Protein AF-0000000075983306 (afdb_homodimer)

Secondary structure (DSSP, 8-state):
-EEETT--HHHHHHHHHHHHHHTTS-STT---GGGG-SEEEEEE---SSBSS--HHHHHHHHHHSS---TT-BSB-TTSPTT-HHHH--GGGB---HHHHHHHTT-EEEEEEEEETTSHHHHTTT--BS-TT-SS--TT-TTTS--HHHHHHHSTTGGG-SEEEEE-GGGGSBTTSB-TTT--B--BSS---HHHHHHHHHHTT-S-EEEE-SHHHHHH--GGG-SEEEEE--SSSPPPGGG--TT--SPPHHHHHHHHHHHHTTSTT-EEEEEEETHHHHHHHTT-HHHHHHHHHHHHHHHHHHHHHS-TTT--EEEE-SSEES-EEBS-PBTT--TTSEEEETTTTEEEESEEEEEETTBT--GGGGSHHHHTSTTPPPPEEEE-SSPPEE-S-EEEEEESTTGGG--SEEETTHHHHHHHHHHT-GGGTTTSS--/-EEETT--HHHHHHHHHHHHHHTTS-STT---GGGG-SEEEEEE---SSBSS--HHHHHHHHHHSS---TT-BSB-TTSPTT-HHHH--GGGB---HHHHHHHTT-EEEEEEEEETTSHHHHTTT--BS-TT-SS--TT-TTTS--HHHHHHHSTTGGG-SEEEEE-GGGGSBTTSB-TTT-PBP-BSS---HHHHHHHHHHTT-S-EEEE-SHHHHHH--GGG-SEEEEE--SSSPPPGGG--TT--SPPHHHHHHHHHHHHTTSTT-EEEEEEETHHHHHHHTT-HHHHHHHHHHHHHHHHHHHHHS-TTT--EEEE-SSEE--EEBS-PBTT--TTSEEEETTTTEEEESEEEEEETTBT--GGGGSHHHHTSTT----EEEE-SSPPEE-S-EEEEEESTTGGG--SEEETTHHHHHHHHHHT-GGGTTTSS--

pLDDT: mean 94.8, std 8.37, range [25.88, 99.0]

Structure (mmCIF, N/CA/C/O backbone):
data_AF-0000000075983306-model_v1
#
loop_
_entity.id
_entity.type
_entity.pdbx_description
1 polymer 'Alkaline phosphatase-like isoform X2'
#
loop_
_atom_site.group_PDB
_atom_site.id
_atom_site.type_symbol
_atom_site.label_atom_id
_atom_site.label_alt_id
_atom_site.label_comp_id
_atom_site.label_asym_id
_atom_site.label_entity_id
_atom_site.label_seq_id
_atom_site.pdbx_PDB_ins_code
_atom_site.Cartn_x
_atom_site.Cartn_y
_atom_site.Cartn_z
_atom_site.occupancy
_atom_site.B_iso_or_equiv
_atom_site.auth_seq_id
_atom_site.auth_comp_id
_atom_site.auth_asym_id
_atom_site.auth_atom_id
_atom_site.pdbx_PDB_model_num
ATOM 1 N N . MET A 1 1 ? -5.078 20.109 -2.281 1 98.75 1 MET A N 1
ATOM 2 C CA . MET A 1 1 ? -4.336 18.922 -1.86 1 98.75 1 MET A CA 1
ATOM 3 C C . MET A 1 1 ? -4.789 18.469 -0.482 1 98.75 1 MET A C 1
ATOM 5 O O . MET A 1 1 ? -4.863 19.266 0.454 1 98.75 1 MET A O 1
ATOM 9 N N . PHE A 1 2 ? -5.191 17.234 -0.428 1 98.94 2 PHE A N 1
ATOM 10 C CA . PHE A 1 2 ? -5.508 16.594 0.843 1 98.94 2 PHE A CA 1
ATOM 11 C C . PHE A 1 2 ? -4.387 15.648 1.265 1 98.94 2 PHE A C 1
ATOM 13 O O . PHE A 1 2 ? -3.943 14.812 0.475 1 98.94 2 PHE A O 1
ATOM 20 N N . LEU A 1 3 ? -3.891 15.797 2.465 1 98.94 3 LEU A N 1
ATOM 21 C CA . LEU A 1 3 ? -2.814 14.984 3.014 1 98.94 3 LEU A CA 1
ATOM 22 C C . LEU A 1 3 ? -3.264 14.273 4.285 1 98.94 3 LEU A C 1
ATOM 24 O O . LEU A 1 3 ? -3.471 14.914 5.32 1 98.94 3 LEU A O 1
ATOM 28 N N . GLY A 1 4 ? -3.494 12.945 4.172 1 98.88 4 GLY A N 1
ATOM 29 C CA . GLY A 1 4 ? -3.629 12.156 5.387 1 98.88 4 GLY A CA 1
ATOM 30 C C . GLY A 1 4 ? -2.295 11.75 5.988 1 98.88 4 GLY A C 1
ATOM 31 O O . GLY A 1 4 ? -1.653 10.812 5.516 1 98.88 4 GLY A O 1
ATOM 32 N N . ASP A 1 5 ? -1.903 12.461 7.031 1 98.81 5 ASP A N 1
ATOM 33 C CA . ASP A 1 5 ? -0.602 12.195 7.637 1 98.81 5 ASP A CA 1
ATOM 34 C C . ASP A 1 5 ? -0.526 10.766 8.172 1 98.81 5 ASP A C 1
ATOM 36 O O . ASP A 1 5 ? -1.304 10.383 9.047 1 98.81 5 ASP A O 1
ATOM 40 N N . GLY A 1 6 ? 0.428 9.984 7.621 1 98.56 6 GLY A N 1
ATOM 41 C CA . GLY A 1 6 ? 0.594 8.609 8.055 1 98.56 6 GLY A CA 1
ATOM 42 C C . GLY A 1 6 ? -0.456 7.672 7.484 1 98.56 6 GLY A C 1
ATOM 43 O O . GLY A 1 6 ? -0.663 6.574 8 1 98.56 6 GLY A O 1
ATOM 44 N N . MET A 1 7 ? -1.11 8.008 6.457 1 98.69 7 MET A N 1
ATOM 45 C CA . MET A 1 7 ? -2.25 7.293 5.891 1 98.69 7 MET A CA 1
ATOM 46 C C . MET A 1 7 ? -1.797 6.309 4.82 1 98.69 7 MET A C 1
ATOM 48 O O . MET A 1 7 ? -2.148 6.453 3.648 1 98.69 7 MET A O 1
ATOM 52 N N . GLY A 1 8 ? -1.039 5.309 5.219 1 98.06 8 GLY A N 1
ATOM 53 C CA . GLY A 1 8 ? -0.566 4.293 4.289 1 98.06 8 GLY A CA 1
ATOM 54 C C . GLY A 1 8 ? -1.665 3.365 3.807 1 98.06 8 GLY A C 1
ATOM 55 O O . GLY A 1 8 ? -2.836 3.551 4.148 1 98.06 8 GLY A O 1
ATOM 56 N N . MET A 1 9 ? -1.361 2.373 3.035 1 98.25 9 MET A N 1
ATOM 57 C CA . MET A 1 9 ? -2.312 1.491 2.367 1 98.25 9 MET A CA 1
ATOM 58 C C . MET A 1 9 ? -3.168 0.74 3.383 1 98.25 9 MET A C 1
ATOM 60 O O . MET A 1 9 ? -4.375 0.594 3.197 1 98.25 9 MET A O 1
ATOM 64 N N . SER A 1 10 ? -2.553 0.2 4.426 1 98.44 10 SER A N 1
ATOM 65 C CA . SER A 1 10 ? -3.303 -0.521 5.449 1 98.44 10 SER A CA 1
ATOM 66 C C . SER A 1 10 ? -4.32 0.388 6.133 1 98.44 10 SER A C 1
ATOM 68 O O . SER A 1 10 ? -5.441 -0.035 6.422 1 98.44 10 SER A O 1
ATOM 70 N N . THR A 1 11 ? -3.889 1.642 6.395 1 98.75 11 THR A N 1
ATOM 71 C CA . THR A 1 11 ? -4.789 2.607 7.016 1 98.75 11 THR A CA 1
ATOM 72 C C . THR A 1 11 ? -5.969 2.914 6.094 1 98.75 11 THR A C 1
ATOM 74 O O . THR A 1 11 ? -7.113 2.961 6.539 1 98.75 11 THR A O 1
ATOM 77 N N . ILE A 1 12 ? -5.684 3.104 4.832 1 98.81 12 ILE A N 1
ATOM 78 C CA . ILE A 1 12 ? -6.73 3.398 3.859 1 98.81 12 ILE A CA 1
ATOM 79 C C . ILE A 1 12 ? -7.742 2.256 3.824 1 98.81 12 ILE A C 1
ATOM 81 O O . ILE A 1 12 ? -8.945 2.482 3.934 1 98.81 12 ILE A O 1
ATOM 85 N N . THR A 1 13 ? -7.273 1.032 3.717 1 98.62 13 THR A N 1
ATOM 86 C CA . THR A 1 13 ? -8.148 -0.13 3.613 1 98.62 13 THR A CA 1
ATOM 87 C C . THR A 1 13 ? -8.953 -0.318 4.898 1 98.62 13 THR A C 1
ATOM 89 O O . THR A 1 13 ? -10.164 -0.513 4.852 1 98.62 13 THR A O 1
ATOM 92 N N . ALA A 1 14 ? -8.297 -0.218 6.043 1 98.62 14 ALA A N 1
ATOM 93 C CA . ALA A 1 14 ? -8.984 -0.379 7.324 1 98.62 14 ALA A CA 1
ATOM 94 C C . ALA A 1 14 ? -10.039 0.708 7.52 1 98.62 14 ALA A C 1
ATOM 96 O O . ALA A 1 14 ? -11.125 0.441 8.031 1 98.62 14 ALA A O 1
ATOM 97 N N . SER A 1 15 ? -9.695 1.938 7.125 1 98.81 15 SER A N 1
ATOM 98 C CA . SER A 1 15 ? -10.625 3.053 7.281 1 98.81 15 SER A CA 1
ATOM 99 C C . SER A 1 15 ? -11.852 2.879 6.395 1 98.81 15 SER A C 1
ATOM 101 O O . SER A 1 15 ? -12.961 3.24 6.789 1 98.81 15 SER A O 1
ATOM 103 N N . ARG A 1 16 ? -11.633 2.389 5.207 1 98.38 16 ARG A N 1
ATOM 104 C CA . ARG A 1 16 ? -12.742 2.09 4.309 1 98.38 16 ARG A CA 1
ATOM 105 C C . ARG A 1 16 ? -13.703 1.094 4.945 1 98.38 16 ARG A C 1
ATOM 107 O O . ARG A 1 16 ? -14.922 1.298 4.918 1 98.38 16 ARG A O 1
ATOM 114 N N . ILE A 1 17 ? -13.164 0.005 5.449 1 98.19 17 ILE A N 1
ATOM 115 C CA . ILE A 1 17 ? -13.961 -1.026 6.102 1 98.19 17 ILE A CA 1
ATOM 116 C C . ILE A 1 17 ? -14.688 -0.433 7.312 1 98.19 17 ILE A C 1
ATOM 118 O O . ILE A 1 17 ? -15.883 -0.646 7.492 1 98.19 17 ILE A O 1
ATOM 122 N N . TYR A 1 18 ? -13.953 0.34 8.125 1 98.5 18 TYR A N 1
ATOM 123 C CA . TYR A 1 18 ? -14.492 1.007 9.305 1 98.5 18 TYR A CA 1
ATOM 124 C C . TYR A 1 18 ? -15.672 1.904 8.938 1 98.5 18 TYR A C 1
ATOM 126 O O . TYR A 1 18 ? -16.719 1.871 9.586 1 98.5 18 TYR A O 1
ATOM 134 N N . LYS A 1 19 ? -15.5 2.717 7.91 1 98.56 19 LYS A N 1
ATOM 135 C CA . LYS A 1 19 ? -16.547 3.609 7.434 1 98.56 19 LYS A CA 1
ATOM 136 C C . LYS A 1 19 ? -17.812 2.826 7.055 1 98.56 19 LYS A C 1
ATOM 138 O O . LYS A 1 19 ? -18.922 3.203 7.438 1 98.56 19 LYS A O 1
ATOM 143 N N . GLY A 1 20 ? -17.625 1.751 6.273 1 98.06 20 GLY A N 1
ATOM 144 C CA . GLY A 1 20 ? -18.766 0.909 5.91 1 98.06 20 GLY A CA 1
ATOM 145 C C . GLY A 1 20 ? -19.469 0.306 7.109 1 98.06 20 GLY A C 1
ATOM 146 O O . GLY A 1 20 ? -20.688 0.277 7.164 1 98.06 20 GLY A O 1
ATOM 147 N N . GLN A 1 21 ? -18.734 -0.148 8.047 1 97.12 21 GLN A N 1
ATOM 148 C CA . GLN A 1 21 ? -19.297 -0.791 9.227 1 97.12 21 GLN A CA 1
ATOM 149 C C . GLN A 1 21 ? -20.047 0.218 10.094 1 97.12 21 GLN A C 1
ATOM 151 O O . GLN A 1 21 ? -21.078 -0.103 10.68 1 97.12 21 GLN A O 1
ATOM 156 N N . LYS A 1 22 ? -19.484 1.418 10.219 1 95.94 22 LYS A N 1
ATOM 157 C CA . LYS A 1 22 ? -20.188 2.486 10.93 1 95.94 22 LYS A CA 1
ATOM 158 C C . LYS A 1 22 ? -21.547 2.76 10.312 1 95.94 22 LYS A C 1
ATOM 160 O O . LYS A 1 22 ? -22.484 3.162 11.016 1 95.94 22 LYS A O 1
ATOM 165 N N . ALA A 1 23 ? -21.688 2.486 9.039 1 96.12 23 ALA A N 1
ATOM 166 C CA . ALA A 1 23 ? -22.953 2.705 8.328 1 96.12 23 ALA A CA 1
ATOM 167 C C . ALA A 1 23 ? -23.844 1.472 8.406 1 96.12 23 ALA A C 1
ATOM 169 O O . ALA A 1 23 ? -24.891 1.422 7.766 1 96.12 23 ALA A O 1
ATOM 170 N N . GLY A 1 24 ? -23.469 0.413 9.086 1 94.69 24 GLY A N 1
ATOM 171 C CA . GLY A 1 24 ? -24.281 -0.785 9.266 1 94.69 24 GLY A CA 1
ATOM 172 C C . GLY A 1 24 ? -24.094 -1.804 8.156 1 94.69 24 GLY A C 1
ATOM 173 O O . GLY A 1 24 ? -24.922 -2.705 7.992 1 94.69 24 GLY A O 1
ATOM 174 N N . LEU A 1 25 ? -23.031 -1.6 7.355 1 93.94 25 LEU A N 1
ATOM 175 C CA . LEU A 1 25 ? -22.75 -2.508 6.246 1 93.94 25 LEU A CA 1
ATOM 176 C C . LEU A 1 25 ? -21.594 -3.447 6.582 1 93.94 25 LEU A C 1
ATOM 178 O O . LEU A 1 25 ? -21.047 -3.379 7.68 1 93.94 25 LEU A O 1
ATOM 182 N N . MET A 1 26 ? -21.172 -4.387 5.711 1 90.62 26 MET A N 1
ATOM 183 C CA . MET A 1 26 ? -20.141 -5.391 5.957 1 90.62 26 MET A CA 1
ATOM 184 C C . MET A 1 26 ? -18.75 -4.766 5.902 1 90.62 26 MET A C 1
ATOM 186 O O . MET A 1 26 ? -17.781 -5.332 6.422 1 90.62 26 MET A O 1
ATOM 190 N N . GLY A 1 27 ? -18.578 -3.686 5.18 1 90.19 27 GLY A N 1
ATOM 191 C CA . GLY A 1 27 ? -17.375 -2.885 5.23 1 90.19 27 GLY A CA 1
ATOM 192 C C . GLY A 1 27 ? -16.453 -3.131 4.051 1 90.19 27 GLY A C 1
ATOM 193 O O . GLY A 1 27 ? -15.93 -2.184 3.453 1 90.19 27 GLY A O 1
ATOM 194 N N . ALA A 1 28 ? -16.281 -4.332 3.676 1 87.88 28 ALA A N 1
ATOM 195 C CA . ALA A 1 28 ? -15.242 -4.68 2.719 1 87.88 28 ALA A CA 1
ATOM 196 C C . ALA A 1 28 ? -15.508 -4.039 1.358 1 87.88 28 ALA A C 1
ATOM 198 O O . ALA A 1 28 ? -14.57 -3.684 0.639 1 87.88 28 ALA A O 1
ATOM 199 N N . ASP A 1 29 ? -16.75 -3.828 0.954 1 90.38 29 ASP A N 1
ATOM 200 C CA . ASP A 1 29 ? -17.094 -3.258 -0.346 1 90.38 29 ASP A CA 1
ATOM 201 C C . ASP A 1 29 ? -17.297 -1.749 -0.248 1 90.38 29 ASP A C 1
ATOM 203 O O . ASP A 1 29 ? -17.688 -1.105 -1.227 1 90.38 29 ASP A O 1
ATOM 207 N N . ALA A 1 30 ? -17.109 -1.189 0.947 1 94.94 30 ALA A N 1
ATOM 208 C CA . ALA A 1 30 ? -17.25 0.253 1.125 1 94.94 30 ALA A CA 1
ATOM 209 C C . ALA A 1 30 ? -16.188 1.011 0.344 1 94.94 30 ALA A C 1
ATOM 211 O O . ALA A 1 30 ? -15.242 0.407 -0.181 1 94.94 30 ALA A O 1
ATOM 212 N N . LYS A 1 31 ? -16.453 2.285 0.2 1 97.12 31 LYS A N 1
ATOM 213 C CA . LYS A 1 31 ? -15.508 3.152 -0.497 1 97.12 31 LYS A CA 1
ATOM 214 C C . LYS A 1 31 ? -15.273 4.445 0.28 1 97.12 31 LYS A C 1
ATOM 216 O O . LYS A 1 31 ? -16.203 5.016 0.841 1 97.12 31 LYS A O 1
ATOM 221 N N . LEU A 1 32 ? -14.031 4.801 0.399 1 98.62 32 LEU A N 1
ATOM 222 C CA . LEU A 1 32 ? -13.75 6.207 0.67 1 98.62 32 LEU A CA 1
ATOM 223 C C . LEU A 1 32 ? -14 7.059 -0.569 1 98.62 32 LEU A C 1
ATOM 225 O O . LEU A 1 32 ? -13.977 6.551 -1.692 1 98.62 32 LEU A O 1
ATOM 229 N N . THR A 1 33 ? -14.203 8.328 -0.406 1 98.75 33 THR A N 1
ATOM 230 C CA . THR A 1 33 ? -14.492 9.227 -1.515 1 98.75 33 THR A CA 1
ATOM 231 C C . THR A 1 33 ? -13.391 9.164 -2.564 1 98.75 33 THR A C 1
ATOM 233 O O . THR A 1 33 ? -13.664 9.094 -3.764 1 98.75 33 THR A O 1
ATOM 236 N N . PHE A 1 34 ? -12.133 9.07 -2.119 1 98.5 34 PHE A N 1
ATOM 237 C CA . PHE A 1 34 ? -11.016 9.164 -3.051 1 98.5 34 PHE A CA 1
ATOM 238 C C . PHE A 1 34 ? -10.703 7.809 -3.666 1 98.5 34 PHE A C 1
ATOM 240 O O . PHE A 1 34 ? -9.914 7.711 -4.602 1 98.5 34 PHE A O 1
ATOM 247 N N . ASP A 1 35 ? -11.398 6.758 -3.199 1 97.69 35 ASP A N 1
ATOM 248 C CA . ASP A 1 35 ? -11.359 5.484 -3.916 1 97.69 35 ASP A CA 1
ATOM 249 C C . ASP A 1 35 ? -11.961 5.621 -5.309 1 97.69 35 ASP A C 1
ATOM 251 O O . ASP A 1 35 ? -11.703 4.793 -6.188 1 97.69 35 ASP A O 1
ATOM 255 N N . GLU A 1 36 ? -12.766 6.629 -5.5 1 98 36 GLU A N 1
ATOM 256 C CA . GLU A 1 36 ? -13.492 6.789 -6.758 1 98 36 GLU A CA 1
ATOM 257 C C . GLU A 1 36 ? -12.727 7.691 -7.723 1 98 36 GLU A C 1
ATOM 259 O O . GLU A 1 36 ? -13.18 7.93 -8.844 1 98 36 GLU A O 1
ATOM 264 N N . PHE A 1 37 ? -11.609 8.242 -7.273 1 98.69 37 PHE A N 1
ATOM 265 C CA . PHE A 1 37 ? -10.812 9.07 -8.18 1 98.69 37 PHE A CA 1
ATOM 266 C C . PHE A 1 37 ? -10.273 8.234 -9.328 1 98.69 37 PHE A C 1
ATOM 268 O O . PHE A 1 37 ? -9.859 7.09 -9.133 1 98.69 37 PHE A O 1
ATOM 275 N N . PRO A 1 38 ? -10.211 8.789 -10.547 1 97.88 38 PRO A N 1
ATOM 276 C CA . PRO A 1 38 ? -9.883 7.992 -11.727 1 97.88 38 PRO A CA 1
ATOM 277 C C . PRO A 1 38 ? -8.391 7.699 -11.844 1 97.88 38 PRO A C 1
ATOM 279 O O . PRO A 1 38 ? -7.988 6.781 -12.57 1 97.88 38 PRO A O 1
ATOM 282 N N . HIS A 1 39 ? -7.543 8.484 -11.172 1 98.06 39 HIS A N 1
ATOM 283 C CA . HIS A 1 39 ? -6.105 8.312 -11.359 1 98.06 39 HIS A CA 1
ATOM 284 C C . HIS A 1 39 ? -5.414 8.016 -10.031 1 98.06 39 HIS A C 1
ATOM 286 O O . HIS A 1 39 ? -5.77 8.586 -9 1 98.06 39 HIS A O 1
ATOM 292 N N . THR A 1 40 ? -4.508 7.082 -10.109 1 98.38 40 THR A N 1
ATOM 293 C CA . THR A 1 40 ? -3.719 6.68 -8.945 1 98.38 40 THR A CA 1
ATOM 294 C C . THR A 1 40 ? -2.242 6.555 -9.32 1 98.38 40 THR A C 1
ATOM 296 O O . THR A 1 40 ? -1.909 6.27 -10.469 1 98.38 40 THR A O 1
ATOM 299 N N . SER A 1 41 ? -1.38 6.797 -8.438 1 98.56 41 SER A N 1
ATOM 300 C CA . SER A 1 41 ? 0.056 6.551 -8.516 1 98.56 41 SER A CA 1
ATOM 301 C C . SER A 1 41 ? 0.624 6.137 -7.164 1 98.56 41 SER A C 1
ATOM 303 O O . SER A 1 41 ? -0.116 6.02 -6.184 1 98.56 41 SER A O 1
ATOM 305 N N . LEU A 1 42 ? 1.873 5.77 -7.109 1 98.75 42 LEU A N 1
ATOM 306 C CA . LEU A 1 42 ? 2.576 5.426 -5.879 1 98.75 42 LEU A CA 1
ATOM 307 C C . LEU A 1 42 ? 3.758 6.363 -5.648 1 98.75 42 LEU A C 1
ATOM 309 O O . LEU A 1 42 ? 4.43 6.766 -6.602 1 98.75 42 LEU A O 1
ATOM 313 N N . SER A 1 43 ? 3.961 6.652 -4.402 1 98.62 43 SER A N 1
ATOM 314 C CA . SER A 1 43 ? 4.984 7.633 -4.051 1 98.62 43 SER A CA 1
ATOM 315 C C . SER A 1 43 ? 6.02 7.035 -3.104 1 98.62 43 SER A C 1
ATOM 317 O O . SER A 1 43 ? 5.668 6.492 -2.053 1 98.62 43 SER A O 1
ATOM 319 N N . LYS A 1 44 ? 7.32 7.133 -3.502 1 97.94 44 LYS A N 1
ATOM 320 C CA . LYS A 1 44 ? 8.43 6.773 -2.623 1 97.94 44 LYS A CA 1
ATOM 321 C C . LYS A 1 44 ? 8.688 7.867 -1.586 1 97.94 44 LYS A C 1
ATOM 323 O O . LYS A 1 44 ? 8.82 9.039 -1.935 1 97.94 44 LYS A O 1
ATOM 328 N N . THR A 1 45 ? 8.844 7.484 -0.307 1 97.75 45 THR A N 1
ATOM 329 C CA . THR A 1 45 ? 8.742 8.516 0.724 1 97.75 45 THR A CA 1
ATOM 330 C C . THR A 1 45 ? 10.078 8.68 1.452 1 97.75 45 THR A C 1
ATOM 332 O O . THR A 1 45 ? 10.211 9.539 2.328 1 97.75 45 THR A O 1
ATOM 335 N N . TYR A 1 46 ? 11.164 7.918 1.192 1 97.25 46 TYR A N 1
ATOM 336 C CA . TYR A 1 46 ? 12.414 7.941 1.95 1 97.25 46 TYR A CA 1
ATOM 337 C C . TYR A 1 46 ? 13.047 9.328 1.914 1 97.25 46 TYR A C 1
ATOM 339 O O . TYR A 1 46 ? 12.734 10.141 1.035 1 97.25 46 TYR A O 1
ATOM 347 N N . ALA A 1 47 ? 13.867 9.625 2.9 1 97.38 47 ALA A N 1
ATOM 348 C CA . ALA A 1 47 ? 14.562 10.898 3.031 1 97.38 47 ALA A CA 1
ATOM 349 C C . ALA A 1 47 ? 15.953 10.836 2.404 1 97.38 47 ALA A C 1
ATOM 351 O O . ALA A 1 47 ? 16.375 9.789 1.912 1 97.38 47 ALA A O 1
ATOM 352 N N . LEU A 1 48 ? 16.562 11.984 2.361 1 96.44 48 LEU A N 1
ATOM 353 C CA . LEU A 1 48 ? 17.938 12.039 1.858 1 96.44 48 LEU A CA 1
ATOM 354 C C . LEU A 1 48 ? 18.875 11.25 2.756 1 96.44 48 LEU A C 1
ATOM 356 O O . LEU A 1 48 ? 19.859 10.664 2.277 1 96.44 48 LEU A O 1
ATOM 360 N N . ASP A 1 49 ? 18.547 11.211 4.047 1 96.81 49 ASP A N 1
ATOM 361 C CA . ASP A 1 49 ? 19.5 10.617 4.98 1 96.81 49 ASP A CA 1
ATOM 362 C C . ASP A 1 49 ? 18.859 9.469 5.758 1 96.81 49 ASP A C 1
ATOM 364 O O . ASP A 1 49 ? 19.516 8.836 6.59 1 96.81 49 ASP A O 1
ATOM 368 N N . LYS A 1 50 ? 17.625 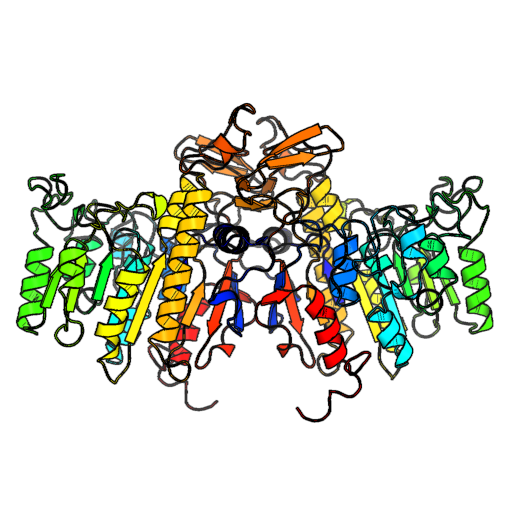9.219 5.605 1 97.19 50 LYS A N 1
ATOM 369 C CA . LYS A 1 50 ? 16.938 8.148 6.328 1 97.19 50 LYS A CA 1
ATOM 370 C C . LYS A 1 50 ? 16.172 7.234 5.371 1 97.19 50 LYS A C 1
ATOM 372 O O . LYS A 1 50 ? 15.633 7.699 4.367 1 97.19 50 LYS A O 1
ATOM 377 N N . GLN A 1 51 ? 16.078 5.973 5.711 1 96.19 51 GLN A N 1
ATOM 378 C CA . GLN A 1 51 ? 15.328 4.969 4.961 1 96.19 51 GLN A CA 1
ATOM 379 C C . GLN A 1 51 ? 13.82 5.145 5.152 1 96.19 51 GLN A C 1
ATOM 381 O O . GLN A 1 51 ? 13.039 4.859 4.246 1 96.19 51 GLN A O 1
ATOM 386 N N . THR A 1 52 ? 13.406 5.555 6.297 1 96.5 52 THR A N 1
ATOM 387 C CA . THR A 1 52 ? 12.039 5.93 6.633 1 96.5 52 THR A CA 1
ATOM 388 C C . THR A 1 52 ? 11.969 7.391 7.07 1 96.5 52 THR A C 1
ATOM 390 O O . THR A 1 52 ? 12.719 7.816 7.949 1 96.5 52 THR A O 1
ATOM 393 N N . SER A 1 53 ? 11.07 8.086 6.492 1 97.12 53 SER A N 1
ATOM 394 C CA . SER A 1 53 ? 11.016 9.539 6.617 1 97.12 53 SER A CA 1
ATOM 395 C C . SER A 1 53 ? 10.156 9.961 7.809 1 97.12 53 SER A C 1
ATOM 397 O O . SER A 1 53 ? 9.445 9.141 8.383 1 97.12 53 SER A O 1
ATOM 399 N N . ASP A 1 54 ? 10.375 11.258 8.219 1 97.25 54 ASP A N 1
ATOM 400 C CA . ASP A 1 54 ? 9.438 11.93 9.117 1 97.25 54 ASP A CA 1
ATOM 401 C C . ASP A 1 54 ? 8.555 12.914 8.359 1 97.25 54 ASP A C 1
ATOM 403 O O . ASP A 1 54 ? 8.648 13.023 7.133 1 97.25 54 ASP A O 1
ATOM 407 N N . SER A 1 55 ? 7.66 13.602 9.039 1 98.44 55 SER A N 1
ATOM 408 C CA . SER A 1 55 ? 6.695 14.477 8.383 1 98.44 55 SER A CA 1
ATOM 409 C C . SER A 1 55 ? 7.363 15.75 7.871 1 98.44 55 SER A C 1
ATOM 411 O O . SER A 1 55 ? 6.871 16.375 6.934 1 98.44 55 SER A O 1
ATOM 413 N N . ALA A 1 56 ? 8.484 16.172 8.477 1 98.56 56 ALA A N 1
ATOM 414 C CA . ALA A 1 56 ? 9.133 17.422 8.102 1 98.56 56 ALA A CA 1
ATOM 415 C C . ALA A 1 56 ? 9.797 17.312 6.73 1 98.56 56 ALA A C 1
ATOM 417 O O . ALA A 1 56 ? 9.477 18.062 5.809 1 98.56 56 ALA A O 1
ATOM 418 N N . ASN A 1 57 ? 10.703 16.344 6.602 1 98.44 57 ASN A N 1
ATOM 419 C CA . ASN A 1 57 ? 11.375 16.219 5.316 1 98.44 57 ASN A CA 1
ATOM 420 C C . ASN A 1 57 ? 10.406 15.797 4.215 1 98.44 57 ASN A C 1
ATOM 422 O O . ASN A 1 57 ? 10.578 16.172 3.055 1 98.44 57 ASN A O 1
ATOM 426 N N . THR A 1 58 ? 9.367 14.992 4.527 1 98.75 58 THR A N 1
ATOM 427 C CA . THR A 1 58 ? 8.383 14.648 3.504 1 98.75 58 THR A CA 1
ATOM 428 C C . THR A 1 58 ? 7.598 15.891 3.072 1 98.75 58 THR A C 1
ATOM 430 O O . THR A 1 58 ? 7.25 16.031 1.898 1 98.75 58 THR A O 1
ATOM 433 N N . ALA A 1 59 ? 7.273 16.781 4.008 1 98.88 59 ALA A N 1
ATOM 434 C CA . ALA A 1 59 ? 6.598 18.031 3.635 1 98.88 59 ALA A CA 1
ATOM 435 C C . ALA A 1 59 ? 7.422 18.812 2.621 1 98.88 59 ALA A C 1
ATOM 437 O O . ALA A 1 59 ? 6.875 19.359 1.657 1 98.88 59 ALA A O 1
ATOM 438 N N . THR A 1 60 ? 8.695 18.891 2.854 1 98.81 60 THR A N 1
ATOM 439 C CA . THR A 1 60 ? 9.57 19.547 1.887 1 98.81 60 THR A CA 1
ATOM 440 C C . THR A 1 60 ? 9.492 18.844 0.53 1 98.81 60 THR A C 1
ATOM 442 O O . THR A 1 60 ? 9.461 19.516 -0.51 1 98.81 60 THR A O 1
ATOM 445 N N . ALA A 1 61 ? 9.438 17.547 0.542 1 98.75 61 ALA A N 1
ATOM 446 C CA . ALA A 1 61 ? 9.414 16.781 -0.703 1 98.75 61 ALA A CA 1
ATOM 447 C C . ALA A 1 61 ? 8.109 17.016 -1.457 1 98.75 61 ALA A C 1
ATOM 449 O O . ALA A 1 61 ? 8.117 17.391 -2.631 1 98.75 61 ALA A O 1
ATOM 450 N N . PHE A 1 62 ? 6.938 16.875 -0.803 1 98.81 62 PHE A N 1
ATOM 451 C CA . PHE A 1 62 ? 5.684 16.891 -1.546 1 98.81 62 PHE A CA 1
ATOM 452 C C . PHE A 1 62 ? 5.148 18.312 -1.687 1 98.81 62 PHE A C 1
ATOM 454 O O . PHE A 1 62 ? 4.184 18.547 -2.418 1 98.81 62 PHE A O 1
ATOM 461 N N . LEU A 1 63 ? 5.773 19.312 -1.043 1 98.88 63 LEU A N 1
ATOM 462 C CA . LEU A 1 63 ? 5.297 20.688 -1.184 1 98.88 63 LEU A CA 1
ATOM 463 C C . LEU A 1 63 ? 6.309 21.531 -1.937 1 98.88 63 LEU A C 1
ATOM 465 O O . LEU A 1 63 ? 5.945 22.547 -2.551 1 98.88 63 LEU A O 1
ATOM 469 N N . CYS A 1 64 ? 7.621 21.234 -1.847 1 98.62 64 CYS A N 1
ATOM 470 C CA . CYS A 1 64 ? 8.656 22.062 -2.447 1 98.62 64 CYS A CA 1
ATOM 471 C C . CYS A 1 64 ? 9.328 21.344 -3.611 1 98.62 64 CYS A C 1
ATOM 473 O O . CYS A 1 64 ? 10.039 21.969 -4.402 1 98.62 64 CYS A O 1
ATOM 475 N N . GLY A 1 65 ? 9.211 20.016 -3.717 1 98.44 65 GLY A N 1
ATOM 476 C CA . GLY A 1 65 ? 9.711 19.266 -4.855 1 98.44 65 GLY A CA 1
ATOM 477 C C . GLY A 1 65 ? 11.18 18.891 -4.723 1 98.44 65 GLY A C 1
ATOM 478 O O . GLY A 1 65 ? 11.844 18.594 -5.719 1 98.44 65 GLY A O 1
ATOM 479 N N . VAL A 1 66 ? 11.664 18.891 -3.473 1 98.12 66 VAL A N 1
ATOM 480 C CA . VAL A 1 66 ? 13.07 18.594 -3.203 1 98.12 66 VAL A CA 1
ATOM 481 C C . VAL A 1 66 ? 13.172 17.672 -1.989 1 98.12 66 VAL A C 1
ATOM 483 O O . VAL A 1 66 ? 12.492 17.875 -0.983 1 98.12 66 VAL A O 1
ATOM 486 N N . LYS A 1 67 ? 13.969 16.609 -2.08 1 97.38 67 LYS A N 1
ATOM 487 C CA . LYS A 1 67 ? 14.211 15.758 -0.915 1 97.38 67 LYS A CA 1
ATOM 488 C C . LYS A 1 67 ? 15.078 16.469 0.115 1 97.38 67 LYS A C 1
ATOM 490 O O . LYS A 1 67 ? 16.016 17.188 -0.246 1 97.38 67 LYS A O 1
ATOM 495 N N . ALA A 1 68 ? 14.773 16.234 1.328 1 98 68 ALA A N 1
ATOM 496 C CA . ALA A 1 68 ? 15.469 16.922 2.412 1 98 68 ALA A CA 1
ATOM 497 C C . ALA A 1 68 ? 15.867 15.945 3.518 1 98 68 ALA A C 1
ATOM 499 O O . ALA A 1 68 ? 15.562 14.758 3.434 1 98 68 ALA A O 1
ATOM 500 N N . ASN A 1 69 ? 16.672 16.5 4.492 1 98.19 69 ASN A N 1
ATOM 501 C CA . ASN A 1 69 ? 17.125 15.703 5.625 1 98.19 69 ASN A CA 1
ATOM 502 C C . ASN A 1 69 ? 16.047 15.578 6.695 1 98.19 69 ASN A C 1
ATOM 504 O O . ASN A 1 69 ? 15.242 16.5 6.879 1 98.19 69 ASN A O 1
ATOM 508 N N . TYR A 1 70 ? 16.125 14.469 7.406 1 97.56 70 TYR A N 1
ATOM 509 C CA . TYR A 1 70 ? 15.242 14.188 8.539 1 97.56 70 TYR A CA 1
ATOM 510 C C . TYR A 1 70 ? 15.195 15.367 9.5 1 97.56 70 TYR A C 1
ATOM 512 O O . TYR A 1 70 ? 16.234 15.93 9.859 1 97.56 70 TYR A O 1
ATOM 520 N N . GLY A 1 71 ? 13.977 15.844 9.836 1 97.88 71 GLY A N 1
ATOM 521 C CA . GLY A 1 71 ? 13.75 16.859 10.859 1 97.88 71 GLY A CA 1
ATOM 522 C C . GLY A 1 71 ? 13.805 18.266 10.312 1 97.88 71 GLY A C 1
ATOM 523 O O . GLY A 1 71 ? 13.422 19.219 11 1 97.88 71 GLY A O 1
ATOM 524 N N . THR A 1 72 ? 14.273 18.5 9.07 1 98.12 72 THR A N 1
ATOM 525 C CA . THR A 1 72 ? 14.398 19.844 8.484 1 98.12 72 THR A CA 1
ATOM 526 C C . THR A 1 72 ? 13.172 20.172 7.637 1 98.12 72 THR A C 1
ATOM 528 O O . THR A 1 72 ? 12.438 19.266 7.215 1 98.12 72 THR A O 1
ATOM 531 N N . LEU A 1 73 ? 12.945 21.469 7.402 1 97.56 73 LEU A N 1
ATOM 532 C CA . LEU A 1 73 ? 11.727 21.891 6.715 1 97.56 73 LEU A CA 1
ATOM 533 C C . LEU A 1 73 ? 12.008 23.062 5.789 1 97.56 73 LEU A C 1
ATOM 535 O O . LEU A 1 73 ? 12.594 24.062 6.203 1 97.56 73 LEU A O 1
ATOM 539 N N . GLY A 1 74 ? 11.562 22.922 4.527 1 98.12 74 GLY A N 1
ATOM 540 C CA . GLY A 1 74 ? 11.633 24.031 3.578 1 98.12 74 GLY A CA 1
ATOM 541 C C . GLY A 1 74 ? 13.055 24.359 3.168 1 98.12 74 GLY A C 1
ATOM 542 O O . GLY A 1 74 ? 13.328 25.484 2.725 1 98.12 74 GLY A O 1
ATOM 543 N N . VAL A 1 75 ? 13.984 23.484 3.369 1 98.31 75 VAL A N 1
ATOM 544 C CA . VAL A 1 75 ? 15.391 23.719 3.053 1 98.31 75 VAL A CA 1
ATOM 545 C C . VAL A 1 75 ? 15.953 22.531 2.283 1 98.31 75 VAL A C 1
ATOM 547 O O . VAL A 1 75 ? 15.375 21.438 2.309 1 98.31 75 VAL A O 1
ATOM 550 N N . ASN A 1 76 ? 17.031 22.734 1.572 1 97.88 76 ASN A N 1
ATOM 551 C CA . ASN A 1 76 ? 17.609 21.656 0.783 1 97.88 76 ASN A CA 1
ATOM 552 C C . ASN A 1 76 ? 18.547 20.797 1.619 1 97.88 76 ASN A C 1
ATOM 554 O O . ASN A 1 76 ? 18.625 20.953 2.84 1 97.88 76 ASN A O 1
ATOM 558 N N . GLY A 1 77 ? 19.25 19.859 1.025 1 97.38 77 GLY A N 1
ATOM 559 C CA . GLY A 1 77 ? 20 18.812 1.683 1 97.38 77 GLY A CA 1
ATOM 560 C C . GLY A 1 77 ? 21.25 19.312 2.367 1 97.38 77 GLY A C 1
ATOM 561 O O . GLY A 1 77 ? 21.875 18.578 3.15 1 97.38 77 GLY A O 1
ATOM 562 N N . LYS A 1 78 ? 21.641 20.516 2.156 1 97 78 LYS A N 1
ATOM 563 C CA . LYS A 1 78 ? 22.828 21.078 2.779 1 97 78 LYS A CA 1
ATOM 564 C C . LYS A 1 78 ? 22.578 21.406 4.25 1 97 78 LYS A C 1
ATOM 566 O O . LYS A 1 78 ? 23.531 21.578 5.02 1 97 78 LYS A O 1
ATOM 571 N N . VAL A 1 79 ? 21.328 21.625 4.59 1 97.56 79 VAL A N 1
ATOM 572 C CA . VAL A 1 79 ? 20.984 21.984 5.957 1 97.56 79 VAL A CA 1
ATOM 573 C C . VAL A 1 79 ? 20.953 20.734 6.836 1 97.56 79 VAL A C 1
ATOM 575 O O . VAL A 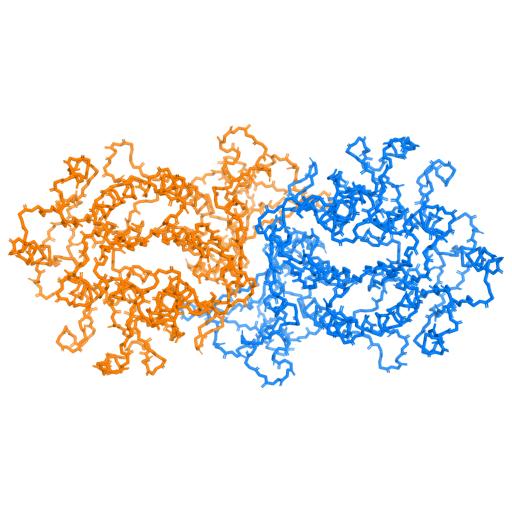1 79 ? 20.281 19.75 6.508 1 97.56 79 VAL A O 1
ATOM 578 N N . LEU A 1 80 ? 21.656 20.844 7.941 1 95.06 80 LEU A N 1
ATOM 579 C CA . LEU A 1 80 ? 21.734 19.734 8.891 1 95.06 80 LEU A CA 1
ATOM 580 C C . LEU A 1 80 ? 20.734 19.906 10.016 1 95.06 80 LEU A C 1
ATOM 582 O O . LEU A 1 80 ? 20.484 21.031 10.477 1 95.06 80 LEU A O 1
ATOM 586 N N . TYR A 1 81 ? 20.203 18.828 10.484 1 95.69 81 TYR A N 1
ATOM 587 C CA . TYR A 1 81 ? 19.203 18.812 11.547 1 95.69 81 TYR A CA 1
ATOM 588 C C . TYR A 1 81 ? 19.719 19.531 12.789 1 95.69 81 TYR A C 1
ATOM 590 O O . TYR A 1 81 ? 20.844 19.281 13.242 1 95.69 81 TYR A O 1
ATOM 598 N N . GLU A 1 82 ? 19 20.5 13.289 1 95.38 82 GLU A N 1
ATOM 599 C CA . GLU A 1 82 ? 19.219 21.25 14.523 1 95.38 82 GLU A CA 1
ATOM 600 C C . GLU A 1 82 ? 20.453 22.141 14.406 1 95.38 82 GLU A C 1
ATOM 602 O O . GLU A 1 82 ? 21.047 22.531 15.422 1 95.38 82 GLU A O 1
ATOM 607 N N . ASN A 1 83 ? 20.812 22.453 13.18 1 93.94 83 ASN A N 1
ATOM 608 C CA . ASN A 1 83 ? 21.922 23.359 12.938 1 93.94 83 ASN A CA 1
ATOM 609 C C . ASN A 1 83 ? 21.438 24.703 12.391 1 93.94 83 ASN A C 1
ATOM 611 O O . ASN A 1 83 ? 21.391 24.891 11.172 1 93.94 83 ASN A O 1
ATOM 615 N N . CYS A 1 84 ? 21.219 25.625 13.211 1 91.75 84 CYS A N 1
ATOM 616 C CA . CYS A 1 84 ? 20.703 26.938 12.859 1 91.75 84 CYS A CA 1
ATOM 617 C C . CYS A 1 84 ? 21.578 27.609 11.812 1 91.75 84 CYS A C 1
ATOM 619 O O . CYS A 1 84 ? 21.078 28.172 10.844 1 91.75 84 CYS A O 1
ATOM 621 N N . LYS A 1 85 ? 22.828 27.5 11.914 1 89.12 85 LYS A N 1
ATOM 622 C CA . LYS A 1 85 ? 23.797 28.172 11.039 1 89.12 85 LYS A CA 1
ATOM 623 C C . LYS A 1 85 ? 23.609 27.734 9.586 1 89.12 85 LYS A C 1
ATOM 625 O O . LYS A 1 85 ? 23.656 28.562 8.672 1 89.12 85 LYS A O 1
ATOM 630 N N . SER A 1 86 ? 23.312 26.484 9.398 1 89.94 86 SER A N 1
ATOM 631 C CA . SER A 1 86 ? 23.203 25.953 8.047 1 89.94 86 SER A CA 1
ATOM 632 C C . SER A 1 86 ? 21.906 26.375 7.383 1 89.94 86 SER A C 1
ATOM 634 O O . SER A 1 86 ? 21.766 26.297 6.16 1 89.94 86 SER A O 1
ATOM 636 N N . SER A 1 87 ? 20.953 26.828 8.133 1 87.25 87 SER A N 1
ATOM 637 C CA . SER A 1 87 ? 19.656 27.203 7.578 1 87.25 87 SER A CA 1
ATOM 638 C C . SER A 1 87 ? 19.578 28.703 7.328 1 87.25 87 SER A C 1
ATOM 640 O O . SER A 1 87 ? 18.594 29.219 6.797 1 87.25 87 SER A O 1
ATOM 642 N N . LYS A 1 88 ? 20.656 29.438 7.625 1 84.69 88 LYS A N 1
ATOM 643 C CA . LYS A 1 88 ? 20.656 30.906 7.516 1 84.69 88 LYS A CA 1
ATOM 644 C C . LYS A 1 88 ? 20.906 31.344 6.074 1 84.69 88 LYS A C 1
ATOM 646 O O . LYS A 1 88 ? 20.516 32.438 5.676 1 84.69 88 LYS A O 1
ATOM 651 N N . ASP A 1 89 ? 21.609 30.469 5.414 1 88.12 89 ASP A N 1
ATOM 652 C CA . ASP A 1 89 ? 21.906 30.781 4.02 1 88.12 89 ASP A CA 1
ATOM 653 C C . ASP A 1 89 ? 20.641 30.734 3.16 1 88.12 89 ASP A C 1
ATOM 655 O O . ASP A 1 89 ? 20.062 29.656 2.986 1 88.12 89 ASP A O 1
ATOM 659 N N . ASN A 1 90 ? 20.312 31.859 2.605 1 88.81 90 ASN A N 1
ATOM 660 C CA . ASN A 1 90 ? 19.094 31.969 1.81 1 88.81 90 ASN A CA 1
ATOM 661 C C . ASN A 1 90 ? 19.125 31.016 0.608 1 88.81 90 ASN A C 1
ATOM 663 O O . ASN A 1 90 ? 18.078 30.641 0.079 1 88.81 90 ASN A O 1
ATOM 667 N N . TYR A 1 91 ? 20.281 30.625 0.242 1 92.94 91 TYR A N 1
ATOM 668 C CA . TYR A 1 91 ? 20.438 29.75 -0.914 1 92.94 91 TYR A CA 1
ATOM 669 C C . TYR A 1 91 ? 19.906 28.344 -0.606 1 92.94 91 TYR A C 1
ATOM 671 O O . TYR A 1 91 ? 19.656 27.562 -1.519 1 92.94 91 TYR A O 1
ATOM 679 N N . THR A 1 92 ? 19.719 28.078 0.665 1 96.12 92 THR A N 1
ATOM 680 C CA . THR A 1 92 ? 19.234 26.75 1.046 1 96.12 92 THR A CA 1
ATOM 681 C C . THR A 1 92 ? 17.719 26.734 1.137 1 96.12 92 THR A C 1
ATOM 683 O O . THR A 1 92 ? 17.109 25.672 1.25 1 96.12 92 THR A O 1
ATOM 686 N N . ASN A 1 93 ? 17.109 27.922 1.14 1 97.19 93 ASN A N 1
ATOM 687 C CA . ASN A 1 93 ? 15.664 28.016 1.273 1 97.19 93 ASN A CA 1
ATOM 688 C C . ASN A 1 93 ? 14.953 27.625 -0.018 1 97.19 93 ASN A C 1
ATOM 690 O O . ASN A 1 93 ? 15.406 27.969 -1.111 1 97.19 93 ASN A O 1
ATOM 694 N N . LEU A 1 94 ? 13.906 26.891 0.124 1 98 94 LEU A N 1
ATOM 695 C CA . LEU A 1 94 ? 13.156 26.406 -1.03 1 98 94 LEU A CA 1
ATOM 696 C C . LEU A 1 94 ? 11.797 27.094 -1.123 1 98 94 LEU A C 1
ATOM 698 O O . LEU A 1 94 ? 11.188 27.422 -0.101 1 98 94 LEU A O 1
ATOM 702 N N . GLN A 1 95 ? 11.344 27.328 -2.33 1 97.94 95 GLN A N 1
ATOM 703 C CA . GLN A 1 95 ? 9.977 27.797 -2.523 1 97.94 95 GLN A CA 1
ATOM 704 C C . GLN A 1 95 ? 8.984 26.641 -2.482 1 97.94 95 GLN A C 1
ATOM 706 O O . GLN A 1 95 ? 9.281 25.547 -2.979 1 97.94 95 GLN A O 1
ATOM 711 N N . SER A 1 96 ? 7.867 26.859 -1.908 1 98.62 96 SER A N 1
ATOM 712 C CA . SER A 1 96 ? 6.793 25.875 -1.875 1 98.62 96 SER A CA 1
ATOM 713 C C . SER A 1 96 ? 5.754 26.141 -2.957 1 98.62 96 SER A C 1
ATOM 715 O O . SER A 1 96 ? 5.75 27.219 -3.562 1 98.62 96 SER A O 1
ATOM 717 N N . ILE A 1 97 ? 4.934 25.219 -3.189 1 98.75 97 ILE A N 1
ATOM 718 C CA . ILE A 1 97 ? 3.85 25.375 -4.152 1 98.75 97 ILE A CA 1
ATOM 719 C C . ILE A 1 97 ? 2.934 26.516 -3.719 1 98.75 97 ILE A C 1
ATOM 721 O O . ILE A 1 97 ? 2.354 27.219 -4.559 1 98.75 97 ILE A O 1
ATOM 725 N N . LEU A 1 98 ? 2.789 26.719 -2.385 1 98.81 98 LEU A N 1
ATOM 726 C CA . LEU A 1 98 ? 2.02 27.859 -1.896 1 98.81 98 LEU A CA 1
ATOM 727 C C . LEU A 1 98 ? 2.625 29.172 -2.377 1 98.81 98 LEU A C 1
ATOM 729 O O . LEU A 1 98 ? 1.905 30.062 -2.832 1 98.81 98 LEU A O 1
ATOM 733 N N . GLU A 1 99 ? 3.912 29.297 -2.287 1 98.56 99 GLU A N 1
ATOM 734 C CA . GLU A 1 99 ? 4.598 30.5 -2.76 1 98.56 99 GLU A CA 1
ATOM 735 C C . GLU A 1 99 ? 4.449 30.656 -4.27 1 98.56 99 GLU A C 1
ATOM 737 O O . GLU A 1 99 ? 4.219 31.766 -4.762 1 98.56 99 GLU A O 1
ATOM 742 N N . TRP A 1 100 ? 4.582 29.531 -5.027 1 98.56 100 TRP A N 1
ATOM 743 C CA . TRP A 1 100 ? 4.359 29.562 -6.469 1 98.56 100 TRP A CA 1
ATOM 744 C C . TRP A 1 100 ? 2.963 30.078 -6.793 1 98.56 100 TRP A C 1
ATOM 746 O O . TRP A 1 100 ? 2.787 30.875 -7.715 1 98.56 100 TRP A O 1
ATOM 756 N N . ALA A 1 101 ? 1.975 29.656 -6.055 1 98.69 101 ALA A N 1
ATOM 757 C CA . ALA A 1 101 ? 0.591 30.062 -6.27 1 98.69 101 ALA A CA 1
ATOM 758 C C . ALA A 1 101 ? 0.415 31.547 -5.984 1 98.69 101 ALA A C 1
ATOM 760 O O . ALA A 1 101 ? -0.243 32.25 -6.75 1 98.69 101 ALA A O 1
ATOM 761 N N . GLN A 1 102 ? 1.001 32.031 -4.887 1 98.56 102 GLN A N 1
ATOM 762 C CA . GLN A 1 102 ? 0.923 33.438 -4.539 1 98.56 102 GLN A CA 1
ATOM 763 C C . GLN A 1 102 ? 1.545 34.312 -5.625 1 98.56 102 GLN A C 1
ATOM 765 O O . GLN A 1 102 ? 0.991 35.344 -5.992 1 98.56 102 GLN A O 1
ATOM 770 N N . GLU A 1 103 ? 2.643 33.844 -6.125 1 97.94 103 GLU A N 1
ATOM 771 C CA . GLU A 1 103 ? 3.344 34.594 -7.16 1 97.94 103 GLU A CA 1
ATOM 772 C C . GLU A 1 103 ? 2.508 34.688 -8.438 1 97.94 103 GLU A C 1
ATOM 774 O O . GLU A 1 103 ? 2.68 35.625 -9.227 1 97.94 103 GLU A O 1
ATOM 779 N N . ASP A 1 104 ? 1.574 33.781 -8.547 1 97.12 104 ASP A N 1
ATOM 780 C CA . ASP A 1 104 ? 0.732 33.781 -9.742 1 97.12 104 ASP A CA 1
ATOM 781 C C . ASP A 1 104 ? -0.642 34.375 -9.445 1 97.12 104 ASP A C 1
ATOM 783 O O . ASP A 1 104 ? -1.582 34.188 -10.227 1 97.12 104 ASP A O 1
ATOM 787 N N . GLY A 1 105 ? -0.805 34.969 -8.297 1 97.88 105 GLY A N 1
ATOM 788 C CA . GLY A 1 105 ? -1.996 35.75 -7.984 1 97.88 105 GLY A CA 1
ATOM 789 C C . GLY A 1 105 ? -3.123 34.906 -7.426 1 97.88 105 GLY A C 1
ATOM 790 O O . GLY A 1 105 ? -4.258 35.375 -7.297 1 97.88 105 GLY A O 1
ATOM 791 N N . LYS A 1 106 ? -2.865 33.688 -7.074 1 98.5 106 LYS A N 1
ATOM 792 C CA . LYS A 1 106 ? -3.885 32.844 -6.484 1 98.5 106 LYS A CA 1
ATOM 793 C C . LYS A 1 106 ? -4.02 33.094 -4.984 1 98.5 106 LYS A C 1
ATOM 795 O O . LYS A 1 106 ? -3.066 33.531 -4.336 1 98.5 106 LYS A O 1
ATOM 800 N N . SER A 1 107 ? -5.211 32.875 -4.512 1 98.62 107 SER A N 1
ATOM 801 C CA . SER A 1 107 ? -5.371 32.844 -3.061 1 98.62 107 SER A CA 1
ATOM 802 C C . SER A 1 107 ? -4.793 31.562 -2.479 1 98.62 107 SER A C 1
ATOM 804 O O . SER A 1 107 ? -4.711 30.547 -3.168 1 98.62 107 SER A O 1
ATOM 806 N N . THR A 1 108 ? -4.352 31.641 -1.263 1 98.88 108 THR A N 1
ATOM 807 C CA . THR A 1 108 ? -3.744 30.469 -0.655 1 98.88 108 THR A CA 1
ATOM 808 C C . THR A 1 108 ? -4.223 30.297 0.783 1 98.88 108 THR A C 1
ATOM 810 O O . THR A 1 108 ? -4.605 31.266 1.438 1 98.88 108 THR A O 1
ATOM 813 N N . GLY A 1 109 ? -4.234 29.062 1.249 1 98.94 109 GLY A N 1
ATOM 814 C CA . GLY A 1 109 ? -4.59 28.734 2.621 1 98.94 109 GLY A CA 1
ATOM 815 C C . GLY A 1 109 ? -4.266 27.297 2.992 1 98.94 109 GLY A C 1
ATOM 816 O O . GLY A 1 109 ? -3.836 26.516 2.145 1 98.94 109 GLY A O 1
ATOM 817 N N . PHE A 1 110 ? -4.41 27 4.312 1 98.94 110 PHE A N 1
ATOM 818 C CA . PHE A 1 110 ? -4.309 25.609 4.746 1 98.94 110 PHE A CA 1
ATOM 819 C C . PHE A 1 110 ? -5.191 25.359 5.965 1 98.94 110 PHE A C 1
ATOM 821 O O . PHE A 1 110 ? -5.527 26.297 6.695 1 98.94 110 PHE A O 1
ATOM 828 N N . VAL A 1 111 ? -5.645 24.172 6.031 1 98.94 111 VAL A N 1
ATOM 829 C CA . VAL A 1 111 ? -6.402 23.609 7.137 1 98.94 111 VAL A CA 1
ATOM 830 C C . VAL A 1 111 ? -5.656 22.406 7.711 1 98.94 111 VAL A C 1
ATOM 832 O O . VAL A 1 111 ? -5.129 21.578 6.965 1 98.94 111 VAL A O 1
ATOM 835 N N . THR A 1 112 ? -5.516 22.328 9.008 1 98.94 112 THR A N 1
ATOM 836 C CA . THR A 1 112 ? -4.895 21.156 9.617 1 98.94 112 THR A CA 1
ATOM 837 C C . THR A 1 112 ? -5.617 20.766 10.906 1 98.94 112 THR A C 1
ATOM 839 O O . THR A 1 112 ? -6.176 21.625 11.586 1 98.94 112 THR A O 1
ATOM 842 N N . SER A 1 113 ? -5.613 19.469 11.211 1 98.62 113 SER A N 1
ATOM 843 C CA . SER A 1 113 ? -6.121 19.031 12.5 1 98.62 113 SER A CA 1
ATOM 844 C C . SER A 1 113 ? -5.023 19.031 13.562 1 98.62 113 SER A C 1
ATOM 846 O O . SER A 1 113 ? -5.254 18.641 14.703 1 98.62 113 SER A O 1
ATOM 848 N N . THR A 1 114 ? -3.83 19.453 13.211 1 98.69 114 THR A N 1
ATOM 849 C CA . THR A 1 114 ? -2.738 19.641 14.164 1 98.69 114 THR A CA 1
ATOM 850 C C . THR A 1 114 ? -2.518 21.125 14.453 1 98.69 114 THR A C 1
ATOM 852 O O . THR A 1 114 ? -3.445 21.922 14.352 1 98.69 114 THR A O 1
ATOM 855 N N . ARG A 1 115 ? -1.361 21.453 14.977 1 98.81 115 ARG A N 1
ATOM 856 C CA . ARG A 1 115 ? -0.958 22.844 15.141 1 98.81 115 ARG A CA 1
ATOM 857 C C . ARG A 1 115 ? -0.575 23.469 13.797 1 98.81 115 ARG A C 1
ATOM 859 O O . ARG A 1 115 ? 0.03 22.812 12.953 1 98.81 115 ARG A O 1
ATOM 866 N N . VAL A 1 116 ? -0.85 24.766 13.602 1 98.94 116 VAL A N 1
ATOM 867 C CA . VAL A 1 116 ? -0.54 25.453 12.352 1 98.94 116 VAL A CA 1
ATOM 868 C C . VAL A 1 116 ? 0.974 25.562 12.188 1 98.94 116 VAL A C 1
ATOM 870 O O . VAL A 1 116 ? 1.465 25.844 11.086 1 98.94 116 VAL A O 1
ATOM 873 N N . THR A 1 117 ? 1.728 25.266 13.297 1 98.81 117 THR A N 1
ATOM 874 C CA . THR A 1 117 ? 3.184 25.344 13.273 1 98.81 117 THR A CA 1
ATOM 875 C C . THR A 1 117 ? 3.803 23.969 13.164 1 98.81 117 THR A C 1
ATOM 877 O O . THR A 1 117 ? 5.027 23.812 13.18 1 98.81 117 THR A O 1
ATOM 880 N N . HIS A 1 118 ? 2.979 22.875 13.055 1 98.75 118 HIS A N 1
ATOM 881 C CA . HIS A 1 118 ? 3.467 21.5 12.93 1 98.75 118 HIS A CA 1
ATOM 882 C C . HIS A 1 118 ? 4.125 21.281 11.578 1 98.75 118 HIS A C 1
ATOM 884 O O . HIS A 1 118 ? 4.086 22.156 10.703 1 98.75 118 HIS A O 1
ATOM 890 N N . ALA A 1 119 ? 4.695 20.172 11.383 1 98.5 119 ALA A N 1
ATOM 891 C CA . ALA A 1 119 ? 5.621 19.906 10.281 1 98.5 119 ALA A CA 1
ATOM 892 C C . ALA A 1 119 ? 4.938 20.094 8.93 1 98.5 119 ALA A C 1
ATOM 894 O O . ALA A 1 119 ? 5.414 20.844 8.086 1 98.5 119 ALA A O 1
ATOM 895 N N . THR A 1 120 ? 3.752 19.453 8.719 1 98.69 120 THR A N 1
ATOM 896 C CA . THR A 1 120 ? 3.121 19.422 7.402 1 98.69 120 THR A CA 1
ATOM 897 C C . THR A 1 120 ? 2.705 20.828 6.977 1 98.69 120 THR A C 1
ATOM 899 O O . THR A 1 120 ? 3.141 21.328 5.934 1 98.69 120 THR A O 1
ATOM 902 N N . PRO A 1 121 ? 1.955 21.609 7.793 1 98.75 121 PRO A N 1
ATOM 903 C CA . PRO A 1 121 ? 1.623 22.953 7.34 1 98.75 121 PRO A CA 1
ATOM 904 C C . PRO A 1 121 ? 2.846 23.859 7.254 1 98.75 121 PRO A C 1
ATOM 906 O O . PRO A 1 121 ? 2.924 24.719 6.367 1 98.75 121 PRO A O 1
ATOM 909 N N . ALA A 1 122 ? 3.803 23.703 8.141 1 98.81 122 ALA A N 1
ATOM 910 C CA . ALA A 1 122 ? 4.984 24.562 8.164 1 98.81 122 ALA A CA 1
ATOM 911 C C . ALA A 1 122 ? 5.793 24.406 6.879 1 98.81 122 ALA A C 1
ATOM 913 O O . ALA A 1 122 ? 6.484 25.344 6.461 1 98.81 122 ALA A O 1
ATOM 914 N N . GLY A 1 123 ? 5.699 23.234 6.258 1 98.69 123 GLY A N 1
ATOM 915 C CA . GLY A 1 123 ? 6.395 23.016 5 1 98.69 123 GLY A CA 1
ATOM 916 C C . GLY A 1 123 ? 5.965 23.984 3.908 1 98.69 123 GLY A C 1
ATOM 917 O O . GLY A 1 123 ? 6.664 24.141 2.906 1 98.69 123 GLY A O 1
ATOM 918 N N . LEU A 1 124 ? 4.887 24.656 4.086 1 98.88 124 LEU A N 1
ATOM 919 C CA . LEU A 1 124 ? 4.352 25.609 3.111 1 98.88 124 LEU A CA 1
ATOM 920 C C . LEU A 1 124 ? 5.082 26.938 3.193 1 98.88 124 LEU A C 1
ATOM 922 O O . LEU A 1 124 ? 5.145 27.688 2.207 1 98.88 124 LEU A O 1
ATOM 926 N N . TYR A 1 125 ? 5.68 27.297 4.41 1 98.69 125 TYR A N 1
ATOM 927 C CA . TYR A 1 125 ? 6.051 28.703 4.543 1 98.69 125 TYR A CA 1
ATOM 928 C C . TYR A 1 125 ? 7.352 28.859 5.316 1 98.69 125 TYR A C 1
ATOM 930 O O . TYR A 1 125 ? 7.969 29.922 5.305 1 98.69 125 TYR A O 1
ATOM 938 N N . ALA A 1 126 ? 7.762 27.844 6 1 97.94 126 ALA A N 1
ATOM 939 C CA . ALA A 1 126 ? 8.883 28 6.918 1 97.94 126 ALA A CA 1
ATOM 940 C C . ALA A 1 126 ? 10.156 27.391 6.348 1 97.94 126 ALA A C 1
ATOM 942 O O . ALA A 1 126 ? 10.094 26.453 5.539 1 97.94 126 ALA A O 1
ATOM 943 N N . HIS A 1 127 ? 11.273 27.922 6.707 1 97.5 127 HIS A N 1
ATOM 944 C CA . HIS A 1 127 ? 12.617 27.406 6.469 1 97.5 127 HIS A CA 1
ATOM 945 C C . HIS A 1 127 ? 13.375 27.219 7.777 1 97.5 127 HIS A C 1
ATOM 947 O O . HIS A 1 127 ? 13.742 28.203 8.43 1 97.5 127 HIS A O 1
ATOM 953 N N . THR A 1 128 ? 13.609 26 8.125 1 97 128 THR A N 1
ATOM 954 C CA . THR A 1 128 ? 14.188 25.781 9.445 1 97 128 THR A CA 1
ATOM 955 C C . THR A 1 128 ? 14.992 24.484 9.469 1 97 128 THR A C 1
ATOM 957 O O . THR A 1 128 ? 14.672 23.531 8.75 1 97 128 THR A O 1
ATOM 960 N N . ALA A 1 129 ? 16.016 24.406 10.328 1 97.12 129 ALA A N 1
ATOM 961 C CA . ALA A 1 129 ? 16.844 23.234 10.531 1 97.12 129 ALA A CA 1
ATOM 962 C C . ALA A 1 129 ? 16.172 22.25 11.484 1 97.12 129 ALA A C 1
ATOM 964 O O . ALA A 1 129 ? 16.641 21.109 11.648 1 97.12 129 ALA A O 1
ATOM 965 N N . SER A 1 130 ? 15.016 22.688 12.062 1 97.69 130 SER A N 1
ATOM 966 C CA . SER A 1 130 ? 14.336 21.781 12.969 1 97.69 130 SER A CA 1
ATOM 967 C C . SER A 1 130 ? 12.836 22.047 13 1 97.69 130 SER A C 1
ATOM 969 O O . SER A 1 130 ? 12.398 23.156 13.32 1 97.69 130 SER A O 1
ATOM 971 N N . ARG A 1 131 ? 12.117 20.969 12.805 1 97.5 131 ARG A N 1
ATOM 972 C CA . ARG A 1 131 ? 10.656 21.047 12.867 1 97.5 131 ARG A CA 1
ATOM 973 C C . ARG A 1 131 ? 10.188 21.406 14.281 1 97.5 131 ARG A C 1
ATOM 975 O O . ARG A 1 131 ? 9.047 21.828 14.469 1 97.5 131 ARG A O 1
ATOM 982 N N . ASN A 1 132 ? 11.023 21.297 15.266 1 97 132 ASN A N 1
ATOM 983 C CA . ASN A 1 132 ? 10.641 21.484 16.656 1 97 132 ASN A CA 1
ATOM 984 C C . ASN A 1 132 ? 10.719 22.953 17.062 1 97 132 ASN A C 1
ATOM 986 O O . ASN A 1 132 ? 10.242 23.328 18.141 1 97 132 ASN A O 1
ATOM 990 N N . TRP A 1 133 ? 11.289 23.781 16.25 1 97.19 133 TRP A N 1
ATOM 991 C CA . TRP A 1 133 ? 11.414 25.188 16.578 1 97.19 133 TRP A CA 1
ATOM 992 C C . TRP A 1 133 ? 10.133 25.953 16.234 1 97.19 133 TRP A C 1
ATOM 994 O O . TRP A 1 133 ? 10.164 26.906 15.453 1 97.19 133 TRP A O 1
ATOM 1004 N N . GLU A 1 134 ? 9.039 25.594 16.875 1 97.69 134 GLU A N 1
ATOM 1005 C CA . GLU A 1 134 ? 7.715 26.109 16.547 1 97.69 134 GLU A CA 1
ATOM 1006 C C . GLU A 1 134 ? 7.52 27.516 17.125 1 97.69 134 GLU A C 1
ATOM 1008 O O . GLU A 1 134 ? 6.879 28.359 16.5 1 97.69 134 GLU A O 1
ATOM 1013 N N . PHE A 1 135 ? 8.156 27.797 18.375 1 96.94 135 PHE A N 1
ATOM 1014 C CA . PHE A 1 135 ? 7.918 29.078 19.031 1 96.94 135 PHE A CA 1
ATOM 1015 C C . PHE A 1 135 ? 9.219 29.641 19.609 1 96.94 135 PHE A C 1
ATOM 1017 O O . PHE A 1 135 ? 9.227 30.719 20.188 1 96.94 135 PHE A O 1
ATOM 1024 N N . GLU A 1 136 ? 10.219 28.766 19.484 1 93.81 136 GLU A N 1
ATOM 1025 C CA . GLU A 1 136 ? 11.547 29.156 19.938 1 93.81 136 GLU A CA 1
ATOM 1026 C C . GLU A 1 136 ? 12.641 28.406 19.188 1 93.81 136 GLU A C 1
ATOM 1028 O O . GLU A 1 136 ? 12.43 27.281 18.734 1 93.81 136 GLU A O 1
ATOM 1033 N N . SER A 1 137 ? 13.75 29.094 19 1 89.31 137 SER A N 1
ATOM 1034 C CA . SER A 1 137 ? 14.953 28.484 18.438 1 89.31 137 SER A CA 1
ATOM 1035 C C . SER A 1 137 ? 16.156 28.703 19.359 1 89.31 137 SER A C 1
ATOM 1037 O O . SER A 1 137 ? 16.172 29.641 20.156 1 89.31 137 SER A O 1
ATOM 1039 N N . PRO A 1 138 ? 17.094 27.75 19.406 1 84.56 138 PRO A N 1
ATOM 1040 C CA . PRO A 1 138 ? 18.172 27.812 20.375 1 84.56 138 PRO A CA 1
ATOM 1041 C C . PRO A 1 138 ? 19 29.094 20.266 1 84.56 138 PRO A C 1
ATOM 1043 O O . PRO A 1 138 ? 19.5 29.609 21.266 1 84.56 138 PRO A O 1
ATOM 1046 N N . ASP A 1 139 ? 19.172 29.641 19.141 1 79.94 139 ASP A N 1
ATOM 1047 C CA . ASP A 1 139 ? 20.031 30.781 18.938 1 79.94 139 ASP A CA 1
ATOM 1048 C C . ASP A 1 139 ? 19.234 32.094 18.891 1 79.94 139 ASP A C 1
ATOM 1050 O O . ASP A 1 139 ? 19.766 33.156 18.594 1 79.94 139 ASP A O 1
ATOM 1054 N N . GLY A 1 140 ? 18.031 31.984 19.172 1 80.75 140 GLY A N 1
ATOM 1055 C CA . GLY A 1 140 ? 17.172 33.156 19.172 1 80.75 140 GLY A CA 1
ATOM 1056 C C . GLY A 1 140 ? 16.625 33.5 17.797 1 80.75 140 GLY A C 1
ATOM 1057 O O . GLY A 1 140 ? 17.172 33.062 16.781 1 80.75 140 GLY A O 1
ATOM 1058 N N . ASP A 1 141 ? 15.625 34.281 17.719 1 77 141 ASP A N 1
ATOM 1059 C CA . ASP A 1 141 ? 14.867 34.594 16.516 1 77 141 ASP A CA 1
ATOM 1060 C C . ASP A 1 141 ? 15.719 35.406 15.523 1 77 141 ASP A C 1
ATOM 1062 O O . ASP A 1 141 ? 15.492 35.312 14.312 1 77 141 ASP A O 1
ATOM 1066 N N . HIS A 1 142 ? 16.641 36.062 16.031 1 77.31 142 HIS A N 1
ATOM 1067 C CA . HIS A 1 142 ? 17.484 36.906 15.164 1 77.31 142 HIS A CA 1
ATOM 1068 C C . HIS A 1 142 ? 18.406 36.031 14.32 1 77.31 142 HIS A C 1
ATOM 1070 O O . HIS A 1 142 ? 18.781 36.406 13.211 1 77.31 142 HIS A O 1
ATOM 1076 N N . GLU A 1 143 ? 18.672 34.938 14.781 1 82.62 143 GLU A N 1
ATOM 1077 C CA . GLU A 1 143 ? 19.562 34.031 14.055 1 82.62 143 GLU A CA 1
ATOM 1078 C C . GLU A 1 143 ? 18.75 33.031 13.234 1 82.62 143 GLU A C 1
ATOM 1080 O O . GLU A 1 143 ? 19 32.844 12.039 1 82.62 143 GLU A O 1
ATOM 1085 N N . CYS A 1 144 ? 17.781 32.469 13.883 1 90.69 144 CYS A N 1
ATOM 1086 C CA . CYS A 1 144 ? 16.891 31.484 13.266 1 90.69 144 CYS A CA 1
ATOM 1087 C C . CYS A 1 144 ? 15.453 31.688 13.727 1 90.69 144 CYS A C 1
ATOM 1089 O O . CYS A 1 144 ? 15.047 31.141 14.75 1 90.69 144 CYS A O 1
ATOM 1091 N N . PRO A 1 145 ? 14.711 32.406 12.945 1 94.25 145 PRO A N 1
ATOM 1092 C CA . PRO A 1 145 ? 13.328 32.625 13.359 1 94.25 145 PRO A CA 1
ATOM 1093 C C . PRO A 1 145 ? 12.531 31.344 13.523 1 94.25 145 PRO A C 1
ATOM 1095 O O . PRO A 1 145 ? 12.688 30.406 12.727 1 94.25 145 PRO A O 1
ATOM 1098 N N . ASP A 1 146 ? 11.703 31.297 14.594 1 96.94 146 ASP A N 1
ATOM 1099 C CA . ASP A 1 146 ? 10.867 30.125 14.797 1 96.94 146 ASP A CA 1
ATOM 1100 C C . ASP A 1 146 ? 9.734 30.062 13.773 1 96.94 146 ASP A C 1
ATOM 1102 O O . ASP A 1 146 ? 9.508 31.031 13.039 1 96.94 146 ASP A O 1
ATOM 1106 N N . ILE A 1 147 ? 9.078 29 13.727 1 98.25 147 ILE A N 1
ATOM 1107 C CA . ILE A 1 147 ? 8.102 28.688 12.688 1 98.25 147 ILE A CA 1
ATOM 1108 C C . ILE A 1 147 ? 6.902 29.625 12.812 1 98.25 147 ILE A C 1
ATOM 1110 O O . ILE A 1 147 ? 6.402 30.141 11.812 1 98.25 147 ILE A O 1
ATOM 1114 N N . ALA A 1 148 ? 6.41 29.906 14.039 1 98.69 148 ALA A N 1
ATOM 1115 C CA . ALA A 1 148 ? 5.273 30.812 14.227 1 98.69 148 ALA A CA 1
ATOM 1116 C C . ALA A 1 148 ? 5.602 32.219 13.75 1 98.69 148 ALA A C 1
ATOM 1118 O O . ALA A 1 148 ? 4.773 32.875 13.117 1 98.69 148 ALA A O 1
ATOM 1119 N N . LEU A 1 149 ? 6.762 32.656 14.062 1 97.75 149 LEU A N 1
ATOM 1120 C CA . LEU A 1 149 ? 7.203 33.969 13.625 1 97.75 149 LEU A CA 1
ATOM 1121 C C . LEU A 1 149 ? 7.23 34.062 12.102 1 97.75 149 LEU A C 1
ATOM 1123 O O . LEU A 1 149 ? 6.824 35.062 11.523 1 97.75 149 LEU A O 1
ATOM 1127 N N . GLN A 1 150 ? 7.723 33 11.484 1 97.56 150 GLN A N 1
ATOM 1128 C CA . GLN A 1 150 ? 7.789 33 10.031 1 97.56 150 GLN A CA 1
ATOM 1129 C C . GLN A 1 150 ? 6.391 33.031 9.414 1 97.56 150 GLN A C 1
ATOM 1131 O O . GLN A 1 150 ? 6.184 33.656 8.375 1 97.56 150 GLN A O 1
ATOM 1136 N N . LEU A 1 151 ? 5.418 32.344 10.031 1 98.75 151 LEU A N 1
ATOM 1137 C CA . LEU A 1 151 ? 4.043 32.344 9.547 1 98.75 151 LEU A CA 1
ATOM 1138 C C . LEU A 1 151 ? 3.477 33.781 9.516 1 98.75 151 LEU A C 1
ATOM 1140 O O . LEU A 1 151 ? 2.779 34.156 8.57 1 98.75 151 LEU A O 1
ATOM 1144 N N . VAL A 1 152 ? 3.822 34.562 10.484 1 98.38 152 VAL A N 1
ATOM 1145 C CA . VAL A 1 152 ? 3.16 35.844 10.703 1 98.38 152 VAL A CA 1
ATOM 1146 C C . VAL A 1 152 ? 3.943 36.969 10 1 98.38 152 VAL A C 1
ATOM 1148 O O . VAL A 1 152 ? 3.352 37.875 9.414 1 98.38 152 VAL A O 1
ATOM 1151 N N . LYS A 1 153 ? 5.254 36.875 9.953 1 96.88 153 LYS A N 1
ATOM 1152 C CA . LYS A 1 153 ? 6.035 38.062 9.641 1 96.88 153 LYS A CA 1
ATOM 1153 C C . LYS A 1 153 ? 6.773 37.906 8.312 1 96.88 153 LYS A C 1
ATOM 1155 O O . LYS A 1 153 ? 7.195 38.906 7.703 1 96.88 153 LYS A O 1
ATOM 1160 N N . TYR A 1 154 ? 6.926 36.719 7.883 1 96.25 154 TYR A N 1
ATOM 1161 C CA . TYR A 1 154 ? 7.781 36.5 6.719 1 96.25 154 TYR A CA 1
ATOM 1162 C C . TYR A 1 154 ? 6.984 35.969 5.539 1 96.25 154 TYR A C 1
ATOM 1164 O O . TYR A 1 154 ? 5.898 35.406 5.715 1 96.25 154 TYR A O 1
ATOM 1172 N N . MET A 1 155 ? 7.574 36.219 4.352 1 96.44 155 MET A N 1
ATOM 1173 C CA . MET A 1 155 ? 7.035 35.562 3.16 1 96.44 155 MET A CA 1
ATOM 1174 C C . MET A 1 155 ? 7.465 34.125 3.088 1 96.44 155 MET A C 1
ATOM 1176 O O . MET A 1 155 ? 8.594 33.781 3.445 1 96.44 155 MET A O 1
ATOM 1180 N N . PRO A 1 156 ? 6.645 33.219 2.682 1 98.31 156 PRO A N 1
ATOM 1181 C CA . PRO A 1 156 ? 5.32 33.5 2.123 1 98.31 156 PRO A CA 1
ATOM 1182 C C . PRO A 1 156 ? 4.219 33.469 3.182 1 98.31 156 PRO A C 1
ATOM 1184 O O . PRO A 1 156 ? 3.051 33.719 2.869 1 98.31 156 PRO A O 1
ATOM 1187 N N . GLY A 1 157 ? 4.504 33.219 4.434 1 98.62 157 GLY A N 1
ATOM 1188 C CA . GLY A 1 157 ? 3.531 33.094 5.508 1 98.62 157 GLY A CA 1
ATOM 1189 C C . GLY A 1 157 ? 2.625 34.281 5.664 1 98.62 157 GLY A C 1
ATOM 1190 O O . GLY A 1 157 ? 1.405 34.156 5.766 1 98.62 157 GLY A O 1
ATOM 1191 N N . LYS A 1 158 ? 3.184 35.438 5.531 1 97.25 158 LYS A N 1
ATOM 1192 C CA . LYS A 1 158 ? 2.488 36.688 5.777 1 97.25 158 LYS A CA 1
ATOM 1193 C C . LYS A 1 158 ? 1.355 36.906 4.777 1 97.25 158 LYS A C 1
ATOM 1195 O O . LYS A 1 158 ? 0.406 37.625 5.047 1 97.25 158 LYS A O 1
ATOM 1200 N N . ASN A 1 159 ? 1.424 36.25 3.654 1 97.88 159 ASN A N 1
ATOM 1201 C CA . ASN A 1 159 ? 0.462 36.5 2.59 1 97.88 159 ASN A CA 1
ATOM 1202 C C . ASN A 1 159 ? -0.626 35.438 2.547 1 97.88 159 ASN A C 1
ATOM 1204 O O . ASN A 1 159 ? -1.506 35.469 1.685 1 97.88 159 ASN A O 1
ATOM 1208 N N . ILE A 1 160 ? -0.614 34.469 3.441 1 98.88 160 ILE A N 1
ATOM 1209 C CA . ILE A 1 160 ? -1.624 33.406 3.443 1 98.88 160 ILE A CA 1
ATOM 1210 C C . ILE A 1 160 ? -2.973 34 3.863 1 98.88 160 ILE A C 1
ATOM 1212 O O . ILE A 1 160 ? -3.061 34.719 4.859 1 98.88 160 ILE A O 1
ATOM 1216 N N . GLN A 1 161 ? -4.016 33.688 3.137 1 98.81 161 GLN A N 1
ATOM 1217 C CA . GLN A 1 161 ? -5.32 34.312 3.371 1 98.81 161 GLN A CA 1
ATOM 1218 C C . GLN A 1 161 ? -6.113 33.531 4.418 1 98.81 161 GLN A C 1
ATOM 1220 O O . GLN A 1 161 ? -6.828 34.125 5.23 1 98.81 161 GLN A O 1
ATOM 1225 N N . VAL A 1 162 ? -6.051 32.188 4.355 1 98.94 162 VAL A N 1
ATOM 1226 C CA . VAL A 1 162 ? -6.816 31.391 5.309 1 98.94 162 VAL A CA 1
ATOM 1227 C C . VAL A 1 162 ? -5.891 30.422 6.043 1 98.94 162 VAL A C 1
ATOM 1229 O O . VAL A 1 162 ? -5.203 29.609 5.414 1 98.94 162 VAL A O 1
ATOM 1232 N N . ILE A 1 163 ? -5.812 30.5 7.348 1 98.94 163 ILE A N 1
ATOM 1233 C CA . ILE A 1 163 ? -5.047 29.641 8.234 1 98.94 163 ILE A CA 1
ATOM 1234 C C . ILE A 1 163 ? -5.969 29.062 9.312 1 98.94 163 ILE A C 1
ATOM 1236 O O . ILE A 1 163 ? -6.492 29.797 10.148 1 98.94 163 ILE A O 1
ATOM 1240 N N . LEU A 1 164 ? -6.223 27.781 9.281 1 98.94 164 LEU A N 1
ATOM 1241 C CA . LEU A 1 164 ? -7.109 27.156 10.258 1 98.94 164 LEU A CA 1
ATOM 1242 C C . LEU A 1 164 ? -6.465 25.922 10.875 1 98.94 164 LEU A C 1
ATOM 1244 O O . LEU A 1 164 ? -6.016 25.031 10.156 1 98.94 164 LEU A O 1
ATOM 1248 N N . GLY A 1 165 ? -6.383 25.797 12.141 1 98.69 165 GLY A N 1
ATOM 1249 C CA . GLY A 1 165 ? -5.844 24.672 12.891 1 98.69 165 GLY A CA 1
ATOM 1250 C C . GLY A 1 165 ? -5.68 24.969 14.367 1 98.69 165 GLY A C 1
ATOM 1251 O O . GLY A 1 165 ? -6.34 25.859 14.906 1 98.69 165 GLY A O 1
ATOM 1252 N N . GLY A 1 166 ? -4.949 24.156 15.055 1 98.38 166 GLY A N 1
ATOM 1253 C CA . GLY A 1 166 ? -4.613 24.406 16.438 1 98.38 166 GLY A CA 1
ATOM 1254 C C . GLY A 1 166 ? -3.299 25.141 16.625 1 98.38 166 GLY A C 1
ATOM 1255 O O . GLY A 1 166 ? -2.812 25.781 15.688 1 98.38 166 GLY A O 1
ATOM 1256 N N . GLY A 1 167 ? -2.832 25.188 17.938 1 98.5 167 GLY A N 1
ATOM 1257 C CA . GLY A 1 167 ? -1.479 25.641 18.203 1 98.5 167 GLY A CA 1
ATOM 1258 C C . GLY A 1 167 ? -1.428 27.078 18.719 1 98.5 167 GLY A C 1
ATOM 1259 O O . GLY A 1 167 ? -0.415 27.75 18.547 1 98.5 167 GLY A O 1
ATOM 1260 N N . ARG A 1 168 ? -2.521 27.562 19.297 1 98 168 ARG A N 1
ATOM 1261 C CA . ARG A 1 168 ? -2.551 28.938 19.828 1 98 168 ARG A CA 1
ATOM 1262 C C . ARG A 1 168 ? -1.391 29.172 20.781 1 98 168 ARG A C 1
ATOM 1264 O O . ARG A 1 168 ? -0.88 30.297 20.875 1 98 168 ARG A O 1
ATOM 1271 N N . GLN A 1 169 ? -0.866 28.141 21.422 1 98.31 169 GLN A N 1
ATOM 1272 C CA . GLN A 1 169 ? 0.163 28.203 22.453 1 98.31 169 GLN A CA 1
ATOM 1273 C C . GLN A 1 169 ? 1.441 28.844 21.906 1 98.31 169 GLN A C 1
ATOM 1275 O O . GLN A 1 169 ? 2.201 29.453 22.672 1 98.31 169 GLN A O 1
ATOM 1280 N N . ALA A 1 170 ? 1.662 28.781 20.656 1 98.5 170 ALA A N 1
ATOM 1281 C CA . ALA A 1 170 ? 2.916 29.234 20.062 1 98.5 170 ALA A CA 1
ATOM 1282 C C . ALA A 1 170 ? 2.854 30.719 19.719 1 98.5 170 ALA A C 1
ATOM 1284 O O . ALA A 1 170 ? 3.834 31.297 19.234 1 98.5 170 ALA A O 1
ATOM 1285 N N . PHE A 1 171 ? 1.734 31.453 19.984 1 98.62 171 PHE A N 1
ATOM 1286 C CA . PHE A 1 171 ? 1.517 32.781 19.406 1 98.62 171 PHE A CA 1
ATOM 1287 C C . PHE A 1 171 ? 1.431 33.844 20.484 1 98.62 171 PHE A C 1
ATOM 1289 O O . PHE A 1 171 ? 1.219 35 20.188 1 98.62 171 PHE A O 1
ATOM 1296 N N . PHE A 1 172 ? 1.603 33.469 21.75 1 97.88 172 PHE A N 1
ATOM 1297 C CA . PHE A 1 172 ? 1.588 34.469 22.812 1 97.88 172 PHE A CA 1
ATOM 1298 C C . PHE A 1 172 ? 2.551 34.094 23.938 1 97.88 172 PHE A C 1
ATOM 1300 O O . PHE A 1 172 ? 2.973 32.938 24.016 1 97.88 172 PHE A O 1
ATOM 1307 N N . PRO A 1 173 ? 2.877 34.969 24.781 1 97.44 173 PRO A N 1
ATOM 1308 C CA . PRO A 1 173 ? 3.955 34.781 25.766 1 97.44 173 PRO A CA 1
ATOM 1309 C C . PRO A 1 173 ? 3.582 33.781 26.859 1 97.44 173 PRO A C 1
ATOM 1311 O O . PRO A 1 173 ? 2.4 33.594 27.156 1 97.44 173 PRO A O 1
ATOM 1314 N N . ASN A 1 174 ? 4.621 33.219 27.484 1 96.81 174 ASN A N 1
ATOM 1315 C CA . ASN A 1 174 ? 4.441 32.188 28.5 1 96.81 174 ASN A CA 1
ATOM 1316 C C . ASN A 1 174 ? 3.994 32.781 29.828 1 96.81 174 ASN A C 1
ATOM 1318 O O . ASN A 1 174 ? 3.748 32.031 30.781 1 96.81 174 ASN A O 1
ATOM 1322 N N . ASN A 1 175 ? 3.848 34.062 29.969 1 96.56 175 ASN A N 1
ATOM 1323 C CA . ASN A 1 175 ? 3.311 34.688 31.172 1 96.56 175 ASN A CA 1
ATOM 1324 C C . ASN A 1 175 ? 1.848 35.094 31 1 96.56 175 ASN A C 1
ATOM 1326 O O . ASN A 1 175 ? 1.262 35.719 31.875 1 96.56 175 ASN A O 1
ATOM 1330 N N . GLU A 1 176 ? 1.265 34.781 29.875 1 96.56 176 GLU A N 1
ATOM 1331 C CA . GLU A 1 176 ? -0.143 35.062 29.594 1 96.56 176 GLU A CA 1
ATOM 1332 C C . GLU A 1 176 ? -0.94 33.75 29.5 1 96.56 176 GLU A C 1
ATOM 1334 O O . GLU A 1 176 ? -0.391 32.719 29.141 1 96.56 176 GLU A O 1
ATOM 1339 N N . SER A 1 177 ? -2.254 33.844 29.75 1 97.25 177 SER A N 1
ATOM 1340 C CA . SER A 1 177 ? -3.131 32.656 29.719 1 97.25 177 SER A CA 1
ATOM 1341 C C . SER A 1 177 ? -3.99 32.656 28.469 1 97.25 177 SER A C 1
ATOM 1343 O O . SER A 1 177 ? -4.453 33.688 28 1 97.25 177 SER A O 1
ATOM 1345 N N . ASP A 1 178 ? -4.137 31.453 28.031 1 96.25 178 ASP A N 1
ATOM 1346 C CA . ASP A 1 178 ? -4.992 31.25 26.859 1 96.25 178 ASP A CA 1
ATOM 1347 C C . ASP A 1 178 ? -6.426 31.672 27.141 1 96.25 178 ASP A C 1
ATOM 1349 O O . ASP A 1 178 ? -6.93 31.484 28.25 1 96.25 178 ASP A O 1
ATOM 1353 N N . VAL A 1 179 ? -7.055 32.188 26.188 1 93.75 179 VAL A N 1
ATOM 1354 C CA . VAL A 1 179 ? -8.383 32.781 26.328 1 93.75 179 VAL A CA 1
ATOM 1355 C C . VAL A 1 179 ? -9.414 31.672 26.5 1 93.75 179 VAL A C 1
ATOM 1357 O O . VAL A 1 179 ? -10.469 31.891 27.109 1 93.75 179 VAL A O 1
ATOM 1360 N N . GLU A 1 180 ? -9.133 30.453 25.938 1 92.81 180 GLU A N 1
ATOM 1361 C CA . GLU A 1 180 ? -10.109 29.375 25.969 1 92.81 180 GLU A CA 1
ATOM 1362 C C . GLU A 1 180 ? -9.812 28.406 27.109 1 92.81 180 GLU A C 1
ATOM 1364 O O . GLU A 1 180 ? -10.719 28 27.844 1 92.81 180 GLU A O 1
ATOM 1369 N N . THR A 1 181 ? -8.523 28 27.359 1 93.94 181 THR A N 1
ATOM 1370 C CA . THR A 1 181 ? -8.188 26.906 28.25 1 93.94 181 THR A CA 1
ATOM 1371 C C . THR A 1 181 ? -7.523 27.438 29.531 1 93.94 181 THR A C 1
ATOM 1373 O O . THR A 1 181 ? -7.383 26.703 30.516 1 93.94 181 THR A O 1
ATOM 1376 N N . LYS A 1 182 ? -7.062 28.641 29.562 1 96 182 LYS A N 1
ATOM 1377 C CA . LYS A 1 182 ? -6.367 29.297 30.656 1 96 182 LYS A CA 1
ATOM 1378 C C . LYS A 1 182 ? -4.953 28.75 30.828 1 96 182 LYS A C 1
ATOM 1380 O O . LYS A 1 182 ? -4.238 29.141 31.75 1 96 182 LYS A O 1
ATOM 1385 N N . GLU A 1 183 ? -4.523 27.891 29.922 1 97 183 GLU A N 1
ATOM 1386 C CA . GLU A 1 183 ? -3.135 27.438 29.906 1 97 183 GLU A CA 1
ATOM 1387 C C . GLU A 1 183 ? -2.195 28.547 29.453 1 97 183 GLU A C 1
ATOM 1389 O O . GLU A 1 183 ? -2.619 29.484 28.766 1 97 183 GLU A O 1
ATOM 1394 N N . LYS A 1 184 ? -0.952 28.422 29.812 1 97.94 184 LYS A N 1
ATOM 1395 C CA . LYS A 1 184 ? 0.012 29.469 29.5 1 97.94 184 LYS A CA 1
ATOM 1396 C C . LYS A 1 184 ? 0.517 29.344 28.062 1 97.94 184 LYS A C 1
ATOM 1398 O O . LYS A 1 184 ? 0.591 28.25 27.516 1 97.94 184 LYS A O 1
ATOM 1403 N N . GLY A 1 185 ? 0.881 30.547 27.5 1 97.94 185 GLY A N 1
ATOM 1404 C CA . GLY A 1 185 ? 1.566 30.516 26.219 1 97.94 185 GLY A CA 1
ATOM 1405 C C . GLY A 1 185 ? 2.951 29.906 26.297 1 97.94 185 GLY A C 1
ATOM 1406 O O . GLY A 1 185 ? 3.43 29.562 27.375 1 97.94 185 GLY A O 1
ATOM 1407 N N . LYS A 1 186 ? 3.576 29.75 25.078 1 97.44 186 LYS A N 1
ATOM 1408 C CA . LYS A 1 186 ? 4.859 29.047 25.078 1 97.44 186 LYS A CA 1
ATOM 1409 C C . LYS A 1 186 ? 5.996 29.984 24.688 1 97.44 186 LYS A C 1
ATOM 1411 O O . LYS A 1 186 ? 7.168 29.672 24.891 1 97.44 186 LYS A O 1
ATOM 1416 N N . ARG A 1 187 ? 5.668 31.156 24.172 1 96.12 187 ARG A N 1
ATOM 1417 C CA . ARG A 1 187 ? 6.719 32.031 23.672 1 96.12 187 ARG A CA 1
ATOM 1418 C C . ARG A 1 187 ? 7.492 32.656 24.812 1 96.12 187 ARG A C 1
ATOM 1420 O O . ARG A 1 187 ? 6.898 33.156 25.781 1 96.12 187 ARG A O 1
ATOM 1427 N N . THR A 1 188 ? 8.828 32.781 24.625 1 93.06 188 THR A N 1
ATOM 1428 C CA . THR A 1 188 ? 9.672 33.344 25.656 1 93.06 188 THR A CA 1
ATOM 1429 C C . THR A 1 188 ? 10.141 34.75 25.266 1 93.06 188 THR A C 1
ATOM 1431 O O . THR A 1 188 ? 10.734 35.469 26.062 1 93.06 188 THR A O 1
ATOM 1434 N N . ASP A 1 189 ? 9.914 35.188 24.094 1 93.31 189 ASP A N 1
ATOM 1435 C CA . ASP A 1 189 ? 10.406 36.469 23.594 1 93.31 189 ASP A CA 1
ATOM 1436 C C . ASP A 1 189 ? 9.398 37.594 23.844 1 93.31 189 ASP A C 1
ATOM 1438 O O . ASP A 1 189 ? 9.562 38.719 23.359 1 93.31 189 ASP A O 1
ATOM 1442 N N . ARG A 1 190 ? 8.219 37.344 24.453 1 93.06 190 ARG A N 1
ATOM 1443 C CA . ARG A 1 190 ? 7.184 38.281 24.891 1 93.06 190 ARG A CA 1
ATOM 1444 C C . ARG A 1 190 ? 6.457 38.906 23.703 1 93.06 190 ARG A C 1
ATOM 1446 O O . ARG A 1 190 ? 5.895 40 23.812 1 93.06 190 ARG A O 1
ATOM 1453 N N . LYS A 1 191 ? 6.496 38.25 22.547 1 94.88 191 LYS A N 1
ATOM 1454 C CA . LYS A 1 191 ? 5.773 38.719 21.375 1 94.88 191 LYS A CA 1
ATOM 1455 C C . LYS A 1 191 ? 4.332 38.219 21.359 1 94.88 191 LYS A C 1
ATOM 1457 O O . LYS A 1 191 ? 4.059 37.094 21.781 1 94.88 191 LYS A O 1
ATOM 1462 N N . TYR A 1 192 ? 3.469 39.094 20.859 1 97.38 192 TYR A N 1
ATOM 1463 C CA . TYR A 1 192 ? 2.064 38.75 20.625 1 97.38 192 TYR A CA 1
ATOM 1464 C C . TYR A 1 192 ? 1.769 38.656 19.141 1 97.38 192 TYR A C 1
ATOM 1466 O O . TYR A 1 192 ? 1.304 39.594 18.516 1 97.38 192 TYR A O 1
ATOM 1474 N N . LEU A 1 193 ? 1.945 37.469 18.656 1 98.19 193 LEU A N 1
ATOM 1475 C CA . LEU A 1 193 ? 1.957 37.25 17.203 1 98.19 193 LEU A CA 1
ATOM 1476 C C . LEU A 1 193 ? 0.553 37.406 16.625 1 98.19 193 LEU A C 1
ATOM 1478 O O . LEU A 1 193 ? 0.39 37.75 15.461 1 98.19 193 LEU A O 1
ATOM 1482 N N . ILE A 1 194 ? -0.526 37.156 17.422 1 98.31 194 ILE A N 1
ATOM 1483 C CA . ILE A 1 194 ? -1.894 37.344 16.938 1 98.31 194 ILE A CA 1
ATOM 1484 C C . ILE A 1 194 ? -2.158 38.812 16.672 1 98.31 194 ILE A C 1
ATOM 1486 O O . ILE A 1 194 ? -2.713 39.156 15.625 1 98.31 194 ILE A O 1
ATOM 1490 N N . ASP A 1 195 ? -1.745 39.656 17.609 1 97.94 195 ASP A N 1
ATOM 1491 C CA . ASP A 1 195 ? -1.903 41.094 17.453 1 97.94 195 ASP A CA 1
ATOM 1492 C C . ASP A 1 195 ? -1.103 41.625 16.25 1 97.94 195 ASP A C 1
ATOM 1494 O O . ASP A 1 195 ? -1.587 42.438 15.477 1 97.94 195 ASP A O 1
ATOM 1498 N N . GLU A 1 196 ? 0.081 41.094 16.141 1 97.94 196 GLU A N 1
ATOM 1499 C CA . GLU A 1 196 ? 0.928 41.5 15.031 1 97.94 196 GLU A CA 1
ATOM 1500 C C . GLU A 1 196 ? 0.319 41.094 13.695 1 97.94 196 GLU A C 1
ATOM 1502 O O . GLU A 1 196 ? 0.389 41.812 12.719 1 97.94 196 GLU A O 1
ATOM 1507 N N . TRP A 1 197 ? -0.207 39.875 13.633 1 98.5 197 TRP A N 1
ATOM 1508 C CA . TRP A 1 197 ? -0.881 39.406 12.422 1 98.5 197 TRP A CA 1
ATOM 1509 C C . TRP A 1 197 ? -2.068 40.312 12.078 1 98.5 197 TRP A C 1
ATOM 1511 O O . TRP A 1 197 ? -2.219 40.719 10.93 1 98.5 197 TRP A O 1
ATOM 1521 N N . LEU A 1 198 ? -2.906 40.656 13.062 1 98.25 198 LEU A N 1
ATOM 1522 C CA . LEU A 1 198 ? -4.082 41.469 12.867 1 98.25 198 LEU A CA 1
ATOM 1523 C C . LEU A 1 198 ? -3.686 42.875 12.375 1 98.25 198 LEU A C 1
ATOM 1525 O O . LEU A 1 198 ? -4.289 43.406 11.438 1 98.25 198 LEU A O 1
ATOM 1529 N N . ASP A 1 199 ? -2.715 43.406 12.984 1 97.75 199 ASP A N 1
ATOM 1530 C CA . ASP A 1 199 ? -2.25 44.75 12.617 1 97.75 199 ASP A CA 1
ATOM 1531 C C . ASP A 1 199 ? -1.759 44.781 11.172 1 97.75 199 ASP A C 1
ATOM 1533 O O . ASP A 1 199 ? -2.047 45.719 10.438 1 97.75 199 ASP A O 1
ATOM 1537 N N . ASP A 1 200 ? -1.034 43.781 10.875 1 97.62 200 ASP A N 1
ATOM 1538 C CA . ASP A 1 200 ? -0.506 43.719 9.516 1 97.62 200 ASP A CA 1
ATOM 1539 C C . ASP A 1 200 ? -1.635 43.594 8.492 1 97.62 200 ASP A C 1
ATOM 1541 O O . ASP A 1 200 ? -1.631 44.281 7.477 1 97.62 200 ASP A O 1
ATOM 1545 N N . LYS A 1 201 ? -2.621 42.688 8.773 1 97.75 201 LYS A N 1
ATOM 1546 C CA . LYS A 1 201 ? -3.697 42.438 7.82 1 97.75 201 LYS A CA 1
ATOM 1547 C C . LYS A 1 201 ? -4.645 43.625 7.734 1 97.75 201 LYS A C 1
ATOM 1549 O O . LYS A 1 201 ? -5.156 43.938 6.66 1 97.75 201 LYS A O 1
ATOM 1554 N N . LYS A 1 202 ? -4.836 44.344 8.789 1 96.25 202 LYS A N 1
ATOM 1555 C CA . LYS A 1 202 ? -5.762 45.469 8.828 1 96.25 202 LYS A CA 1
ATOM 1556 C C . LYS A 1 202 ? -5.219 46.656 8.031 1 96.25 202 LYS A C 1
ATOM 1558 O O . LYS A 1 202 ? -5.977 47.531 7.633 1 96.25 202 LYS A O 1
ATOM 1563 N N . ARG A 1 203 ? -3.992 46.625 7.781 1 96.5 203 ARG A N 1
ATOM 1564 C CA . ARG A 1 203 ? -3.393 47.656 6.953 1 96.5 203 ARG A CA 1
ATOM 1565 C C . ARG A 1 203 ? -3.781 47.469 5.488 1 96.5 203 ARG A C 1
ATOM 1567 O O . ARG A 1 203 ? -3.787 48.438 4.719 1 96.5 203 ARG A O 1
ATOM 1574 N N . ILE A 1 204 ? -4.148 46.312 5.148 1 93.69 204 ILE A N 1
ATOM 1575 C CA . ILE A 1 204 ? -4.352 46.062 3.727 1 93.69 204 ILE A CA 1
ATOM 1576 C C . ILE A 1 204 ? -5.82 45.719 3.467 1 93.69 204 ILE A C 1
ATOM 1578 O O . ILE A 1 204 ? -6.285 45.781 2.328 1 93.69 204 ILE A O 1
ATOM 1582 N N . SER A 1 205 ? -6.555 45.344 4.527 1 93.69 205 SER A N 1
ATOM 1583 C CA . SER A 1 205 ? -7.957 44.969 4.352 1 93.69 205 SER A CA 1
ATOM 1584 C C . SER A 1 205 ? -8.758 45.25 5.621 1 93.69 205 SER A C 1
ATOM 1586 O O . SER A 1 205 ? -8.234 45.156 6.73 1 93.69 205 SER A O 1
ATOM 1588 N N . THR A 1 206 ? -10.07 45.531 5.438 1 92.44 206 THR A N 1
ATOM 1589 C CA . THR A 1 206 ? -10.977 45.688 6.574 1 92.44 206 THR A CA 1
ATOM 1590 C C . THR A 1 206 ? -11.703 44.344 6.832 1 92.44 206 THR A C 1
ATOM 1592 O O . THR A 1 206 ? -12.438 44.219 7.82 1 92.44 206 THR A O 1
ATOM 1595 N N . ARG A 1 207 ? -11.531 43.375 5.977 1 97.38 207 ARG A N 1
ATOM 1596 C CA . ARG A 1 207 ? -12.227 42.094 6.047 1 97.38 207 ARG A CA 1
ATOM 1597 C C . ARG A 1 207 ? -11.305 41 6.586 1 97.38 207 ARG A C 1
ATOM 1599 O O . ARG A 1 207 ? -11.039 40.031 5.902 1 97.38 207 ARG A O 1
ATOM 1606 N N . VAL A 1 208 ? -10.875 41.281 7.867 1 98.25 208 VAL A N 1
ATOM 1607 C CA . VAL A 1 208 ? -9.922 40.406 8.555 1 98.25 208 VAL A CA 1
ATOM 1608 C C . VAL A 1 208 ? -10.555 39.844 9.828 1 98.25 208 VAL A C 1
ATOM 1610 O O . VAL A 1 208 ? -11.18 40.594 10.594 1 98.25 208 VAL A O 1
ATOM 1613 N N . HIS A 1 209 ? -10.422 38.531 10.047 1 98.44 209 HIS A N 1
ATOM 1614 C CA . HIS A 1 209 ? -11.008 37.906 11.227 1 98.44 209 HIS A CA 1
ATOM 1615 C C . HIS A 1 209 ? -10 36.969 11.906 1 98.44 209 HIS A C 1
ATOM 1617 O O . HIS A 1 209 ? -9.219 36.281 11.234 1 98.44 209 HIS A O 1
ATOM 1623 N N . TYR A 1 210 ? -9.977 36.969 13.219 1 98.38 210 TYR A N 1
ATOM 1624 C CA . TYR A 1 210 ? -9.328 36 14.07 1 98.38 210 TYR A CA 1
ATOM 1625 C C . TYR A 1 210 ? -10.352 35.25 14.922 1 98.38 210 TYR A C 1
ATOM 1627 O O . TYR A 1 210 ? -11.219 35.875 15.547 1 98.38 210 TYR A O 1
ATOM 1635 N N . VAL A 1 211 ? -10.32 33.938 14.93 1 98.12 211 VAL A N 1
ATOM 1636 C CA . VAL A 1 211 ? -11.297 33.156 15.688 1 98.12 211 VAL A CA 1
ATOM 1637 C C . VAL A 1 211 ? -10.594 32.094 16.516 1 98.12 211 VAL A C 1
ATOM 1639 O O . VAL A 1 211 ? -9.547 31.578 16.109 1 98.12 211 VAL A O 1
ATOM 1642 N N . THR A 1 212 ? -11.25 31.672 17.656 1 96.75 212 THR A N 1
ATOM 1643 C CA . THR A 1 212 ? -10.594 30.766 18.578 1 96.75 212 THR A CA 1
ATOM 1644 C C . THR A 1 212 ? -11.461 29.531 18.828 1 96.75 212 THR A C 1
ATOM 1646 O O . THR A 1 212 ? -11.023 28.578 19.484 1 96.75 212 THR A O 1
ATOM 1649 N N . ASN A 1 213 ? -12.688 29.531 18.297 1 94.56 213 ASN A N 1
ATOM 1650 C CA . ASN A 1 213 ? -13.578 28.391 18.516 1 94.56 213 ASN A CA 1
ATOM 1651 C C . ASN A 1 213 ? -14.633 28.297 17.406 1 94.56 213 ASN A C 1
ATOM 1653 O O . ASN A 1 213 ? -14.68 29.141 16.516 1 94.56 213 ASN A O 1
ATOM 1657 N N . MET A 1 214 ? -15.453 27.25 17.5 1 94.38 214 MET A N 1
ATOM 1658 C CA . MET A 1 214 ? -16.422 26.938 16.453 1 94.38 214 MET A CA 1
ATOM 1659 C C . MET A 1 214 ? -17.484 28.031 16.344 1 94.38 214 MET A C 1
ATOM 1661 O O . MET A 1 214 ? -17.938 28.344 15.242 1 94.38 214 MET A O 1
ATOM 1665 N N . THR A 1 215 ? -17.953 28.578 17.438 1 94 215 THR A N 1
ATOM 1666 C CA . THR A 1 215 ? -18.969 29.625 17.422 1 94 215 THR A CA 1
ATOM 1667 C C . THR A 1 215 ? -18.516 30.812 16.594 1 94 215 THR A C 1
ATOM 1669 O O . THR A 1 215 ? -19.25 31.297 15.727 1 94 215 THR A O 1
ATOM 1672 N N . TYR A 1 216 ? -17.312 31.266 16.859 1 95.62 216 TYR A N 1
ATOM 1673 C CA . TYR A 1 216 ? -16.781 32.406 16.141 1 95.62 216 TYR A CA 1
ATOM 1674 C C . TYR A 1 216 ? -16.516 32.062 14.68 1 95.62 216 TYR A C 1
ATOM 1676 O O . TYR A 1 216 ? -16.719 32.875 13.781 1 95.62 216 TYR A O 1
ATOM 1684 N N . LEU A 1 217 ? -16.031 30.812 14.414 1 97.25 217 LEU A N 1
ATOM 1685 C CA . LEU A 1 217 ? -15.805 30.391 13.039 1 97.25 217 LEU A CA 1
ATOM 1686 C C . LEU A 1 217 ? -17.109 30.422 12.234 1 97.25 217 LEU A C 1
ATOM 1688 O O . LEU A 1 217 ? -17.109 30.859 11.086 1 97.25 217 LEU A O 1
ATOM 1692 N N . ARG A 1 218 ? -18.172 29.969 12.836 1 95.56 218 ARG A N 1
ATOM 1693 C CA . ARG A 1 218 ? -19.469 29.922 12.164 1 95.56 218 ARG A CA 1
ATOM 1694 C C . ARG A 1 218 ? -19.969 31.328 11.859 1 95.56 218 ARG A C 1
ATOM 1696 O O . ARG A 1 218 ? -20.688 31.531 10.867 1 95.56 218 ARG A O 1
ATOM 1703 N N . SER A 1 219 ? -19.562 32.25 12.617 1 96.62 219 SER A N 1
ATOM 1704 C CA . SER A 1 219 ? -20.047 33.625 12.469 1 96.62 219 SER A CA 1
ATOM 1705 C C . SER A 1 219 ? -19.328 34.344 11.336 1 96.62 219 SER A C 1
ATOM 1707 O O . SER A 1 219 ? -19.781 35.406 10.867 1 96.62 219 SER A O 1
ATOM 1709 N N . VAL A 1 220 ? -18.188 33.812 10.922 1 98.19 220 VAL A N 1
ATOM 1710 C CA . VAL A 1 220 ? -17.438 34.438 9.836 1 98.19 220 VAL A CA 1
ATOM 1711 C C . VAL A 1 220 ? -18.188 34.25 8.516 1 98.19 220 VAL A C 1
ATOM 1713 O O . VAL A 1 220 ? -18.484 33.094 8.125 1 98.19 220 VAL A O 1
ATOM 1716 N N . LYS A 1 221 ? -18.5 35.312 7.836 1 98.44 221 LYS A N 1
ATOM 1717 C CA . LYS A 1 221 ? -19.125 35.25 6.516 1 98.44 221 LYS A CA 1
ATOM 1718 C C . LYS A 1 221 ? -18.062 35.188 5.414 1 98.44 221 LYS A C 1
ATOM 1720 O O . LYS A 1 221 ? -17.344 36.156 5.18 1 98.44 221 LYS A O 1
ATOM 1725 N N . PRO A 1 222 ? -18.031 34.094 4.715 1 98.38 222 PRO A N 1
ATOM 1726 C CA . PRO A 1 222 ? -16.984 33.906 3.707 1 98.38 222 PRO A CA 1
ATOM 1727 C C . PRO A 1 222 ? -16.953 35.031 2.678 1 98.38 222 PRO A C 1
ATOM 1729 O O . PRO A 1 222 ? -15.883 35.531 2.295 1 98.38 222 PRO A O 1
ATOM 1732 N N . GLU A 1 223 ? -18.125 35.531 2.279 1 97.56 223 GLU A N 1
ATOM 1733 C CA . GLU A 1 223 ? -18.234 36.562 1.225 1 97.56 223 GLU A CA 1
ATOM 1734 C C . GLU A 1 223 ? -17.625 37.875 1.663 1 97.56 223 GLU A C 1
ATOM 1736 O O . GLU A 1 223 ? -17.266 38.719 0.826 1 97.56 223 GLU A O 1
ATOM 1741 N N . GLU A 1 224 ? -17.484 38.062 2.957 1 97.88 224 GLU A N 1
ATOM 1742 C CA . GLU A 1 224 ? -17.016 39.344 3.508 1 97.88 224 GLU A CA 1
ATOM 1743 C C . GLU A 1 224 ? -15.664 39.156 4.211 1 97.88 224 GLU A C 1
ATOM 1745 O O . GLU A 1 224 ? -15.344 39.875 5.148 1 97.88 224 GLU A O 1
ATOM 1750 N N . THR A 1 225 ? -14.938 38.156 3.822 1 98.62 225 THR A N 1
ATOM 1751 C CA . THR A 1 225 ? -13.688 37.844 4.508 1 98.62 225 THR A CA 1
ATOM 1752 C C . THR A 1 225 ? -12.547 37.719 3.508 1 98.62 225 THR A C 1
ATOM 1754 O O . THR A 1 225 ? -12.641 36.938 2.557 1 98.62 225 THR A O 1
ATOM 1757 N N . ASP A 1 226 ? -11.5 38.469 3.699 1 98.38 226 ASP A N 1
ATOM 1758 C CA . ASP A 1 226 ? -10.305 38.375 2.863 1 98.38 226 ASP A CA 1
ATOM 1759 C C . ASP A 1 226 ? -9.211 37.562 3.545 1 98.38 226 ASP A C 1
ATOM 1761 O O . ASP A 1 226 ? -8.5 36.812 2.887 1 98.38 226 ASP A O 1
ATOM 1765 N N . TYR A 1 227 ? -9.062 37.781 4.871 1 98.75 227 TYR A N 1
ATOM 1766 C CA . TYR A 1 227 ? -8.078 37.062 5.672 1 98.75 227 TYR A CA 1
ATOM 1767 C C . TYR A 1 227 ? -8.711 36.438 6.914 1 98.75 227 TYR A C 1
ATOM 1769 O O . TYR A 1 227 ? -9.484 37.125 7.613 1 98.75 227 TYR A O 1
ATOM 1777 N N . LEU A 1 228 ? -8.445 35.188 7.168 1 98.94 228 LEU A N 1
ATOM 1778 C CA . LEU A 1 228 ? -8.961 34.469 8.336 1 98.94 228 LEU A CA 1
ATOM 1779 C C . LEU A 1 228 ? -7.855 33.688 9.031 1 98.94 228 LEU A C 1
ATOM 1781 O O . LEU A 1 228 ? -7.207 32.844 8.406 1 98.94 228 LEU A O 1
ATOM 1785 N N . LEU A 1 229 ? -7.555 34.031 10.25 1 98.88 229 LEU A N 1
ATOM 1786 C CA . LEU A 1 229 ? -6.707 33.219 11.133 1 98.88 229 LEU A CA 1
ATOM 1787 C C . LEU A 1 229 ? -7.539 32.531 12.195 1 98.88 229 LEU A C 1
ATOM 1789 O O . LEU A 1 229 ? -8.141 33.156 13.047 1 98.88 229 LEU A O 1
ATOM 1793 N N . GLY A 1 230 ? -7.645 31.25 12.078 1 98.75 230 GLY A N 1
ATOM 1794 C CA . GLY A 1 230 ? -8.297 30.438 13.086 1 98.75 230 GLY A CA 1
ATOM 1795 C C . GLY A 1 230 ? -7.336 29.578 13.875 1 98.75 230 GLY A C 1
ATOM 1796 O O . GLY A 1 230 ? -6.82 28.578 13.359 1 98.75 230 GLY A O 1
ATOM 1797 N N . LEU A 1 231 ? -7.027 29.953 15.102 1 98.56 231 LEU A N 1
ATOM 1798 C CA . LEU A 1 231 ? -6.32 29.109 16.062 1 98.56 231 LEU A CA 1
ATOM 1799 C C . LEU A 1 231 ? -7.293 28.469 17.047 1 98.56 231 LEU A C 1
ATOM 1801 O O . LEU A 1 231 ? -7.461 28.969 18.172 1 98.56 231 LEU A O 1
ATOM 1805 N N . LEU A 1 232 ? -7.785 27.312 16.688 1 97.75 232 LEU A N 1
ATOM 1806 C CA . LEU A 1 232 ? -9.031 26.766 17.219 1 97.75 232 LEU A CA 1
ATOM 1807 C C . LEU A 1 232 ? -8.758 25.719 18.297 1 97.75 232 LEU A C 1
ATOM 1809 O O . LEU A 1 232 ? -9.688 25.125 18.828 1 97.75 232 LEU A O 1
ATOM 1813 N N . GLY A 1 233 ? -7.539 25.453 18.594 1 96.38 233 GLY A N 1
ATOM 1814 C CA . GLY A 1 233 ? -7.055 24.641 19.688 1 96.38 233 GLY A CA 1
ATOM 1815 C C . GLY A 1 233 ? -5.812 25.219 20.359 1 96.38 233 GLY A C 1
ATOM 1816 O O . GLY A 1 233 ? -4.98 25.844 19.688 1 96.38 233 GLY A O 1
ATOM 1817 N N . TYR A 1 234 ? -5.703 24.969 21.719 1 97 234 TYR A N 1
ATOM 1818 C CA . TYR A 1 234 ? -4.5 25.406 22.422 1 97 234 TYR A CA 1
ATOM 1819 C C . TYR A 1 234 ? -3.268 24.688 21.875 1 97 234 TYR A C 1
ATOM 1821 O O . TYR A 1 234 ? -2.227 25.328 21.656 1 97 234 TYR A O 1
ATOM 1829 N N . ASP A 1 235 ? -3.381 23.422 21.734 1 97.75 235 ASP A N 1
ATOM 1830 C CA . ASP A 1 235 ? -2.414 22.562 21.078 1 97.75 235 ASP A CA 1
ATOM 1831 C C . ASP A 1 235 ? -2.982 22 19.781 1 97.75 235 ASP A C 1
ATOM 1833 O O . ASP A 1 235 ? -3.467 22.75 18.922 1 97.75 235 ASP A O 1
ATOM 1837 N N . ASN A 1 236 ? -2.877 20.703 19.578 1 98 236 ASN A N 1
ATOM 1838 C CA . ASN A 1 236 ? -3.553 20.094 18.438 1 98 236 ASN A CA 1
ATOM 1839 C C . ASN A 1 236 ? -5.07 20.156 18.594 1 98 236 ASN A C 1
ATOM 1841 O O . ASN A 1 236 ? -5.582 20.328 19.703 1 98 236 ASN A O 1
ATOM 1845 N N . MET A 1 237 ? -5.77 20.109 17.469 1 97.38 237 MET A N 1
ATOM 1846 C CA . MET A 1 237 ? -7.207 19.859 17.562 1 97.38 237 MET A CA 1
ATOM 1847 C C . MET A 1 237 ? -7.5 18.547 18.25 1 97.38 237 MET A C 1
ATOM 1849 O O . MET A 1 237 ? -6.688 17.609 18.203 1 97.38 237 MET A O 1
ATOM 1853 N N . PRO A 1 238 ? -8.641 18.469 18.969 1 95.62 238 PRO A N 1
ATOM 1854 C CA . PRO A 1 238 ? -8.945 17.156 19.562 1 95.62 238 PRO A CA 1
ATOM 1855 C C . PRO A 1 238 ? -9.172 16.078 18.516 1 95.62 238 PRO A C 1
ATOM 1857 O O . PRO A 1 238 ? -9.508 16.375 17.375 1 95.62 238 PRO A O 1
ATOM 1860 N N . TYR A 1 239 ? -8.883 14.812 18.953 1 96.56 239 TYR A N 1
ATOM 1861 C CA . TYR A 1 239 ? -9.336 13.727 18.078 1 96.56 239 TYR A CA 1
ATOM 1862 C C . TYR A 1 239 ? -10.828 13.844 17.797 1 96.56 239 TYR A C 1
ATOM 1864 O O . TYR A 1 239 ? -11.594 14.281 18.656 1 96.56 239 TYR A O 1
ATOM 1872 N N . GLU A 1 240 ? -11.188 13.414 16.625 1 96 240 GLU A N 1
ATOM 1873 C CA . GLU A 1 240 ? -12.594 13.438 16.234 1 96 240 GLU A CA 1
ATOM 1874 C C . GLU A 1 240 ? -13.461 12.727 17.266 1 96 240 GLU A C 1
ATOM 1876 O O . GLU A 1 240 ? -14.555 13.195 17.594 1 96 240 GLU A O 1
ATOM 1881 N N . LEU A 1 241 ? -13.039 11.617 17.828 1 95.38 241 LEU A N 1
ATOM 1882 C CA . LEU A 1 241 ? -13.797 10.828 18.781 1 95.38 241 LEU A CA 1
ATOM 1883 C C . LEU A 1 241 ? -13.891 11.547 20.125 1 95.38 241 LEU A C 1
ATOM 1885 O O . LEU A 1 241 ? -14.742 11.227 20.953 1 95.38 241 LEU A O 1
ATOM 1889 N N . ASP A 1 242 ? -13 12.5 20.344 1 93.5 242 ASP A N 1
ATOM 1890 C CA . ASP A 1 242 ? -12.945 13.203 21.625 1 93.5 242 ASP A CA 1
ATOM 1891 C C . ASP A 1 242 ? -13.562 14.594 21.531 1 93.5 242 ASP A C 1
ATOM 1893 O O . ASP A 1 242 ? -13.602 15.336 22.5 1 93.5 242 ASP A O 1
ATOM 1897 N N . ARG A 1 243 ? -13.938 14.969 20.344 1 90.19 243 ARG A N 1
ATOM 1898 C CA . ARG A 1 243 ? -14.492 16.297 20.141 1 90.19 243 ARG A CA 1
ATOM 1899 C C . ARG A 1 243 ? -15.797 16.469 20.922 1 90.19 243 ARG A C 1
ATOM 1901 O O . ARG A 1 243 ? -16.625 15.57 20.938 1 90.19 243 ARG A O 1
ATOM 1908 N N . SER A 1 244 ? -15.812 17.531 21.641 1 77.56 244 SER A N 1
ATOM 1909 C CA . SER A 1 244 ? -16.969 17.812 22.5 1 77.56 244 SER A CA 1
ATOM 1910 C C . SER A 1 244 ? -18.203 18.094 21.656 1 77.56 244 SER A C 1
ATOM 1912 O O . SER A 1 244 ? -18.109 18.672 20.578 1 77.56 244 SER A O 1
ATOM 1914 N N . LYS A 1 245 ? -19.297 17.578 22.156 1 62.59 245 LYS A N 1
ATOM 1915 C CA . LYS A 1 245 ? -20.594 17.859 21.531 1 62.59 245 LYS A CA 1
ATOM 1916 C C . LYS A 1 245 ? -20.969 19.328 21.688 1 62.59 245 LYS A C 1
ATOM 1918 O O . LYS A 1 245 ? -21.781 19.844 20.906 1 62.59 245 LYS A O 1
ATOM 1923 N N . GLU A 1 246 ? -20.422 19.875 22.734 1 60.41 246 GLU A N 1
ATOM 1924 C CA . GLU A 1 246 ? -20.781 21.266 22.953 1 60.41 246 GLU A CA 1
ATOM 1925 C C . GLU A 1 246 ? -20.109 22.188 21.938 1 60.41 246 GLU A C 1
ATOM 1927 O O . GLU A 1 246 ? -20.219 23.406 22.047 1 60.41 246 GLU A O 1
ATOM 1932 N N . GLU A 1 247 ? -19.594 21.562 21 1 61.28 247 GLU A N 1
ATOM 1933 C CA . GLU A 1 247 ? -19.297 22.141 19.688 1 61.28 247 GLU A CA 1
ATOM 1934 C C . GLU A 1 247 ? -18.281 23.266 19.781 1 61.28 247 GLU A C 1
ATOM 1936 O O . GLU A 1 247 ? -18.422 24.281 19.094 1 61.28 247 GLU A O 1
ATOM 1941 N N . LYS A 1 248 ? -17.219 23.016 20.594 1 79.38 248 LYS A N 1
ATOM 1942 C CA . LYS A 1 248 ? -16.281 24.125 20.688 1 79.38 248 LYS A CA 1
ATOM 1943 C C . LYS A 1 248 ? -15.211 24.016 19.594 1 79.38 248 LYS A C 1
ATOM 1945 O O . LYS A 1 248 ? -14.82 25.031 19.016 1 79.38 248 LYS A O 1
ATOM 1950 N N . GLU A 1 249 ? -14.766 22.891 19.312 1 91.56 249 GLU A N 1
ATOM 1951 C CA . GLU A 1 249 ? -13.75 22.766 18.266 1 91.56 249 GLU A CA 1
ATOM 1952 C C . GLU A 1 249 ? -14.344 22.234 16.969 1 91.56 249 GLU A C 1
ATOM 1954 O O . GLU A 1 249 ? -15.086 21.25 16.984 1 91.56 249 GLU A O 1
ATOM 1959 N N . PRO A 1 250 ? -14.086 22.891 15.891 1 95.94 250 PRO A N 1
ATOM 1960 C CA . PRO A 1 250 ? -14.648 22.453 14.609 1 95.94 250 PRO A CA 1
ATOM 1961 C C . PRO A 1 250 ? -14.016 21.156 14.102 1 95.94 250 PRO A C 1
ATOM 1963 O O . PRO A 1 250 ? -12.867 20.859 14.422 1 95.94 250 PRO A O 1
ATOM 1966 N N . ALA A 1 251 ? -14.812 20.391 13.359 1 95.12 251 ALA A N 1
ATOM 1967 C CA . ALA A 1 251 ? -14.289 19.25 12.617 1 95.12 251 ALA A CA 1
ATOM 1968 C C . ALA A 1 251 ? -13.484 19.719 11.406 1 95.12 251 ALA A C 1
ATOM 1970 O O . ALA A 1 251 ? -13.602 20.859 10.977 1 95.12 251 ALA A O 1
ATOM 1971 N N . ILE A 1 252 ? -12.688 18.828 10.898 1 98 252 ILE A N 1
ATOM 1972 C CA . ILE A 1 252 ? -11.836 19.172 9.758 1 98 252 ILE A CA 1
ATOM 1973 C C . ILE A 1 252 ? -12.695 19.562 8.562 1 98 252 ILE A C 1
ATOM 1975 O O . ILE A 1 252 ? -12.32 20.453 7.789 1 98 252 ILE A O 1
ATOM 1979 N N . TRP A 1 253 ? -13.922 18.922 8.367 1 97.25 253 TRP A N 1
ATOM 1980 C CA . TRP A 1 253 ? -14.758 19.25 7.215 1 97.25 253 TRP A CA 1
ATOM 1981 C C . TRP A 1 253 ? -15.352 20.641 7.355 1 97.25 253 TRP A C 1
ATOM 1983 O O . TRP A 1 253 ? -15.539 21.344 6.359 1 97.25 253 TRP A O 1
ATOM 1993 N N . GLU A 1 254 ? -15.602 21.125 8.562 1 96.75 254 GLU A N 1
ATOM 1994 C CA . GLU A 1 254 ? -16.125 22.469 8.797 1 96.75 254 GLU A CA 1
ATOM 1995 C C . GLU A 1 254 ? -15.078 23.531 8.461 1 96.75 254 GLU A C 1
ATOM 1997 O O . GLU A 1 254 ? -15.398 24.562 7.848 1 96.75 254 GLU A O 1
ATOM 2002 N N . MET A 1 255 ? -13.891 23.266 8.898 1 98.56 255 MET A N 1
ATOM 2003 C CA . MET A 1 255 ? -12.797 24.172 8.562 1 98.56 255 MET A CA 1
ATOM 2004 C C . MET A 1 255 ? -12.562 24.219 7.055 1 98.56 255 MET A C 1
ATOM 2006 O O . MET A 1 255 ? -12.352 25.297 6.488 1 98.56 255 MET A O 1
ATOM 2010 N N . THR A 1 256 ? -12.617 23.047 6.438 1 98.88 256 THR A N 1
ATOM 2011 C CA . THR A 1 256 ? -12.43 22.953 4.996 1 98.88 256 THR A CA 1
ATOM 2012 C C . THR A 1 256 ? -13.5 23.734 4.25 1 98.88 256 THR A C 1
ATOM 2014 O O . THR A 1 256 ? -13.203 24.453 3.299 1 98.88 256 THR A O 1
ATOM 2017 N N . ASP A 1 257 ? -14.727 23.609 4.676 1 98.69 257 ASP A N 1
ATOM 2018 C CA . ASP A 1 257 ? -15.844 24.344 4.078 1 98.69 257 ASP A CA 1
ATOM 2019 C C . ASP A 1 257 ? -15.586 25.844 4.098 1 98.69 257 ASP A C 1
ATOM 2021 O O . ASP A 1 257 ? -15.703 26.516 3.068 1 98.69 257 ASP A O 1
ATOM 2025 N N . LYS A 1 258 ? -15.25 26.391 5.266 1 98.81 258 LYS A N 1
ATOM 2026 C CA . LYS A 1 258 ? -14.992 27.812 5.43 1 98.81 258 LYS A CA 1
ATOM 2027 C C . LYS A 1 258 ? -13.836 28.266 4.547 1 98.81 258 LYS A C 1
ATOM 2029 O O . LYS A 1 258 ? -13.914 29.312 3.9 1 98.81 258 LYS A O 1
ATOM 2034 N N . ALA A 1 259 ? -12.766 27.453 4.512 1 98.94 259 ALA A N 1
ATOM 2035 C CA . ALA A 1 259 ? -11.57 27.812 3.742 1 98.94 259 ALA A CA 1
ATOM 2036 C C . ALA A 1 259 ? -11.891 27.906 2.252 1 98.94 259 ALA A C 1
ATOM 2038 O O . ALA A 1 259 ? -11.539 28.891 1.6 1 98.94 259 ALA A O 1
ATOM 2039 N N . ILE A 1 260 ? -12.555 26.891 1.736 1 98.94 260 ILE A N 1
ATOM 2040 C CA . ILE A 1 260 ? -12.836 26.859 0.306 1 98.94 260 ILE A CA 1
ATOM 2041 C C . ILE A 1 260 ? -13.742 28.031 -0.072 1 98.94 260 ILE A C 1
ATOM 2043 O O . ILE A 1 260 ? -13.5 28.703 -1.073 1 98.94 260 ILE A O 1
ATOM 2047 N N . ARG A 1 261 ? -14.734 28.344 0.719 1 98.81 261 ARG A N 1
ATOM 2048 C CA . ARG A 1 261 ? -15.688 29.406 0.402 1 98.81 261 ARG A CA 1
ATOM 2049 C C . ARG A 1 261 ? -15.016 30.766 0.396 1 98.81 261 ARG A C 1
ATOM 2051 O O . ARG A 1 261 ? -15.391 31.656 -0.38 1 98.81 261 ARG A O 1
ATOM 2058 N N . ILE A 1 262 ? -14.031 30.953 1.202 1 98.88 262 ILE A N 1
ATOM 2059 C CA . ILE A 1 262 ? -13.312 32.219 1.226 1 98.88 262 ILE A CA 1
ATOM 2060 C C . ILE A 1 262 ? -12.352 32.281 0.04 1 98.88 262 ILE A C 1
ATOM 2062 O O . ILE A 1 262 ? -12.312 33.281 -0.679 1 98.88 262 ILE A O 1
ATOM 2066 N N . LEU A 1 263 ? -11.609 31.219 -0.215 1 98.88 263 LEU A N 1
ATOM 2067 C CA . LEU A 1 263 ? -10.523 31.25 -1.188 1 98.88 263 LEU A CA 1
ATOM 2068 C C . LEU A 1 263 ? -11.07 31.266 -2.611 1 98.88 263 LEU A C 1
ATOM 2070 O O . LEU A 1 263 ? -10.453 31.844 -3.51 1 98.88 263 LEU A O 1
ATOM 2074 N N . ARG A 1 264 ? -12.227 30.656 -2.84 1 98.06 264 ARG A N 1
ATOM 2075 C CA . ARG A 1 264 ? -12.742 30.5 -4.195 1 98.06 264 ARG A CA 1
ATOM 2076 C C . ARG A 1 264 ? -13.242 31.828 -4.754 1 98.06 264 ARG A C 1
ATOM 2078 O O . ARG A 1 264 ? -13.555 31.922 -5.945 1 98.06 264 ARG A O 1
ATOM 2085 N N . LYS A 1 265 ? -13.281 32.875 -3.928 1 97.94 265 LYS A N 1
ATOM 2086 C CA . LYS A 1 265 ? -13.711 34.219 -4.375 1 97.94 265 LYS A CA 1
ATOM 2087 C C . LYS A 1 265 ? -12.719 34.812 -5.371 1 97.94 265 LYS A C 1
ATOM 2089 O O . LYS A 1 265 ? -13.062 35.719 -6.129 1 97.94 265 LYS A O 1
ATOM 2094 N N . ASN A 1 266 ? -11.477 34.344 -5.359 1 98.19 266 ASN A N 1
ATOM 2095 C CA . ASN A 1 266 ? -10.445 34.844 -6.27 1 98.19 266 ASN A CA 1
ATOM 2096 C C . ASN A 1 266 ? -10.617 34.25 -7.672 1 98.19 266 ASN A C 1
ATOM 2098 O O . ASN A 1 266 ? -10.492 33.031 -7.867 1 98.19 266 ASN A O 1
ATOM 2102 N N . PRO A 1 267 ? -10.852 35.094 -8.617 1 97.38 267 PRO A N 1
ATOM 2103 C CA . PRO A 1 267 ? -11.07 34.594 -9.977 1 97.38 267 PRO A CA 1
ATOM 2104 C C . PRO A 1 267 ? -9.844 33.875 -10.547 1 97.38 267 PRO A C 1
ATOM 2106 O O . PRO A 1 267 ? -9.969 33.094 -11.492 1 97.38 267 PRO A O 1
ATOM 2109 N N . ASN A 1 268 ? -8.656 34.094 -10 1 97.5 268 ASN A N 1
ATOM 2110 C CA . ASN A 1 268 ? -7.445 33.438 -10.445 1 97.5 268 ASN A CA 1
ATOM 2111 C C . ASN A 1 268 ? -7.348 32.031 -9.859 1 97.5 268 ASN A C 1
ATOM 2113 O O . ASN A 1 268 ? -6.457 31.25 -10.227 1 97.5 268 ASN A O 1
ATOM 2117 N N . GLY A 1 269 ? -8.227 31.703 -8.938 1 98.06 269 GLY A N 1
ATOM 2118 C CA . GLY A 1 269 ? -8.219 30.406 -8.289 1 98.06 269 GLY A CA 1
ATOM 2119 C C . GLY A 1 269 ? -7.48 30.391 -6.969 1 98.06 269 GLY A C 1
ATOM 2120 O O . GLY A 1 269 ? -7.227 31.453 -6.383 1 98.06 269 GLY A O 1
ATOM 2121 N N . PHE A 1 270 ? -7.199 29.188 -6.48 1 98.81 270 PHE A N 1
ATOM 2122 C CA . PHE A 1 270 ? -6.559 29.094 -5.176 1 98.81 270 PHE A CA 1
ATOM 2123 C C . PHE A 1 270 ? -5.789 27.781 -5.043 1 98.81 270 PHE A C 1
ATOM 2125 O O . PHE A 1 270 ? -6.008 26.844 -5.82 1 98.81 270 PHE A O 1
ATOM 2132 N N . PHE A 1 271 ? -4.848 27.781 -4.145 1 98.81 271 PHE A N 1
ATOM 2133 C CA . PHE A 1 271 ? -4.23 26.578 -3.609 1 98.81 271 PHE A CA 1
ATOM 2134 C C . PHE A 1 271 ? -4.602 26.391 -2.143 1 98.81 271 PHE A C 1
ATOM 2136 O O . PHE A 1 271 ? -4.496 27.312 -1.344 1 98.81 271 PHE A O 1
ATOM 2143 N N . LEU A 1 272 ? -5.043 25.156 -1.763 1 98.94 272 LEU A N 1
ATOM 2144 C CA . LEU A 1 272 ? -5.422 24.812 -0.397 1 98.94 272 LEU A CA 1
ATOM 2145 C C . LEU A 1 272 ? -4.84 23.469 0.004 1 98.94 272 LEU A C 1
ATOM 2147 O O . LEU A 1 272 ? -4.996 22.469 -0.717 1 98.94 272 LEU A O 1
ATOM 2151 N N . LEU A 1 273 ? -4.098 23.469 1.089 1 98.94 273 LEU A N 1
ATOM 2152 C CA . LEU A 1 273 ? -3.705 22.234 1.732 1 98.94 273 LEU A CA 1
ATOM 2153 C C . LEU A 1 273 ? -4.645 21.891 2.885 1 98.94 273 LEU A C 1
ATOM 2155 O O . LEU A 1 273 ? -4.875 22.719 3.768 1 98.94 273 LEU A O 1
ATOM 2159 N N . VAL A 1 274 ? -5.254 20.766 2.859 1 99 274 VAL A N 1
ATOM 2160 C CA . VAL A 1 274 ? -6.039 20.234 3.973 1 99 274 VAL A CA 1
ATOM 2161 C C . VAL A 1 274 ? -5.359 19 4.543 1 99 274 VAL A C 1
ATOM 2163 O O . VAL A 1 274 ? -5.246 17.969 3.859 1 99 274 VAL A O 1
ATOM 2166 N N . GLU A 1 275 ? -4.961 19.062 5.812 1 98.94 275 GLU A N 1
ATOM 2167 C CA . GLU A 1 275 ? -4.211 17.969 6.434 1 98.94 275 GLU A CA 1
ATOM 2168 C C . GLU A 1 275 ? -5.031 17.297 7.531 1 98.94 275 GLU A C 1
ATOM 2170 O O . GLU A 1 275 ? -5.441 17.953 8.492 1 98.94 275 GLU A O 1
ATOM 2175 N N . GLY A 1 276 ? -5.281 16 7.344 1 98.88 276 GLY A N 1
ATOM 2176 C CA . GLY A 1 276 ? -5.648 15.164 8.477 1 98.88 276 GLY A CA 1
ATOM 2177 C C . GLY A 1 276 ? -4.449 14.688 9.273 1 98.88 276 GLY A C 1
ATOM 2178 O O . GLY A 1 276 ? -4.027 13.539 9.148 1 98.88 276 GLY A O 1
ATOM 2179 N N . GLY A 1 277 ? -3.98 15.539 10.07 1 98.81 277 GLY A N 1
ATOM 2180 C CA . GLY A 1 277 ? -2.719 15.289 10.742 1 98.81 277 GLY A CA 1
ATOM 2181 C C . GLY A 1 277 ? -2.859 14.383 11.953 1 98.81 277 GLY A C 1
ATOM 2182 O O . GLY A 1 277 ? -1.906 13.711 12.344 1 98.81 277 GLY A O 1
ATOM 2183 N N . ARG A 1 278 ? -4.008 14.32 12.57 1 98.69 278 ARG A N 1
ATOM 2184 C CA . ARG A 1 278 ? -4.195 13.555 13.805 1 98.69 278 ARG A CA 1
ATOM 2185 C C . ARG A 1 278 ? -4.227 12.055 13.516 1 98.69 278 ARG A C 1
ATOM 2187 O O . ARG A 1 278 ? -4.129 11.242 14.43 1 98.69 278 ARG A O 1
ATOM 2194 N N . ILE A 1 279 ? -4.348 11.641 12.234 1 98.88 279 ILE A N 1
ATOM 2195 C CA . ILE A 1 279 ? -4.191 10.242 11.859 1 98.88 279 ILE A CA 1
ATOM 2196 C C . ILE A 1 279 ? -2.844 9.719 12.352 1 98.88 279 ILE A C 1
ATOM 2198 O O . ILE A 1 279 ? -2.777 8.68 13.016 1 98.88 279 ILE A O 1
ATOM 2202 N N . ASP A 1 280 ? -1.837 10.508 12.062 1 98.75 280 ASP A N 1
ATOM 2203 C CA . ASP A 1 280 ? -0.463 10.18 12.438 1 98.75 280 ASP A CA 1
ATOM 2204 C C . ASP A 1 280 ? -0.324 10.039 13.953 1 98.75 280 ASP A C 1
ATOM 2206 O O . ASP A 1 280 ? 0.266 9.07 14.438 1 98.75 280 ASP A O 1
ATOM 2210 N N . HIS A 1 281 ? -0.862 10.984 14.695 1 98.56 281 HIS A N 1
ATOM 2211 C CA . HIS A 1 281 ? -0.729 11 16.156 1 98.56 281 HIS A CA 1
ATOM 2212 C C . HIS A 1 281 ? -1.423 9.797 16.781 1 98.56 281 HIS A C 1
ATOM 2214 O O . HIS A 1 281 ? -0.915 9.211 17.734 1 98.56 281 HIS A O 1
ATOM 2220 N N . ALA A 1 282 ? -2.574 9.508 16.266 1 98.62 282 ALA A N 1
ATOM 2221 C CA . ALA A 1 282 ? -3.285 8.328 16.75 1 98.62 282 ALA A CA 1
ATOM 2222 C C . ALA A 1 282 ? -2.465 7.062 16.516 1 98.62 282 ALA A C 1
ATOM 2224 O O . ALA A 1 282 ? -2.406 6.188 17.391 1 98.62 282 ALA A O 1
ATOM 2225 N N . HIS A 1 283 ? -1.852 6.926 15.352 1 98.62 283 HIS A N 1
ATOM 2226 C CA . HIS A 1 283 ? -0.99 5.781 15.078 1 98.62 283 HIS A CA 1
ATOM 2227 C C . HIS A 1 283 ? 0.203 5.754 16.031 1 98.62 283 HIS A C 1
ATOM 2229 O O . HIS A 1 283 ? 0.561 4.695 16.562 1 98.62 283 HIS A O 1
ATOM 2235 N N . 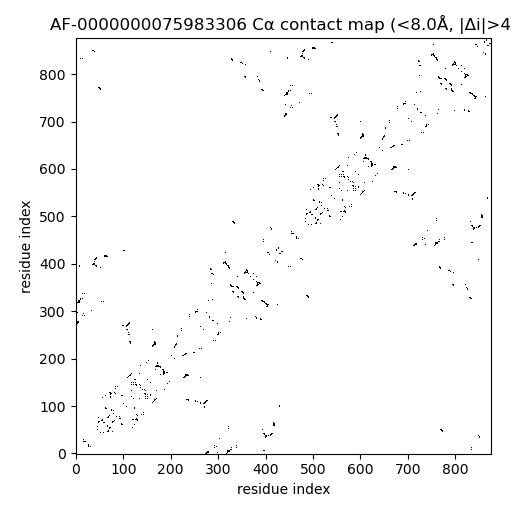HIS A 1 284 ? 0.856 6.859 16.266 1 98.19 284 HIS A N 1
ATOM 2236 C CA . HIS A 1 284 ? 1.959 6.922 17.219 1 98.19 284 HIS A CA 1
ATOM 2237 C C . HIS A 1 284 ? 1.532 6.41 18.594 1 98.19 284 HIS A C 1
ATOM 2239 O O . HIS A 1 284 ? 2.316 5.762 19.281 1 98.19 284 HIS A O 1
ATOM 2245 N N . ASP A 1 285 ? 0.317 6.691 18.953 1 96.38 285 ASP A N 1
ATOM 2246 C CA . ASP A 1 285 ? -0.219 6.293 20.25 1 96.38 285 ASP A CA 1
ATOM 2247 C C . ASP A 1 285 ? -0.657 4.828 20.234 1 96.38 285 ASP A C 1
ATOM 2249 O O . ASP A 1 285 ? -1.064 4.289 21.266 1 96.38 285 ASP A O 1
ATOM 2253 N N . GLY A 1 286 ? -0.62 4.172 19.062 1 96.25 286 GLY A N 1
ATOM 2254 C CA . GLY A 1 286 ? -1.087 2.801 18.938 1 96.25 286 GLY A CA 1
ATOM 2255 C C . GLY A 1 286 ? -2.596 2.674 19.031 1 96.25 286 GLY A C 1
ATOM 2256 O O . GLY A 1 286 ? -3.113 1.636 19.453 1 96.25 286 GLY A O 1
ATOM 2257 N N . MET A 1 287 ? -3.309 3.75 18.75 1 97 287 MET A N 1
ATOM 2258 C CA . MET A 1 287 ? -4.766 3.775 18.859 1 97 287 MET A CA 1
ATOM 2259 C C . MET A 1 287 ? -5.418 3.746 17.484 1 97 287 MET A C 1
ATOM 2261 O O . MET A 1 287 ? -5.793 4.789 16.953 1 97 287 MET A O 1
ATOM 2265 N N . ALA A 1 288 ? -5.668 2.555 17.031 1 97.5 288 ALA A N 1
ATOM 2266 C CA . ALA A 1 288 ? -6.133 2.344 15.656 1 97.5 288 ALA A CA 1
ATOM 2267 C C . ALA A 1 288 ? -7.52 2.947 15.453 1 97.5 288 ALA A C 1
ATOM 2269 O O . ALA A 1 288 ? -7.789 3.553 14.414 1 97.5 288 ALA A O 1
ATOM 2270 N N . LYS A 1 289 ? -8.453 2.818 16.391 1 97.44 289 LYS A N 1
ATOM 2271 C CA . LYS A 1 289 ? -9.805 3.352 16.234 1 97.44 289 LYS A CA 1
ATOM 2272 C C . LYS A 1 289 ? -9.773 4.855 15.977 1 97.44 289 LYS A C 1
ATOM 2274 O O . LYS A 1 289 ? -10.469 5.352 15.094 1 97.44 289 LYS A O 1
ATOM 2279 N N . LYS A 1 290 ? -8.984 5.578 16.719 1 98.31 290 LYS A N 1
ATOM 2280 C CA . LYS A 1 290 ? -8.867 7.02 16.531 1 98.31 290 LYS A CA 1
ATOM 2281 C C . LYS A 1 290 ? -8.289 7.352 15.148 1 98.31 290 LYS A C 1
ATOM 2283 O O . LYS A 1 290 ? -8.758 8.273 14.484 1 98.31 290 LYS A O 1
ATOM 2288 N N . ALA A 1 291 ? -7.273 6.605 14.734 1 98.81 291 ALA A N 1
ATOM 2289 C CA . ALA A 1 291 ? -6.68 6.836 13.422 1 98.81 291 ALA A CA 1
ATOM 2290 C C . ALA A 1 291 ? -7.711 6.648 12.312 1 98.81 291 ALA A C 1
ATOM 2292 O O . ALA A 1 291 ? -7.789 7.457 11.383 1 98.81 291 ALA A O 1
ATOM 2293 N N . LEU A 1 292 ? -8.5 5.574 12.43 1 98.75 292 LEU A N 1
ATOM 2294 C CA . LEU A 1 292 ? -9.5 5.289 11.414 1 98.75 292 LEU A CA 1
ATOM 2295 C C . LEU A 1 292 ? -10.602 6.352 11.406 1 98.75 292 LEU A C 1
ATOM 2297 O O . LEU A 1 292 ? -11.039 6.789 10.344 1 98.75 292 LEU A O 1
ATOM 2301 N N . GLU A 1 293 ? -11.023 6.805 12.562 1 98.31 293 GLU A N 1
ATOM 2302 C CA . GLU A 1 293 ? -12.031 7.859 12.656 1 98.31 293 GLU A CA 1
ATOM 2303 C C . GLU A 1 293 ? -11.523 9.156 12.039 1 98.31 293 GLU A C 1
ATOM 2305 O O . GLU A 1 293 ? -12.273 9.859 11.359 1 98.31 293 GLU A O 1
ATOM 2310 N N . GLU A 1 294 ? -10.289 9.508 12.328 1 98.75 294 GLU A N 1
ATOM 2311 C CA . GLU A 1 294 ? -9.695 10.703 11.742 1 98.75 294 GLU A CA 1
ATOM 2312 C C . GLU A 1 294 ? -9.688 10.625 10.219 1 98.75 294 GLU A C 1
ATOM 2314 O O . GLU A 1 294 ? -9.93 11.625 9.539 1 98.75 294 GLU A O 1
ATOM 2319 N N . THR A 1 295 ? -9.352 9.43 9.688 1 98.88 295 THR A N 1
ATOM 2320 C CA . THR A 1 295 ? -9.336 9.234 8.242 1 98.88 295 THR A CA 1
ATOM 2321 C C . THR A 1 295 ? -10.727 9.43 7.656 1 98.88 295 THR A C 1
ATOM 2323 O O . THR A 1 295 ? -10.883 10.086 6.621 1 98.88 295 THR A O 1
ATOM 2326 N N . VAL A 1 296 ? -11.758 8.906 8.281 1 98.75 296 VAL A N 1
ATOM 2327 C CA . VAL A 1 296 ? -13.141 9.039 7.824 1 98.75 296 VAL A CA 1
ATOM 2328 C C . VAL A 1 296 ? -13.562 10.5 7.875 1 98.75 296 VAL A C 1
ATOM 2330 O O . VAL A 1 296 ? -14.289 10.977 6.996 1 98.75 296 VAL A O 1
ATOM 2333 N N . ALA A 1 297 ? -13.094 11.203 8.906 1 98.44 297 ALA A N 1
ATOM 2334 C CA . ALA A 1 297 ? -13.398 12.625 9.008 1 98.44 297 ALA A CA 1
ATOM 2335 C C . ALA A 1 297 ? -12.789 13.398 7.844 1 98.44 297 ALA A C 1
ATOM 2337 O O . ALA A 1 297 ? -13.43 14.289 7.277 1 98.44 297 ALA A O 1
ATOM 2338 N N . MET A 1 298 ? -11.555 13.109 7.48 1 98.81 298 MET A N 1
ATOM 2339 C CA . MET A 1 298 ? -10.93 13.758 6.336 1 98.81 298 MET A CA 1
ATOM 2340 C C . MET A 1 298 ? -11.641 13.391 5.039 1 98.81 298 MET A C 1
ATOM 2342 O O . MET A 1 298 ? -11.773 14.219 4.141 1 98.81 298 MET A O 1
ATOM 2346 N N . ASP A 1 299 ? -12.086 12.148 4.93 1 98.81 299 ASP A N 1
ATOM 2347 C CA . ASP A 1 299 ? -12.859 11.703 3.771 1 98.81 299 ASP A CA 1
ATOM 2348 C C . ASP A 1 299 ? -14.094 12.578 3.566 1 98.81 299 ASP A C 1
ATOM 2350 O O . ASP A 1 299 ? -14.445 12.914 2.432 1 98.81 299 ASP A O 1
ATOM 2354 N N . LYS A 1 300 ? -14.742 12.914 4.621 1 98.62 300 LYS A N 1
ATOM 2355 C CA . LYS A 1 300 ? -15.898 13.812 4.555 1 98.62 300 LYS A CA 1
ATOM 2356 C C . LYS A 1 300 ? -15.5 15.18 4.004 1 98.62 300 LYS A C 1
ATOM 2358 O O . LYS A 1 300 ? -16.266 15.797 3.256 1 98.62 300 LYS A O 1
ATOM 2363 N N . ALA A 1 301 ? -14.367 15.656 4.406 1 98.88 301 ALA A N 1
ATOM 2364 C CA . ALA A 1 301 ? -13.875 16.922 3.891 1 98.88 301 ALA A CA 1
ATOM 2365 C C . ALA A 1 301 ? -13.617 16.844 2.389 1 98.88 301 ALA A C 1
ATOM 2367 O O . ALA A 1 301 ? -13.859 17.812 1.661 1 98.88 301 ALA A O 1
ATOM 2368 N N . ILE A 1 302 ? -13.094 15.742 1.926 1 98.94 302 ILE A N 1
ATOM 2369 C CA . ILE A 1 302 ? -12.828 15.547 0.504 1 98.94 302 ILE A CA 1
ATOM 2370 C C . ILE A 1 302 ? -14.148 15.547 -0.27 1 98.94 302 ILE A C 1
ATOM 2372 O O . ILE A 1 302 ? -14.258 16.172 -1.327 1 98.94 302 ILE A O 1
ATOM 2376 N N . GLU A 1 303 ? -15.141 14.852 0.271 1 98.69 303 GLU A N 1
ATOM 2377 C CA . GLU A 1 303 ? -16.469 14.844 -0.343 1 98.69 303 GLU A CA 1
ATOM 2378 C C . GLU A 1 303 ? -17.031 16.25 -0.469 1 98.69 303 GLU A C 1
ATOM 2380 O O . GLU A 1 303 ? -17.578 16.625 -1.51 1 98.69 303 GLU A O 1
ATOM 2385 N N . LEU A 1 304 ? -16.891 16.984 0.553 1 98.69 304 LEU A N 1
ATOM 2386 C CA . LEU A 1 304 ? -17.359 18.359 0.576 1 98.69 304 LEU A CA 1
ATOM 2387 C C . LEU A 1 304 ? -16.625 19.203 -0.456 1 98.69 304 LEU A C 1
ATOM 2389 O O . LEU A 1 304 ? -17.234 20.031 -1.136 1 98.69 304 LEU A O 1
ATOM 2393 N N . ALA A 1 305 ? -15.352 19.047 -0.542 1 98.88 305 ALA A N 1
ATOM 2394 C CA . ALA A 1 305 ? -14.555 19.797 -1.507 1 98.88 305 ALA A CA 1
ATOM 2395 C C . ALA A 1 305 ? -15.016 19.531 -2.934 1 98.88 305 ALA A C 1
ATOM 2397 O O . ALA A 1 305 ? -15.07 20.438 -3.762 1 98.88 305 ALA A O 1
ATOM 2398 N N . LEU A 1 306 ? -15.32 18.297 -3.227 1 98.75 306 LEU A N 1
ATOM 2399 C CA . LEU A 1 306 ? -15.836 17.953 -4.547 1 98.75 306 LEU A CA 1
ATOM 2400 C C . LEU A 1 306 ? -17.141 18.688 -4.832 1 98.75 306 LEU A C 1
ATOM 2402 O O . LEU A 1 306 ? -17.375 19.125 -5.961 1 98.75 306 LEU A O 1
ATOM 2406 N N . ARG A 1 307 ? -17.953 18.859 -3.83 1 98.44 307 ARG A N 1
ATOM 2407 C CA . ARG A 1 307 ? -19.234 19.516 -3.99 1 98.44 307 ARG A CA 1
ATOM 2408 C C . ARG A 1 307 ? -19.062 21.031 -4.16 1 98.44 307 ARG A C 1
ATOM 2410 O O . ARG A 1 307 ? -19.828 21.672 -4.875 1 98.44 307 ARG A O 1
ATOM 2417 N N . LEU A 1 308 ? -18.047 21.531 -3.551 1 98.69 308 LEU A N 1
ATOM 2418 C CA . LEU A 1 308 ? -17.875 22.984 -3.496 1 98.69 308 LEU A CA 1
ATOM 2419 C C . LEU A 1 308 ? -17.047 23.484 -4.676 1 98.69 308 LEU A C 1
ATOM 2421 O O . LEU A 1 308 ? -16.922 24.688 -4.891 1 98.69 308 LEU A O 1
ATOM 2425 N N . THR A 1 309 ? -16.438 22.547 -5.434 1 98.38 309 THR A N 1
ATOM 2426 C CA . THR A 1 309 ? -15.57 22.922 -6.551 1 98.38 309 THR A CA 1
ATOM 2427 C C . THR A 1 309 ? -16.062 22.297 -7.848 1 98.38 309 THR A C 1
ATOM 2429 O O . THR A 1 309 ? -16.953 21.453 -7.836 1 98.38 309 THR A O 1
ATOM 2432 N N . ASP A 1 310 ? -15.477 22.797 -8.938 1 97.81 310 ASP A N 1
ATOM 2433 C CA . ASP A 1 310 ? -15.789 22.266 -10.266 1 97.81 310 ASP A CA 1
ATOM 2434 C C . ASP A 1 310 ? -14.688 21.328 -10.758 1 97.81 310 ASP A C 1
ATOM 2436 O O . ASP A 1 310 ? -13.523 21.734 -10.852 1 97.81 310 ASP A O 1
ATOM 2440 N N . ARG A 1 311 ? -15.031 20.172 -11.141 1 96.31 311 ARG A N 1
ATOM 2441 C CA . ARG A 1 311 ? -14.07 19.156 -11.562 1 96.31 311 ARG A CA 1
ATOM 2442 C C . ARG A 1 311 ? -13.359 19.562 -12.844 1 96.31 311 ARG A C 1
ATOM 2444 O O . ARG A 1 311 ? -12.312 19.016 -13.18 1 96.31 311 ARG A O 1
ATOM 2451 N N . GLU A 1 312 ? -13.875 20.484 -13.555 1 97.19 312 GLU A N 1
ATOM 2452 C CA . GLU A 1 312 ? -13.281 20.938 -14.805 1 97.19 312 GLU A CA 1
ATOM 2453 C C . GLU A 1 312 ? -12.164 21.938 -14.562 1 97.19 312 GLU A C 1
ATOM 2455 O O . GLU A 1 312 ? -11.32 22.156 -15.43 1 97.19 312 GLU A O 1
ATOM 2460 N N . ASP A 1 313 ? -12.18 22.5 -13.383 1 97.44 313 ASP A N 1
ATOM 2461 C CA . ASP A 1 313 ? -11.18 23.547 -13.219 1 97.44 313 ASP A CA 1
ATOM 2462 C C . ASP A 1 313 ? -10.43 23.391 -11.898 1 97.44 313 ASP A C 1
ATOM 2464 O O . ASP A 1 313 ? -9.625 24.25 -11.523 1 97.44 313 ASP A O 1
ATOM 2468 N N . THR A 1 314 ? -10.742 22.344 -11.078 1 98.62 314 THR A N 1
ATOM 2469 C CA . THR A 1 314 ? -10.078 22.141 -9.805 1 98.62 314 THR A CA 1
ATOM 2470 C C . THR A 1 314 ? -9.43 20.75 -9.758 1 98.62 314 THR A C 1
ATOM 2472 O O . THR A 1 314 ? -10.109 19.734 -9.906 1 98.62 314 THR A O 1
ATOM 2475 N N . LEU A 1 315 ? -8.102 20.688 -9.586 1 98.75 315 LEU A N 1
ATOM 2476 C CA . LEU A 1 315 ? -7.371 19.453 -9.32 1 98.75 315 LEU A CA 1
ATOM 2477 C C . LEU A 1 315 ? -7.387 19.125 -7.828 1 98.75 315 LEU A C 1
ATOM 2479 O O . LEU A 1 315 ? -7.062 19.969 -6.996 1 98.75 315 LEU A O 1
ATOM 2483 N N . ILE A 1 316 ? -7.848 17.953 -7.492 1 98.94 316 ILE A N 1
ATOM 2484 C CA . ILE A 1 316 ? -7.773 17.469 -6.117 1 98.94 316 ILE A CA 1
ATOM 2485 C C . ILE A 1 316 ? -6.84 16.266 -6.051 1 98.94 316 ILE A C 1
ATOM 2487 O O . ILE A 1 316 ? -7.035 15.281 -6.766 1 98.94 316 ILE A O 1
ATOM 2491 N N . VAL A 1 317 ? -5.816 16.344 -5.285 1 98.94 317 VAL A N 1
ATOM 2492 C CA . VAL A 1 317 ? -4.848 15.289 -5.031 1 98.94 317 VAL A CA 1
ATOM 2493 C C . VAL A 1 317 ? -4.941 14.836 -3.576 1 98.94 317 VAL A C 1
ATOM 2495 O O . VAL A 1 317 ? -4.973 15.672 -2.664 1 98.94 317 VAL A O 1
ATOM 2498 N N . VAL A 1 318 ? -5.086 13.539 -3.332 1 98.94 318 VAL A N 1
ATOM 2499 C CA . VAL A 1 318 ? -5.129 12.945 -1.999 1 98.94 318 VAL A CA 1
ATOM 2500 C C . VAL A 1 318 ? -3.957 11.984 -1.823 1 98.94 318 VAL A C 1
ATOM 2502 O O . VAL A 1 318 ? -3.738 11.102 -2.66 1 98.94 318 VAL A O 1
ATOM 2505 N N . THR A 1 319 ? -3.168 12.141 -0.784 1 98.88 319 THR A N 1
ATOM 2506 C CA . THR A 1 319 ? -2.055 11.227 -0.544 1 98.88 319 THR A CA 1
ATOM 2507 C C . THR A 1 319 ? -1.659 11.234 0.93 1 98.88 319 THR A C 1
ATOM 2509 O O . THR A 1 319 ? -2.352 11.82 1.762 1 98.88 319 THR A O 1
ATOM 2512 N N . ALA A 1 320 ? -0.677 10.438 1.294 1 98.88 320 ALA A N 1
ATOM 2513 C CA . ALA A 1 320 ? 0.009 10.438 2.584 1 98.88 320 ALA A CA 1
ATOM 2514 C C . ALA A 1 320 ? 1.46 10.891 2.434 1 98.88 320 ALA A C 1
ATOM 2516 O O . ALA A 1 320 ? 1.998 10.906 1.324 1 98.88 320 ALA A O 1
ATOM 2517 N N . ASP A 1 321 ? 2.035 11.289 3.488 1 98.62 321 ASP A N 1
ATOM 2518 C CA . ASP A 1 321 ? 3.441 11.68 3.455 1 98.62 321 ASP A CA 1
ATOM 2519 C C . ASP A 1 321 ? 4.348 10.492 3.748 1 98.62 321 ASP A C 1
ATOM 2521 O O . ASP A 1 321 ? 5.492 10.445 3.287 1 98.62 321 ASP A O 1
ATOM 2525 N N . HIS A 1 322 ? 3.994 9.625 4.57 1 98.44 322 HIS A N 1
ATOM 2526 C CA . HIS A 1 322 ? 4.562 8.328 4.922 1 98.44 322 HIS A CA 1
ATOM 2527 C C . HIS A 1 322 ? 3.48 7.367 5.414 1 98.44 322 HIS A C 1
ATOM 2529 O O . HIS A 1 322 ? 2.297 7.715 5.422 1 98.44 322 HIS A O 1
ATOM 2535 N N . SER A 1 323 ? 3.939 6.152 5.75 1 98.25 323 SER A N 1
ATOM 2536 C CA . SER A 1 323 ? 3.02 5.16 6.293 1 98.25 323 SER A CA 1
ATOM 2537 C C . SER A 1 323 ? 3.281 4.914 7.773 1 98.25 323 SER A C 1
ATOM 2539 O O . SER A 1 323 ? 4.02 5.664 8.414 1 98.25 323 SER A O 1
ATOM 2541 N N . HIS A 1 324 ? 2.494 4.043 8.383 1 98.44 324 HIS A N 1
ATOM 2542 C CA . HIS A 1 324 ? 2.688 3.475 9.711 1 98.44 324 HIS A CA 1
ATOM 2543 C C . HIS A 1 324 ? 2.688 1.949 9.664 1 98.44 324 HIS A C 1
ATOM 2545 O O . HIS A 1 324 ? 2.357 1.355 8.633 1 98.44 324 HIS A O 1
ATOM 2551 N N . THR A 1 325 ? 3.006 1.284 10.789 1 98.06 325 THR A N 1
ATOM 2552 C CA . THR A 1 325 ? 3.279 -0.149 10.773 1 98.06 325 THR A CA 1
ATOM 2553 C C . THR A 1 325 ? 2.014 -0.944 11.078 1 98.06 325 THR A C 1
ATOM 2555 O O . THR A 1 325 ? 2.076 -2.15 11.328 1 98.06 325 THR A O 1
ATOM 2558 N N . MET A 1 326 ? 0.826 -0.27 11.094 1 98.06 326 MET A N 1
ATOM 2559 C CA . MET A 1 326 ? -0.433 -0.971 11.328 1 98.06 326 MET A CA 1
ATOM 2560 C C . MET A 1 326 ? -0.713 -1.976 10.211 1 98.06 326 MET A C 1
ATOM 2562 O O . MET A 1 326 ? -0.521 -1.673 9.039 1 98.06 326 MET A O 1
ATOM 2566 N N . THR A 1 327 ? -1.136 -3.148 10.594 1 97.88 327 THR A N 1
ATOM 2567 C CA . THR A 1 327 ? -1.464 -4.188 9.617 1 97.88 327 THR A CA 1
ATOM 2568 C C . THR A 1 327 ? -2.873 -4.723 9.859 1 97.88 327 THR A C 1
ATOM 2570 O O . THR A 1 327 ? -3.439 -4.539 10.938 1 97.88 327 THR A O 1
ATOM 2573 N N . ILE A 1 328 ? -3.506 -5.262 8.844 1 97.38 328 ILE A N 1
ATOM 2574 C CA . ILE A 1 328 ? -4.734 -6.051 8.875 1 97.38 328 ILE A CA 1
ATOM 2575 C C . ILE A 1 328 ? -4.395 -7.531 8.734 1 97.38 328 ILE A C 1
ATOM 2577 O O . ILE A 1 328 ? -3.855 -7.957 7.711 1 97.38 328 ILE A O 1
ATOM 2581 N N . SER A 1 329 ? -4.707 -8.32 9.711 1 95.44 329 SER A N 1
ATOM 2582 C CA . SER A 1 329 ? -4.219 -9.695 9.672 1 95.44 329 SER A CA 1
ATOM 2583 C C . SER A 1 329 ? -5.352 -10.695 9.898 1 95.44 329 SER A C 1
ATOM 2585 O O . SER A 1 329 ? -6.375 -10.352 10.492 1 95.44 329 SER A O 1
ATOM 2587 N N . GLY A 1 330 ? -5.145 -11.969 9.438 1 93.19 330 GLY A N 1
ATOM 2588 C CA . GLY A 1 330 ? -6.012 -13.094 9.758 1 93.19 330 GLY A CA 1
ATOM 2589 C C . GLY A 1 330 ? -7.059 -13.359 8.695 1 93.19 330 GLY A C 1
ATOM 2590 O O . GLY A 1 330 ? -7 -12.789 7.602 1 93.19 330 GLY A O 1
ATOM 2591 N N . TYR A 1 331 ? -7.93 -14.266 9.031 1 94.62 331 TYR A N 1
ATOM 2592 C CA . TYR A 1 331 ? -8.969 -14.664 8.094 1 94.62 331 TYR A CA 1
ATOM 2593 C C . TYR A 1 331 ? -10.352 -14.555 8.727 1 94.62 331 TYR A C 1
ATOM 2595 O O . TYR A 1 331 ? -11.133 -15.508 8.703 1 94.62 331 TYR A O 1
ATOM 2603 N N . PRO A 1 332 ? -10.625 -13.414 9.273 1 94.06 332 PRO A N 1
ATOM 2604 C CA . PRO A 1 332 ? -11.961 -13.273 9.844 1 94.06 332 PRO A CA 1
ATOM 2605 C C . PRO A 1 332 ? -13.062 -13.305 8.789 1 94.06 332 PRO A C 1
ATOM 2607 O O . PRO A 1 332 ? -12.805 -13.047 7.613 1 94.06 332 PRO A O 1
ATOM 2610 N N . LYS A 1 333 ? -14.258 -13.602 9.234 1 94.75 333 LYS A N 1
ATOM 2611 C CA . LYS A 1 333 ? -15.414 -13.594 8.344 1 94.75 333 LYS A CA 1
ATOM 2612 C C . LYS A 1 333 ? -15.672 -12.195 7.785 1 94.75 333 LYS A C 1
ATOM 2614 O O . LYS A 1 333 ? -15.375 -11.195 8.445 1 94.75 333 LYS A O 1
ATOM 2619 N N . LEU A 1 334 ? -16.297 -12.289 6.609 1 95 334 LEU A N 1
ATOM 2620 C CA . LEU A 1 334 ? -16.734 -11.008 6.074 1 95 334 LEU A CA 1
ATOM 2621 C C . LEU A 1 334 ? -17.688 -10.312 7.047 1 95 334 LEU A C 1
ATOM 2623 O O . LEU A 1 334 ? -18.594 -10.945 7.594 1 95 334 LEU A O 1
ATOM 2627 N N . GLY A 1 335 ? -17.484 -9.031 7.32 1 93.94 335 GLY A N 1
ATOM 2628 C CA . GLY A 1 335 ? -18.328 -8.289 8.242 1 93.94 335 GLY A CA 1
ATOM 2629 C C . GLY A 1 335 ? -17.781 -8.234 9.648 1 93.94 335 GLY A C 1
ATOM 2630 O O . GLY A 1 335 ? -18.266 -7.473 10.484 1 93.94 335 GLY A O 1
ATOM 2631 N N . ASN A 1 336 ? -16.766 -9.086 9.93 1 94.88 336 ASN A N 1
ATOM 2632 C CA . ASN A 1 336 ? -16.109 -8.969 11.227 1 94.88 336 ASN A CA 1
ATOM 2633 C C . ASN A 1 336 ? -15.664 -7.539 11.508 1 94.88 336 ASN A C 1
ATOM 2635 O O . ASN A 1 336 ? -15.18 -6.848 10.609 1 94.88 336 ASN A O 1
ATOM 2639 N N . ASN A 1 337 ? -15.891 -7.133 12.781 1 95.5 337 ASN A N 1
ATOM 2640 C CA . ASN A 1 337 ? -15.469 -5.781 13.141 1 95.5 337 ASN A CA 1
ATOM 2641 C C . ASN A 1 337 ? -13.969 -5.59 12.922 1 95.5 337 ASN A C 1
ATOM 2643 O O . ASN A 1 337 ? -13.156 -6.344 13.461 1 95.5 337 ASN A O 1
ATOM 2647 N N . ILE A 1 338 ? -13.578 -4.594 12.164 1 97.19 338 ILE A N 1
ATOM 2648 C CA . ILE A 1 338 ? -12.188 -4.352 11.797 1 97.19 338 ILE A CA 1
ATOM 2649 C C . ILE A 1 338 ? -11.367 -4.086 13.055 1 97.19 338 ILE A C 1
ATOM 2651 O O . ILE A 1 338 ? -10.148 -4.305 13.062 1 97.19 338 ILE A O 1
ATOM 2655 N N . LEU A 1 339 ? -11.977 -3.621 14.164 1 95.75 339 LEU A N 1
ATOM 2656 C CA . LEU A 1 339 ? -11.312 -3.354 15.438 1 95.75 339 LEU A CA 1
ATOM 2657 C C . LEU A 1 339 ? -11.359 -4.578 16.344 1 95.75 339 LEU A C 1
ATOM 2659 O O . LEU A 1 339 ? -10.891 -4.535 17.484 1 95.75 339 LEU A O 1
ATOM 2663 N N . GLY A 1 340 ? -11.961 -5.621 15.859 1 95 340 GLY A N 1
ATOM 2664 C CA . GLY A 1 340 ? -12.164 -6.809 16.672 1 95 340 GLY A CA 1
ATOM 2665 C C . GLY A 1 340 ? -11.016 -7.801 16.578 1 95 340 GLY A C 1
ATOM 2666 O O . GLY A 1 340 ? -9.859 -7.406 16.438 1 95 340 GLY A O 1
ATOM 2667 N N . THR A 1 341 ? -11.383 -9.086 16.766 1 92.75 341 THR A N 1
ATOM 2668 C CA . THR A 1 341 ? -10.398 -10.164 16.828 1 92.75 341 THR A CA 1
ATOM 2669 C C . THR A 1 341 ? -10.695 -11.234 15.781 1 92.75 341 THR A C 1
ATOM 2671 O O . THR A 1 341 ? -11.75 -11.211 15.141 1 92.75 341 THR A O 1
ATOM 2674 N N . SER A 1 342 ? -9.711 -12.031 15.5 1 91.56 342 SER A N 1
ATOM 2675 C CA . SER A 1 342 ? -9.789 -13.266 14.719 1 91.56 342 SER A CA 1
ATOM 2676 C C . SER A 1 342 ? -9.227 -14.453 15.492 1 91.56 342 SER A C 1
ATOM 2678 O O . SER A 1 342 ? -8.492 -14.273 16.469 1 91.56 342 SER A O 1
ATOM 2680 N N . VAL A 1 343 ? -9.68 -15.68 15.102 1 90.31 343 VAL A N 1
ATOM 2681 C CA . VAL A 1 343 ? -9.234 -16.891 15.789 1 90.31 343 VAL A CA 1
ATOM 2682 C C . VAL A 1 343 ? -8.578 -17.828 14.789 1 90.31 343 VAL A C 1
ATOM 2684 O O . VAL A 1 343 ? -9.133 -18.094 13.719 1 90.31 343 VAL A O 1
ATOM 2687 N N . SER A 1 344 ? -7.363 -18.266 15.086 1 89.38 344 SER A N 1
ATOM 2688 C CA . SER A 1 344 ? -6.773 -19.391 14.359 1 89.38 344 SER A CA 1
ATOM 2689 C C . SER A 1 344 ? -7.438 -20.703 14.742 1 89.38 344 SER A C 1
ATOM 2691 O O . SER A 1 344 ? -7.258 -21.203 15.859 1 89.38 344 SER A O 1
ATOM 2693 N N . GLU A 1 345 ? -8.055 -21.234 13.844 1 82.88 345 GLU A N 1
ATOM 2694 C CA . GLU A 1 345 ? -8.789 -22.453 14.141 1 82.88 345 GLU A CA 1
ATOM 2695 C C . GLU A 1 345 ? -7.832 -23.625 14.375 1 82.88 345 GLU A C 1
ATOM 2697 O O . GLU A 1 345 ? -8.133 -24.531 15.164 1 82.88 345 GLU A O 1
ATOM 2702 N N . GLU A 1 346 ? -6.738 -23.578 13.82 1 83.94 346 GLU A N 1
ATOM 2703 C CA . GLU A 1 346 ? -5.781 -24.672 13.898 1 83.94 346 GLU A CA 1
ATOM 2704 C C . GLU A 1 346 ? -5.234 -24.828 15.312 1 83.94 346 GLU A C 1
ATOM 2706 O O . GLU A 1 346 ? -5.098 -25.953 15.812 1 83.94 346 GLU A O 1
ATOM 2711 N N . ILE A 1 347 ? -4.934 -23.688 15.992 1 88.12 347 ILE A N 1
ATOM 2712 C CA . ILE A 1 347 ? -4.297 -23.766 17.297 1 88.12 347 ILE A CA 1
ATOM 2713 C C . ILE A 1 347 ? -5.168 -23.094 18.359 1 88.12 347 ILE A C 1
ATOM 2715 O O . ILE A 1 347 ? -4.789 -23 19.516 1 88.12 347 ILE A O 1
ATOM 2719 N N . ASN A 1 348 ? -6.348 -22.594 17.969 1 88.94 348 ASN A N 1
ATOM 2720 C CA . ASN A 1 348 ? -7.32 -21.953 18.844 1 88.94 348 ASN A CA 1
ATOM 2721 C C . ASN A 1 348 ? -6.715 -20.766 19.578 1 88.94 348 ASN A C 1
ATOM 2723 O O . ASN A 1 348 ? -6.812 -20.672 20.812 1 88.94 348 ASN A O 1
ATOM 2727 N N . VAL A 1 349 ? -6.004 -19.938 18.891 1 88.44 349 VAL A N 1
ATOM 2728 C CA . VAL A 1 349 ? -5.41 -18.719 19.438 1 88.44 349 VAL A CA 1
ATOM 2729 C C . VAL A 1 349 ? -6.125 -17.5 18.859 1 88.44 349 VAL A C 1
ATOM 2731 O O . VAL A 1 349 ? -6.316 -17.406 17.641 1 88.44 349 VAL A O 1
ATOM 2734 N N . GLU A 1 350 ? -6.523 -16.656 19.781 1 89.06 350 GLU A N 1
ATOM 2735 C CA . GLU A 1 350 ? -7.184 -15.414 19.406 1 89.06 350 GLU A CA 1
ATOM 2736 C C . GLU A 1 350 ? -6.172 -14.281 19.266 1 89.06 350 GLU A C 1
ATOM 2738 O O . GLU A 1 350 ? -5.219 -14.195 20.047 1 89.06 350 GLU A O 1
ATOM 2743 N N . TYR A 1 351 ? -6.285 -13.43 18.312 1 91.06 351 TYR A N 1
ATOM 2744 C CA . TYR A 1 351 ? -5.449 -12.258 18.094 1 91.06 351 TYR A CA 1
ATOM 2745 C C . TYR A 1 351 ? -6.266 -11.117 17.484 1 91.06 351 TYR A C 1
ATOM 2747 O O . TYR A 1 351 ? -7.328 -11.344 16.906 1 91.06 351 TYR A O 1
ATOM 2755 N N . THR A 1 352 ? -5.871 -9.875 17.719 1 92.81 352 THR A N 1
ATOM 2756 C CA . THR A 1 352 ? -6.59 -8.734 17.156 1 92.81 352 THR A CA 1
ATOM 2757 C C . THR A 1 352 ? -6.371 -8.633 15.648 1 92.81 352 THR A C 1
ATOM 2759 O O . THR A 1 352 ? -5.281 -8.922 15.156 1 92.81 352 THR A O 1
ATOM 2762 N N . VAL A 1 353 ? -7.359 -8.211 14.891 1 95.38 353 VAL A N 1
ATOM 2763 C CA . VAL A 1 353 ? -7.293 -8.039 13.445 1 95.38 353 VAL A CA 1
ATOM 2764 C C . VAL A 1 353 ? -6.25 -6.977 13.102 1 95.38 353 VAL A C 1
ATOM 2766 O O . VAL A 1 353 ? -5.457 -7.152 12.172 1 95.38 353 VAL A O 1
ATOM 2769 N N . LEU A 1 354 ? -6.297 -5.895 13.898 1 96.19 354 LEU A N 1
ATOM 2770 C CA . LEU A 1 354 ? -5.316 -4.828 13.719 1 96.19 354 LEU A CA 1
ATOM 2771 C C . LEU A 1 354 ? -4.199 -4.938 14.75 1 96.19 354 LEU A C 1
ATOM 2773 O O . LEU A 1 354 ? -4.457 -5.246 15.922 1 96.19 354 LEU A O 1
ATOM 2777 N N . SER A 1 355 ? -2.961 -4.758 14.383 1 95.94 355 SER A N 1
ATOM 2778 C CA . SER A 1 355 ? -1.807 -4.695 15.273 1 95.94 355 SER A CA 1
ATOM 2779 C C . SER A 1 355 ? -0.713 -3.801 14.695 1 95.94 355 SER A C 1
ATOM 2781 O O . SER A 1 355 ? -0.846 -3.289 13.586 1 95.94 355 SER A O 1
ATOM 2783 N N . TYR A 1 356 ? 0.303 -3.486 15.516 1 96.81 356 TYR A N 1
ATOM 2784 C CA . TYR A 1 356 ? 1.434 -2.652 15.125 1 96.81 356 TYR A CA 1
ATOM 2785 C C . TYR A 1 356 ? 2.748 -3.41 15.273 1 96.81 356 TYR A C 1
ATOM 2787 O O . TYR A 1 356 ? 2.834 -4.371 16.047 1 96.81 356 TYR A O 1
ATOM 2795 N N . ALA A 1 357 ? 3.785 -2.975 14.5 1 95.5 357 ALA A N 1
ATOM 2796 C CA . ALA A 1 357 ? 5.113 -3.561 14.648 1 95.5 357 ALA A CA 1
ATOM 2797 C C . ALA A 1 357 ? 5.758 -3.143 15.969 1 95.5 357 ALA A C 1
ATOM 2799 O O . ALA A 1 357 ? 6.574 -3.879 16.531 1 95.5 357 ALA A O 1
ATOM 2800 N N . ASN A 1 358 ? 5.504 -1.907 16.391 1 94.25 358 ASN A N 1
ATOM 2801 C CA . ASN A 1 358 ? 6.066 -1.383 17.625 1 94.25 358 ASN A CA 1
ATOM 2802 C C . ASN A 1 358 ? 5.16 -0.327 18.25 1 94.25 358 ASN A C 1
ATOM 2804 O O . ASN A 1 358 ? 4.164 0.08 17.656 1 94.25 358 ASN A O 1
ATOM 2808 N N . GLY A 1 359 ? 5.434 0.075 19.531 1 94.12 359 GLY A N 1
ATOM 2809 C CA . GLY A 1 359 ? 4.656 1.132 20.156 1 94.12 359 GLY A CA 1
ATOM 2810 C C . GLY A 1 359 ? 4.195 0.782 21.562 1 94.12 359 GLY A C 1
ATOM 2811 O O . GLY A 1 359 ? 4.633 -0.218 22.141 1 94.12 359 GLY A O 1
ATOM 2812 N N . PRO A 1 360 ? 3.32 1.603 22.078 1 91.75 360 PRO A N 1
ATOM 2813 C CA . PRO A 1 360 ? 2.926 1.489 23.484 1 91.75 360 PRO A CA 1
ATOM 2814 C C . PRO A 1 360 ? 2.02 0.289 23.75 1 91.75 360 PRO A C 1
ATOM 2816 O O . PRO A 1 360 ? 1.781 -0.067 24.906 1 91.75 360 PRO A O 1
ATOM 2819 N N . GLY A 1 361 ? 1.474 -0.29 22.734 1 88.69 361 GLY A N 1
ATOM 2820 C CA . GLY A 1 361 ? 0.595 -1.435 22.906 1 88.69 361 GLY A CA 1
ATOM 2821 C C . GLY A 1 361 ? 1.346 -2.727 23.172 1 88.69 361 GLY A C 1
ATOM 2822 O O . GLY A 1 361 ? 0.75 -3.807 23.172 1 88.69 361 GLY A O 1
ATOM 2823 N N . TYR A 1 362 ? 2.658 -2.625 23.359 1 88.38 362 TYR A N 1
ATOM 2824 C CA . TYR A 1 362 ? 3.475 -3.799 23.656 1 88.38 362 TYR A CA 1
ATOM 2825 C C . TYR A 1 362 ? 3.055 -4.449 24.969 1 88.38 362 TYR A C 1
ATOM 2827 O O . TYR A 1 362 ? 2.801 -3.76 25.953 1 88.38 362 TYR A O 1
ATOM 2835 N N . ASN A 1 363 ? 2.994 -5.891 25.016 1 72.38 363 ASN A N 1
ATOM 2836 C CA . ASN A 1 363 ? 2.719 -6.734 26.172 1 72.38 363 ASN A CA 1
ATOM 2837 C C . ASN A 1 363 ? 1.295 -6.535 26.688 1 72.38 363 ASN A C 1
ATOM 2839 O O . ASN A 1 363 ? 1.052 -6.59 27.891 1 72.38 363 ASN A O 1
ATOM 2843 N N . THR A 1 364 ? 0.468 -6.234 25.781 1 69.38 364 THR A N 1
ATOM 2844 C CA . THR A 1 364 ? -0.943 -6.207 26.141 1 69.38 364 THR A CA 1
ATOM 2845 C C . THR A 1 364 ? -1.432 -7.605 26.516 1 69.38 364 THR A C 1
ATOM 2847 O O . THR A 1 364 ? -1.148 -8.578 25.812 1 69.38 364 THR A O 1
ATOM 2850 N N . SER A 1 365 ? -2.041 -7.699 27.672 1 69.12 365 SER A N 1
ATOM 2851 C CA . SER A 1 365 ? -2.553 -8.977 28.156 1 69.12 365 SER A CA 1
ATOM 2852 C C . SER A 1 365 ? -3.646 -9.516 27.25 1 69.12 365 SER A C 1
ATOM 2854 O O . SER A 1 365 ? -4.422 -8.75 26.672 1 69.12 365 SER A O 1
ATOM 2856 N N . ARG A 1 366 ? -3.727 -10.797 27.156 1 66.44 366 ARG A N 1
ATOM 2857 C CA . ARG A 1 366 ? -4.73 -11.453 26.328 1 66.44 366 ARG A CA 1
ATOM 2858 C C . ARG A 1 366 ? -6.133 -11.219 26.875 1 66.44 366 ARG A C 1
ATOM 2860 O O . ARG A 1 366 ? -7.121 -11.359 26.156 1 66.44 366 ARG A O 1
ATOM 2867 N N . ASP A 1 367 ? -6.25 -10.938 28.094 1 62.75 367 ASP A N 1
ATOM 2868 C CA . ASP A 1 367 ? -7.543 -10.594 28.688 1 62.75 367 ASP A CA 1
ATOM 2869 C C . ASP A 1 367 ? -8.141 -9.352 28.031 1 62.75 367 ASP A C 1
ATOM 2871 O O . ASP A 1 367 ? -9.344 -9.109 28.125 1 62.75 367 ASP A O 1
ATOM 2875 N N . ASN A 1 368 ? -7.473 -8.852 27.188 1 71.44 368 ASN A N 1
ATOM 2876 C CA . ASN A 1 368 ? -7.879 -7.586 26.594 1 71.44 368 ASN A CA 1
ATOM 2877 C C . ASN A 1 368 ? -8.367 -7.773 25.156 1 71.44 368 ASN A C 1
ATOM 2879 O O . ASN A 1 368 ? -8.422 -6.816 24.375 1 71.44 368 ASN A O 1
ATOM 2883 N N . PHE A 1 369 ? -8.914 -9.07 24.891 1 83.94 369 PHE A N 1
ATOM 2884 C CA . PHE A 1 369 ? -9.297 -9.305 23.5 1 83.94 369 PHE A CA 1
ATOM 2885 C C . PHE A 1 369 ? -10.812 -9.383 23.375 1 83.94 369 PHE A C 1
ATOM 2887 O O . PHE A 1 369 ? -11.328 -9.695 22.297 1 83.94 369 PHE A O 1
ATOM 2894 N N . GLU A 1 370 ? -11.562 -9.078 24.438 1 81.94 370 GLU A N 1
ATOM 2895 C CA . GLU A 1 370 ? -13.016 -8.977 24.344 1 81.94 370 GLU A CA 1
ATOM 2896 C C . GLU A 1 370 ? -13.422 -7.762 23.5 1 81.94 370 GLU A C 1
ATOM 2898 O O . GLU A 1 370 ? -12.805 -6.699 23.609 1 81.94 370 GLU A O 1
ATOM 2903 N N . ASN A 1 371 ? -14.453 -7.973 22.766 1 81.94 371 ASN A N 1
ATOM 2904 C CA . ASN A 1 371 ? -14.891 -6.926 21.844 1 81.94 371 ASN A CA 1
ATOM 2905 C C . ASN A 1 371 ? -15.188 -5.625 22.594 1 81.94 371 ASN A C 1
ATOM 2907 O O . ASN A 1 371 ? -14.922 -4.539 22.078 1 81.94 371 ASN A O 1
ATOM 2911 N N . ASN A 1 372 ? -15.766 -5.789 23.734 1 81.5 372 ASN A N 1
ATOM 2912 C CA . ASN A 1 372 ? -16.078 -4.582 24.5 1 81.5 372 ASN A CA 1
ATOM 2913 C C . ASN A 1 372 ? -14.82 -3.799 24.844 1 81.5 372 ASN A C 1
ATOM 2915 O O . ASN A 1 372 ? -14.883 -2.594 25.109 1 81.5 372 ASN A O 1
ATOM 2919 N N . ILE A 1 373 ? -13.742 -4.445 24.844 1 83.56 373 ILE A N 1
ATOM 2920 C CA . ILE A 1 373 ? -12.477 -3.797 25.156 1 83.56 373 ILE A CA 1
ATOM 2921 C C . ILE A 1 373 ? -11.797 -3.348 23.875 1 83.56 373 ILE A C 1
ATOM 2923 O O . ILE A 1 373 ? -11.43 -2.178 23.734 1 83.56 373 ILE A O 1
ATOM 2927 N N . THR A 1 374 ? -11.68 -4.234 22.875 1 85.44 374 THR A N 1
ATOM 2928 C CA . THR A 1 374 ? -10.945 -3.945 21.641 1 85.44 374 THR A CA 1
ATOM 2929 C C . THR A 1 374 ? -11.625 -2.828 20.859 1 85.44 374 THR A C 1
ATOM 2931 O O . THR A 1 374 ? -10.977 -2.137 20.062 1 85.44 374 THR A O 1
ATOM 2934 N N . LEU A 1 375 ? -12.891 -2.631 21.094 1 86.44 375 LEU A N 1
ATOM 2935 C CA . LEU A 1 375 ? -13.656 -1.627 20.359 1 86.44 375 LEU A CA 1
ATOM 2936 C C . LEU A 1 375 ? -13.625 -0.284 21.078 1 86.44 375 LEU A C 1
ATOM 2938 O O . LEU A 1 375 ? -14.148 0.71 20.562 1 86.44 375 LEU A O 1
ATOM 2942 N N . GLY A 1 376 ? -12.977 -0.222 22.234 1 88.25 376 GLY A N 1
ATOM 2943 C CA . GLY A 1 376 ? -12.875 1.01 23 1 88.25 376 GLY A CA 1
ATOM 2944 C C . GLY A 1 376 ? -12.078 2.088 22.297 1 88.25 376 GLY A C 1
ATOM 2945 O O . GLY A 1 376 ? -11.133 1.786 21.562 1 88.25 376 GLY A O 1
ATOM 2946 N N . ASN A 1 377 ? -12.406 3.318 22.625 1 87.81 377 ASN A N 1
ATOM 2947 C CA . ASN A 1 377 ? -11.773 4.457 21.984 1 87.81 377 ASN A CA 1
ATOM 2948 C C . ASN A 1 377 ? -10.297 4.566 22.344 1 87.81 377 ASN A C 1
ATOM 2950 O O . ASN A 1 377 ? -9.492 5.086 21.562 1 87.81 377 ASN A O 1
ATOM 2954 N N . GLU A 1 378 ? -9.961 4.121 23.547 1 87.81 378 GLU A N 1
ATOM 2955 C CA . GLU A 1 378 ? -8.602 4.305 24.047 1 87.81 378 GLU A CA 1
ATOM 2956 C C . GLU A 1 378 ? -7.793 3.016 23.953 1 87.81 378 GLU A C 1
ATOM 2958 O O . GLU A 1 378 ? -6.711 2.906 24.516 1 87.81 378 GLU A O 1
ATOM 2963 N N . TYR A 1 379 ? -8.406 2.016 23.328 1 90.06 379 TYR A N 1
ATOM 2964 C CA . TYR A 1 379 ? -7.688 0.753 23.188 1 90.06 379 TYR A CA 1
ATOM 2965 C C . TYR A 1 379 ? -6.402 0.939 22.391 1 90.06 379 TYR A C 1
ATOM 2967 O O . TYR A 1 379 ? -6.402 1.588 21.344 1 90.06 379 TYR A O 1
ATOM 2975 N N . LYS A 1 380 ? -5.277 0.42 22.938 1 91.31 380 LYS A N 1
ATOM 2976 C CA . LYS A 1 380 ? -4 0.378 22.234 1 91.31 380 LYS A CA 1
ATOM 2977 C C . LYS A 1 380 ? -3.732 -1.013 21.656 1 91.31 380 LYS A C 1
ATOM 2979 O O . LYS A 1 380 ? -3.588 -1.979 22.406 1 91.31 380 LYS A O 1
ATOM 2984 N N . GLN A 1 381 ? -3.65 -1.147 20.359 1 91.75 381 GLN A N 1
ATOM 2985 C CA . GLN A 1 381 ? -3.439 -2.438 19.719 1 91.75 381 GLN A CA 1
ATOM 2986 C C . GLN A 1 381 ? -2.094 -3.037 20.109 1 91.75 381 GLN A C 1
ATOM 2988 O O . GLN A 1 381 ? -1.106 -2.314 20.266 1 91.75 381 GLN A O 1
ATOM 2993 N N . PRO A 1 382 ? -2.031 -4.398 20.188 1 88 382 PRO A N 1
ATOM 2994 C CA . PRO A 1 382 ? -0.764 -5.059 20.5 1 88 382 PRO A CA 1
ATOM 2995 C C . PRO A 1 382 ? 0.332 -4.75 19.484 1 88 382 PRO A C 1
ATOM 2997 O O . PRO A 1 382 ? 0.04 -4.516 18.312 1 88 382 PRO A O 1
ATOM 3000 N N . ALA A 1 383 ? 1.655 -4.762 19.984 1 89.69 383 ALA A N 1
ATOM 3001 C CA . ALA A 1 383 ? 2.824 -4.473 19.156 1 89.69 383 ALA A CA 1
ATOM 3002 C C . ALA A 1 383 ? 3.92 -5.512 19.375 1 89.69 383 ALA A C 1
ATOM 3004 O O . ALA A 1 383 ? 3.984 -6.141 20.438 1 89.69 383 ALA A O 1
ATOM 3005 N N . THR A 1 384 ? 4.762 -5.668 18.344 1 89.25 384 THR A N 1
ATOM 3006 C CA . THR A 1 384 ? 5.867 -6.617 18.406 1 89.25 384 THR A CA 1
ATOM 3007 C C . THR A 1 384 ? 6.957 -6.117 19.344 1 89.25 384 THR A C 1
ATOM 3009 O O . THR A 1 384 ? 7.508 -6.887 20.141 1 89.25 384 THR A O 1
ATOM 3012 N N . PHE A 1 385 ? 7.293 -4.805 19.328 1 88.38 385 PHE A N 1
ATOM 3013 C CA . PHE A 1 385 ? 8.328 -4.207 20.156 1 88.38 385 PHE A CA 1
ATOM 3014 C C . PHE A 1 385 ? 7.762 -3.061 20.984 1 88.38 385 PHE A C 1
ATOM 3016 O O . PHE A 1 385 ? 6.891 -2.322 20.516 1 88.38 385 PHE A O 1
ATOM 3023 N N . TYR A 1 386 ? 8.312 -2.881 22.125 1 89.5 386 TYR A N 1
ATOM 3024 C CA . TYR A 1 386 ? 7.938 -1.709 22.906 1 89.5 386 TYR A CA 1
ATOM 3025 C C . TYR A 1 386 ? 8.711 -0.477 22.453 1 89.5 386 TYR A C 1
ATOM 3027 O O . TYR A 1 386 ? 9.938 -0.51 22.344 1 89.5 386 TYR A O 1
ATOM 3035 N N . LEU A 1 387 ? 8.086 0.514 22.219 1 89.31 387 LEU A N 1
ATOM 3036 C CA . LEU A 1 387 ? 8.523 1.9 22.094 1 89.31 387 LEU A CA 1
ATOM 3037 C C . LEU A 1 387 ? 7.5 2.85 22.703 1 89.31 387 LEU A C 1
ATOM 3039 O O . LEU A 1 387 ? 6.312 2.531 22.781 1 89.31 387 LEU A O 1
ATOM 3043 N N . ASP A 1 388 ? 7.953 4.004 23.203 1 90.44 388 ASP A N 1
ATOM 3044 C CA . ASP A 1 388 ? 7.035 4.98 23.781 1 90.44 388 ASP A CA 1
ATOM 3045 C C . ASP A 1 388 ? 6.074 5.523 22.734 1 90.44 388 ASP A C 1
ATOM 3047 O O . ASP A 1 388 ? 4.949 5.918 23.047 1 90.44 388 ASP A O 1
ATOM 3051 N N . SER A 1 389 ? 6.559 5.566 21.516 1 94.19 389 SER A N 1
ATOM 3052 C CA . SER A 1 389 ? 5.828 6.074 20.359 1 94.19 389 SER A CA 1
ATOM 3053 C C . SER A 1 389 ? 6.039 5.188 19.141 1 94.19 389 SER A C 1
ATOM 3055 O O . SER A 1 389 ? 7.18 4.898 18.766 1 94.19 389 SER A O 1
ATOM 3057 N N . GLU A 1 390 ? 4.895 4.695 18.625 1 95.44 390 GLU A N 1
ATOM 3058 C CA . GLU A 1 390 ? 4.996 3.893 17.406 1 95.44 390 GLU A CA 1
ATOM 3059 C C . GLU A 1 390 ? 5.719 4.652 16.297 1 95.44 390 GLU A C 1
ATOM 3061 O O . GLU A 1 390 ? 5.594 5.875 16.203 1 95.44 390 GLU A O 1
ATOM 3066 N N . THR A 1 391 ? 6.457 3.977 15.422 1 97 391 THR A N 1
ATOM 3067 C CA . THR A 1 391 ? 7.262 4.629 14.398 1 97 391 THR A CA 1
ATOM 3068 C C . THR A 1 391 ? 6.5 4.688 13.07 1 97 391 THR A C 1
ATOM 3070 O O . THR A 1 391 ? 5.512 3.977 12.883 1 97 391 THR A O 1
ATOM 3073 N N . HIS A 1 392 ? 7.051 5.531 12.203 1 98.06 392 HIS A N 1
ATOM 3074 C CA . HIS A 1 392 ? 6.625 5.504 10.812 1 98.06 392 HIS A CA 1
ATOM 3075 C C . HIS A 1 392 ? 7.062 4.215 10.125 1 98.06 392 HIS A C 1
ATOM 3077 O O . HIS A 1 392 ? 7.914 3.49 10.641 1 98.06 392 HIS A O 1
ATOM 3083 N N . ALA A 1 393 ? 6.355 3.904 9.031 1 98 393 ALA A N 1
ATOM 3084 C CA . ALA A 1 393 ? 6.762 2.818 8.148 1 98 393 ALA A CA 1
ATOM 3085 C C . ALA A 1 393 ? 7.27 3.359 6.812 1 98 393 ALA A C 1
ATOM 3087 O O . ALA A 1 393 ? 6.91 4.465 6.406 1 98 393 ALA A O 1
ATOM 3088 N N . GLY A 1 394 ? 8.102 2.508 6.137 1 97.06 394 GLY A N 1
ATOM 3089 C CA . GLY A 1 394 ? 8.898 3.025 5.031 1 97.06 394 GLY A CA 1
ATOM 3090 C C . GLY A 1 394 ? 8.336 2.66 3.67 1 97.06 394 GLY A C 1
ATOM 3091 O O . GLY A 1 394 ? 8.898 3.031 2.639 1 97.06 394 GLY A O 1
ATOM 3092 N N . GLU A 1 395 ? 7.176 1.953 3.592 1 97.44 395 GLU A N 1
ATOM 3093 C CA . GLU A 1 395 ? 6.668 1.53 2.289 1 97.44 395 GLU A CA 1
ATOM 3094 C C . GLU A 1 395 ? 6.074 2.707 1.521 1 97.44 395 GLU A C 1
ATOM 3096 O O . GLU A 1 395 ? 5.703 3.721 2.115 1 97.44 395 GLU A O 1
ATOM 3101 N N . ASP A 1 396 ? 5.984 2.576 0.188 1 98.31 396 ASP A N 1
ATOM 3102 C CA . ASP A 1 396 ? 5.367 3.582 -0.67 1 98.31 396 ASP A CA 1
ATOM 3103 C C . ASP A 1 396 ? 3.922 3.848 -0.254 1 98.31 396 ASP A C 1
ATOM 3105 O O . ASP A 1 396 ? 3.273 2.984 0.34 1 98.31 396 ASP A O 1
ATOM 3109 N N . VAL A 1 397 ? 3.475 5.031 -0.55 1 98.75 397 VAL A N 1
ATOM 3110 C CA . VAL A 1 397 ? 2.094 5.391 -0.24 1 98.75 397 VAL A CA 1
ATOM 3111 C C . VAL A 1 397 ? 1.348 5.734 -1.527 1 98.75 397 VAL A C 1
ATOM 3113 O O . VAL A 1 397 ? 1.955 6.184 -2.502 1 98.75 397 VAL A O 1
ATOM 3116 N N . PRO A 1 398 ? 0.037 5.527 -1.553 1 98.75 398 PRO A N 1
ATOM 3117 C CA . PRO A 1 398 ? -0.737 5.84 -2.756 1 98.75 398 PRO A CA 1
ATOM 3118 C C . PRO A 1 398 ? -1.021 7.332 -2.902 1 98.75 398 PRO A C 1
ATOM 3120 O O . PRO A 1 398 ? -1.067 8.055 -1.904 1 98.75 398 PRO A O 1
ATOM 3123 N N . VAL A 1 399 ? -1.162 7.758 -4.148 1 98.88 399 VAL A N 1
ATOM 3124 C CA . VAL A 1 399 ? -1.636 9.086 -4.531 1 98.88 399 VAL A CA 1
ATOM 3125 C C . VAL A 1 399 ? -2.889 8.961 -5.395 1 98.88 399 VAL A C 1
ATOM 3127 O O . VAL A 1 399 ? -2.918 8.172 -6.344 1 98.88 399 VAL A O 1
ATOM 3130 N N . PHE A 1 400 ? -3.916 9.68 -5.062 1 98.88 400 PHE A N 1
ATOM 3131 C CA . PHE A 1 400 ? -5.172 9.719 -5.805 1 98.88 400 PHE A CA 1
ATOM 3132 C C . PHE A 1 400 ? -5.41 11.109 -6.387 1 98.88 400 PHE A C 1
ATOM 3134 O O . PHE A 1 400 ? -5.133 12.117 -5.73 1 98.88 400 PHE A O 1
ATOM 3141 N N . 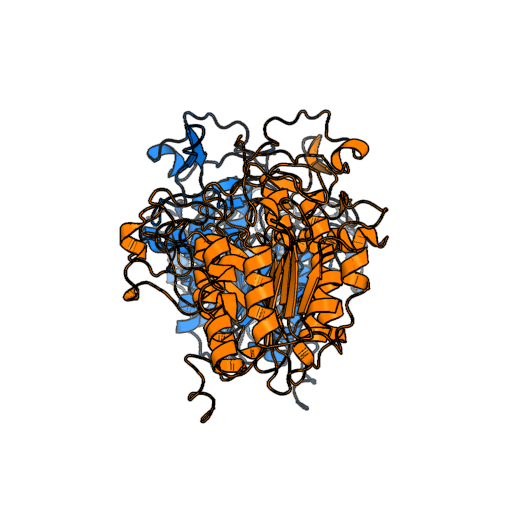ALA A 1 401 ? -5.938 11.148 -7.617 1 98.88 401 ALA A N 1
ATOM 3142 C CA . ALA A 1 401 ? -6.121 12.469 -8.219 1 98.88 401 ALA A CA 1
ATOM 3143 C C . ALA A 1 401 ? -7.367 12.5 -9.094 1 98.88 401 ALA A C 1
ATOM 3145 O O . ALA A 1 401 ? -7.707 11.5 -9.742 1 98.88 401 ALA A O 1
ATOM 3146 N N . ILE A 1 402 ? -8.031 13.633 -9.148 1 98.81 402 ILE A N 1
ATOM 3147 C CA . ILE A 1 402 ? -9.172 13.914 -10.016 1 98.81 402 ILE A CA 1
ATOM 3148 C C . ILE A 1 402 ? -9.141 15.375 -10.453 1 98.81 402 ILE A C 1
ATOM 3150 O O . ILE A 1 402 ? -8.609 16.234 -9.734 1 98.81 402 ILE A O 1
ATOM 3154 N N . GLY A 1 403 ? -9.703 15.68 -11.609 1 98.56 403 GLY A N 1
ATOM 3155 C CA . GLY A 1 403 ? -9.727 17.031 -12.133 1 98.56 403 GLY A CA 1
ATOM 3156 C C . GLY A 1 403 ? -8.75 17.25 -13.281 1 98.56 403 GLY A C 1
ATOM 3157 O O . GLY A 1 403 ? -8.289 16.281 -13.891 1 98.56 403 GLY A O 1
ATOM 3158 N N . PRO A 1 404 ? -8.461 18.484 -13.633 1 97.88 404 PRO A N 1
ATOM 3159 C CA . PRO A 1 404 ? -7.59 18.766 -14.773 1 97.88 404 PRO A CA 1
ATOM 3160 C C . PRO A 1 404 ? -6.184 18.203 -14.609 1 97.88 404 PRO A C 1
ATOM 3162 O O . PRO A 1 404 ? -5.566 18.375 -13.555 1 97.88 404 PRO A O 1
ATOM 3165 N N . MET A 1 405 ? -5.738 17.5 -15.617 1 97.38 405 MET A N 1
ATOM 3166 C CA . MET A 1 405 ? -4.383 16.953 -15.719 1 97.38 405 MET A CA 1
ATOM 3167 C C . MET A 1 405 ? -4.137 15.898 -14.656 1 97.38 405 MET A C 1
ATOM 3169 O O . MET A 1 405 ? -2.986 15.578 -14.344 1 97.38 405 MET A O 1
ATOM 3173 N N . ALA A 1 406 ? -5.199 15.391 -14.094 1 98.38 406 ALA A N 1
ATOM 3174 C CA . ALA A 1 406 ? -5.066 14.359 -13.07 1 98.38 406 ALA A CA 1
ATOM 3175 C C . ALA A 1 406 ? -4.316 13.148 -13.609 1 98.38 406 ALA A C 1
ATOM 3177 O O . ALA A 1 406 ? -3.74 12.367 -12.836 1 98.38 406 ALA A O 1
ATOM 3178 N N . HIS A 1 407 ? -4.25 12.969 -14.914 1 97 407 HIS A N 1
ATOM 3179 C CA . HIS A 1 407 ? -3.58 11.836 -15.547 1 97 407 HIS A CA 1
ATOM 3180 C C . HIS A 1 407 ? -2.074 11.891 -15.312 1 97 407 HIS A C 1
ATOM 3182 O O . HIS A 1 407 ? -1.37 10.906 -15.555 1 97 407 HIS A O 1
ATOM 3188 N N . LEU A 1 408 ? -1.545 13.023 -14.867 1 97.62 408 LEU A N 1
ATOM 3189 C CA . LEU A 1 408 ? -0.128 13.141 -14.539 1 97.62 408 LEU A CA 1
ATOM 3190 C C . LEU A 1 408 ? 0.233 12.242 -13.359 1 97.62 408 LEU A C 1
ATOM 3192 O O . LEU A 1 408 ? 1.41 11.953 -13.133 1 97.62 408 LEU A O 1
ATOM 3196 N N . PHE A 1 409 ? -0.771 11.852 -12.602 1 98.25 409 PHE A N 1
ATOM 3197 C CA . PHE A 1 409 ? -0.55 11 -11.438 1 98.25 409 PHE A CA 1
ATOM 3198 C C . 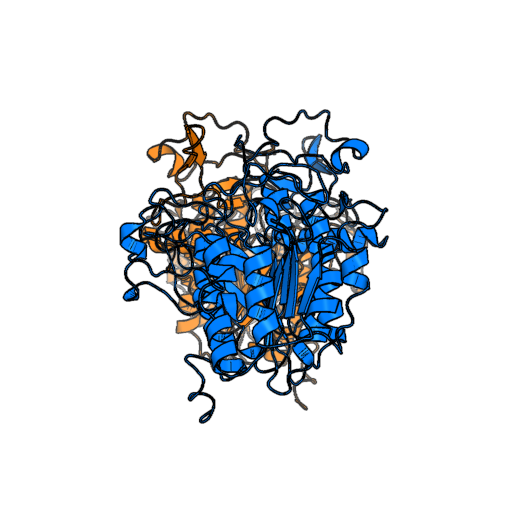PHE A 1 409 ? -0.786 9.531 -11.797 1 98.25 409 PHE A C 1
ATOM 3200 O O . PHE A 1 409 ? -1.845 8.977 -11.492 1 98.25 409 PHE A O 1
ATOM 3207 N N . GLN A 1 410 ? 0.179 8.953 -12.359 1 97.5 410 GLN A N 1
ATOM 3208 C CA . GLN A 1 410 ? 0.258 7.547 -12.75 1 97.5 410 GLN A CA 1
ATOM 3209 C C . GLN A 1 410 ? 1.668 6.996 -12.555 1 97.5 410 GLN A C 1
ATOM 3211 O O . GLN A 1 410 ? 2.641 7.754 -12.562 1 97.5 410 GLN A O 1
ATOM 3216 N N . GLY A 1 411 ? 1.766 5.66 -12.344 1 97.94 411 GLY A N 1
ATOM 3217 C CA . GLY A 1 411 ? 3.072 5.043 -12.164 1 97.94 411 GLY A CA 1
ATOM 3218 C C . GLY A 1 411 ? 3.639 5.254 -10.773 1 97.94 411 GLY A C 1
ATOM 3219 O O . GLY A 1 411 ? 2.891 5.438 -9.812 1 97.94 411 GLY A O 1
ATOM 3220 N N . VAL A 1 412 ? 4.938 5.07 -10.625 1 98.19 412 VAL A N 1
ATOM 3221 C CA . VAL A 1 412 ? 5.652 5.184 -9.359 1 98.19 412 VAL A CA 1
ATOM 3222 C C . VAL A 1 412 ? 6.645 6.344 -9.43 1 98.19 412 VAL A C 1
ATOM 3224 O O . VAL A 1 412 ? 7.441 6.43 -10.367 1 98.19 412 VAL A O 1
ATOM 3227 N N . HIS A 1 413 ? 6.562 7.223 -8.422 1 97.94 413 HIS A N 1
ATOM 3228 C CA . HIS A 1 413 ? 7.422 8.398 -8.438 1 97.94 413 HIS A CA 1
ATOM 3229 C C . HIS A 1 413 ? 8.031 8.648 -7.062 1 97.94 413 HIS A C 1
ATOM 3231 O O . HIS A 1 413 ? 7.512 8.18 -6.051 1 97.94 413 HIS A O 1
ATOM 3237 N N . ASP A 1 414 ? 9.148 9.375 -7.164 1 98.06 414 ASP A N 1
ATOM 3238 C CA . ASP A 1 414 ? 9.609 9.977 -5.918 1 98.06 414 ASP A CA 1
ATOM 3239 C C . ASP A 1 414 ? 8.602 11 -5.398 1 98.06 414 ASP A C 1
ATOM 3241 O O . ASP A 1 414 ? 7.941 11.688 -6.188 1 98.06 414 ASP A O 1
ATOM 3245 N N . GLN A 1 415 ? 8.531 11.125 -4.129 1 98.56 415 GLN A N 1
ATOM 3246 C CA . GLN A 1 415 ? 7.562 12.023 -3.506 1 98.56 415 GLN A CA 1
ATOM 3247 C C . GLN A 1 415 ? 7.758 13.461 -3.986 1 98.56 415 GLN A C 1
ATOM 3249 O O . GLN A 1 415 ? 6.797 14.227 -4.078 1 98.56 415 GLN A O 1
ATOM 3254 N N . SER A 1 416 ? 9 13.852 -4.379 1 98.5 416 SER A N 1
ATOM 3255 C CA . SER A 1 416 ? 9.32 15.203 -4.828 1 98.5 416 SER A CA 1
ATOM 3256 C C . SER A 1 416 ? 8.656 15.508 -6.164 1 98.5 416 SER A C 1
ATOM 3258 O O . SER A 1 416 ? 8.609 16.672 -6.586 1 98.5 416 SER A O 1
ATOM 3260 N N . TYR A 1 417 ? 8.102 14.57 -6.797 1 98.44 417 TYR A N 1
ATOM 3261 C CA . TYR A 1 417 ? 7.406 14.719 -8.07 1 98.44 417 TYR A CA 1
ATOM 3262 C C . TYR A 1 417 ? 6.086 15.461 -7.887 1 98.44 417 TYR A C 1
ATOM 3264 O O . TYR A 1 417 ? 5.66 16.219 -8.766 1 98.44 417 TYR A O 1
ATOM 3272 N N . ILE A 1 418 ? 5.461 15.352 -6.77 1 98.75 418 ILE A N 1
ATOM 3273 C CA . ILE A 1 418 ? 4.062 15.695 -6.531 1 98.75 418 ILE A CA 1
ATOM 3274 C C . ILE A 1 418 ? 3.857 17.188 -6.758 1 98.75 418 ILE A C 1
ATOM 3276 O O . ILE A 1 418 ? 2.996 17.594 -7.543 1 98.75 418 ILE A O 1
ATOM 3280 N N . PRO A 1 419 ? 4.641 18.062 -6.164 1 98.62 419 PRO A N 1
ATOM 3281 C CA . PRO A 1 419 ? 4.359 19.484 -6.375 1 98.62 419 PRO A CA 1
ATOM 3282 C C . PRO A 1 419 ? 4.668 19.938 -7.797 1 98.62 419 PRO A C 1
ATOM 3284 O O . PRO A 1 419 ? 4.043 20.875 -8.297 1 98.62 419 PRO A O 1
ATOM 3287 N N . HIS A 1 420 ? 5.605 19.297 -8.469 1 98.06 420 HIS A N 1
ATOM 3288 C CA . HIS A 1 420 ? 5.895 19.641 -9.852 1 98.06 420 HIS A CA 1
ATOM 3289 C C . HIS A 1 420 ? 4.734 19.266 -10.773 1 98.06 420 HIS A C 1
ATOM 3291 O O . HIS A 1 420 ? 4.422 20 -11.711 1 98.06 420 HIS A O 1
ATOM 3297 N N . ALA A 1 421 ? 4.145 18.109 -10.531 1 98.25 421 ALA A N 1
ATOM 3298 C CA . ALA A 1 421 ? 2.963 17.719 -11.297 1 98.25 421 ALA A CA 1
ATOM 3299 C C . ALA A 1 421 ? 1.817 18.703 -11.07 1 98.25 421 ALA A C 1
ATOM 3301 O O . ALA A 1 421 ? 1.138 19.109 -12.023 1 98.25 421 ALA A O 1
ATOM 3302 N N . MET A 1 422 ? 1.623 19.109 -9.836 1 98.38 422 MET A N 1
ATOM 3303 C CA . MET A 1 422 ? 0.567 20.078 -9.531 1 98.38 422 MET A CA 1
ATOM 3304 C C . MET A 1 422 ? 0.867 21.438 -10.148 1 98.38 422 MET A C 1
ATOM 3306 O O . MET A 1 422 ? -0.037 22.109 -10.648 1 98.38 422 MET A O 1
ATOM 3310 N N . SER A 1 423 ? 2.117 21.828 -10.094 1 97.56 423 SER A N 1
ATOM 3311 C CA . SER A 1 423 ? 2.551 23.078 -10.711 1 97.56 423 SER A CA 1
ATOM 3312 C C . SER A 1 423 ? 2.277 23.094 -12.211 1 97.56 423 SER A C 1
ATOM 3314 O O . SER A 1 423 ? 1.791 24.078 -12.758 1 97.56 423 SER A O 1
ATOM 3316 N N . PHE A 1 424 ? 2.609 21.984 -12.828 1 96.94 424 PHE A N 1
ATOM 3317 C CA . PHE A 1 424 ? 2.365 21.844 -14.258 1 96.94 424 PHE A CA 1
ATOM 3318 C C . PHE A 1 424 ? 0.876 21.938 -14.562 1 96.94 424 PHE A C 1
ATOM 3320 O O . PHE A 1 424 ? 0.476 22.656 -15.492 1 96.94 424 PHE A O 1
ATOM 3327 N N . ALA A 1 425 ? 0.087 21.297 -13.781 1 96.75 425 ALA A N 1
ATOM 3328 C CA . ALA A 1 425 ? -1.36 21.281 -13.984 1 96.75 425 ALA A CA 1
ATOM 3329 C C . ALA A 1 425 ? -1.951 22.672 -13.812 1 96.75 425 ALA A C 1
ATOM 3331 O O . ALA A 1 425 ? -2.881 23.047 -14.531 1 96.75 425 ALA A O 1
ATOM 3332 N N . ALA A 1 426 ? -1.417 23.453 -12.891 1 96 426 ALA A N 1
ATOM 3333 C CA . ALA A 1 426 ? -1.969 24.766 -12.539 1 96 426 ALA A CA 1
ATOM 3334 C C . ALA A 1 426 ? -1.284 25.875 -13.328 1 96 426 ALA A C 1
ATOM 3336 O O . ALA A 1 426 ? -1.685 27.047 -13.242 1 96 426 ALA A O 1
ATOM 3337 N N . CYS A 1 427 ? -0.213 25.547 -14.07 1 94.69 427 CYS A N 1
ATOM 3338 C CA . CYS A 1 427 ? 0.578 26.531 -14.812 1 94.69 427 CYS A CA 1
ATOM 3339 C C . CYS A 1 427 ? 1.132 27.609 -13.883 1 94.69 427 CYS A C 1
ATOM 3341 O O . CYS A 1 427 ? 0.967 28.797 -14.141 1 94.69 427 CYS A O 1
ATOM 3343 N N . ILE A 1 428 ? 1.732 27.078 -12.805 1 96.25 428 ILE A N 1
ATOM 3344 C CA . ILE A 1 428 ? 2.346 28 -11.852 1 96.25 428 ILE A CA 1
ATOM 3345 C C . ILE A 1 428 ? 3.771 27.547 -11.539 1 96.25 428 ILE A C 1
ATOM 3347 O O . ILE A 1 428 ? 4.145 26.406 -11.828 1 96.25 428 ILE A O 1
ATOM 3351 N N . GLY A 1 429 ? 4.566 28.438 -10.961 1 95 429 GLY A N 1
ATOM 3352 C CA . GLY A 1 429 ? 5.898 28.062 -10.5 1 95 429 GLY A CA 1
ATOM 3353 C C . GLY A 1 429 ? 6.832 27.672 -11.633 1 95 429 GLY A C 1
ATOM 3354 O O . GLY A 1 429 ? 6.887 28.344 -12.664 1 95 429 GLY A O 1
ATOM 3355 N N . PRO A 1 430 ? 7.625 26.625 -11.398 1 88.38 430 PRO A N 1
ATOM 3356 C CA . PRO A 1 430 ? 8.648 26.219 -12.375 1 88.38 430 PRO A CA 1
ATOM 3357 C C . PRO A 1 430 ? 8.047 25.781 -13.711 1 88.38 430 PRO A C 1
ATOM 3359 O O . PRO A 1 430 ? 8.75 25.75 -14.719 1 88.38 430 PRO A O 1
ATOM 3362 N N . SER A 1 431 ? 6.805 25.469 -13.781 1 81.94 431 SER A N 1
ATOM 3363 C CA . SER A 1 431 ? 6.18 24.953 -14.992 1 81.94 431 SER A CA 1
ATOM 3364 C C . SER A 1 431 ? 5.336 26.016 -15.68 1 81.94 431 SER A C 1
ATOM 3366 O O . SER A 1 431 ? 4.535 25.703 -16.562 1 81.94 431 SER A O 1
ATOM 3368 N N . LYS A 1 432 ? 5.32 27.234 -15.305 1 81 432 LYS A N 1
ATOM 3369 C CA . LYS A 1 432 ? 4.477 28.297 -15.836 1 81 432 LYS A CA 1
ATOM 3370 C C . LYS A 1 432 ? 4.613 28.406 -17.359 1 81 432 LYS A C 1
ATOM 3372 O O . LYS A 1 432 ? 3.615 28.562 -18.062 1 81 432 LYS A O 1
ATOM 3377 N N . ASP A 1 433 ? 5.812 28.266 -17.875 1 70.94 433 ASP A N 1
ATOM 3378 C CA . ASP A 1 433 ? 6.004 28.469 -19.297 1 70.94 433 ASP A CA 1
ATOM 3379 C C . ASP A 1 433 ? 5.961 27.156 -20.062 1 70.94 433 ASP A C 1
ATOM 3381 O O . ASP A 1 433 ? 6.113 27.125 -21.281 1 70.94 433 ASP A O 1
ATOM 3385 N N . SER A 1 434 ? 5.707 26.031 -19.422 1 58.59 434 SER A N 1
ATOM 3386 C CA . SER A 1 434 ? 5.762 24.734 -20.078 1 58.59 434 SER A CA 1
ATOM 3387 C C . SER A 1 434 ? 4.406 24.344 -20.656 1 58.59 434 SER A C 1
ATOM 3389 O O . SER A 1 434 ? 4.289 23.344 -21.359 1 58.59 434 SER A O 1
ATOM 3391 N N . ALA A 1 435 ? 3.295 24.875 -20.328 1 51.62 435 ALA A N 1
ATOM 3392 C CA . ALA A 1 435 ? 1.979 24.422 -20.781 1 51.62 435 ALA A CA 1
ATOM 3393 C C . ALA A 1 435 ? 1.868 24.5 -22.297 1 51.62 435 ALA A C 1
ATOM 3395 O O . ALA A 1 435 ? 0.795 24.266 -22.859 1 51.62 435 ALA A O 1
ATOM 3396 N N . VAL A 1 436 ? 2.516 25.188 -22.938 1 40.94 436 VAL A N 1
ATOM 3397 C CA . VAL A 1 436 ? 2.238 25.422 -24.359 1 40.94 436 VAL A CA 1
ATOM 3398 C C . VAL A 1 436 ? 2.242 24.094 -25.109 1 40.94 436 VAL A C 1
ATOM 3400 O O . VAL A 1 436 ? 1.377 23.844 -25.953 1 40.94 436 VAL A O 1
ATOM 3403 N N . THR A 1 437 ? 3.533 23.328 -25.438 1 32.09 437 THR A N 1
ATOM 3404 C CA . THR A 1 437 ? 3.654 22.406 -26.562 1 32.09 437 THR A CA 1
ATOM 3405 C C . THR A 1 437 ? 3.146 21.016 -26.188 1 32.09 437 THR A C 1
ATOM 3407 O O . THR A 1 437 ? 3.896 20.203 -25.656 1 32.09 437 THR A O 1
ATOM 3410 N N . LEU A 1 438 ? 2.309 21.016 -25.438 1 25.88 438 LEU A N 1
ATOM 3411 C CA . LEU A 1 438 ? 1.806 19.656 -25.562 1 25.88 438 LEU A CA 1
ATOM 3412 C C . LEU A 1 438 ? 0.796 19.547 -26.703 1 25.88 438 LEU A C 1
ATOM 3414 O O . LEU A 1 438 ? -0.095 20.391 -26.828 1 25.88 438 LEU A O 1
ATOM 3418 N N . MET B 1 1 ? 0.792 -12.023 -17.734 1 98.75 1 MET B N 1
ATOM 3419 C CA . MET B 1 1 ? 0.485 -11.617 -16.359 1 98.75 1 MET B CA 1
ATOM 3420 C C . MET B 1 1 ? 1.511 -12.18 -15.383 1 98.75 1 MET B C 1
ATOM 3422 O O . MET B 1 1 ? 1.806 -13.375 -15.406 1 98.75 1 MET B O 1
ATOM 3426 N N . PHE B 1 2 ? 2.102 -11.297 -14.641 1 98.94 2 PHE B N 1
ATOM 3427 C CA . PHE B 1 2 ? 2.986 -11.695 -13.555 1 98.94 2 PHE B CA 1
ATOM 3428 C C . PHE B 1 2 ? 2.293 -11.523 -12.203 1 98.94 2 PHE B C 1
ATOM 3430 O O . PHE B 1 2 ? 1.733 -10.461 -11.922 1 98.94 2 PHE B O 1
ATOM 3437 N N . LEU B 1 3 ? 2.275 -12.555 -11.406 1 98.94 3 LEU B N 1
ATOM 3438 C CA . LEU B 1 3 ? 1.649 -12.555 -10.086 1 98.94 3 LEU B CA 1
ATOM 3439 C C . LEU B 1 3 ? 2.67 -12.883 -9 1 98.94 3 LEU B C 1
ATOM 3441 O O . LEU B 1 3 ? 3.15 -14.016 -8.906 1 98.94 3 LEU B O 1
ATOM 3445 N N . GLY B 1 4 ? 3.059 -11.836 -8.227 1 98.88 4 GLY B N 1
ATOM 3446 C CA . GLY B 1 4 ? 3.783 -12.109 -6.996 1 98.88 4 GLY B CA 1
ATOM 3447 C C . GLY B 1 4 ? 2.873 -12.477 -5.836 1 98.88 4 GLY B C 1
ATOM 3448 O O . GLY B 1 4 ? 2.268 -11.602 -5.215 1 98.88 4 GLY B O 1
ATOM 3449 N N . ASP B 1 5 ? 2.805 -13.766 -5.551 1 98.81 5 ASP B N 1
ATOM 3450 C CA . ASP B 1 5 ? 1.903 -14.227 -4.496 1 98.81 5 ASP B CA 1
ATOM 3451 C C . ASP B 1 5 ? 2.277 -13.617 -3.148 1 98.81 5 ASP B C 1
ATOM 3453 O O . ASP B 1 5 ? 3.385 -13.828 -2.65 1 98.81 5 ASP B O 1
ATOM 3457 N N . GLY B 1 6 ? 1.329 -12.852 -2.566 1 98.56 6 GLY B N 1
ATOM 3458 C CA . GLY B 1 6 ? 1.572 -12.219 -1.278 1 98.56 6 GLY B CA 1
ATOM 3459 C C . GLY B 1 6 ? 2.461 -10.992 -1.37 1 98.56 6 GLY B C 1
ATOM 3460 O O . GLY B 1 6 ? 3.039 -10.562 -0.37 1 98.56 6 GLY B O 1
ATOM 3461 N N . MET B 1 7 ? 2.607 -10.398 -2.477 1 98.69 7 MET B N 1
ATOM 3462 C CA . MET B 1 7 ? 3.547 -9.312 -2.756 1 98.69 7 MET B CA 1
ATOM 3463 C C . MET B 1 7 ? 2.893 -7.957 -2.537 1 98.69 7 MET B C 1
ATOM 3465 O O . MET B 1 7 ? 2.742 -7.176 -3.479 1 98.69 7 MET B O 1
ATOM 3469 N N . GLY B 1 8 ? 2.52 -7.66 -1.309 1 98.12 8 GLY B N 1
ATOM 3470 C CA . GLY B 1 8 ? 1.905 -6.387 -0.975 1 98.12 8 GLY B CA 1
ATOM 3471 C C . GLY B 1 8 ? 2.875 -5.223 -1.042 1 98.12 8 GLY B C 1
ATOM 3472 O O . GLY B 1 8 ? 4.035 -5.395 -1.419 1 98.12 8 GLY B O 1
ATOM 3473 N N . MET B 1 9 ? 2.473 -4.039 -0.693 1 98.19 9 MET B N 1
ATOM 3474 C CA . MET B 1 9 ? 3.225 -2.799 -0.848 1 98.19 9 MET B CA 1
ATOM 3475 C C . MET B 1 9 ? 4.52 -2.844 -0.044 1 98.19 9 MET B C 1
ATOM 3477 O O . MET B 1 9 ? 5.57 -2.408 -0.522 1 98.19 9 MET B O 1
ATOM 3481 N N . SER B 1 10 ? 4.457 -3.307 1.194 1 98.44 10 SER B N 1
ATOM 3482 C CA . SER B 1 10 ? 5.652 -3.395 2.023 1 98.44 10 SER B CA 1
ATOM 3483 C C . SER B 1 10 ? 6.688 -4.332 1.406 1 98.44 10 SER B C 1
ATOM 3485 O O . SER B 1 10 ? 7.887 -4.051 1.443 1 98.44 10 SER B O 1
ATOM 3487 N N . THR B 1 11 ? 6.188 -5.457 0.858 1 98.75 11 THR B N 1
ATOM 3488 C CA . THR B 1 11 ? 7.082 -6.41 0.208 1 98.75 11 THR B CA 1
ATOM 3489 C C . THR B 1 11 ? 7.742 -5.781 -1.017 1 98.75 11 THR B C 1
ATOM 3491 O O . THR B 1 11 ? 8.945 -5.934 -1.225 1 98.75 11 THR B O 1
ATOM 3494 N N . ILE B 1 12 ? 6.961 -5.074 -1.794 1 98.81 12 ILE B N 1
ATOM 3495 C CA . ILE B 1 12 ? 7.48 -4.426 -2.99 1 98.81 12 ILE B CA 1
ATOM 3496 C C . ILE B 1 12 ? 8.578 -3.434 -2.604 1 98.81 12 ILE B C 1
ATOM 3498 O O . ILE B 1 12 ? 9.672 -3.465 -3.164 1 98.81 12 ILE B O 1
ATOM 3502 N N . THR B 1 13 ? 8.32 -2.596 -1.63 1 98.62 13 THR B N 1
ATOM 3503 C CA . THR B 1 13 ? 9.266 -1.566 -1.218 1 98.62 13 THR B CA 1
ATOM 3504 C C . THR B 1 13 ? 10.523 -2.195 -0.625 1 98.62 13 THR B C 1
ATOM 3506 O O . THR B 1 13 ? 11.641 -1.824 -0.988 1 98.62 13 THR B O 1
ATOM 3509 N N . ALA B 1 14 ? 10.359 -3.176 0.245 1 98.62 14 ALA B N 1
ATOM 3510 C CA . ALA B 1 14 ? 11.508 -3.842 0.86 1 98.62 14 ALA B CA 1
ATOM 3511 C C . ALA B 1 14 ? 12.352 -4.555 -0.189 1 98.62 14 ALA B C 1
ATOM 3513 O O . ALA B 1 14 ? 13.586 -4.547 -0.114 1 98.62 14 ALA B O 1
ATOM 3514 N N . SER B 1 15 ? 11.68 -5.191 -1.156 1 98.81 15 SER B N 1
ATOM 3515 C CA . SER B 1 15 ? 12.391 -5.922 -2.199 1 98.81 15 SER B CA 1
ATOM 3516 C C . SER B 1 15 ? 13.195 -4.973 -3.086 1 98.81 15 SER B C 1
ATOM 3518 O O . SER B 1 15 ? 14.289 -5.312 -3.533 1 98.81 15 SER B O 1
ATOM 3520 N N . ARG B 1 16 ? 12.617 -3.84 -3.367 1 98.38 16 ARG B N 1
ATOM 3521 C CA . ARG B 1 16 ? 13.328 -2.816 -4.129 1 98.38 16 ARG B CA 1
ATOM 3522 C C . ARG B 1 16 ? 14.617 -2.404 -3.424 1 98.38 16 ARG B C 1
ATOM 3524 O O . ARG B 1 16 ? 15.672 -2.322 -4.051 1 98.38 16 ARG B O 1
ATOM 3531 N N . ILE B 1 17 ? 14.5 -2.096 -2.156 1 98.19 17 ILE B N 1
ATOM 3532 C CA . ILE B 1 17 ? 15.656 -1.7 -1.351 1 98.19 17 ILE B CA 1
ATOM 3533 C C . ILE B 1 17 ? 16.672 -2.834 -1.317 1 98.19 17 ILE B C 1
ATOM 3535 O O . ILE B 1 17 ? 17.875 -2.609 -1.527 1 98.19 17 ILE B O 1
ATOM 3539 N N . TYR B 1 18 ? 16.188 -4.062 -1.082 1 98.44 18 TYR B N 1
ATOM 3540 C CA . TYR B 1 18 ? 17.016 -5.262 -1.046 1 98.44 18 TYR B CA 1
ATOM 3541 C C . TYR B 1 18 ? 17.797 -5.43 -2.352 1 98.44 18 TYR B C 1
ATOM 3543 O O . TYR B 1 18 ? 19 -5.684 -2.34 1 98.44 18 TYR B O 1
ATOM 3551 N N . LYS B 1 19 ? 17.109 -5.301 -3.469 1 98.56 19 LYS B N 1
ATOM 3552 C CA . LYS B 1 19 ? 17.734 -5.41 -4.789 1 98.56 19 LYS B CA 1
ATOM 3553 C C . LYS B 1 19 ? 18.844 -4.391 -4.953 1 98.56 19 LYS B C 1
ATOM 3555 O O . LYS B 1 19 ? 19.938 -4.73 -5.414 1 98.56 19 LYS B O 1
ATOM 3560 N N . GLY B 1 20 ? 18.562 -3.127 -4.602 1 98.06 20 GLY B N 1
ATOM 3561 C CA . GLY B 1 20 ? 19.594 -2.098 -4.668 1 98.06 20 GLY B CA 1
ATOM 3562 C C . GLY B 1 20 ? 20.797 -2.395 -3.799 1 98.06 20 GLY B C 1
ATOM 3563 O O . GLY B 1 20 ? 21.938 -2.199 -4.223 1 98.06 20 GLY B O 1
ATOM 3564 N N . GLN B 1 21 ? 20.562 -2.854 -2.637 1 97.12 21 GLN B N 1
ATOM 3565 C CA . GLN B 1 21 ? 21.656 -3.137 -1.698 1 97.12 21 GLN B CA 1
ATOM 3566 C C . GLN B 1 21 ? 22.484 -4.32 -2.168 1 97.12 21 GLN B C 1
ATOM 3568 O O . GLN B 1 21 ? 23.719 -4.328 -1.999 1 97.12 21 GLN B O 1
ATOM 3573 N N . LYS B 1 22 ? 21.844 -5.328 -2.723 1 95.88 22 LYS B N 1
ATOM 3574 C CA . LYS B 1 22 ? 22.578 -6.453 -3.309 1 95.88 22 LYS B CA 1
ATOM 3575 C C . LYS B 1 22 ? 23.531 -5.98 -4.402 1 95.88 22 LYS B C 1
ATOM 3577 O O . LYS B 1 22 ? 24.578 -6.59 -4.621 1 95.88 22 LYS B O 1
ATOM 3582 N N . ALA B 1 23 ? 23.203 -4.879 -5.023 1 96.12 23 ALA B N 1
ATOM 3583 C CA . ALA B 1 23 ? 24.031 -4.324 -6.094 1 96.12 23 ALA B CA 1
ATOM 3584 C C . ALA B 1 23 ? 25.078 -3.367 -5.531 1 96.12 23 ALA B C 1
ATOM 3586 O O . ALA B 1 23 ? 25.797 -2.713 -6.289 1 96.12 23 ALA B O 1
ATOM 3587 N N . GLY B 1 24 ? 25.188 -3.166 -4.242 1 94.62 24 GLY B N 1
ATOM 3588 C CA . GLY B 1 24 ? 26.188 -2.328 -3.604 1 94.62 24 GLY B CA 1
ATOM 3589 C C . GLY B 1 24 ? 25.766 -0.877 -3.484 1 94.62 24 GLY B C 1
ATOM 3590 O O . GLY B 1 24 ? 26.609 0.003 -3.27 1 94.62 24 GLY B O 1
ATOM 3591 N N . LEU B 1 25 ? 24.469 -0.64 -3.686 1 93.75 25 LEU B N 1
ATOM 3592 C CA . LEU B 1 25 ? 23.938 0.72 -3.605 1 93.75 25 LEU B CA 1
ATOM 3593 C C . LEU B 1 25 ? 23.188 0.936 -2.301 1 93.75 25 LEU B C 1
ATOM 3595 O O . LEU B 1 25 ? 23.094 0.025 -1.476 1 93.75 25 LEU B O 1
ATOM 3599 N N . MET B 1 26 ? 22.609 2.125 -2 1 90.62 26 MET B N 1
ATOM 3600 C CA . MET B 1 26 ? 21.922 2.469 -0.751 1 90.62 26 MET B CA 1
ATOM 3601 C C . MET B 1 26 ? 20.531 1.843 -0.694 1 90.62 26 MET B C 1
ATOM 3603 O O . MET B 1 26 ? 19.953 1.706 0.385 1 90.62 26 MET B O 1
ATOM 3607 N N . GLY B 1 27 ? 19.953 1.573 -1.824 1 90.31 27 GLY B N 1
ATOM 3608 C CA . GLY B 1 27 ? 18.734 0.78 -1.896 1 90.31 27 GLY B CA 1
ATOM 3609 C C . GLY B 1 27 ? 17.484 1.62 -2.068 1 90.31 27 GLY B C 1
ATOM 3610 O O . GLY B 1 27 ? 16.609 1.295 -2.885 1 90.31 27 GLY B O 1
ATOM 3611 N N . ALA B 1 28 ? 17.391 2.686 -1.4 1 87.94 28 ALA B N 1
ATOM 3612 C CA . ALA B 1 28 ? 16.125 3.42 -1.327 1 87.94 28 ALA B CA 1
ATOM 3613 C C . ALA B 1 28 ? 15.734 3.971 -2.695 1 87.94 28 ALA B C 1
ATOM 3615 O O . ALA B 1 28 ? 14.547 4.066 -3.014 1 87.94 28 ALA B O 1
ATOM 3616 N N . ASP B 1 29 ? 16.656 4.312 -3.559 1 90.25 29 ASP B N 1
ATOM 3617 C CA . ASP B 1 29 ? 16.375 4.883 -4.871 1 90.25 29 ASP B CA 1
ATOM 3618 C C . ASP B 1 29 ? 16.344 3.799 -5.945 1 90.25 29 ASP B C 1
ATOM 3620 O O . ASP B 1 29 ? 16.219 4.098 -7.133 1 90.25 29 ASP B O 1
ATOM 3624 N N . ALA B 1 30 ? 16.562 2.545 -5.551 1 94.94 30 ALA B N 1
ATOM 3625 C CA . ALA B 1 30 ? 16.516 1.441 -6.504 1 94.94 30 ALA B CA 1
ATOM 3626 C C . ALA B 1 30 ? 15.109 1.277 -7.086 1 94.94 30 ALA B C 1
ATOM 3628 O O . ALA B 1 30 ? 14.156 1.905 -6.617 1 94.94 30 ALA B O 1
ATOM 3629 N N . LYS B 1 31 ? 15.078 0.531 -8.172 1 97.06 31 LYS B N 1
ATOM 3630 C CA . LYS B 1 31 ? 13.805 0.257 -8.828 1 97.06 31 LYS B CA 1
ATOM 3631 C C . LYS B 1 31 ? 13.672 -1.223 -9.18 1 97.06 31 LYS B C 1
ATOM 3633 O O . LYS B 1 31 ? 14.641 -1.853 -9.609 1 97.06 31 LYS B O 1
ATOM 3638 N N . LEU B 1 32 ? 12.539 -1.761 -8.867 1 98.62 32 LEU B N 1
ATOM 3639 C CA . LEU B 1 32 ? 12.148 -2.973 -9.578 1 98.62 32 LEU B CA 1
ATOM 3640 C C . LEU B 1 32 ? 11.75 -2.656 -11.016 1 98.62 32 LEU B C 1
ATOM 3642 O O . LEU B 1 32 ? 11.383 -1.521 -11.328 1 98.62 32 LEU B O 1
ATOM 3646 N N . THR B 1 33 ? 11.781 -3.613 -11.891 1 98.75 33 THR B N 1
ATOM 3647 C CA . THR B 1 33 ? 11.461 -3.414 -13.305 1 98.75 33 THR B CA 1
ATOM 3648 C C . THR B 1 33 ? 10.062 -2.826 -13.461 1 98.75 33 THR B C 1
ATOM 3650 O O . THR B 1 33 ? 9.859 -1.89 -14.234 1 98.75 33 THR B O 1
ATOM 3653 N N . PHE B 1 34 ? 9.117 -3.287 -12.641 1 98.5 34 PHE B N 1
ATOM 3654 C CA . PHE B 1 34 ? 7.727 -2.893 -12.828 1 98.5 34 PHE B CA 1
ATOM 3655 C C . PHE B 1 34 ? 7.438 -1.572 -12.125 1 98.5 34 PHE B C 1
ATOM 3657 O O . PHE B 1 34 ? 6.371 -0.984 -12.312 1 98.5 34 PHE B O 1
ATOM 3664 N N . ASP B 1 35 ? 8.422 -1.044 -11.383 1 97.62 35 ASP B N 1
ATOM 3665 C CA . ASP B 1 35 ? 8.32 0.332 -10.898 1 97.62 35 ASP B CA 1
ATOM 3666 C C . ASP B 1 35 ? 8.312 1.318 -12.07 1 97.62 35 ASP B C 1
ATOM 3668 O O . ASP B 1 35 ? 7.875 2.463 -11.914 1 97.62 35 ASP B O 1
ATOM 3672 N N . GLU B 1 36 ? 8.789 0.883 -13.195 1 97.94 36 GLU B N 1
ATOM 3673 C CA . GLU B 1 36 ? 8.93 1.774 -14.344 1 97.94 36 GLU B CA 1
ATOM 3674 C C . GLU B 1 36 ? 7.715 1.695 -15.258 1 97.94 36 GLU B C 1
ATOM 3676 O O . GLU B 1 36 ? 7.652 2.391 -16.281 1 97.94 36 GLU B O 1
ATOM 3681 N N . PHE B 1 37 ? 6.793 0.81 -14.953 1 98.69 37 PHE B N 1
ATOM 3682 C CA . PHE B 1 37 ? 5.586 0.736 -15.758 1 98.69 37 PHE B CA 1
ATOM 3683 C C . PHE B 1 37 ? 4.785 2.029 -15.656 1 98.69 37 PHE B C 1
ATOM 3685 O O . PHE B 1 37 ? 4.672 2.613 -14.578 1 98.69 37 PHE B O 1
ATOM 3692 N N . PRO B 1 38 ? 4.168 2.482 -16.75 1 97.88 38 PRO B N 1
ATOM 3693 C CA . PRO B 1 38 ? 3.545 3.809 -16.781 1 97.88 38 PRO B CA 1
ATOM 3694 C C . PRO B 1 38 ? 2.195 3.844 -16.062 1 97.88 38 PRO B C 1
ATOM 3696 O O . PRO B 1 38 ? 1.715 4.918 -15.695 1 97.88 38 PRO B O 1
ATOM 3699 N N . HIS B 1 39 ? 1.551 2.682 -15.898 1 98.06 39 HIS B N 1
ATOM 3700 C CA . HIS B 1 39 ? 0.208 2.688 -15.328 1 98.06 39 HIS B CA 1
ATOM 3701 C C . HIS B 1 39 ? 0.147 1.852 -14.055 1 98.06 39 HIS B C 1
ATOM 3703 O O . HIS B 1 39 ? 0.769 0.79 -13.969 1 98.06 39 HIS B O 1
ATOM 3709 N N . THR B 1 40 ? -0.545 2.402 -13.102 1 98.38 40 THR B N 1
ATOM 3710 C CA . THR B 1 40 ? -0.747 1.739 -11.812 1 98.38 40 THR B CA 1
ATOM 3711 C C . THR B 1 40 ? -2.205 1.837 -11.375 1 98.38 40 THR B C 1
ATOM 3713 O O . THR B 1 40 ? -2.904 2.787 -11.734 1 98.38 40 THR B O 1
ATOM 3716 N N . SER B 1 41 ? -2.688 0.898 -10.688 1 98.56 41 SER B N 1
ATOM 3717 C CA . SER B 1 41 ? -3.98 0.879 -10.008 1 98.56 41 SER B CA 1
ATOM 3718 C C . SER B 1 41 ? -3.904 0.126 -8.688 1 98.56 41 SER B C 1
ATOM 3720 O O . SER B 1 41 ? -2.834 -0.351 -8.297 1 98.56 41 SER B O 1
ATOM 3722 N N . LEU B 1 42 ? -4.953 0.135 -7.922 1 98.75 42 LEU B N 1
ATOM 3723 C CA . LEU B 1 42 ? -5.059 -0.607 -6.668 1 98.75 42 LEU B CA 1
ATOM 3724 C C . LEU B 1 42 ? -6.199 -1.616 -6.73 1 98.75 42 LEU B C 1
ATOM 3726 O O . LEU B 1 42 ? -7.242 -1.345 -7.332 1 98.75 42 LEU B O 1
ATOM 3730 N N . SER B 1 43 ? -5.953 -2.717 -6.102 1 98.62 43 SER B N 1
ATOM 3731 C CA . SER B 1 43 ? -6.91 -3.814 -6.176 1 98.62 43 SER B CA 1
ATOM 3732 C C . SER B 1 43 ? -7.383 -4.234 -4.789 1 98.62 43 SER B C 1
ATOM 3734 O O . SER B 1 43 ? -6.566 -4.539 -3.916 1 98.62 43 SER B O 1
ATOM 3736 N N . LYS B 1 44 ? -8.727 -4.246 -4.59 1 98 44 LYS B N 1
ATOM 3737 C CA . LYS B 1 44 ? -9.336 -4.797 -3.385 1 98 44 LYS B CA 1
ATOM 3738 C C . LYS B 1 44 ? -9.352 -6.324 -3.428 1 98 44 LYS B C 1
ATOM 3740 O O . LYS B 1 44 ? -9.805 -6.918 -4.406 1 98 44 LYS B O 1
ATOM 3745 N N . THR B 1 45 ? -8.938 -6.984 -2.336 1 97.75 45 THR B N 1
ATOM 3746 C CA . THR B 1 45 ? -8.625 -8.398 -2.473 1 97.75 45 THR B CA 1
ATOM 3747 C C . THR B 1 45 ? -9.578 -9.25 -1.635 1 97.75 45 THR B C 1
ATOM 3749 O O . THR B 1 45 ? -9.508 -10.477 -1.661 1 97.75 45 THR B O 1
ATOM 3752 N N . TYR B 1 46 ? -10.531 -8.727 -0.835 1 97.31 46 TYR B N 1
ATOM 3753 C CA . TYR B 1 46 ? -11.367 -9.484 0.087 1 97.31 46 TYR B CA 1
ATOM 3754 C C . TYR B 1 46 ? -12.195 -10.523 -0.657 1 97.31 46 TYR B C 1
ATOM 3756 O O . TYR B 1 46 ? -12.398 -10.414 -1.869 1 97.31 46 TYR B O 1
ATOM 3764 N N . ALA B 1 47 ? -12.617 -11.555 0.048 1 97.38 47 ALA B N 1
ATOM 3765 C CA . ALA B 1 47 ? -13.406 -12.656 -0.5 1 97.38 47 ALA B CA 1
ATOM 3766 C C . ALA B 1 47 ? -14.898 -12.406 -0.301 1 97.38 47 ALA B C 1
ATOM 3768 O O . ALA B 1 47 ? -15.297 -11.406 0.305 1 97.38 47 ALA B O 1
ATOM 3769 N N . LEU B 1 48 ? -15.664 -13.273 -0.885 1 96.5 48 LEU B N 1
ATOM 3770 C CA . LEU B 1 48 ? -17.109 -13.195 -0.704 1 96.5 48 LEU B CA 1
ATOM 3771 C C . LEU B 1 48 ? -17.484 -13.43 0.754 1 96.5 48 LEU B C 1
ATOM 3773 O O . LEU B 1 48 ? -18.453 -12.852 1.25 1 96.5 48 LEU B O 1
ATOM 3777 N N . ASP B 1 49 ? -16.688 -14.25 1.434 1 96.81 49 ASP B N 1
ATOM 3778 C CA . ASP B 1 49 ? -17.094 -14.656 2.777 1 96.81 49 ASP B CA 1
ATOM 3779 C C . ASP B 1 49 ? -16.031 -14.289 3.805 1 96.81 49 ASP B C 1
ATOM 3781 O O . ASP B 1 49 ? -16.188 -14.539 5 1 96.81 49 ASP B O 1
ATOM 3785 N N . LYS B 1 50 ? -14.914 -13.812 3.41 1 97.19 50 LYS B N 1
ATOM 3786 C CA . LYS B 1 50 ? -13.844 -13.453 4.336 1 97.19 50 LYS B CA 1
ATOM 3787 C C . LYS B 1 50 ? -13.359 -12.023 4.102 1 97.19 50 LYS B C 1
ATOM 3789 O O . LYS B 1 50 ? -13.328 -11.555 2.965 1 97.19 50 LYS B O 1
ATOM 3794 N N . GLN B 1 51 ? -12.906 -11.367 5.148 1 96.25 51 GLN B N 1
ATOM 3795 C CA . GLN B 1 51 ? -12.352 -10.016 5.113 1 96.25 51 GLN B CA 1
ATOM 3796 C C . GLN B 1 51 ? -10.945 -10.016 4.52 1 96.25 51 GLN B C 1
ATOM 3798 O O . GLN B 1 51 ? -10.539 -9.047 3.873 1 96.25 51 GLN B O 1
ATOM 3803 N N . THR B 1 52 ? -10.195 -11.031 4.754 1 96.56 52 THR B N 1
ATOM 3804 C CA . THR B 1 52 ? -8.891 -11.297 4.164 1 96.56 52 THR B CA 1
ATOM 3805 C C . THR B 1 52 ? -8.906 -12.609 3.377 1 96.56 52 THR B C 1
ATOM 3807 O O . THR B 1 52 ? -9.312 -13.648 3.898 1 96.56 52 THR B O 1
ATOM 3810 N N . SER B 1 53 ? -8.43 -12.539 2.201 1 97.12 53 SER B N 1
ATOM 3811 C CA . SER B 1 53 ? -8.578 -13.625 1.24 1 97.12 53 SER B CA 1
ATOM 3812 C C . SER B 1 53 ? -7.41 -14.609 1.335 1 97.12 53 SER B C 1
ATOM 3814 O O . SER B 1 53 ? -6.402 -14.32 1.981 1 97.12 53 SER B O 1
ATOM 3816 N N . ASP B 1 54 ? -7.664 -15.828 0.759 1 97.19 54 ASP B N 1
ATOM 3817 C CA . ASP B 1 54 ? -6.582 -16.766 0.471 1 97.19 54 ASP B CA 1
ATOM 3818 C C . ASP B 1 54 ? -6.238 -16.766 -1.017 1 97.19 54 ASP B C 1
ATOM 3820 O O . ASP B 1 54 ? -6.816 -16 -1.793 1 97.19 54 ASP B O 1
ATOM 3824 N N . SER B 1 55 ? -5.285 -17.578 -1.432 1 98.5 55 SER B N 1
ATOM 3825 C CA . SER B 1 55 ? -4.812 -17.562 -2.812 1 98.5 55 SER B CA 1
ATOM 3826 C C . SER B 1 55 ? -5.832 -18.203 -3.752 1 98.5 55 SER B C 1
ATOM 3828 O O . SER B 1 55 ? -5.848 -17.906 -4.949 1 98.5 55 SER B O 1
ATOM 3830 N N . ALA B 1 56 ? -6.699 -19.109 -3.254 1 98.56 56 ALA B N 1
ATOM 3831 C CA . ALA B 1 56 ? -7.641 -19.812 -4.113 1 98.56 56 ALA B CA 1
ATOM 3832 C C . ALA B 1 56 ? -8.75 -18.891 -4.598 1 98.56 56 ALA B C 1
ATOM 3834 O O . ALA B 1 56 ? -8.938 -18.719 -5.805 1 98.56 56 ALA B O 1
ATOM 3835 N N . ASN B 1 57 ? -9.461 -18.297 -3.652 1 98.5 57 ASN B N 1
ATOM 3836 C CA . ASN B 1 57 ? -10.547 -17.406 -4.074 1 98.5 57 ASN B CA 1
ATOM 3837 C C . ASN B 1 57 ? -10.016 -16.188 -4.82 1 98.5 57 ASN B C 1
ATOM 3839 O O . ASN B 1 57 ? -10.688 -15.664 -5.715 1 98.5 57 ASN B O 1
ATOM 3843 N N . THR B 1 58 ? -8.812 -15.664 -4.473 1 98.75 58 THR B N 1
ATOM 3844 C CA . THR B 1 58 ? -8.258 -14.547 -5.227 1 98.75 58 THR B CA 1
ATOM 3845 C C . THR B 1 58 ? -7.922 -14.977 -6.656 1 98.75 58 THR B C 1
ATOM 3847 O O . THR B 1 58 ? -8.078 -14.195 -7.594 1 98.75 58 THR B O 1
ATOM 3850 N N . ALA B 1 59 ? -7.414 -16.203 -6.852 1 98.94 59 ALA B N 1
ATOM 3851 C CA . ALA B 1 59 ? -7.156 -16.703 -8.203 1 98.94 59 ALA B CA 1
ATOM 3852 C C . ALA B 1 59 ? -8.43 -16.672 -9.047 1 98.94 59 ALA B C 1
ATOM 3854 O O . ALA B 1 59 ? -8.398 -16.281 -10.219 1 98.94 59 ALA B O 1
ATOM 3855 N N . THR B 1 60 ? -9.5 -17.094 -8.469 1 98.81 60 THR B N 1
ATOM 3856 C CA . THR B 1 60 ? -10.781 -17.031 -9.172 1 98.81 60 THR B CA 1
ATOM 3857 C C . THR B 1 60 ? -11.117 -15.586 -9.531 1 98.81 60 THR B C 1
ATOM 3859 O O . THR B 1 60 ? -11.602 -15.312 -10.633 1 98.81 60 THR B O 1
ATOM 3862 N N . ALA B 1 61 ? -10.844 -14.68 -8.633 1 98.75 61 ALA B N 1
ATOM 3863 C CA . ALA B 1 61 ? -11.172 -13.273 -8.859 1 98.75 61 ALA B CA 1
ATOM 3864 C C . ALA B 1 61 ? -10.32 -12.68 -9.969 1 98.75 61 ALA B C 1
ATOM 3866 O O . ALA B 1 61 ? -10.844 -12.125 -10.945 1 98.75 61 ALA B O 1
ATOM 3867 N N . PHE B 1 62 ? -8.984 -12.836 -9.93 1 98.81 62 PHE B N 1
ATOM 3868 C CA . PHE B 1 62 ? -8.133 -12.109 -10.867 1 98.81 62 PHE B CA 1
ATOM 3869 C C . PHE B 1 62 ? -7.941 -12.914 -12.148 1 98.81 62 PHE B C 1
ATOM 3871 O O . PHE B 1 62 ? -7.383 -12.406 -13.125 1 98.81 62 PHE B O 1
ATOM 3878 N N . LEU B 1 63 ? -8.438 -14.172 -12.234 1 98.88 63 LEU B N 1
ATOM 3879 C CA . LEU B 1 63 ? -8.289 -14.945 -13.461 1 98.88 63 LEU B CA 1
ATOM 3880 C C . LEU B 1 63 ? -9.641 -15.18 -14.125 1 98.88 63 LEU B C 1
ATOM 3882 O O . LEU B 1 63 ? -9.719 -15.391 -15.336 1 98.88 63 LEU B O 1
ATOM 3886 N N . CYS B 1 64 ? -10.742 -15.258 -13.344 1 98.62 64 CYS B N 1
ATOM 3887 C CA . CYS B 1 64 ? -12.055 -15.594 -13.883 1 98.62 64 CYS B CA 1
ATOM 3888 C C . CYS B 1 64 ? -12.992 -14.391 -13.82 1 98.62 64 CYS B C 1
ATOM 3890 O O . CYS B 1 64 ? -14.055 -14.398 -14.445 1 98.62 64 CYS B O 1
ATOM 3892 N N . GLY B 1 65 ? -12.703 -13.375 -13.008 1 98.44 65 GLY B N 1
ATOM 3893 C CA . GLY B 1 65 ? -13.477 -12.141 -12.977 1 98.44 65 GLY B CA 1
ATOM 3894 C C . GLY B 1 65 ? -14.688 -12.219 -12.062 1 98.44 65 GLY B C 1
ATOM 3895 O O . GLY B 1 65 ? -15.617 -11.43 -12.195 1 98.44 65 GLY B O 1
ATOM 3896 N N . VAL B 1 66 ? -14.648 -13.18 -11.125 1 98.12 66 VAL B N 1
ATOM 3897 C CA . VAL B 1 66 ? -15.766 -13.391 -10.211 1 98.12 66 VAL B CA 1
ATOM 3898 C C . VAL B 1 66 ? -15.234 -13.617 -8.797 1 98.12 66 VAL B C 1
ATOM 3900 O O . VAL B 1 66 ? -14.266 -14.352 -8.594 1 98.12 66 VAL B O 1
ATOM 3903 N N . LYS B 1 67 ? -15.812 -12.953 -7.801 1 97.31 67 LYS B N 1
ATOM 3904 C CA . LYS B 1 67 ? -15.43 -13.211 -6.414 1 97.31 67 LYS B CA 1
ATOM 3905 C C . LYS B 1 67 ? -15.945 -14.578 -5.953 1 97.31 67 LYS B C 1
ATOM 3907 O O . LYS B 1 67 ? -17.047 -14.984 -6.316 1 97.31 67 LYS B O 1
ATOM 3912 N N . ALA B 1 68 ? -15.164 -15.203 -5.184 1 98 68 ALA B N 1
ATOM 3913 C CA . ALA B 1 68 ? -15.492 -16.562 -4.738 1 98 68 ALA B CA 1
ATOM 3914 C C . ALA B 1 68 ? -15.258 -16.719 -3.24 1 98 68 ALA B C 1
ATOM 3916 O O . ALA B 1 68 ? -14.82 -15.773 -2.572 1 98 68 ALA B O 1
ATOM 3917 N N . ASN B 1 69 ? -15.703 -17.922 -2.725 1 98.19 69 ASN B N 1
ATOM 3918 C CA . ASN B 1 69 ? -15.539 -18.234 -1.309 1 98.19 69 ASN B CA 1
ATOM 3919 C C . ASN B 1 69 ? -14.125 -18.703 -1.001 1 98.19 69 ASN B C 1
ATOM 3921 O O . ASN B 1 69 ? -13.484 -19.344 -1.84 1 98.19 69 ASN B O 1
ATOM 3925 N N . TYR B 1 70 ? -13.727 -18.453 0.234 1 97.56 70 TYR B N 1
ATOM 3926 C CA . TYR B 1 70 ? -12.453 -18.906 0.773 1 97.56 70 TYR B CA 1
ATOM 3927 C C . TYR B 1 70 ? -12.234 -20.391 0.502 1 97.56 70 TYR B C 1
ATOM 3929 O O . TYR B 1 70 ? -13.133 -21.203 0.73 1 97.56 70 TYR B O 1
ATOM 3937 N N . GLY B 1 71 ? -11.086 -20.75 -0.096 1 97.94 71 GLY B N 1
ATOM 3938 C CA . GLY B 1 71 ? -10.656 -22.125 -0.28 1 97.94 71 GLY B CA 1
ATOM 3939 C C . GLY B 1 71 ? -11.164 -22.734 -1.571 1 97.94 71 GLY B C 1
ATOM 3940 O O . GLY B 1 71 ? -10.719 -23.828 -1.967 1 97.94 71 GLY B O 1
ATOM 3941 N N . THR B 1 72 ? -12.094 -22.109 -2.311 1 98.12 72 THR B N 1
ATOM 3942 C CA . THR B 1 72 ? -12.656 -22.641 -3.545 1 98.12 72 THR B CA 1
ATOM 3943 C C . THR B 1 72 ? -11.93 -22.078 -4.762 1 98.12 72 THR B C 1
ATOM 3945 O O . THR B 1 72 ? -11.289 -21.031 -4.672 1 98.12 72 THR B O 1
ATOM 3948 N N . LEU B 1 73 ? -12.039 -22.781 -5.902 1 97.56 73 LEU B N 1
ATOM 3949 C CA . LEU B 1 73 ? -11.273 -22.391 -7.082 1 97.56 73 LEU B CA 1
ATOM 3950 C C . LEU B 1 73 ? -12.086 -22.609 -8.352 1 97.56 73 LEU B C 1
ATOM 3952 O O . LEU B 1 73 ? -12.641 -23.688 -8.57 1 97.56 73 LEU B O 1
ATOM 3956 N N . GLY B 1 74 ? -12.148 -21.547 -9.18 1 98.12 74 GLY B N 1
ATOM 3957 C CA . GLY B 1 74 ? -12.766 -21.656 -10.484 1 98.12 74 GLY B CA 1
ATOM 3958 C C . GLY B 1 74 ? -14.273 -21.844 -10.422 1 98.12 74 GLY B C 1
ATOM 3959 O O . GLY B 1 74 ? -14.883 -22.359 -11.359 1 98.12 74 GLY B O 1
ATOM 3960 N N . VAL B 1 75 ? -14.883 -21.547 -9.328 1 98.38 75 VAL B N 1
ATOM 3961 C CA . VAL B 1 75 ? -16.312 -21.719 -9.133 1 98.38 75 VAL B CA 1
ATOM 3962 C C . VAL B 1 75 ? -16.922 -20.453 -8.547 1 98.38 75 VAL B C 1
ATOM 3964 O O . VAL B 1 75 ? -16.203 -19.609 -7.988 1 98.38 75 VAL B O 1
ATOM 3967 N N . ASN B 1 76 ? -18.203 -20.281 -8.703 1 97.94 76 ASN B N 1
ATOM 3968 C CA . ASN B 1 76 ? -18.844 -19.062 -8.188 1 97.94 76 ASN B CA 1
ATOM 3969 C C . ASN B 1 76 ? -19.234 -19.219 -6.723 1 97.94 76 ASN B C 1
ATOM 3971 O O . ASN B 1 76 ? -18.844 -20.188 -6.07 1 97.94 76 ASN B O 1
ATOM 3975 N N . GLY B 1 77 ? -19.938 -18.266 -6.156 1 97.44 77 GLY B N 1
ATOM 3976 C CA . GLY B 1 77 ? -20.188 -18.125 -4.73 1 97.44 77 GLY B CA 1
ATOM 3977 C C . GLY B 1 77 ? -21.156 -19.156 -4.184 1 97.44 77 GLY B C 1
ATOM 3978 O O . GLY B 1 77 ? -21.297 -19.312 -2.969 1 97.44 77 GLY B O 1
ATOM 3979 N N . LYS B 1 78 ? -21.781 -19.922 -5.02 1 97.06 78 LYS B N 1
ATOM 3980 C CA . LYS B 1 78 ? -22.719 -20.953 -4.574 1 97.06 78 LYS B CA 1
ATOM 3981 C C . LYS B 1 78 ? -21.984 -22.172 -4.023 1 97.06 78 LYS B C 1
ATOM 3983 O O . LYS B 1 78 ? -22.578 -22.984 -3.316 1 97.06 78 LYS B O 1
ATOM 3988 N N . VAL B 1 79 ? -20.75 -22.344 -4.441 1 97.62 79 VAL B N 1
ATOM 3989 C CA . VAL B 1 79 ? -19.969 -23.5 -4.008 1 97.62 79 VAL B CA 1
ATOM 3990 C C . VAL B 1 79 ? -19.406 -23.234 -2.617 1 97.62 79 VAL B C 1
ATOM 3992 O O . VAL B 1 79 ? -18.75 -22.219 -2.383 1 97.62 79 VAL B O 1
ATOM 3995 N N . LEU B 1 80 ? -19.625 -24.203 -1.757 1 95.19 80 LEU B N 1
ATOM 3996 C CA . LEU B 1 80 ? -19.156 -24.109 -0.38 1 95.19 80 LEU B CA 1
ATOM 3997 C C . LEU B 1 80 ? -17.828 -24.844 -0.211 1 95.19 80 LEU B C 1
ATOM 3999 O O . LEU B 1 80 ? -17.625 -25.906 -0.81 1 95.19 80 LEU B O 1
ATOM 4003 N N . TYR B 1 81 ? -16.984 -24.328 0.62 1 95.81 81 TYR B N 1
ATOM 4004 C CA . TYR B 1 81 ? -15.672 -24.906 0.873 1 95.81 81 TYR B CA 1
ATOM 4005 C C . TYR B 1 81 ? -15.781 -26.359 1.313 1 95.81 81 TYR B C 1
ATOM 4007 O O . TYR B 1 81 ? -16.578 -26.688 2.199 1 95.81 81 TYR B O 1
ATOM 4015 N N . GLU B 1 82 ? -15.094 -27.25 0.665 1 95.62 82 GLU B N 1
ATOM 4016 C CA . GLU B 1 82 ? -14.938 -28.672 0.958 1 95.62 82 GLU B CA 1
ATOM 4017 C C . GLU B 1 82 ? -16.25 -29.422 0.751 1 95.62 82 GLU B C 1
ATOM 4019 O O . GLU B 1 82 ? -16.469 -30.484 1.328 1 95.62 82 GLU B O 1
ATOM 4024 N N . ASN B 1 83 ? -17.109 -28.828 -0.048 1 94.12 83 ASN B N 1
ATOM 4025 C CA . ASN B 1 83 ? -18.375 -29.469 -0.401 1 94.12 83 ASN B CA 1
ATOM 4026 C C . ASN B 1 83 ? -18.375 -29.938 -1.854 1 94.12 83 ASN B C 1
ATOM 4028 O O . ASN B 1 83 ? -18.812 -29.219 -2.742 1 94.12 83 ASN B O 1
ATOM 4032 N N . CYS B 1 84 ? -18.016 -31.125 -2.086 1 92 84 CYS B N 1
ATOM 4033 C CA . CYS B 1 84 ? -17.906 -31.703 -3.42 1 92 84 CYS B CA 1
ATOM 4034 C C . CYS B 1 84 ? -19.219 -31.578 -4.176 1 92 84 CYS B C 1
ATOM 4036 O O . CYS B 1 84 ? -19.234 -31.219 -5.352 1 92 84 CYS B O 1
ATOM 4038 N N . LYS B 1 85 ? -20.297 -31.797 -3.551 1 89.56 85 LYS B N 1
ATOM 4039 C CA . LYS B 1 85 ? -21.609 -31.812 -4.172 1 89.56 85 LYS B CA 1
ATOM 4040 C C . LYS B 1 85 ? -21.922 -30.453 -4.82 1 89.56 85 LYS B C 1
ATOM 4042 O O . LYS B 1 85 ? -22.453 -30.406 -5.93 1 89.56 85 LYS B O 1
ATOM 4047 N N . SER B 1 86 ? -21.531 -29.406 -4.16 1 90.25 86 SER B N 1
ATOM 4048 C CA . SER B 1 86 ? -21.875 -28.078 -4.648 1 90.25 86 SER B CA 1
ATOM 4049 C C . SER B 1 86 ? -21.016 -27.688 -5.848 1 90.25 86 SER B C 1
ATOM 4051 O O . SER B 1 86 ? -21.344 -26.75 -6.574 1 90.25 86 SER B O 1
ATOM 4053 N N . SER B 1 87 ? -19.938 -28.359 -6.082 1 87.56 87 SER B N 1
ATOM 4054 C CA . SER B 1 87 ? -19.047 -28.031 -7.184 1 87.56 87 SER B CA 1
ATOM 4055 C C . SER B 1 87 ? -19.328 -28.891 -8.414 1 87.56 87 SER B C 1
ATOM 4057 O O . SER B 1 87 ? -18.719 -28.703 -9.461 1 87.56 87 SER B O 1
ATOM 4059 N N . LYS B 1 88 ? -20.312 -29.797 -8.328 1 85.62 88 LYS B N 1
ATOM 4060 C CA . LYS B 1 88 ? -20.609 -30.719 -9.406 1 85.62 88 LYS B CA 1
ATOM 4061 C C . LYS B 1 88 ? -21.469 -30.062 -10.477 1 85.62 88 LYS B C 1
ATOM 4063 O O . LYS B 1 88 ? -21.453 -30.484 -11.641 1 85.62 88 LYS B O 1
ATOM 4068 N N . ASP B 1 89 ? -22.219 -29.109 -10 1 88.44 89 ASP B N 1
ATOM 4069 C CA . ASP B 1 89 ? -23.078 -28.406 -10.938 1 88.44 89 ASP B CA 1
ATOM 4070 C C . ASP B 1 89 ? -22.25 -27.547 -11.906 1 88.44 89 ASP B C 1
ATOM 4072 O O . ASP B 1 89 ? -21.609 -26.578 -11.492 1 88.44 89 ASP B O 1
ATOM 4076 N N . ASN B 1 90 ? -22.344 -27.906 -13.156 1 89.06 90 ASN B N 1
ATOM 4077 C CA . ASN B 1 90 ? -21.547 -27.219 -14.18 1 89.06 90 ASN B CA 1
ATOM 4078 C C . ASN B 1 90 ? -21.891 -25.734 -14.242 1 89.06 90 ASN B C 1
ATOM 4080 O O . ASN B 1 90 ? -21.078 -24.922 -14.711 1 89.06 90 ASN B O 1
ATOM 4084 N N . TYR B 1 91 ? -23.016 -25.391 -13.742 1 93.06 91 TYR B N 1
ATOM 4085 C CA . TYR B 1 91 ? -23.438 -23.984 -13.773 1 93.06 91 TYR B CA 1
ATOM 4086 C C . TYR B 1 91 ? -22.609 -23.141 -12.812 1 93.06 91 TYR B C 1
ATOM 4088 O O . TYR B 1 91 ? -22.594 -21.922 -12.914 1 93.06 91 TYR B O 1
ATOM 4096 N N . THR B 1 92 ? -21.906 -23.812 -11.93 1 96.12 92 THR B N 1
ATOM 4097 C CA . THR B 1 92 ? -21.094 -23.078 -10.961 1 96.12 92 THR B CA 1
ATOM 4098 C C . THR B 1 92 ? -19.688 -22.875 -11.484 1 96.12 92 THR B C 1
ATOM 4100 O O . THR B 1 92 ? -18.906 -22.094 -10.914 1 96.12 92 THR B O 1
ATOM 4103 N N . ASN B 1 93 ? -19.344 -23.578 -12.555 1 97.31 93 ASN B N 1
ATOM 4104 C CA . ASN B 1 93 ? -17.984 -23.5 -13.102 1 97.31 93 ASN B CA 1
ATOM 4105 C C . ASN B 1 93 ? -17.781 -22.203 -13.875 1 97.31 93 ASN B C 1
ATOM 4107 O O . ASN B 1 93 ? -18.672 -21.75 -14.594 1 97.31 93 ASN B O 1
ATOM 4111 N N . LEU B 1 94 ? -16.641 -21.609 -13.68 1 98.06 94 LEU B N 1
ATOM 4112 C CA . LEU B 1 94 ? -16.328 -20.344 -14.328 1 98.06 94 LEU B CA 1
ATOM 4113 C C . LEU B 1 94 ? -15.25 -20.531 -15.391 1 98.06 94 LEU B C 1
ATOM 4115 O O . LEU B 1 94 ? -14.352 -21.359 -15.227 1 98.06 94 LEU B O 1
ATOM 4119 N N . GLN B 1 95 ? -15.344 -19.781 -16.453 1 98 95 GLN B N 1
ATOM 4120 C CA . GLN B 1 95 ? -14.25 -19.734 -17.422 1 98 95 GLN B CA 1
ATOM 4121 C C . GLN B 1 95 ? -13.141 -18.797 -16.969 1 98 95 GLN B C 1
ATOM 4123 O O . GLN B 1 95 ? -13.414 -17.75 -16.391 1 98 95 GLN B O 1
ATOM 4128 N N . SER B 1 96 ? -11.945 -19.156 -17.219 1 98.62 96 SER B N 1
ATOM 4129 C CA . SER B 1 96 ? -10.797 -18.312 -16.922 1 98.62 96 SER B CA 1
ATOM 4130 C C . SER B 1 96 ? -10.312 -17.578 -18.156 1 98.62 96 SER B C 1
ATOM 4132 O O . SER B 1 96 ? -10.727 -17.891 -19.281 1 98.62 96 SER B O 1
ATOM 4134 N N . ILE B 1 97 ? -9.508 -16.641 -17.969 1 98.75 97 ILE B N 1
ATOM 4135 C CA . ILE B 1 97 ? -8.922 -15.891 -19.078 1 98.75 97 ILE B CA 1
ATOM 4136 C C . ILE B 1 97 ? -8.117 -16.828 -19.969 1 98.75 97 ILE B C 1
ATOM 4138 O O . ILE B 1 97 ? -8.031 -16.625 -21.188 1 98.75 97 ILE B O 1
ATOM 4142 N N . LEU B 1 98 ? -7.508 -17.875 -19.359 1 98.81 98 LEU B N 1
ATOM 4143 C CA . LEU B 1 98 ? -6.812 -18.891 -20.156 1 98.81 98 LEU B CA 1
ATOM 4144 C C . LEU B 1 98 ? -7.77 -19.562 -21.141 1 98.81 98 LEU B C 1
ATOM 4146 O O . LEU B 1 98 ? -7.445 -19.734 -22.312 1 98.81 98 LEU B O 1
ATOM 4150 N N . GLU B 1 99 ? -8.922 -19.922 -20.672 1 98.56 99 GLU B N 1
ATOM 4151 C CA . GLU B 1 99 ? -9.93 -20.547 -21.531 1 98.56 99 GLU B CA 1
ATOM 4152 C C . GLU B 1 99 ? -10.398 -19.578 -22.609 1 98.56 99 GLU B C 1
ATOM 4154 O O . GLU B 1 99 ? -10.57 -19.953 -23.766 1 98.56 99 GLU B O 1
ATOM 4159 N N . TRP B 1 100 ? -10.625 -18.281 -22.219 1 98.5 100 TRP B N 1
ATOM 4160 C CA . TRP B 1 100 ? -10.992 -17.266 -23.203 1 98.5 100 TRP B CA 1
ATOM 4161 C C . TRP B 1 100 ? -9.93 -17.156 -24.297 1 98.5 100 TRP B C 1
ATOM 4163 O O . TRP B 1 100 ? -10.266 -17.031 -25.469 1 98.5 100 TRP B O 1
ATOM 4173 N N . ALA B 1 101 ? -8.68 -17.203 -23.938 1 98.69 101 ALA B N 1
ATOM 4174 C CA . ALA B 1 101 ? -7.578 -17.109 -24.891 1 98.69 101 ALA B CA 1
ATOM 4175 C C . ALA B 1 101 ? -7.559 -18.312 -25.828 1 98.69 101 ALA B C 1
ATOM 4177 O O . ALA B 1 101 ? -7.383 -18.156 -27.031 1 98.69 101 ALA B O 1
ATOM 4178 N N . GLN B 1 102 ? -7.75 -19.516 -25.266 1 98.56 102 GLN B N 1
ATOM 4179 C CA . GLN B 1 102 ? -7.781 -20.734 -26.078 1 98.56 102 GLN B CA 1
ATOM 4180 C C . GLN B 1 102 ? -8.914 -20.672 -27.094 1 98.56 102 GLN B C 1
ATOM 4182 O O . GLN B 1 102 ? -8.727 -21.047 -28.25 1 98.56 102 GLN B O 1
ATOM 4187 N N . GLU B 1 103 ? -10.023 -20.188 -26.656 1 97.94 103 GLU B N 1
ATOM 4188 C CA . GLU B 1 103 ? -11.188 -20.094 -27.531 1 97.94 103 GLU B CA 1
ATOM 4189 C C . GLU B 1 103 ? -10.938 -19.141 -28.672 1 97.94 103 GLU B C 1
ATOM 4191 O O . GLU B 1 103 ? -11.562 -19.25 -29.734 1 97.94 103 GLU B O 1
ATOM 4196 N N . ASP B 1 104 ? -9.984 -18.266 -28.484 1 97.06 104 ASP B N 1
ATOM 4197 C CA . ASP B 1 104 ? -9.68 -17.297 -29.531 1 97.06 104 ASP B CA 1
ATOM 4198 C C . ASP B 1 104 ? -8.422 -17.688 -30.297 1 97.06 104 ASP B C 1
ATOM 4200 O O . ASP B 1 104 ? -7.832 -16.859 -31 1 97.06 104 ASP B O 1
ATOM 4204 N N . GLY B 1 105 ? -7.934 -18.875 -30.078 1 97.81 105 GLY B N 1
ATOM 4205 C CA . GLY B 1 105 ? -6.863 -19.438 -30.891 1 97.81 105 GLY B CA 1
ATOM 4206 C C . GLY B 1 105 ? -5.477 -19.047 -30.406 1 97.81 105 GLY B C 1
ATOM 4207 O O . GLY B 1 105 ? -4.484 -19.281 -31.094 1 97.81 105 GLY B O 1
ATOM 4208 N N . LYS B 1 106 ? -5.375 -18.5 -29.25 1 98.5 106 LYS B N 1
ATOM 4209 C CA . LYS B 1 106 ? -4.074 -18.141 -28.688 1 98.5 106 LYS B CA 1
ATOM 4210 C C . LYS B 1 106 ? -3.418 -19.344 -28.016 1 98.5 106 LYS B C 1
ATOM 4212 O O . LYS B 1 106 ? -4.105 -20.266 -27.562 1 98.5 106 LYS B O 1
ATOM 4217 N N . SER B 1 107 ? -2.121 -19.328 -28.047 1 98.62 107 SER B N 1
ATOM 4218 C CA . SER B 1 107 ? -1.408 -20.281 -27.203 1 98.62 107 SER B CA 1
ATOM 4219 C C . SER B 1 107 ? -1.493 -19.891 -25.734 1 98.62 107 SER B C 1
ATOM 4221 O O . SER B 1 107 ? -1.668 -18.719 -25.406 1 98.62 107 SER B O 1
ATOM 4223 N N . THR B 1 108 ? -1.436 -20.891 -24.891 1 98.88 108 THR B N 1
ATOM 4224 C CA . THR B 1 108 ? -1.55 -20.594 -23.469 1 98.88 108 THR B CA 1
ATOM 4225 C C . THR B 1 108 ? -0.527 -21.391 -22.656 1 98.88 108 THR B C 1
ATOM 4227 O O . THR B 1 108 ? -0.092 -22.469 -23.094 1 98.88 108 THR B O 1
ATOM 4230 N N . GLY B 1 109 ? -0.125 -20.859 -21.531 1 98.94 109 GLY B N 1
ATOM 4231 C CA . GLY B 1 109 ? 0.785 -21.531 -20.609 1 98.94 109 GLY B CA 1
ATOM 4232 C C . GLY B 1 109 ? 0.876 -20.844 -19.266 1 98.94 109 GLY B C 1
ATOM 4233 O O . GLY B 1 109 ? 0.291 -19.781 -19.062 1 98.94 109 GLY B O 1
ATOM 4234 N N . PHE B 1 110 ? 1.558 -21.547 -18.312 1 98.94 110 PHE B N 1
ATOM 4235 C CA . PHE B 1 110 ? 1.87 -20.906 -17.047 1 98.94 110 PHE B CA 1
ATOM 4236 C C . PHE B 1 110 ? 3.182 -21.422 -16.484 1 98.94 110 PHE B C 1
ATOM 4238 O O . PHE B 1 110 ? 3.613 -22.531 -16.828 1 98.94 110 PHE B O 1
ATOM 4245 N N . VAL B 1 111 ? 3.824 -20.562 -15.781 1 98.94 111 VAL B N 1
ATOM 4246 C CA . VAL B 1 111 ? 5.039 -20.812 -15.016 1 98.94 111 VAL B CA 1
ATOM 4247 C C . VAL B 1 111 ? 4.785 -20.516 -13.539 1 98.94 111 VAL B C 1
ATOM 4249 O O . VAL B 1 111 ? 4.16 -19.5 -13.203 1 98.94 111 VAL B O 1
ATOM 4252 N N . THR B 1 112 ? 5.168 -21.391 -12.656 1 98.94 112 THR B N 1
ATOM 4253 C CA . THR B 1 112 ? 5.039 -21.109 -11.227 1 98.94 112 THR B CA 1
ATOM 4254 C C . THR B 1 112 ? 6.254 -21.625 -10.461 1 98.94 112 THR B C 1
ATOM 4256 O O . THR B 1 112 ? 6.879 -22.609 -10.867 1 98.94 112 THR B O 1
ATOM 4259 N N . SER B 1 113 ? 6.602 -20.938 -9.375 1 98.62 113 SER B N 1
ATOM 4260 C CA . SER B 1 113 ? 7.637 -21.438 -8.484 1 98.62 113 SER B CA 1
ATOM 4261 C C . SER B 1 113 ? 7.051 -22.375 -7.43 1 98.62 113 SER B C 1
ATOM 4263 O O . SER B 1 113 ? 7.766 -22.859 -6.551 1 98.62 113 SER B O 1
ATOM 4265 N N . THR B 1 114 ? 5.758 -22.625 -7.469 1 98.69 114 THR B N 1
ATOM 4266 C CA . THR B 1 114 ? 5.102 -23.594 -6.602 1 98.69 114 THR B CA 1
ATOM 4267 C C . THR B 1 114 ? 4.762 -24.875 -7.375 1 98.69 114 THR B C 1
ATOM 4269 O O . THR B 1 114 ? 5.426 -25.203 -8.359 1 98.69 114 THR B O 1
ATOM 4272 N N . ARG B 1 115 ? 3.852 -25.656 -6.848 1 98.81 115 ARG B N 1
ATOM 4273 C CA . ARG B 1 115 ? 3.312 -26.812 -7.566 1 98.81 115 ARG B CA 1
ATOM 4274 C C . ARG B 1 115 ? 2.348 -26.375 -8.664 1 98.81 115 ARG B C 1
ATOM 4276 O O . ARG B 1 115 ? 1.583 -25.422 -8.477 1 98.81 115 ARG B O 1
ATOM 4283 N N . VAL B 1 116 ? 2.301 -27.094 -9.797 1 98.94 116 VAL B N 1
ATOM 4284 C CA . VAL B 1 116 ? 1.421 -26.734 -10.906 1 98.94 116 VAL B CA 1
ATOM 4285 C C . VAL B 1 116 ? -0.035 -26.953 -10.5 1 98.94 116 VAL B C 1
ATOM 4287 O O . VAL B 1 116 ? -0.951 -26.469 -11.164 1 98.94 116 VAL B O 1
ATOM 4290 N N . THR B 1 117 ? -0.238 -27.656 -9.328 1 98.81 117 THR B N 1
ATOM 4291 C CA . THR B 1 117 ? -1.58 -27.938 -8.836 1 98.81 117 THR B CA 1
ATOM 4292 C C . THR B 1 117 ? -1.948 -27 -7.695 1 98.81 117 THR B C 1
ATOM 4294 O O . THR B 1 117 ? -3.027 -27.109 -7.109 1 98.81 117 THR B O 1
ATOM 4297 N N . HIS B 1 118 ? -1.063 -26.031 -7.32 1 98.75 118 HIS B N 1
ATOM 4298 C CA . HIS B 1 118 ? -1.323 -25.078 -6.25 1 98.75 118 HIS B CA 1
ATOM 4299 C C . HIS B 1 118 ? -2.41 -24.094 -6.656 1 98.75 118 HIS B C 1
ATOM 4301 O O . HIS B 1 118 ? -2.854 -24.078 -7.805 1 98.75 118 HIS B O 1
ATOM 4307 N N . ALA B 1 119 ? -2.814 -23.266 -5.781 1 98.56 119 ALA B N 1
ATOM 4308 C CA . ALA B 1 119 ? -4.039 -22.484 -5.898 1 98.56 119 ALA B CA 1
ATOM 4309 C C . ALA B 1 119 ? -3.971 -21.547 -7.105 1 98.56 119 ALA B C 1
ATOM 4311 O O . ALA B 1 119 ? -4.859 -21.562 -7.961 1 98.56 119 ALA B O 1
ATOM 4312 N N . THR B 1 120 ? -2.867 -20.75 -7.242 1 98.69 120 THR B N 1
ATOM 4313 C CA . THR B 1 120 ? -2.797 -19.703 -8.258 1 98.69 120 THR B CA 1
ATOM 4314 C C . THR B 1 120 ? -2.82 -20.312 -9.664 1 98.69 120 THR B C 1
ATOM 4316 O O . THR B 1 120 ? -3.701 -20 -10.461 1 98.69 120 THR B O 1
ATOM 4319 N N . PRO B 1 121 ? -1.959 -21.297 -10 1 98.75 121 PRO B N 1
ATOM 4320 C CA . PRO B 1 121 ? -2.061 -21.859 -11.344 1 98.75 121 PRO B CA 1
ATOM 4321 C C . PRO B 1 121 ? -3.357 -22.641 -11.562 1 98.75 121 PRO B C 1
ATOM 4323 O O . PRO B 1 121 ? -3.914 -22.625 -12.656 1 98.75 121 PRO B O 1
ATOM 4326 N N . ALA B 1 122 ? -3.854 -23.312 -10.547 1 98.81 122 ALA B N 1
ATOM 4327 C CA . ALA B 1 122 ? -5.059 -24.125 -10.68 1 98.81 122 ALA B CA 1
ATOM 4328 C C . ALA B 1 122 ? -6.266 -23.25 -11.023 1 98.81 122 ALA B C 1
ATOM 4330 O O . ALA B 1 122 ? -7.215 -23.734 -11.664 1 98.81 122 ALA B O 1
ATOM 4331 N N . GLY B 1 123 ? -6.223 -22 -10.617 1 98.69 123 GLY B N 1
ATOM 4332 C CA . GLY B 1 123 ? -7.301 -21.078 -10.953 1 98.69 123 GLY B CA 1
ATOM 4333 C C . GLY B 1 123 ? -7.5 -20.906 -12.445 1 98.69 123 GLY B C 1
ATOM 4334 O O . GLY B 1 123 ? -8.547 -20.438 -12.891 1 98.69 123 GLY B O 1
ATOM 4335 N N . LEU B 1 124 ? -6.57 -21.312 -13.227 1 98.88 124 LEU B N 1
ATOM 4336 C CA . LEU B 1 124 ? -6.621 -21.203 -14.68 1 98.88 124 LEU B CA 1
ATOM 4337 C C . LEU B 1 124 ? -7.48 -22.312 -15.281 1 98.88 124 LEU B C 1
ATOM 4339 O O . LEU B 1 124 ? -8.047 -22.141 -16.359 1 98.88 124 LEU B O 1
ATOM 4343 N N . TYR B 1 125 ? -7.602 -23.516 -14.57 1 98.69 125 TYR B N 1
ATOM 4344 C CA . TYR B 1 125 ? -8.125 -24.641 -15.328 1 98.69 125 TYR B CA 1
ATOM 4345 C C . TYR B 1 125 ? -9.031 -25.516 -14.461 1 98.69 125 TYR B C 1
ATOM 4347 O O . TYR B 1 125 ? -9.781 -26.344 -14.977 1 98.69 125 TYR B O 1
ATOM 4355 N N . ALA B 1 126 ? -8.961 -25.359 -13.18 1 98 126 ALA B N 1
ATOM 4356 C CA . ALA B 1 126 ? -9.656 -26.297 -12.312 1 98 126 ALA B CA 1
ATOM 4357 C C . ALA B 1 126 ? -10.922 -25.688 -11.734 1 98 126 ALA B C 1
ATOM 4359 O O . ALA B 1 126 ? -11.023 -24.469 -11.602 1 98 126 ALA B O 1
ATOM 4360 N N . HIS B 1 127 ? -11.891 -26.5 -11.453 1 97.56 127 HIS B N 1
ATOM 4361 C CA . HIS B 1 127 ? -13.117 -26.203 -10.719 1 97.56 127 HIS B CA 1
ATOM 4362 C C . HIS B 1 127 ? -13.266 -27.125 -9.516 1 97.56 127 HIS B C 1
ATOM 4364 O O . HIS B 1 127 ? -13.508 -28.312 -9.664 1 97.56 127 HIS B O 1
ATOM 4370 N N . THR B 1 128 ? -13.133 -26.547 -8.367 1 97 128 THR B N 1
ATOM 4371 C CA . THR B 1 128 ? -13.117 -27.422 -7.191 1 97 128 THR B CA 1
ATOM 4372 C C . THR B 1 128 ? -13.617 -26.672 -5.961 1 97 128 THR B C 1
ATOM 4374 O O . THR B 1 128 ? -13.445 -25.453 -5.852 1 97 128 THR B O 1
ATOM 4377 N N . ALA B 1 129 ? -14.195 -27.391 -4.996 1 97.19 129 ALA B N 1
ATOM 4378 C CA . ALA B 1 129 ? -14.672 -26.844 -3.727 1 97.19 129 ALA B CA 1
ATOM 4379 C C . ALA B 1 129 ? -13.531 -26.719 -2.725 1 97.19 129 ALA B C 1
ATOM 4381 O O . ALA B 1 129 ? -13.695 -26.125 -1.659 1 97.19 129 ALA B O 1
ATOM 4382 N N . SER B 1 130 ? -12.336 -27.234 -3.146 1 97.81 130 SER B N 1
ATOM 4383 C CA . SER B 1 130 ? -11.211 -27.109 -2.225 1 97.81 130 SER B CA 1
ATOM 4384 C C . SER B 1 130 ? -9.883 -27.062 -2.973 1 97.81 130 SER B C 1
ATOM 4386 O O . SER B 1 130 ? -9.555 -28 -3.719 1 97.81 130 SER B O 1
ATOM 4388 N N . ARG B 1 131 ? -9.117 -26.078 -2.621 1 97.56 131 ARG B N 1
ATOM 4389 C CA . ARG B 1 131 ? -7.789 -25.938 -3.199 1 97.56 131 ARG B CA 1
ATOM 4390 C C . ARG B 1 131 ? -6.883 -27.078 -2.779 1 97.56 131 ARG B C 1
ATOM 4392 O O . ARG B 1 131 ? -5.848 -27.328 -3.404 1 97.56 131 ARG B O 1
ATOM 4399 N N . ASN B 1 132 ? -7.238 -27.828 -1.778 1 97 132 ASN B N 1
ATOM 4400 C CA . ASN B 1 132 ? -6.387 -28.875 -1.222 1 97 132 ASN B CA 1
ATOM 4401 C C . ASN B 1 132 ? -6.555 -30.203 -1.973 1 97 132 ASN B C 1
ATOM 4403 O O . ASN B 1 132 ? -5.773 -31.125 -1.776 1 97 132 ASN B O 1
ATOM 4407 N N . TRP B 1 133 ? -7.516 -30.297 -2.818 1 97.25 133 TRP B N 1
ATOM 4408 C CA . TRP B 1 133 ? -7.75 -31.531 -3.564 1 97.25 133 TRP B CA 1
ATOM 4409 C C . TRP B 1 133 ? -6.848 -31.594 -4.793 1 97.25 133 TRP B C 1
ATOM 4411 O O . TRP B 1 133 ? -7.336 -31.719 -5.918 1 97.25 133 TRP B O 1
ATOM 4421 N N . GLU B 1 134 ? -5.566 -31.609 -4.586 1 97.69 134 GLU B N 1
ATOM 4422 C CA . GLU B 1 134 ? -4.57 -31.531 -5.652 1 97.69 134 GLU B CA 1
ATOM 4423 C C . GLU B 1 134 ? -4.41 -32.875 -6.359 1 97.69 134 GLU B C 1
ATOM 4425 O O . GLU B 1 134 ? -4.219 -32.906 -7.578 1 97.69 134 GLU B O 1
ATOM 4430 N N . PHE B 1 135 ? -4.539 -34.062 -5.57 1 97 135 PHE B N 1
ATOM 4431 C CA . PHE B 1 135 ? -4.289 -35.375 -6.16 1 97 135 PHE B CA 1
ATOM 4432 C C . PHE B 1 135 ? -5.336 -36.375 -5.695 1 97 135 PHE B C 1
ATOM 4434 O O . PHE B 1 135 ? -5.301 -37.531 -6.098 1 97 135 PHE B O 1
ATOM 4441 N N . GLU B 1 136 ? -6.141 -35.844 -4.77 1 93.88 136 GLU B N 1
ATOM 4442 C CA . GLU B 1 136 ? -7.23 -36.656 -4.254 1 93.88 136 GLU B CA 1
ATOM 4443 C C . GLU B 1 136 ? -8.383 -35.781 -3.76 1 93.88 136 GLU B C 1
ATOM 4445 O O . GLU B 1 136 ? -8.172 -34.656 -3.303 1 93.88 136 GLU B O 1
ATOM 4450 N N . SER B 1 137 ? -9.586 -36.312 -3.93 1 89.62 137 SER B N 1
ATOM 4451 C CA . SER B 1 137 ? -10.789 -35.688 -3.373 1 89.62 137 SER B CA 1
ATOM 4452 C C . SER B 1 137 ? -11.562 -36.688 -2.516 1 89.62 137 SER B C 1
ATOM 4454 O O . SER B 1 137 ? -11.422 -37.906 -2.684 1 89.62 137 SER B O 1
ATOM 4456 N N . PRO B 1 138 ? -12.242 -36.219 -1.45 1 84.88 138 PRO B N 1
ATOM 4457 C CA . PRO B 1 138 ? -12.859 -37.125 -0.485 1 84.88 138 PRO B CA 1
ATOM 4458 C C . PRO B 1 138 ? -13.859 -38.094 -1.131 1 84.88 138 PRO B C 1
ATOM 4460 O O . PRO B 1 138 ? -14.008 -39.25 -0.693 1 84.88 138 PRO B O 1
ATOM 4463 N N . ASP B 1 139 ? -14.539 -37.719 -2.125 1 80.31 139 ASP B N 1
ATOM 4464 C CA . ASP B 1 139 ? -15.594 -38.531 -2.713 1 80.31 139 ASP B CA 1
ATOM 4465 C C . ASP B 1 139 ? -15.094 -39.25 -3.965 1 80.31 139 ASP B C 1
ATOM 4467 O O . ASP B 1 139 ? -15.875 -39.906 -4.672 1 80.31 139 ASP B O 1
ATOM 4471 N N . GLY B 1 140 ? -13.898 -39.156 -4.195 1 81.25 140 GLY B N 1
ATOM 4472 C CA . GLY B 1 140 ? -13.305 -39.844 -5.344 1 81.25 140 GLY B CA 1
ATOM 4473 C C . GLY B 1 140 ? -13.398 -39.031 -6.617 1 81.25 140 GLY B C 1
ATOM 4474 O O . GLY B 1 140 ? -14.219 -38.094 -6.715 1 81.25 140 GLY B O 1
ATOM 4475 N N . ASP B 1 141 ? -12.664 -39.344 -7.602 1 77.38 141 ASP B N 1
ATOM 4476 C CA . ASP B 1 141 ? -12.5 -38.594 -8.836 1 77.38 141 ASP B CA 1
ATOM 4477 C C . ASP B 1 141 ? -13.781 -38.594 -9.664 1 77.38 141 ASP B C 1
ATOM 4479 O O . ASP B 1 141 ? -14.039 -37.656 -10.438 1 77.38 141 ASP B O 1
ATOM 4483 N N . HIS B 1 142 ? -14.539 -39.594 -9.492 1 77.75 142 HIS B N 1
ATOM 4484 C CA . HIS B 1 142 ? -15.773 -39.688 -10.258 1 77.75 142 HIS B CA 1
ATOM 4485 C C . HIS B 1 142 ? -16.797 -38.656 -9.805 1 77.75 142 HIS B C 1
ATOM 4487 O O . HIS B 1 142 ? -17.641 -38.219 -10.594 1 77.75 142 HIS B O 1
ATOM 4493 N N . GLU B 1 143 ? -16.672 -38.281 -8.648 1 83.19 143 GLU B N 1
ATOM 4494 C CA . GLU B 1 143 ? -17.609 -37.281 -8.117 1 83.19 143 GLU B CA 1
ATOM 4495 C C . GLU B 1 143 ? -17.031 -35.875 -8.211 1 83.19 143 GLU B C 1
ATOM 4497 O O . GLU B 1 143 ? -17.688 -34.969 -8.711 1 83.19 143 GLU B O 1
ATOM 4502 N N . CYS B 1 144 ? -15.797 -35.781 -7.793 1 90.94 144 CYS B N 1
ATOM 4503 C CA . CYS B 1 144 ? -15.07 -34.5 -7.832 1 90.94 144 CYS B CA 1
ATOM 4504 C C . CYS B 1 144 ? -13.617 -34.719 -8.25 1 90.94 144 CYS B C 1
ATOM 4506 O O . CYS B 1 144 ? -12.758 -35 -7.406 1 90.94 144 CYS B O 1
ATOM 4508 N N . PRO B 1 145 ? -13.359 -34.562 -9.5 1 94.31 145 PRO B N 1
ATOM 4509 C CA . PRO B 1 145 ? -11.977 -34.781 -9.953 1 94.31 145 PRO B CA 1
ATOM 4510 C C . PRO B 1 145 ? -10.977 -33.844 -9.258 1 94.31 145 PRO B C 1
ATOM 4512 O O . PRO B 1 145 ? -11.273 -32.688 -9.023 1 94.31 145 PRO B O 1
ATOM 4515 N N . ASP B 1 146 ? -9.812 -34.438 -8.906 1 97 146 ASP B N 1
ATOM 4516 C CA . ASP B 1 146 ? -8.781 -33.625 -8.281 1 97 146 ASP B CA 1
ATOM 4517 C C . ASP B 1 146 ? -8.141 -32.688 -9.289 1 97 146 ASP B C 1
ATOM 4519 O O . ASP B 1 146 ? -8.375 -32.781 -10.492 1 97 146 ASP B O 1
ATOM 4523 N N . ILE B 1 147 ? -7.375 -31.797 -8.836 1 98.31 147 ILE B N 1
ATOM 4524 C CA . ILE B 1 147 ? -6.844 -30.688 -9.625 1 98.31 147 ILE B CA 1
ATOM 4525 C C . ILE B 1 147 ? -5.867 -31.219 -10.672 1 98.31 147 ILE B C 1
ATOM 4527 O O . ILE B 1 147 ? -5.887 -30.797 -11.828 1 98.31 147 ILE B O 1
ATOM 4531 N N . ALA B 1 148 ? -4.992 -32.188 -10.305 1 98.69 148 ALA B N 1
ATOM 4532 C CA . ALA B 1 148 ? -4.039 -32.75 -11.258 1 98.69 148 ALA B CA 1
ATOM 4533 C C . ALA B 1 148 ? -4.758 -33.438 -12.406 1 98.69 148 ALA B C 1
ATOM 4535 O O . ALA B 1 148 ? -4.367 -33.312 -13.57 1 98.69 148 ALA B O 1
ATOM 4536 N N . LEU B 1 149 ? -5.754 -34.188 -12.086 1 97.81 149 LEU B N 1
ATOM 4537 C CA . LEU B 1 149 ? -6.551 -34.844 -13.102 1 97.81 149 LEU B CA 1
ATOM 4538 C C . LEU B 1 149 ? -7.176 -33.844 -14.062 1 97.81 149 LEU B C 1
ATOM 4540 O O . LEU B 1 149 ? -7.203 -34.094 -15.273 1 97.81 149 LEU B O 1
ATOM 4544 N N . GLN B 1 150 ? -7.688 -32.781 -13.508 1 97.62 150 GLN B N 1
ATOM 4545 C CA . GLN B 1 150 ? -8.312 -31.766 -14.344 1 97.62 150 GLN B CA 1
ATOM 4546 C C . GLN B 1 150 ? -7.285 -31.125 -15.281 1 97.62 150 GLN B C 1
ATOM 4548 O O . GLN B 1 150 ? -7.602 -30.797 -16.422 1 97.62 150 GLN B O 1
ATOM 4553 N N . LEU B 1 151 ? -6.059 -30.922 -14.82 1 98.75 151 LEU B N 1
ATOM 4554 C CA . LEU B 1 151 ? -4.996 -30.344 -15.641 1 98.75 151 LEU B CA 1
ATOM 4555 C C . LEU B 1 151 ? -4.73 -31.219 -16.859 1 98.75 151 LEU B C 1
ATOM 4557 O O . LEU B 1 151 ? -4.531 -30.688 -17.969 1 98.75 151 LEU B O 1
ATOM 4561 N N . VAL B 1 152 ? -4.797 -32.5 -16.703 1 98.44 152 VAL B N 1
ATOM 4562 C CA . VAL B 1 152 ? -4.328 -33.438 -17.719 1 98.44 152 VAL B CA 1
ATOM 4563 C C . VAL B 1 152 ? -5.496 -33.844 -18.625 1 98.44 152 VAL B C 1
ATOM 4565 O O . VAL B 1 152 ? -5.344 -33.969 -19.844 1 98.44 152 VAL B O 1
ATOM 4568 N N . LYS B 1 153 ? -6.691 -34 -18.094 1 96.94 153 LYS B N 1
ATOM 4569 C CA . LYS B 1 153 ? -7.727 -34.719 -18.812 1 96.94 153 LYS B CA 1
ATOM 4570 C C . LYS B 1 153 ? -8.883 -33.812 -19.219 1 96.94 153 LYS B C 1
ATOM 4572 O O . LYS B 1 153 ? -9.664 -34.156 -20.109 1 96.94 153 LYS B O 1
ATOM 4577 N N . TYR B 1 154 ? -8.984 -32.688 -18.562 1 96.25 154 TYR B N 1
ATOM 4578 C CA . TYR B 1 154 ? -10.18 -31.891 -18.797 1 96.25 154 TYR B CA 1
ATOM 4579 C C . TYR B 1 154 ? -9.82 -30.562 -19.438 1 96.25 154 TYR B C 1
ATOM 4581 O O . TYR B 1 154 ? -8.672 -30.109 -19.344 1 96.25 154 TYR B O 1
ATOM 4589 N N . MET B 1 155 ? -10.852 -30 -20.094 1 96.5 155 MET B N 1
ATOM 4590 C CA . MET B 1 155 ? -10.711 -28.625 -20.578 1 96.5 155 MET B CA 1
ATOM 4591 C C . MET B 1 155 ? -10.883 -27.625 -19.438 1 96.5 155 MET B C 1
ATOM 4593 O O . MET B 1 155 ? -11.711 -27.844 -18.547 1 96.5 155 MET B O 1
ATOM 4597 N N . PRO B 1 156 ? -10.148 -26.578 -19.359 1 98.31 156 PRO B N 1
ATOM 4598 C CA . PRO B 1 156 ? -9.203 -26.156 -20.406 1 98.31 156 PRO B CA 1
ATOM 4599 C C . PRO B 1 156 ? -7.797 -26.703 -20.172 1 98.31 156 PRO B C 1
ATOM 4601 O O . PRO B 1 156 ? -6.902 -26.453 -21 1 98.31 156 PRO B O 1
ATOM 4604 N N . GLY B 1 157 ? -7.535 -27.469 -19.141 1 98.62 157 GLY B N 1
ATOM 4605 C CA . GLY B 1 157 ? -6.215 -27.953 -18.781 1 98.62 157 GLY B CA 1
ATOM 4606 C C . GLY B 1 157 ? -5.539 -28.75 -19.875 1 98.62 157 GLY B C 1
ATOM 4607 O O . GLY B 1 157 ? -4.367 -28.516 -20.188 1 98.62 157 GLY B O 1
ATOM 4608 N N . LYS B 1 158 ? -6.281 -29.531 -20.531 1 97.25 158 LYS B N 1
ATOM 4609 C CA . LYS B 1 158 ? -5.77 -30.469 -21.531 1 97.25 158 LYS B CA 1
ATOM 4610 C C . LYS B 1 158 ? -5.164 -29.719 -22.719 1 97.25 158 LYS B C 1
ATOM 4612 O O . LYS B 1 158 ? -4.324 -30.266 -23.438 1 97.25 158 LYS B O 1
ATOM 4617 N N . ASN B 1 159 ? -5.555 -28.5 -22.922 1 97.88 159 ASN B N 1
ATOM 4618 C CA . ASN B 1 159 ? -5.137 -27.781 -24.109 1 97.88 159 ASN B CA 1
ATOM 4619 C C . ASN B 1 159 ? -3.984 -26.812 -23.812 1 97.88 159 ASN B C 1
ATOM 4621 O O . ASN B 1 159 ? -3.521 -26.094 -24.703 1 97.88 159 ASN B O 1
ATOM 4625 N N . ILE B 1 160 ? -3.492 -26.766 -22.594 1 98.88 160 ILE B N 1
ATOM 4626 C CA . ILE B 1 160 ? -2.396 -25.875 -22.25 1 98.88 160 ILE B CA 1
ATOM 4627 C C . ILE B 1 160 ? -1.111 -26.344 -22.922 1 98.88 160 ILE B C 1
ATOM 4629 O O . ILE B 1 160 ? -0.771 -27.531 -22.859 1 98.88 160 ILE B O 1
ATOM 4633 N N . GLN B 1 161 ? -0.388 -25.438 -23.531 1 98.81 161 GLN B N 1
ATOM 4634 C CA . GLN B 1 161 ? 0.778 -25.797 -24.328 1 98.81 161 GLN B CA 1
ATOM 4635 C C . GLN B 1 161 ? 2.035 -25.875 -23.469 1 98.81 161 GLN B C 1
ATOM 4637 O O . GLN B 1 161 ? 2.893 -26.734 -23.672 1 98.81 161 GLN B O 1
ATOM 4642 N N . VAL B 1 162 ? 2.189 -24.906 -22.547 1 98.94 162 VAL B N 1
ATOM 4643 C CA . VAL B 1 162 ? 3.389 -24.891 -21.719 1 98.94 162 VAL B CA 1
ATOM 4644 C C . VAL B 1 162 ? 2.994 -24.875 -20.234 1 98.94 162 VAL B C 1
ATOM 4646 O O . VAL B 1 162 ? 2.268 -24 -19.781 1 98.94 162 VAL B O 1
ATOM 4649 N N . ILE B 1 163 ? 3.402 -25.859 -19.484 1 98.94 163 ILE B N 1
ATOM 4650 C CA . ILE B 1 163 ? 3.199 -26.016 -18.047 1 98.94 163 ILE B CA 1
ATOM 4651 C C . ILE B 1 163 ? 4.547 -26.203 -17.344 1 98.94 163 ILE B C 1
ATOM 4653 O O . ILE B 1 163 ? 5.223 -27.219 -17.562 1 98.94 163 ILE B O 1
ATOM 4657 N N . LEU B 1 164 ? 4.984 -25.25 -16.578 1 98.94 164 LEU B N 1
ATOM 4658 C CA . LEU B 1 164 ? 6.273 -25.359 -15.906 1 98.94 164 LEU B CA 1
ATOM 4659 C C . LEU B 1 164 ? 6.133 -25.047 -14.422 1 98.94 164 LEU B C 1
ATOM 4661 O O . LEU B 1 164 ? 5.602 -23.984 -14.055 1 98.94 164 LEU B O 1
ATOM 4665 N N . GLY B 1 165 ? 6.57 -25.844 -13.523 1 98.69 165 GLY B N 1
ATOM 4666 C CA . GLY B 1 165 ? 6.562 -25.688 -12.078 1 98.69 165 GLY B CA 1
ATOM 4667 C C . GLY B 1 165 ? 6.938 -26.953 -11.336 1 98.69 165 GLY B C 1
ATOM 4668 O O . GLY B 1 165 ? 7.59 -27.844 -11.898 1 98.69 165 GLY B O 1
ATOM 4669 N N . GLY B 1 166 ? 6.68 -26.984 -10.078 1 98.38 166 GLY B N 1
ATOM 4670 C CA . GLY B 1 166 ? 6.871 -28.188 -9.281 1 98.38 166 GLY B CA 1
ATOM 4671 C C . GLY B 1 166 ? 5.621 -29.047 -9.18 1 98.38 166 GLY B C 1
ATOM 4672 O O . GLY B 1 166 ? 4.711 -28.922 -10.008 1 98.38 166 GLY B O 1
ATOM 4673 N N . GLY B 1 167 ? 5.695 -30.062 -8.234 1 98.44 167 GLY B N 1
ATOM 4674 C CA . GLY B 1 167 ? 4.492 -30.812 -7.875 1 98.44 167 GLY B CA 1
ATOM 4675 C C . GLY B 1 167 ? 4.398 -32.156 -8.555 1 98.44 167 GLY B C 1
ATOM 4676 O O . GLY B 1 167 ? 3.303 -32.688 -8.734 1 98.44 167 GLY B O 1
ATOM 4677 N N . ARG B 1 168 ? 5.531 -32.75 -8.969 1 98 168 ARG B N 1
ATOM 4678 C CA . ARG B 1 168 ? 5.531 -34.031 -9.617 1 98 168 ARG B CA 1
ATOM 4679 C C . ARG B 1 168 ? 4.805 -35.094 -8.766 1 98 168 ARG B C 1
ATOM 4681 O O . ARG B 1 168 ? 4.188 -36 -9.297 1 98 168 ARG B O 1
ATOM 4688 N N . GLN B 1 169 ? 4.754 -34.906 -7.461 1 98.31 169 GLN B N 1
ATOM 4689 C CA . GLN B 1 169 ? 4.211 -35.844 -6.492 1 98.31 169 GLN B CA 1
ATOM 4690 C C . GLN B 1 169 ? 2.734 -36.125 -6.762 1 98.31 169 GLN B C 1
ATOM 4692 O O . GLN B 1 169 ? 2.232 -37.188 -6.441 1 98.31 169 GLN B O 1
ATOM 4697 N N . ALA B 1 170 ? 2.062 -35.25 -7.387 1 98.5 170 ALA B N 1
ATOM 4698 C CA . ALA B 1 170 ? 0.619 -35.344 -7.578 1 98.5 170 ALA B CA 1
ATOM 4699 C C . ALA B 1 170 ? 0.29 -36.125 -8.852 1 98.5 170 ALA B C 1
ATOM 4701 O O . ALA B 1 170 ? -0.881 -36.344 -9.156 1 98.5 170 ALA B O 1
ATOM 4702 N N . PHE B 1 171 ? 1.275 -36.625 -9.625 1 98.62 171 PHE B N 1
ATOM 4703 C CA . PHE B 1 171 ? 1.024 -37.094 -10.984 1 98.62 171 PHE B CA 1
ATOM 4704 C C . PHE B 1 171 ? 1.338 -38.594 -11.109 1 98.62 171 PHE B C 1
ATOM 4706 O O . PHE B 1 171 ? 1.217 -39.156 -12.195 1 98.62 171 PHE B O 1
ATOM 4713 N N . PHE B 1 172 ? 1.743 -39.25 -10.047 1 97.88 172 PHE B N 1
ATOM 4714 C CA . PHE B 1 172 ? 2.004 -40.688 -10.102 1 97.88 172 PHE B CA 1
ATOM 4715 C C . PHE B 1 172 ? 1.629 -41.375 -8.781 1 97.88 172 PHE B C 1
ATOM 4717 O O . PHE B 1 172 ? 1.474 -40.688 -7.762 1 97.88 172 PHE B O 1
ATOM 4724 N N . PRO B 1 173 ? 1.508 -42.625 -8.758 1 97.5 173 PRO B N 1
ATOM 4725 C CA . PRO B 1 173 ? 0.94 -43.344 -7.617 1 97.5 173 PRO B CA 1
ATOM 4726 C C . PRO B 1 173 ? 1.869 -43.375 -6.402 1 97.5 173 PRO B C 1
ATOM 4728 O O . PRO B 1 173 ? 3.088 -43.25 -6.555 1 97.5 173 PRO B O 1
ATOM 4731 N N . ASN B 1 174 ? 1.263 -43.594 -5.23 1 96.81 174 ASN B N 1
ATOM 4732 C CA . ASN B 1 174 ? 1.988 -43.562 -3.967 1 96.81 174 ASN B CA 1
ATOM 4733 C C . ASN B 1 174 ? 2.812 -44.812 -3.748 1 96.81 174 ASN B C 1
ATOM 4735 O O . ASN B 1 174 ? 3.521 -44.938 -2.746 1 96.81 174 ASN B O 1
ATOM 4739 N N . ASN B 1 175 ? 2.791 -45.781 -4.625 1 96.56 175 ASN B N 1
ATOM 4740 C CA . ASN B 1 175 ? 3.641 -46.969 -4.539 1 96.56 175 ASN B CA 1
ATOM 4741 C C . ASN B 1 175 ? 4.828 -46.875 -5.492 1 96.56 175 ASN B C 1
ATOM 4743 O O . ASN B 1 175 ? 5.59 -47.844 -5.637 1 96.56 175 ASN B O 1
ATOM 4747 N N . GLU B 1 176 ? 4.973 -45.781 -6.188 1 96.56 176 GLU B N 1
ATOM 4748 C CA . GLU B 1 176 ? 6.094 -45.531 -7.09 1 96.56 176 GLU B CA 1
ATOM 4749 C C . GLU B 1 176 ? 6.996 -44.438 -6.555 1 96.56 176 GLU B C 1
ATOM 4751 O O . GLU B 1 176 ? 6.539 -43.562 -5.824 1 96.56 176 GLU B O 1
ATOM 4756 N N . SER B 1 177 ? 8.281 -44.438 -6.961 1 97.31 177 SER B N 1
ATOM 4757 C CA . SER B 1 177 ? 9.258 -43.469 -6.5 1 97.31 177 SER B CA 1
ATOM 4758 C C . SER B 1 177 ? 9.555 -42.438 -7.578 1 97.31 177 SER B C 1
ATOM 4760 O O . SER B 1 177 ? 9.617 -42.75 -8.766 1 97.31 177 SER B O 1
ATOM 4762 N N . ASP B 1 178 ? 9.711 -41.281 -7.078 1 96.25 178 ASP B N 1
ATOM 4763 C CA . ASP B 1 178 ? 10.07 -40.156 -7.957 1 96.25 178 ASP B CA 1
ATOM 4764 C C . ASP B 1 178 ? 11.414 -40.438 -8.641 1 96.25 178 ASP B C 1
ATOM 4766 O O . ASP B 1 178 ? 12.328 -40.969 -8.039 1 96.25 178 ASP B O 1
ATOM 4770 N N . VAL B 1 179 ? 11.523 -40 -9.836 1 93.75 179 VAL B N 1
ATOM 4771 C CA . VAL B 1 179 ? 12.688 -40.281 -10.664 1 93.75 179 VAL B CA 1
ATOM 4772 C C . VAL B 1 179 ? 13.883 -39.469 -10.188 1 93.75 179 VAL B C 1
ATOM 4774 O O . VAL B 1 179 ? 15.039 -39.875 -10.375 1 93.75 179 VAL B O 1
ATOM 4777 N N . GLU B 1 180 ? 13.617 -38.281 -9.57 1 92.69 180 GLU B N 1
ATOM 4778 C CA . GLU B 1 180 ? 14.703 -37.375 -9.156 1 92.69 180 GLU B CA 1
ATOM 4779 C C . GLU B 1 180 ? 15.031 -37.562 -7.68 1 92.69 180 GLU B C 1
ATOM 4781 O O . GLU B 1 180 ? 16.203 -37.656 -7.309 1 92.69 180 GLU B O 1
ATOM 4786 N N . THR B 1 181 ? 14.023 -37.688 -6.758 1 93.88 181 THR B N 1
ATOM 4787 C CA . THR B 1 181 ? 14.25 -37.594 -5.316 1 93.88 181 THR B CA 1
ATOM 4788 C C . THR B 1 181 ? 14.055 -38.969 -4.668 1 93.88 181 THR B C 1
ATOM 4790 O O . THR B 1 181 ? 14.422 -39.156 -3.508 1 93.88 181 THR B O 1
ATOM 4793 N N . LYS B 1 182 ? 13.438 -39.906 -5.301 1 95.94 182 LYS B N 1
ATOM 4794 C CA . LYS B 1 182 ? 13.125 -41.25 -4.836 1 95.94 182 LYS B CA 1
ATOM 4795 C C . LYS B 1 182 ? 12 -41.219 -3.805 1 95.94 182 LYS B C 1
ATOM 4797 O O . LYS B 1 182 ? 11.633 -42.25 -3.246 1 95.94 182 LYS B O 1
ATOM 4802 N N . GLU B 1 183 ? 11.406 -40.062 -3.578 1 96.94 183 GLU B N 1
ATOM 4803 C CA . GLU B 1 183 ? 10.219 -39.969 -2.736 1 96.94 183 GLU B CA 1
ATOM 4804 C C . GLU B 1 183 ? 9 -40.562 -3.426 1 96.94 183 GLU B C 1
ATOM 4806 O O . GLU B 1 183 ? 8.961 -40.656 -4.656 1 96.94 183 GLU B O 1
ATOM 4811 N N . LYS B 1 184 ? 8.031 -40.938 -2.641 1 97.94 184 LYS B N 1
ATOM 4812 C CA . LYS B 1 184 ? 6.863 -41.625 -3.189 1 97.94 184 LYS B CA 1
ATOM 4813 C C . LYS B 1 184 ? 5.871 -40.625 -3.773 1 97.94 184 LYS B C 1
ATOM 4815 O O . LYS B 1 184 ? 5.777 -39.469 -3.303 1 97.94 184 LYS B O 1
ATOM 4820 N N . GLY B 1 185 ? 5.117 -41.094 -4.801 1 97.94 185 GLY B N 1
ATOM 4821 C CA . GLY B 1 185 ? 4.004 -40.312 -5.289 1 97.94 185 GLY B CA 1
ATOM 4822 C C . GLY B 1 185 ? 2.881 -40.188 -4.281 1 97.94 185 GLY B C 1
ATOM 4823 O O . GLY B 1 185 ? 2.924 -40.781 -3.207 1 97.94 185 GLY B O 1
ATOM 4824 N N . LYS B 1 186 ? 1.87 -39.312 -4.66 1 97.5 186 LYS B N 1
ATOM 4825 C CA . LYS B 1 186 ? 0.824 -39.062 -3.676 1 97.5 186 LYS B CA 1
ATOM 4826 C C . LYS B 1 186 ? -0.518 -39.625 -4.133 1 97.5 186 LYS B C 1
ATOM 4828 O O . LYS B 1 186 ? -1.448 -39.75 -3.332 1 97.5 186 LYS B O 1
ATOM 4833 N N . ARG B 1 187 ? -0.615 -40.031 -5.379 1 96.19 187 ARG B N 1
ATOM 4834 C CA . ARG B 1 187 ? -1.911 -40.438 -5.891 1 96.19 187 ARG B CA 1
ATOM 4835 C C . ARG B 1 187 ? -2.277 -41.844 -5.355 1 96.19 187 ARG B C 1
ATOM 4837 O O . ARG B 1 187 ? -1.444 -42.75 -5.34 1 96.19 187 ARG B O 1
ATOM 4844 N N . THR B 1 188 ? -3.576 -42 -5.012 1 93.19 188 THR B N 1
ATOM 4845 C CA . THR B 1 188 ? -4.039 -43.281 -4.469 1 93.19 188 THR B CA 1
ATOM 4846 C C . THR B 1 188 ? -4.848 -44.031 -5.508 1 93.19 188 THR B C 1
ATOM 4848 O O . THR B 1 188 ? -5.18 -45.219 -5.305 1 93.19 188 THR B O 1
ATOM 4851 N N . ASP B 1 189 ? -5.18 -43.5 -6.605 1 93.38 189 ASP B N 1
ATOM 4852 C CA . ASP B 1 189 ? -6.035 -44.125 -7.613 1 93.38 189 ASP B CA 1
ATOM 4853 C C . ASP B 1 189 ? -5.203 -44.906 -8.633 1 93.38 189 ASP B C 1
ATOM 4855 O O . ASP B 1 189 ? -5.734 -45.375 -9.633 1 93.38 189 ASP B O 1
ATOM 4859 N N . ARG B 1 190 ? -3.871 -44.969 -8.555 1 93.06 190 ARG B N 1
ATOM 4860 C CA . ARG B 1 190 ? -2.916 -45.75 -9.336 1 93.06 190 ARG B CA 1
ATOM 4861 C C . ARG B 1 190 ? -2.814 -45.219 -10.766 1 93.06 190 ARG B C 1
ATOM 4863 O O . ARG B 1 190 ? -2.428 -45.938 -11.68 1 93.06 190 ARG B O 1
ATOM 4870 N N . LYS B 1 191 ? -3.182 -43.938 -10.984 1 94.94 191 LYS B N 1
ATOM 4871 C CA . LYS B 1 191 ? -3.062 -43.344 -12.305 1 94.94 191 LYS B CA 1
ATOM 4872 C C . LYS B 1 191 ? -1.671 -42.75 -12.516 1 94.94 191 LYS B C 1
ATOM 4874 O O . LYS B 1 191 ? -1.071 -42.219 -11.578 1 94.94 191 LYS B O 1
ATOM 4879 N N . TYR B 1 192 ? -1.228 -42.844 -13.75 1 97.44 192 TYR B N 1
ATOM 4880 C CA . TYR B 1 192 ? 0.009 -42.219 -14.203 1 97.44 192 TYR B CA 1
ATOM 4881 C C . TYR B 1 192 ? -0.282 -41.062 -15.141 1 97.44 192 TYR B C 1
ATOM 4883 O O . TYR B 1 192 ? -0.265 -41.219 -16.359 1 97.44 192 TYR B O 1
ATOM 4891 N N . LEU B 1 193 ? -0.432 -39.906 -14.539 1 98.19 193 LEU B N 1
ATOM 4892 C CA . LEU B 1 193 ? -0.971 -38.781 -15.273 1 98.19 193 LEU B CA 1
ATOM 4893 C C . LEU B 1 193 ? 0.057 -38.219 -16.25 1 98.19 193 LEU B C 1
ATOM 4895 O O . LEU B 1 193 ? -0.307 -37.625 -17.266 1 98.19 193 LEU B O 1
ATOM 4899 N N . ILE B 1 194 ? 1.379 -38.406 -16.016 1 98.31 194 ILE B N 1
ATOM 4900 C CA . ILE B 1 194 ? 2.406 -37.969 -16.953 1 98.31 194 ILE B CA 1
ATOM 4901 C C . ILE B 1 194 ? 2.291 -38.781 -18.266 1 98.31 194 ILE B C 1
ATOM 4903 O O . ILE B 1 194 ? 2.332 -38.188 -19.344 1 98.31 194 ILE B O 1
ATOM 4907 N N . ASP B 1 195 ? 2.143 -40.094 -18.125 1 97.94 195 ASP B N 1
ATOM 4908 C CA . ASP B 1 195 ? 1.979 -40.938 -19.297 1 97.94 195 ASP B CA 1
ATOM 4909 C C . ASP B 1 195 ? 0.704 -40.594 -20.062 1 97.94 195 ASP B C 1
ATOM 4911 O O . ASP B 1 195 ? 0.705 -40.562 -21.297 1 97.94 195 ASP B O 1
ATOM 4915 N N . GLU B 1 196 ? -0.319 -40.375 -19.297 1 97.88 196 GLU B N 1
ATOM 4916 C CA . GLU B 1 196 ? -1.587 -40.031 -19.922 1 97.88 196 GLU B CA 1
ATOM 4917 C C . GLU B 1 196 ? -1.481 -38.688 -20.672 1 97.88 196 GLU B C 1
ATOM 4919 O O . GLU B 1 196 ? -2.049 -38.531 -21.766 1 97.88 196 GLU B O 1
ATOM 4924 N N . TRP B 1 197 ? -0.828 -37.719 -20.078 1 98.5 197 TRP B N 1
ATOM 4925 C CA . TRP B 1 197 ? -0.601 -36.438 -20.734 1 98.5 197 TRP B CA 1
ATOM 4926 C C . TRP B 1 197 ? 0.19 -36.625 -22.031 1 98.5 197 TRP B C 1
ATOM 4928 O O . TRP B 1 197 ? -0.191 -36.094 -23.078 1 98.5 197 TRP B O 1
ATOM 4938 N N . LEU B 1 198 ? 1.272 -37.406 -21.984 1 98.25 198 LEU B N 1
ATOM 4939 C CA . LEU B 1 198 ? 2.119 -37.656 -23.156 1 98.25 198 LEU B CA 1
ATOM 4940 C C . LEU B 1 198 ? 1.332 -38.344 -24.266 1 98.25 198 LEU B C 1
ATOM 4942 O O . LEU B 1 198 ? 1.427 -37.969 -25.438 1 98.25 198 LEU B O 1
ATOM 4946 N N . ASP B 1 199 ? 0.594 -39.312 -23.906 1 97.69 199 ASP B N 1
ATOM 4947 C CA . ASP B 1 199 ? -0.194 -40.062 -24.891 1 97.69 199 ASP B CA 1
ATOM 4948 C C . ASP B 1 199 ? -1.204 -39.156 -25.594 1 97.69 199 ASP B C 1
ATOM 4950 O O . ASP B 1 199 ? -1.388 -39.25 -26.797 1 97.69 199 ASP B O 1
ATOM 4954 N N . ASP B 1 200 ? -1.816 -38.406 -24.781 1 97.56 200 ASP B N 1
ATOM 4955 C CA . ASP B 1 200 ? -2.805 -37.469 -25.344 1 97.56 200 ASP B CA 1
ATOM 4956 C C . ASP B 1 200 ? -2.156 -36.5 -26.312 1 97.56 200 ASP B C 1
ATOM 4958 O O . ASP B 1 200 ? -2.672 -36.281 -27.422 1 97.56 200 ASP B O 1
ATOM 4962 N N . LYS B 1 201 ? -0.999 -35.875 -25.891 1 97.69 201 LYS B N 1
ATOM 4963 C CA . LYS B 1 201 ? -0.35 -34.875 -26.719 1 97.69 201 LYS B CA 1
ATOM 4964 C C . LYS B 1 201 ? 0.272 -35.5 -27.969 1 97.69 201 LYS B C 1
ATOM 4966 O O . LYS B 1 201 ? 0.27 -34.875 -29.031 1 97.69 201 LYS B O 1
ATOM 4971 N N . LYS B 1 202 ? 0.741 -36.688 -27.891 1 96.25 202 LYS B N 1
ATOM 4972 C CA . LYS B 1 202 ? 1.403 -37.344 -29.016 1 96.25 202 LYS B CA 1
ATOM 4973 C C . LYS B 1 202 ? 0.403 -37.688 -30.109 1 96.25 202 LYS B C 1
ATOM 4975 O O . LYS B 1 202 ? 0.787 -37.906 -31.266 1 96.25 202 LYS B O 1
ATOM 4980 N N . ARG B 1 203 ? -0.792 -37.688 -29.766 1 96.44 203 ARG B N 1
ATOM 4981 C CA . ARG B 1 203 ? -1.832 -37.938 -30.766 1 96.44 203 ARG B CA 1
ATOM 4982 C C . ARG B 1 203 ? -2.02 -36.719 -31.672 1 96.44 203 ARG B C 1
ATOM 4984 O O . ARG B 1 203 ? -2.475 -36.875 -32.812 1 96.44 203 ARG B O 1
ATOM 4991 N N . ILE B 1 204 ? -1.641 -35.625 -31.203 1 93.62 204 ILE B N 1
ATOM 4992 C CA . ILE B 1 204 ? -1.965 -34.438 -31.953 1 93.62 204 ILE B CA 1
ATOM 4993 C C . ILE B 1 204 ? -0.681 -33.781 -32.438 1 93.62 204 ILE B C 1
ATOM 4995 O O . ILE B 1 204 ? -0.715 -32.938 -33.375 1 93.62 204 ILE B O 1
ATOM 4999 N N . SER B 1 205 ? 0.464 -34.125 -31.812 1 93.5 205 SER B N 1
ATOM 5000 C CA . SER B 1 205 ? 1.729 -33.5 -32.219 1 93.5 205 SER B CA 1
ATOM 5001 C C . SER B 1 205 ? 2.9 -34.438 -31.969 1 93.5 205 SER B C 1
ATOM 5003 O O . SER B 1 205 ? 2.873 -35.25 -31.016 1 93.5 205 SER B O 1
ATOM 5005 N N . THR B 1 206 ? 3.959 -34.312 -32.781 1 92.25 206 THR B N 1
ATOM 5006 C CA . THR B 1 206 ? 5.195 -35.031 -32.531 1 92.25 206 THR B CA 1
ATOM 5007 C C . THR B 1 206 ? 6.188 -34.188 -31.75 1 92.25 206 THR B C 1
ATOM 5009 O O . THR B 1 206 ? 7.254 -34.656 -31.359 1 92.25 206 THR B O 1
ATOM 5012 N N . ARG B 1 207 ? 5.895 -32.938 -31.516 1 97.44 207 ARG B N 1
ATOM 5013 C CA . ARG B 1 207 ? 6.773 -31.984 -30.844 1 97.44 207 ARG B CA 1
ATOM 5014 C C . ARG B 1 207 ? 6.34 -31.75 -29.406 1 97.44 207 ARG B C 1
ATOM 5016 O O . ARG B 1 207 ? 6.004 -30.625 -29.031 1 97.44 207 ARG B O 1
ATOM 5023 N N . VAL B 1 208 ? 6.371 -32.906 -28.641 1 98.25 208 VAL B N 1
ATOM 5024 C CA . VAL B 1 208 ? 5.918 -32.938 -27.266 1 98.25 208 VAL B CA 1
ATOM 5025 C C . VAL B 1 208 ? 7.082 -33.312 -26.344 1 98.25 208 VAL B C 1
ATOM 5027 O O . VAL B 1 208 ? 7.812 -34.281 -26.641 1 98.25 208 VAL B O 1
ATOM 5030 N N . HIS B 1 209 ? 7.27 -32.562 -25.25 1 98.38 209 HIS B N 1
ATOM 5031 C CA . HIS B 1 209 ? 8.359 -32.844 -24.328 1 98.38 209 HIS B CA 1
ATOM 5032 C C . HIS B 1 209 ? 7.867 -32.844 -22.875 1 98.38 209 HIS B C 1
ATOM 5034 O O . HIS B 1 209 ? 7.02 -32.031 -22.516 1 98.38 209 HIS B O 1
ATOM 5040 N N . TYR B 1 210 ? 8.344 -33.781 -22.094 1 98.38 210 TYR B N 1
ATOM 5041 C CA . TYR B 1 210 ? 8.258 -33.812 -20.641 1 98.38 210 TYR B CA 1
ATOM 5042 C C . TYR B 1 210 ? 9.641 -33.719 -20 1 98.38 210 TYR B C 1
ATOM 5044 O O . TYR B 1 210 ? 10.555 -34.438 -20.406 1 98.38 210 TYR B O 1
ATOM 5052 N N . VAL B 1 211 ? 9.852 -32.812 -19.062 1 98.12 211 VAL B N 1
ATOM 5053 C CA . VAL B 1 211 ? 11.164 -32.625 -18.453 1 98.12 211 VAL B CA 1
ATOM 5054 C C . VAL B 1 211 ? 11.023 -32.562 -16.922 1 98.12 211 VAL B C 1
ATOM 5056 O O . VAL B 1 211 ? 10.008 -32.125 -16.406 1 98.12 211 VAL B O 1
ATOM 5059 N N . THR B 1 212 ? 12.125 -32.969 -16.203 1 96.75 212 THR B N 1
ATOM 5060 C CA . THR B 1 212 ? 12.047 -33.094 -14.758 1 96.75 212 THR B CA 1
ATOM 5061 C C . THR B 1 212 ? 13.133 -32.25 -14.078 1 96.75 212 THR B C 1
ATOM 5063 O O . THR B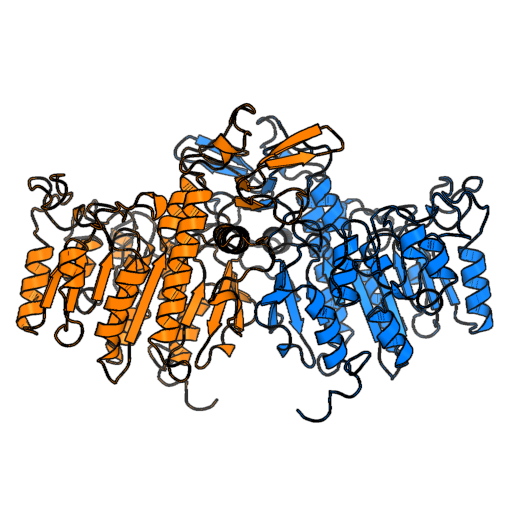 1 212 ? 13.156 -32.156 -12.852 1 96.75 212 THR B O 1
ATOM 5066 N N . ASN B 1 213 ? 14.047 -31.703 -14.875 1 94.5 213 ASN B N 1
ATOM 5067 C CA . ASN B 1 213 ? 15.125 -30.906 -14.297 1 94.5 213 ASN B CA 1
ATOM 5068 C C . ASN B 1 213 ? 15.68 -29.891 -15.297 1 94.5 213 ASN B C 1
ATOM 5070 O O . ASN B 1 213 ? 15.227 -29.844 -16.453 1 94.5 213 ASN B O 1
ATOM 5074 N N . MET B 1 214 ? 16.641 -29.094 -14.836 1 94.31 214 MET B N 1
ATOM 5075 C CA . MET B 1 214 ? 17.156 -27.984 -15.609 1 94.31 214 MET B CA 1
ATOM 5076 C C . MET B 1 214 ? 17.891 -28.484 -16.859 1 94.31 214 MET B C 1
ATOM 5078 O O . MET B 1 214 ? 17.828 -27.844 -17.906 1 94.31 214 MET B O 1
ATOM 5082 N N . THR B 1 215 ? 18.641 -29.547 -16.766 1 94 215 THR B N 1
ATOM 5083 C CA . THR B 1 215 ? 19.391 -30.094 -17.906 1 94 215 THR B CA 1
ATOM 5084 C C . THR B 1 215 ? 18.438 -30.422 -19.062 1 94 215 THR B C 1
ATOM 5086 O O . THR B 1 215 ? 18.688 -30.031 -20.203 1 94 215 THR B O 1
ATOM 5089 N N . TYR B 1 216 ? 17.391 -31.125 -18.75 1 95.56 216 TYR B N 1
ATOM 5090 C CA . TYR B 1 216 ? 16.422 -31.5 -19.781 1 95.56 216 TYR B CA 1
ATOM 5091 C C . TYR B 1 216 ? 15.68 -30.266 -20.297 1 95.56 216 TYR B C 1
ATOM 5093 O O . TYR B 1 216 ? 15.391 -30.188 -21.5 1 95.56 216 TYR B O 1
ATOM 5101 N N . LEU B 1 217 ? 15.359 -29.312 -19.406 1 97.19 217 LEU B N 1
ATOM 5102 C CA . LEU B 1 217 ? 14.695 -28.094 -19.844 1 97.19 217 LEU B CA 1
ATOM 5103 C C . LEU B 1 217 ? 15.555 -27.328 -20.844 1 97.19 217 LEU B C 1
ATOM 5105 O O . LEU B 1 217 ? 15.039 -26.844 -21.859 1 97.19 217 LEU B O 1
ATOM 5109 N N . ARG B 1 218 ? 16.828 -27.25 -20.578 1 95.5 218 ARG B N 1
ATOM 5110 C CA . ARG B 1 218 ? 17.75 -26.531 -21.453 1 95.5 218 ARG B CA 1
ATOM 5111 C C . ARG B 1 218 ? 17.859 -27.203 -22.812 1 95.5 218 ARG B C 1
ATOM 5113 O O . ARG B 1 218 ? 18.078 -26.531 -23.828 1 95.5 218 ARG B O 1
ATOM 5120 N N . SER B 1 219 ? 17.609 -28.469 -22.859 1 96.62 219 SER B N 1
ATOM 5121 C CA . SER B 1 219 ? 17.766 -29.219 -24.094 1 96.62 219 SER B CA 1
ATOM 5122 C C . SER B 1 219 ? 16.547 -29.047 -25 1 96.62 219 SER B C 1
ATOM 5124 O O . SER B 1 219 ? 16.609 -29.359 -26.188 1 96.62 219 SER B O 1
ATOM 5126 N N . VAL B 1 220 ? 15.453 -28.594 -24.438 1 98.19 220 VAL B N 1
ATOM 5127 C CA . VAL B 1 220 ? 14.242 -28.375 -25.219 1 98.19 220 VAL B CA 1
ATOM 5128 C C . VAL B 1 220 ? 14.453 -27.203 -26.172 1 98.19 220 VAL B C 1
ATOM 5130 O O . VAL B 1 220 ? 14.758 -26.094 -25.734 1 98.19 220 VAL B O 1
ATOM 5133 N N . LYS B 1 221 ? 14.297 -27.422 -27.453 1 98.44 221 LYS B N 1
ATOM 5134 C CA . LYS B 1 221 ? 14.359 -26.359 -28.453 1 98.44 221 LYS B CA 1
ATOM 5135 C C . LYS B 1 221 ? 12.992 -25.719 -28.656 1 98.44 221 LYS B C 1
ATOM 5137 O O . LYS B 1 221 ? 12.078 -26.344 -29.203 1 98.44 221 LYS B O 1
ATOM 5142 N N . PRO B 1 222 ? 12.867 -24.469 -28.281 1 98.38 222 PRO B N 1
ATOM 5143 C CA . PRO B 1 222 ? 11.555 -23.828 -28.375 1 98.38 222 PRO B CA 1
ATOM 5144 C C . PRO B 1 222 ? 10.945 -23.891 -29.766 1 98.38 222 PRO B C 1
ATOM 5146 O O . PRO B 1 222 ? 9.75 -24.141 -29.922 1 98.38 222 PRO B O 1
ATOM 5149 N N . GLU B 1 223 ? 11.758 -23.766 -30.797 1 97.56 223 GLU B N 1
ATOM 5150 C CA . GLU B 1 223 ? 11.289 -23.703 -32.188 1 97.56 223 GLU B CA 1
ATOM 5151 C C . GLU B 1 223 ? 10.688 -25.047 -32.625 1 97.56 223 GLU B C 1
ATOM 5153 O O . GLU B 1 223 ? 9.898 -25.094 -33.562 1 97.56 223 GLU B O 1
ATOM 5158 N N . GLU B 1 224 ? 11.023 -26.109 -31.938 1 97.88 224 GLU B N 1
ATOM 5159 C CA . GLU B 1 224 ? 10.586 -27.453 -32.312 1 97.88 224 GLU B CA 1
ATOM 5160 C C . GLU B 1 224 ? 9.664 -28.047 -31.234 1 97.88 224 GLU B C 1
ATOM 5162 O O . GLU B 1 224 ? 9.609 -29.266 -31.062 1 97.88 224 GLU B O 1
ATOM 5167 N N . THR B 1 225 ? 9.031 -27.203 -30.484 1 98.56 225 THR B N 1
ATOM 5168 C CA . THR B 1 225 ? 8.211 -27.688 -29.391 1 98.56 225 THR B CA 1
ATOM 5169 C C . THR B 1 225 ? 6.812 -27.078 -29.438 1 98.56 225 THR B C 1
ATOM 5171 O O . THR B 1 225 ? 6.664 -25.859 -29.516 1 98.56 225 THR B O 1
ATOM 5174 N N . ASP B 1 226 ? 5.809 -27.906 -29.438 1 98.31 226 ASP B N 1
ATOM 5175 C CA . ASP B 1 226 ? 4.418 -27.469 -29.422 1 98.31 226 ASP B CA 1
ATOM 5176 C C . ASP B 1 226 ? 3.832 -27.547 -28.016 1 98.31 226 ASP B C 1
ATOM 5178 O O . ASP B 1 226 ? 3.061 -26.688 -27.594 1 98.31 226 ASP B O 1
ATOM 5182 N N . TYR B 1 227 ? 4.168 -28.656 -27.312 1 98.75 227 TYR B N 1
ATOM 5183 C CA . TYR B 1 227 ? 3.697 -28.875 -25.953 1 98.75 227 TYR B CA 1
ATOM 5184 C C . TYR B 1 227 ? 4.859 -29.219 -25.016 1 98.75 227 TYR B C 1
ATOM 5186 O O . TYR B 1 227 ? 5.715 -30.031 -25.359 1 98.75 227 TYR B O 1
ATOM 5194 N N . LEU B 1 228 ? 4.934 -28.562 -23.875 1 98.88 228 LEU B N 1
ATOM 5195 C CA . LEU B 1 228 ? 5.973 -28.797 -22.875 1 98.88 228 LEU B CA 1
ATOM 5196 C C . LEU B 1 228 ? 5.371 -28.922 -21.484 1 98.88 228 LEU B C 1
ATOM 5198 O O . LEU B 1 228 ? 4.684 -28.016 -21.016 1 98.88 228 LEU B O 1
ATOM 5202 N N . LEU B 1 229 ? 5.512 -30.062 -20.875 1 98.88 229 LEU B N 1
ATOM 5203 C CA . LEU B 1 229 ? 5.219 -30.266 -19.453 1 98.88 229 LEU B CA 1
ATOM 5204 C C . LEU B 1 229 ? 6.504 -30.375 -18.641 1 98.88 229 LEU B C 1
ATOM 5206 O O . LEU B 1 229 ? 7.27 -31.328 -18.812 1 98.88 229 LEU B O 1
ATOM 5210 N N . GLY B 1 230 ? 6.777 -29.391 -17.875 1 98.75 230 GLY B N 1
ATOM 5211 C CA . GLY B 1 230 ? 7.902 -29.422 -16.953 1 98.75 230 GLY B CA 1
ATOM 5212 C C . GLY B 1 230 ? 7.48 -29.531 -15.5 1 98.75 230 GLY B C 1
ATOM 5213 O O . GLY B 1 230 ? 6.977 -28.578 -14.922 1 98.75 230 GLY B O 1
ATOM 5214 N N . LEU B 1 231 ? 7.609 -30.703 -14.898 1 98.56 231 LEU B N 1
ATOM 5215 C CA . LEU B 1 231 ? 7.477 -30.906 -13.461 1 98.56 231 LEU B CA 1
ATOM 5216 C C . LEU B 1 231 ? 8.844 -30.984 -12.797 1 98.56 231 LEU B C 1
ATOM 5218 O O . LEU B 1 231 ? 9.344 -32.094 -12.531 1 98.56 231 LEU B O 1
ATOM 5222 N N . LEU B 1 232 ? 9.359 -29.844 -12.391 1 97.69 232 LEU B N 1
ATOM 5223 C CA . LEU B 1 232 ? 10.781 -29.625 -12.172 1 97.69 232 LEU B CA 1
ATOM 5224 C C . LEU B 1 232 ? 11.125 -29.703 -10.688 1 97.69 232 LEU B C 1
ATOM 5226 O O . LEU B 1 232 ? 12.281 -29.516 -10.297 1 97.69 232 LEU B O 1
ATOM 5230 N N . GLY B 1 233 ? 10.172 -29.938 -9.852 1 96.38 233 GLY B N 1
ATOM 5231 C CA . GLY B 1 233 ? 10.297 -30.219 -8.43 1 96.38 233 GLY B CA 1
ATOM 5232 C C . GLY B 1 233 ? 9.328 -31.281 -7.953 1 96.38 233 GLY B C 1
ATOM 5233 O O . GLY B 1 233 ? 8.211 -31.391 -8.469 1 96.38 233 GLY B O 1
ATOM 5234 N N . TYR B 1 234 ? 9.797 -32.094 -6.934 1 97 234 TYR B N 1
ATOM 5235 C CA . TYR B 1 234 ? 8.906 -33.094 -6.344 1 97 234 TYR B CA 1
ATOM 5236 C C . TYR B 1 234 ? 7.699 -32.438 -5.695 1 97 234 TYR B C 1
ATOM 5238 O O . TYR B 1 234 ? 6.566 -32.875 -5.859 1 97 234 TYR B O 1
ATOM 5246 N N . ASP B 1 235 ? 7.965 -31.438 -4.941 1 97.75 235 ASP B N 1
ATOM 5247 C CA . ASP B 1 235 ? 6.98 -30.531 -4.359 1 97.75 235 ASP B CA 1
ATOM 5248 C C . ASP B 1 235 ? 7.086 -29.125 -4.969 1 97.75 235 ASP B C 1
ATOM 5250 O O . ASP B 1 235 ? 7.059 -28.984 -6.195 1 97.75 235 ASP B O 1
ATOM 5254 N N . ASN B 1 236 ? 7.152 -28.109 -4.133 1 98 236 ASN B N 1
ATOM 5255 C CA . ASN B 1 236 ? 7.422 -26.781 -4.66 1 98 236 ASN B CA 1
ATOM 5256 C C . ASN B 1 236 ? 8.844 -26.672 -5.199 1 98 236 ASN B C 1
ATOM 5258 O O . ASN B 1 236 ? 9.711 -27.469 -4.855 1 98 236 ASN B O 1
ATOM 5262 N N . MET B 1 237 ? 9.055 -25.719 -6.109 1 97.38 237 MET B N 1
ATOM 5263 C CA . MET B 1 237 ? 10.438 -25.375 -6.445 1 97.38 237 MET B CA 1
ATOM 5264 C C . MET B 1 237 ? 11.188 -24.906 -5.207 1 97.38 237 MET B C 1
ATOM 5266 O O . MET B 1 237 ? 10.594 -24.359 -4.281 1 97.38 237 MET B O 1
ATOM 5270 N N . PRO B 1 238 ? 12.508 -25.156 -5.164 1 95.62 238 PRO B N 1
ATOM 5271 C CA . PRO B 1 238 ? 13.242 -24.609 -4.02 1 95.62 238 PRO B CA 1
ATOM 5272 C C . PRO B 1 238 ? 13.227 -23.078 -3.977 1 95.62 238 PRO B C 1
ATOM 5274 O O . PRO B 1 238 ? 13.031 -22.438 -5.012 1 95.62 238 PRO B O 1
ATOM 5277 N N . TYR B 1 239 ? 13.336 -22.547 -2.73 1 96.56 239 TYR B N 1
ATOM 5278 C CA . TYR B 1 239 ? 13.602 -21.125 -2.666 1 96.56 239 TYR B CA 1
ATOM 5279 C C . TYR B 1 239 ? 14.82 -20.75 -3.498 1 96.56 239 TYR B C 1
ATOM 5281 O O . TYR B 1 239 ? 15.773 -21.531 -3.59 1 96.56 239 TYR B O 1
ATOM 5289 N N . GLU B 1 240 ? 14.781 -19.578 -4.043 1 96 240 GLU B N 1
ATOM 5290 C CA . GLU B 1 240 ? 15.898 -19.078 -4.836 1 96 240 GLU B CA 1
ATOM 5291 C C . GLU B 1 240 ? 17.203 -19.172 -4.055 1 96 240 GLU B C 1
ATOM 5293 O O . GLU B 1 240 ? 18.25 -19.547 -4.605 1 96 240 GLU B O 1
ATOM 5298 N N . LEU B 1 241 ? 17.219 -18.844 -2.777 1 95.38 241 LEU B N 1
ATOM 5299 C CA . LEU B 1 241 ? 18.406 -18.844 -1.94 1 95.38 241 LEU B CA 1
ATOM 5300 C C . LEU B 1 241 ? 18.891 -20.266 -1.677 1 95.38 241 LEU B C 1
ATOM 5302 O O . LEU B 1 241 ? 20.031 -20.469 -1.278 1 95.38 241 LEU B O 1
ATOM 5306 N N . ASP B 1 242 ? 18 -21.25 -1.86 1 93.44 242 ASP B N 1
ATOM 5307 C CA . ASP B 1 242 ? 18.328 -22.641 -1.56 1 93.44 242 ASP B CA 1
ATOM 5308 C C . ASP B 1 242 ? 18.625 -23.422 -2.838 1 93.44 242 ASP B C 1
ATOM 5310 O O . ASP B 1 242 ? 18.906 -24.609 -2.785 1 93.44 242 ASP B O 1
ATOM 5314 N N . ARG B 1 243 ? 18.438 -22.797 -3.959 1 90.12 243 ARG B N 1
ATOM 5315 C CA . ARG B 1 243 ? 18.641 -23.484 -5.227 1 90.12 243 ARG B CA 1
ATOM 5316 C C . ARG B 1 243 ? 20.094 -23.922 -5.383 1 90.12 243 ARG B C 1
ATOM 5318 O O . ARG B 1 243 ? 21.016 -23.172 -5.051 1 90.12 243 ARG B O 1
ATOM 5325 N N . SER B 1 244 ? 20.219 -25.156 -5.688 1 77.62 244 SER B N 1
ATOM 5326 C CA . SER B 1 244 ? 21.547 -25.766 -5.809 1 77.62 244 SER B CA 1
ATOM 5327 C C . SER B 1 244 ? 22.312 -25.172 -6.98 1 77.62 244 SER B C 1
ATOM 5329 O O . SER B 1 244 ? 21.719 -24.797 -7.996 1 77.62 244 SER B O 1
ATOM 5331 N N . LYS B 1 245 ? 23.578 -25 -6.73 1 62.22 245 LYS B N 1
ATOM 5332 C CA . LYS B 1 245 ? 24.484 -24.547 -7.789 1 62.22 245 LYS B CA 1
ATOM 5333 C C . LYS B 1 245 ? 24.609 -25.594 -8.891 1 62.22 245 LYS B C 1
ATOM 5335 O O . LYS B 1 245 ? 24.969 -25.281 -10.023 1 62.22 245 LYS B O 1
ATOM 5340 N N . GLU B 1 246 ? 24.422 -26.797 -8.422 1 60.62 246 GLU B N 1
ATOM 5341 C CA . GLU B 1 246 ? 24.594 -27.859 -9.414 1 60.62 246 GLU B CA 1
ATOM 5342 C C . GLU B 1 246 ? 23.438 -27.859 -10.414 1 60.62 246 GLU B C 1
ATOM 5344 O O . GLU B 1 246 ? 23.375 -28.734 -11.289 1 60.62 246 GLU B O 1
ATOM 5349 N N . GLU B 1 247 ? 22.703 -26.859 -10.336 1 61.19 247 GLU B N 1
ATOM 5350 C CA . GLU B 1 247 ? 21.844 -26.359 -11.398 1 61.19 247 GLU B CA 1
ATOM 5351 C C . GLU B 1 247 ? 20.766 -27.375 -11.758 1 61.19 247 GLU B C 1
ATOM 5353 O O . GLU B 1 247 ? 20.422 -27.547 -12.93 1 61.19 247 GLU B O 1
ATOM 5358 N N . LYS B 1 248 ? 20.156 -28 -10.688 1 79.31 248 LYS B N 1
ATOM 5359 C CA . LYS B 1 248 ? 19.156 -28.984 -11.055 1 79.31 248 LYS B CA 1
ATOM 5360 C C . LYS B 1 248 ? 17.781 -28.344 -11.227 1 79.31 248 LYS B C 1
ATOM 5362 O O . LYS B 1 248 ? 17.016 -28.703 -12.125 1 79.31 248 LYS B O 1
ATOM 5367 N N . GLU B 1 249 ? 17.453 -27.422 -10.43 1 91.44 249 GLU B N 1
ATOM 5368 C CA . GLU B 1 249 ? 16.141 -26.781 -10.57 1 91.44 249 GLU B CA 1
ATOM 5369 C C . GLU B 1 249 ? 16.281 -25.406 -11.211 1 91.44 249 GLU B C 1
ATOM 5371 O O . GLU B 1 249 ? 17.109 -24.609 -10.797 1 91.44 249 GLU B O 1
ATOM 5376 N N . PRO B 1 250 ? 15.508 -25.156 -12.227 1 95.88 250 PRO B N 1
ATOM 5377 C CA . PRO B 1 250 ? 15.602 -23.859 -12.906 1 95.88 250 PRO B CA 1
ATOM 5378 C C . PRO B 1 250 ? 15.047 -22.703 -12.062 1 95.88 250 PRO B C 1
ATOM 5380 O O . PRO B 1 250 ? 14.18 -22.922 -11.211 1 95.88 250 PRO B O 1
ATOM 5383 N N . ALA B 1 251 ? 15.609 -21.531 -12.266 1 95.12 251 ALA B N 1
ATOM 5384 C CA . ALA B 1 251 ? 15.031 -20.297 -11.719 1 95.12 251 ALA B CA 1
ATOM 5385 C C . ALA B 1 251 ? 13.758 -19.906 -12.461 1 95.12 251 ALA B C 1
ATOM 5387 O O . ALA B 1 251 ? 13.5 -20.391 -13.562 1 95.12 251 ALA B O 1
ATOM 5388 N N . ILE B 1 252 ? 13 -19.078 -11.852 1 98 252 ILE B N 1
ATOM 5389 C CA . ILE B 1 252 ? 11.727 -18.656 -12.438 1 98 252 ILE B CA 1
ATOM 5390 C C . ILE B 1 252 ? 11.984 -17.953 -13.766 1 98 252 ILE B C 1
ATOM 5392 O O . ILE B 1 252 ? 11.195 -18.094 -14.711 1 98 252 ILE B O 1
ATOM 5396 N N . TRP B 1 253 ? 13.117 -17.156 -13.906 1 97.25 253 TRP B N 1
ATOM 5397 C CA . TRP B 1 253 ? 13.375 -16.438 -15.148 1 97.25 253 TRP B CA 1
ATOM 5398 C C . TRP B 1 253 ? 13.734 -17.406 -16.266 1 97.25 253 TRP B C 1
ATOM 5400 O O . TRP B 1 253 ? 13.406 -17.172 -17.438 1 97.25 253 TRP B O 1
ATOM 5410 N N . GLU B 1 254 ? 14.352 -18.547 -15.977 1 96.75 254 GLU B N 1
ATOM 5411 C CA . GLU B 1 254 ? 14.68 -19.562 -16.984 1 96.75 254 GLU B CA 1
ATOM 5412 C C . GLU B 1 254 ? 13.422 -20.234 -17.516 1 96.75 254 GLU B C 1
ATOM 5414 O O . GLU B 1 254 ? 13.305 -20.469 -18.734 1 96.75 254 GLU B O 1
ATOM 5419 N N . MET B 1 255 ? 12.562 -20.547 -16.609 1 98.5 255 MET B N 1
ATOM 5420 C CA . MET B 1 255 ? 11.289 -21.141 -17.031 1 98.5 255 MET B CA 1
ATOM 5421 C C . MET B 1 255 ? 10.492 -20.156 -17.875 1 98.5 255 MET B C 1
ATOM 5423 O O . MET B 1 255 ? 9.898 -20.531 -18.891 1 98.5 255 MET B O 1
ATOM 5427 N N . THR B 1 256 ? 10.5 -18.891 -17.438 1 98.88 256 THR B N 1
ATOM 5428 C CA . THR B 1 256 ? 9.789 -17.844 -18.172 1 98.88 256 THR B CA 1
ATOM 5429 C C . THR B 1 256 ? 10.344 -17.688 -19.578 1 98.88 256 THR B C 1
ATOM 5431 O O . THR B 1 256 ? 9.578 -17.578 -20.547 1 98.88 256 THR B O 1
ATOM 5434 N N . ASP B 1 257 ? 11.633 -17.703 -19.719 1 98.69 257 ASP B N 1
ATOM 5435 C CA . ASP B 1 257 ? 12.289 -17.609 -21.016 1 98.69 257 ASP B CA 1
ATOM 5436 C C . ASP B 1 257 ? 11.812 -18.703 -21.969 1 98.69 257 ASP B C 1
ATOM 5438 O O . ASP B 1 257 ? 11.398 -18.422 -23.094 1 98.69 257 ASP B O 1
ATOM 5442 N N . LYS B 1 258 ? 11.859 -19.953 -21.516 1 98.81 258 LYS B N 1
ATOM 5443 C CA . LYS B 1 258 ? 11.453 -21.109 -22.312 1 98.81 258 LYS B CA 1
ATOM 5444 C C . LYS B 1 258 ? 9.984 -21 -22.719 1 98.81 258 LYS B C 1
ATOM 5446 O O . LYS B 1 258 ? 9.625 -21.266 -23.859 1 98.81 258 LYS B O 1
ATOM 5451 N N . ALA B 1 259 ? 9.133 -20.594 -21.75 1 98.94 259 ALA B N 1
ATOM 5452 C CA . ALA B 1 259 ? 7.699 -20.5 -22 1 98.94 259 ALA B CA 1
ATOM 5453 C C . ALA B 1 259 ? 7.395 -19.469 -23.078 1 98.94 259 ALA B C 1
ATOM 5455 O O . ALA B 1 259 ? 6.656 -19.766 -24.031 1 98.94 259 ALA B O 1
ATOM 5456 N N . ILE B 1 260 ? 7.965 -18.281 -22.938 1 98.94 260 ILE B N 1
ATOM 5457 C CA . ILE B 1 260 ? 7.676 -17.219 -23.875 1 98.94 260 ILE B CA 1
ATOM 5458 C C . ILE B 1 2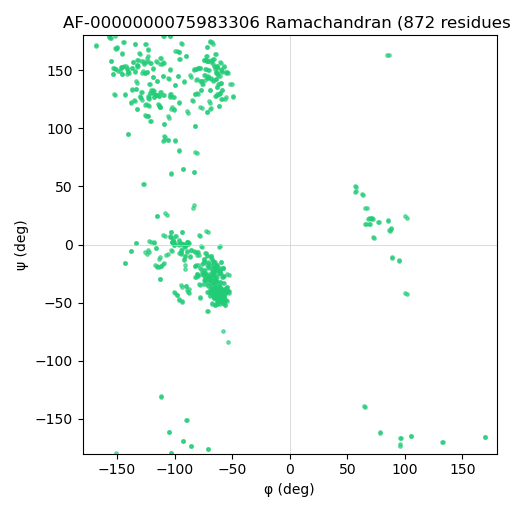60 ? 8.148 -17.609 -25.266 1 98.94 260 ILE B C 1
ATOM 5460 O O . ILE B 1 260 ? 7.434 -17.422 -26.25 1 98.94 260 ILE B O 1
ATOM 5464 N N . ARG B 1 261 ? 9.305 -18.219 -25.406 1 98.81 261 ARG B N 1
ATOM 5465 C CA . ARG B 1 261 ? 9.875 -18.578 -26.703 1 98.81 261 ARG B CA 1
ATOM 5466 C C . ARG B 1 261 ? 9.031 -19.641 -27.406 1 98.81 261 ARG B C 1
ATOM 5468 O O . ARG B 1 261 ? 8.922 -19.641 -28.625 1 98.81 261 ARG B O 1
ATOM 5475 N N . ILE B 1 262 ? 8.422 -20.5 -26.672 1 98.88 262 ILE B N 1
ATOM 5476 C CA . ILE B 1 262 ? 7.566 -21.516 -27.266 1 98.88 262 ILE B CA 1
ATOM 5477 C C . ILE B 1 262 ? 6.227 -20.906 -27.656 1 98.88 262 ILE B C 1
ATOM 5479 O O . ILE B 1 262 ? 5.746 -21.094 -28.781 1 98.88 262 ILE B O 1
ATOM 5483 N N . LEU B 1 263 ? 5.625 -20.109 -26.781 1 98.88 263 LEU B N 1
ATOM 5484 C CA . LEU B 1 263 ? 4.262 -19.625 -26.953 1 98.88 263 LEU B CA 1
ATOM 5485 C C . LEU B 1 263 ? 4.203 -18.547 -28.031 1 98.88 263 LEU B C 1
ATOM 5487 O O . LEU B 1 263 ? 3.203 -18.438 -28.75 1 98.88 263 LEU B O 1
ATOM 5491 N N . ARG B 1 264 ? 5.266 -17.781 -28.203 1 98 264 ARG B N 1
ATOM 5492 C CA . ARG B 1 264 ? 5.238 -16.625 -29.109 1 98 264 ARG B CA 1
ATOM 5493 C C . ARG B 1 264 ? 5.25 -17.078 -30.562 1 98 264 ARG B C 1
ATOM 5495 O O . ARG B 1 264 ? 5.055 -16.266 -31.469 1 98 264 ARG B O 1
ATOM 5502 N N . LYS B 1 265 ? 5.43 -18.391 -30.828 1 97.88 265 LYS B N 1
ATOM 5503 C CA . LYS B 1 265 ? 5.422 -18.922 -32.188 1 97.88 265 LYS B CA 1
ATOM 5504 C C . LYS B 1 265 ? 4.035 -18.812 -32.812 1 97.88 265 LYS B C 1
ATOM 5506 O O . LYS B 1 265 ? 3.895 -18.859 -34.031 1 97.88 265 LYS B O 1
ATOM 5511 N N . ASN B 1 266 ? 2.988 -18.719 -32 1 98.19 266 ASN B N 1
ATOM 5512 C CA . ASN B 1 266 ? 1.618 -18.594 -32.5 1 98.19 266 ASN B CA 1
ATOM 5513 C C . ASN B 1 266 ? 1.33 -17.172 -33 1 98.19 266 ASN B C 1
ATOM 5515 O O . ASN B 1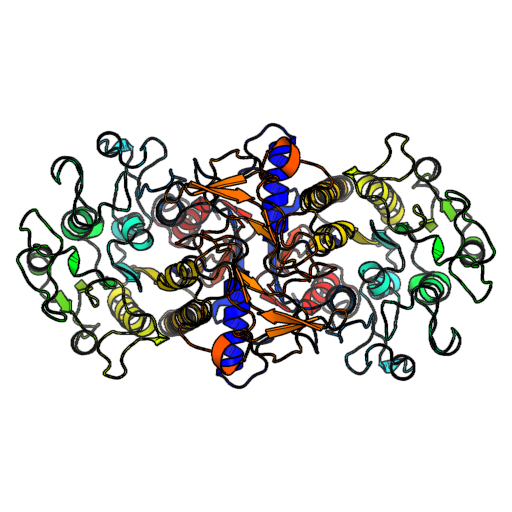 266 ? 1.347 -16.219 -32.219 1 98.19 266 ASN B O 1
ATOM 5519 N N . PRO B 1 267 ? 1.041 -17.047 -34.25 1 97.38 267 PRO B N 1
ATOM 5520 C CA . PRO B 1 267 ? 0.811 -15.703 -34.781 1 97.38 267 PRO B CA 1
ATOM 5521 C C . PRO B 1 267 ? -0.406 -15.023 -34.156 1 97.38 267 PRO B C 1
ATOM 5523 O O . PRO B 1 267 ? -0.53 -13.797 -34.219 1 97.38 267 PRO B O 1
ATOM 5526 N N . ASN B 1 268 ? -1.315 -15.766 -33.531 1 97.44 268 ASN B N 1
ATOM 5527 C CA . ASN B 1 268 ? -2.469 -15.18 -32.844 1 97.44 268 ASN B CA 1
ATOM 5528 C C . ASN B 1 268 ? -2.096 -14.633 -31.484 1 97.44 268 ASN B C 1
ATOM 5530 O O . ASN B 1 268 ? -2.912 -13.984 -30.828 1 97.44 268 ASN B O 1
ATOM 5534 N N . GLY B 1 269 ? -0.895 -14.922 -31.047 1 98 269 GLY B N 1
ATOM 5535 C CA . GLY B 1 269 ? -0.431 -14.461 -29.75 1 98 269 GLY B CA 1
ATOM 5536 C C . GLY B 1 269 ? -0.59 -15.5 -28.656 1 98 269 GLY B C 1
ATOM 5537 O O . GLY B 1 269 ? -0.774 -16.688 -28.953 1 98 269 GLY B O 1
ATOM 5538 N N . PHE B 1 270 ? -0.452 -15.039 -27.422 1 98.81 270 PHE B N 1
ATOM 5539 C CA . PHE B 1 270 ? -0.511 -16 -26.312 1 98.81 270 PHE B CA 1
ATOM 5540 C C . PHE B 1 270 ? -0.932 -15.305 -25.031 1 98.81 270 PHE B C 1
ATOM 5542 O O . PHE B 1 270 ? -0.873 -14.078 -24.922 1 98.81 270 PHE B O 1
ATOM 5549 N N . PHE B 1 271 ? -1.44 -16.109 -24.125 1 98.81 271 PHE B N 1
ATOM 5550 C CA . PHE B 1 271 ? -1.586 -15.742 -22.719 1 98.81 271 PHE B CA 1
ATOM 5551 C C . PHE B 1 271 ? -0.651 -16.578 -21.844 1 98.81 271 PHE B C 1
ATOM 5553 O O . PHE B 1 271 ? -0.591 -17.797 -21.984 1 98.81 271 PHE B O 1
ATOM 5560 N N . LEU B 1 272 ? 0.1 -15.906 -20.938 1 98.94 272 LEU B N 1
ATOM 5561 C CA . LEU B 1 272 ? 1.032 -16.547 -20.016 1 98.94 272 LEU B CA 1
ATOM 5562 C C . LEU B 1 272 ? 0.886 -16 -18.609 1 98.94 272 LEU B C 1
ATOM 5564 O O . LEU B 1 272 ? 0.913 -14.781 -18.406 1 98.94 272 LEU B O 1
ATOM 5568 N N . LEU B 1 273 ? 0.628 -16.891 -17.672 1 98.94 273 LEU B N 1
ATOM 5569 C CA . LEU B 1 273 ? 0.731 -16.547 -16.266 1 98.94 273 LEU B CA 1
ATOM 5570 C C . LEU B 1 273 ? 2.086 -16.953 -15.695 1 98.94 273 LEU B C 1
ATOM 5572 O O . LEU B 1 273 ? 2.492 -18.109 -15.828 1 98.94 273 LEU B O 1
ATOM 5576 N N . VAL B 1 274 ? 2.824 -16.047 -15.164 1 99 274 VAL B N 1
ATOM 5577 C CA . VAL B 1 274 ? 4.055 -16.328 -14.43 1 99 274 VAL B CA 1
ATOM 5578 C C . VAL B 1 274 ? 3.867 -15.977 -12.953 1 99 274 VAL B C 1
ATOM 5580 O O . VAL B 1 274 ? 3.67 -14.812 -12.609 1 99 274 VAL B O 1
ATOM 5583 N N . GLU B 1 275 ? 3.982 -16.984 -12.086 1 98.94 275 GLU B N 1
ATOM 5584 C CA . GLU B 1 275 ? 3.73 -16.797 -10.656 1 98.94 275 GLU B CA 1
ATOM 5585 C C . GLU B 1 275 ? 5.012 -16.953 -9.844 1 98.94 275 GLU B C 1
ATOM 5587 O O . GLU B 1 275 ? 5.645 -18.016 -9.875 1 98.94 275 GLU B O 1
ATOM 5592 N N . GLY B 1 276 ? 5.395 -15.875 -9.156 1 98.88 276 GLY B N 1
ATOM 5593 C CA . GLY B 1 276 ? 6.305 -16.016 -8.031 1 98.88 276 GLY B CA 1
ATOM 5594 C C . GLY B 1 276 ? 5.609 -16.453 -6.758 1 98.88 276 GLY B C 1
ATOM 5595 O O . GLY B 1 276 ? 5.359 -15.641 -5.871 1 98.88 276 GLY B O 1
ATOM 5596 N N . GLY B 1 277 ? 5.344 -17.688 -6.691 1 98.81 277 GLY B N 1
ATOM 5597 C CA . GLY B 1 277 ? 4.5 -18.203 -5.621 1 98.81 277 GLY B CA 1
ATOM 5598 C C . GLY B 1 277 ? 5.246 -18.391 -4.312 1 98.81 277 GLY B C 1
ATOM 5599 O O . GLY B 1 277 ? 4.645 -18.359 -3.238 1 98.81 277 GLY B O 1
ATOM 5600 N N . ARG B 1 278 ? 6.543 -18.578 -4.336 1 98.69 278 ARG B N 1
ATOM 5601 C CA . ARG B 1 278 ? 7.316 -18.875 -3.135 1 98.69 278 ARG B CA 1
ATOM 5602 C C . ARG B 1 278 ? 7.484 -17.625 -2.271 1 98.69 278 ARG B C 1
ATOM 5604 O O . ARG B 1 278 ? 7.895 -17.719 -1.112 1 98.69 278 ARG B O 1
ATOM 5611 N N . ILE B 1 279 ? 7.168 -16.422 -2.793 1 98.88 279 ILE B N 1
ATOM 5612 C CA . ILE B 1 279 ? 7.121 -15.219 -1.98 1 98.88 279 ILE B CA 1
ATOM 5613 C C . ILE B 1 279 ? 6.176 -15.422 -0.799 1 98.88 279 ILE B C 1
ATOM 5615 O O . ILE B 1 279 ? 6.543 -15.18 0.351 1 98.88 279 ILE B O 1
ATOM 5619 N N . ASP B 1 280 ? 5.016 -15.938 -1.13 1 98.75 280 ASP B N 1
ATOM 5620 C CA . ASP B 1 280 ? 3.971 -16.203 -0.15 1 98.75 280 ASP B CA 1
ATOM 5621 C C . ASP B 1 280 ? 4.457 -17.188 0.916 1 98.75 280 ASP B C 1
ATOM 5623 O O . ASP B 1 280 ? 4.27 -16.953 2.111 1 98.75 280 ASP B O 1
ATOM 5627 N N . HIS B 1 281 ? 5.062 -18.281 0.496 1 98.56 281 HIS B N 1
ATOM 5628 C CA . HIS B 1 281 ? 5.504 -19.312 1.413 1 98.56 281 HIS B CA 1
ATOM 5629 C C . HIS B 1 281 ? 6.578 -18.797 2.363 1 98.56 281 HIS B C 1
ATOM 5631 O O . HIS B 1 281 ? 6.586 -19.141 3.545 1 98.56 281 HIS B O 1
ATOM 5637 N N . ALA B 1 282 ? 7.477 -18.062 1.802 1 98.62 282 ALA B N 1
ATOM 5638 C CA . ALA B 1 282 ? 8.508 -17.453 2.645 1 98.62 282 ALA B CA 1
ATOM 5639 C C . ALA B 1 282 ? 7.891 -16.547 3.709 1 98.62 282 ALA B C 1
ATOM 5641 O O . ALA B 1 282 ? 8.32 -16.562 4.863 1 98.62 282 ALA B O 1
ATOM 5642 N N . HIS B 1 283 ? 6.898 -15.734 3.332 1 98.62 283 HIS B N 1
ATOM 5643 C CA . HIS B 1 283 ? 6.207 -14.898 4.305 1 98.62 283 HIS B CA 1
ATOM 5644 C C . HIS B 1 283 ? 5.5 -15.75 5.359 1 98.62 283 HIS B C 1
ATOM 5646 O O . HIS B 1 283 ? 5.559 -15.438 6.551 1 98.62 283 HIS B O 1
ATOM 5652 N N . HIS B 1 284 ? 4.816 -16.781 4.984 1 98.19 284 HIS B N 1
ATOM 5653 C CA . HIS B 1 284 ? 4.18 -17.688 5.941 1 98.19 284 HIS B CA 1
ATOM 5654 C C . HIS B 1 284 ? 5.184 -18.219 6.957 1 98.19 284 HIS B C 1
ATOM 5656 O O . HIS B 1 284 ? 4.855 -18.375 8.133 1 98.19 284 HIS B O 1
ATOM 5662 N N . ASP B 1 285 ? 6.383 -18.469 6.516 1 96.44 285 ASP B N 1
ATOM 5663 C CA . ASP B 1 285 ? 7.438 -19 7.367 1 96.44 285 ASP B CA 1
ATOM 5664 C C . ASP B 1 285 ? 8.078 -17.906 8.211 1 96.44 285 ASP B C 1
ATOM 5666 O O . ASP B 1 285 ? 8.938 -18.188 9.055 1 96.44 285 ASP B O 1
ATOM 5670 N N . GLY B 1 286 ? 7.699 -16.641 7.969 1 96.38 286 GLY B N 1
ATOM 5671 C CA . GLY B 1 286 ? 8.305 -15.516 8.672 1 96.38 286 GLY B CA 1
ATOM 5672 C C . GLY B 1 286 ? 9.727 -15.234 8.234 1 96.38 286 GLY B C 1
ATOM 5673 O O . GLY B 1 286 ? 10.531 -14.711 9.008 1 96.38 286 GLY B O 1
ATOM 5674 N N . MET B 1 287 ? 10.086 -15.672 7.035 1 97.12 287 MET B N 1
ATOM 5675 C CA . MET B 1 287 ? 11.453 -15.516 6.527 1 97.12 287 MET B CA 1
ATOM 5676 C C . MET B 1 287 ? 11.516 -14.422 5.469 1 97.12 287 MET B C 1
ATOM 5678 O O . MET B 1 287 ? 11.469 -14.711 4.27 1 97.12 287 MET B O 1
ATOM 5682 N N . ALA B 1 288 ? 11.766 -13.234 5.93 1 97.5 288 ALA B N 1
ATOM 5683 C CA . ALA B 1 288 ? 11.688 -12.047 5.074 1 97.5 288 ALA B CA 1
ATOM 5684 C C . ALA B 1 288 ? 12.766 -12.094 3.99 1 97.5 288 ALA B C 1
ATOM 5686 O O . ALA B 1 288 ? 12.5 -11.742 2.838 1 97.5 288 ALA B O 1
ATOM 5687 N N . LYS B 1 289 ? 13.992 -12.5 4.285 1 97.44 289 LYS B N 1
ATOM 5688 C CA . LYS B 1 289 ? 15.062 -12.539 3.293 1 97.44 289 LYS B CA 1
ATOM 5689 C C . LYS B 1 289 ? 14.68 -13.406 2.096 1 97.44 289 LYS B C 1
ATOM 5691 O O . LYS B 1 289 ? 14.883 -13.008 0.946 1 97.44 289 LYS B O 1
ATOM 5696 N N . LYS B 1 290 ? 14.133 -14.562 2.344 1 98.31 290 LYS B N 1
ATOM 5697 C CA . LYS B 1 290 ? 13.711 -15.453 1.266 1 98.31 290 LYS B CA 1
ATOM 5698 C C . LYS B 1 290 ? 12.602 -14.812 0.433 1 98.31 290 LYS B C 1
ATOM 5700 O O . LYS B 1 290 ? 12.602 -14.906 -0.796 1 98.31 290 LYS B O 1
ATOM 5705 N N . ALA B 1 291 ? 11.641 -14.172 1.089 1 98.81 291 ALA B N 1
ATOM 5706 C CA . ALA B 1 291 ? 10.555 -13.516 0.367 1 98.81 291 ALA B CA 1
ATOM 5707 C C . ALA B 1 291 ? 11.094 -12.43 -0.565 1 98.81 291 ALA B C 1
ATOM 5709 O O . ALA B 1 291 ? 10.672 -12.336 -1.72 1 98.81 291 ALA B O 1
ATOM 5710 N N . LEU B 1 292 ? 12.039 -11.633 -0.046 1 98.75 292 LEU B N 1
ATOM 5711 C CA . LEU B 1 292 ? 12.602 -10.555 -0.846 1 98.75 292 LEU B CA 1
ATOM 5712 C C . LEU B 1 292 ? 13.414 -11.102 -2.014 1 98.75 292 LEU B C 1
ATOM 5714 O O . LEU B 1 292 ? 13.328 -10.586 -3.131 1 98.75 292 LEU B O 1
ATOM 5718 N N . GLU B 1 293 ? 14.164 -12.164 -1.804 1 98.31 293 GLU B N 1
ATOM 5719 C CA . GLU B 1 293 ? 14.938 -12.789 -2.873 1 98.31 293 GLU B CA 1
ATOM 5720 C C . GLU B 1 293 ? 14.023 -13.344 -3.959 1 98.31 293 GLU B C 1
ATOM 5722 O O . GLU B 1 293 ? 14.32 -13.227 -5.148 1 98.31 293 GLU B O 1
ATOM 5727 N N . GLU B 1 294 ? 12.953 -14 -3.547 1 98.75 294 GLU B N 1
ATOM 5728 C CA . GLU B 1 294 ? 11.984 -14.516 -4.508 1 98.75 294 GLU B CA 1
ATOM 5729 C C . GLU B 1 294 ? 11.406 -13.398 -5.367 1 98.75 294 GLU B C 1
ATOM 5731 O O . GLU B 1 294 ? 11.188 -13.578 -6.566 1 98.75 294 GLU B O 1
ATOM 5736 N N . THR B 1 295 ? 11.102 -12.258 -4.723 1 98.88 295 THR B N 1
ATOM 5737 C CA . THR B 1 295 ? 10.562 -11.109 -5.449 1 98.88 295 THR B CA 1
ATOM 5738 C C . THR B 1 295 ? 11.57 -10.602 -6.48 1 98.88 295 THR B C 1
ATOM 5740 O O . THR B 1 295 ? 11.203 -10.305 -7.621 1 98.88 295 THR B O 1
ATOM 5743 N N . VAL B 1 296 ? 12.828 -10.492 -6.133 1 98.75 296 VAL B N 1
ATOM 5744 C CA . VAL B 1 296 ? 13.875 -10.031 -7.035 1 98.75 296 VAL B CA 1
ATOM 5745 C C . VAL B 1 296 ? 14.031 -11.016 -8.195 1 98.75 296 VAL B C 1
ATOM 5747 O O . VAL B 1 296 ? 14.273 -10.609 -9.336 1 98.75 296 VAL B O 1
ATOM 5750 N N . ALA B 1 297 ? 13.891 -12.312 -7.879 1 98.44 297 ALA B N 1
ATOM 5751 C CA . ALA B 1 297 ? 13.961 -13.32 -8.93 1 98.44 297 ALA B CA 1
ATOM 5752 C C . ALA B 1 297 ? 12.828 -13.141 -9.938 1 98.44 297 ALA B C 1
ATOM 5754 O O . ALA B 1 297 ? 13.039 -13.258 -11.148 1 98.44 297 ALA B O 1
ATOM 5755 N N . MET B 1 298 ? 11.617 -12.898 -9.477 1 98.81 298 MET B N 1
ATOM 5756 C CA . MET B 1 298 ? 10.5 -12.656 -10.375 1 98.81 298 MET B CA 1
ATOM 5757 C C . MET B 1 298 ? 10.711 -11.367 -11.172 1 98.81 298 MET B C 1
ATOM 5759 O O . MET B 1 298 ? 10.344 -11.297 -12.344 1 98.81 298 MET B O 1
ATOM 5763 N N . ASP B 1 299 ? 11.273 -10.352 -10.539 1 98.81 299 ASP B N 1
ATOM 5764 C CA . ASP B 1 299 ? 11.602 -9.102 -11.219 1 98.81 299 ASP B CA 1
ATOM 5765 C C . ASP B 1 299 ? 12.492 -9.359 -12.43 1 98.81 299 ASP B C 1
ATOM 5767 O O . ASP B 1 299 ? 12.312 -8.742 -13.484 1 98.81 299 ASP B O 1
ATOM 5771 N N . LYS B 1 300 ? 13.438 -10.227 -12.289 1 98.62 300 LYS B N 1
ATOM 5772 C CA . LYS B 1 300 ? 14.305 -10.602 -13.398 1 98.62 300 LYS B CA 1
ATOM 5773 C C . LYS B 1 300 ? 13.5 -11.234 -14.531 1 98.62 300 LYS B C 1
ATOM 5775 O O . LYS B 1 300 ? 13.805 -11.008 -15.703 1 98.62 300 LYS B O 1
ATOM 5780 N N . ALA B 1 301 ? 12.555 -12.039 -14.188 1 98.88 301 ALA B N 1
ATOM 5781 C CA . ALA B 1 301 ? 11.695 -12.648 -15.195 1 98.88 301 ALA B CA 1
ATOM 5782 C C . ALA B 1 301 ? 10.898 -11.586 -15.953 1 98.88 301 ALA B C 1
ATOM 5784 O O . ALA B 1 301 ? 10.68 -11.703 -17.156 1 98.88 301 ALA B O 1
ATOM 5785 N N . ILE B 1 302 ? 10.43 -10.578 -15.25 1 98.94 302 ILE B N 1
ATOM 5786 C CA . ILE B 1 302 ? 9.672 -9.492 -15.867 1 98.94 302 ILE B CA 1
ATOM 5787 C C . ILE B 1 302 ? 10.57 -8.727 -16.828 1 98.94 302 ILE B C 1
ATOM 5789 O O . ILE B 1 302 ? 10.156 -8.406 -17.953 1 98.94 302 ILE B O 1
ATOM 5793 N N . GLU B 1 303 ? 11.789 -8.461 -16.406 1 98.69 303 GLU B N 1
ATOM 5794 C CA . GLU B 1 303 ? 12.758 -7.805 -17.281 1 98.69 303 GLU B CA 1
ATOM 5795 C C . GLU B 1 303 ? 12.977 -8.602 -18.562 1 98.69 303 GLU B C 1
ATOM 5797 O O . GLU B 1 303 ? 13.008 -8.039 -19.656 1 98.69 303 GLU B O 1
ATOM 5802 N N . LEU B 1 304 ? 13.117 -9.844 -18.406 1 98.69 304 LEU B N 1
ATOM 5803 C CA . LEU B 1 304 ? 13.328 -10.734 -19.531 1 98.69 304 LEU B CA 1
ATOM 5804 C C . LEU B 1 304 ? 12.117 -10.727 -20.469 1 98.69 304 LEU B C 1
ATOM 5806 O O . LEU B 1 304 ? 12.273 -10.727 -21.688 1 98.69 304 LEU B O 1
ATOM 5810 N N . ALA B 1 305 ? 10.953 -10.773 -19.906 1 98.88 305 ALA B N 1
ATOM 5811 C CA . ALA B 1 305 ? 9.727 -10.758 -20.703 1 98.88 305 ALA B CA 1
ATOM 5812 C C . ALA B 1 305 ? 9.648 -9.492 -21.562 1 98.88 305 ALA B C 1
ATOM 5814 O O . ALA B 1 305 ? 9.219 -9.539 -22.719 1 98.88 305 ALA B O 1
ATOM 5815 N N . LEU B 1 306 ? 10.023 -8.375 -20.984 1 98.69 306 LEU B N 1
ATOM 5816 C CA . LEU B 1 306 ? 10.031 -7.129 -21.734 1 98.69 306 LEU B CA 1
ATOM 5817 C C . LEU B 1 306 ? 10.984 -7.219 -22.922 1 98.69 306 LEU B C 1
ATOM 5819 O O . LEU B 1 306 ? 10.688 -6.691 -24 1 98.69 306 LEU B O 1
ATOM 5823 N N . ARG B 1 307 ? 12.078 -7.898 -22.75 1 98.38 307 ARG B N 1
ATOM 5824 C CA . ARG B 1 307 ? 13.07 -8.031 -23.812 1 98.38 307 ARG B CA 1
ATOM 5825 C C . ARG B 1 307 ? 12.586 -8.992 -24.906 1 98.38 307 ARG B C 1
ATOM 5827 O O . ARG B 1 307 ? 12.898 -8.812 -26.078 1 98.38 307 ARG B O 1
ATOM 5834 N N . LEU B 1 308 ? 11.812 -9.938 -24.5 1 98.69 308 LEU B N 1
ATOM 5835 C CA . LEU B 1 308 ? 11.43 -11.008 -25.422 1 98.69 308 LEU B CA 1
ATOM 5836 C C . LEU B 1 308 ? 10.141 -10.672 -26.156 1 98.69 308 LEU B C 1
ATOM 5838 O O . LEU B 1 308 ? 9.734 -11.375 -27.078 1 98.69 308 LEU B O 1
ATOM 5842 N N . THR B 1 309 ? 9.453 -9.602 -25.719 1 98.38 309 THR B N 1
ATOM 5843 C CA . THR B 1 309 ? 8.18 -9.227 -26.328 1 98.38 309 THR B CA 1
ATOM 5844 C C . THR B 1 309 ? 8.219 -7.797 -26.844 1 98.38 309 THR B C 1
ATOM 5846 O O . THR B 1 309 ? 9.18 -7.062 -26.578 1 98.38 309 THR B O 1
ATOM 5849 N N . ASP B 1 310 ? 7.199 -7.48 -27.641 1 97.75 310 ASP B N 1
ATOM 5850 C CA . ASP B 1 310 ? 7.059 -6.137 -28.188 1 97.75 310 ASP B CA 1
ATOM 5851 C C . ASP B 1 310 ? 6.023 -5.328 -27.406 1 97.75 310 ASP B C 1
ATOM 5853 O O . ASP B 1 310 ? 4.867 -5.734 -27.297 1 97.75 310 ASP B O 1
ATOM 5857 N N . ARG B 1 311 ? 6.383 -4.188 -26.953 1 96.25 311 ARG B N 1
ATOM 5858 C CA . ARG B 1 311 ? 5.523 -3.355 -26.109 1 96.25 311 ARG B CA 1
ATOM 5859 C C . ARG B 1 311 ? 4.312 -2.865 -26.906 1 96.25 311 ARG B C 1
ATOM 5861 O O . ARG B 1 311 ? 3.324 -2.414 -26.312 1 96.25 311 ARG B O 1
ATOM 5868 N N . GLU B 1 312 ? 4.355 -2.924 -28.156 1 97.12 312 GLU B N 1
ATOM 5869 C CA . GLU B 1 312 ? 3.258 -2.451 -29 1 97.12 312 GLU B CA 1
ATOM 5870 C C . GLU B 1 312 ? 2.162 -3.508 -29.125 1 97.12 312 GLU B C 1
ATOM 5872 O O . GLU B 1 312 ? 1.027 -3.193 -29.484 1 97.12 312 GLU B O 1
ATOM 5877 N N . ASP B 1 313 ? 2.539 -4.719 -28.812 1 97.38 313 ASP B N 1
ATOM 5878 C CA . ASP B 1 313 ? 1.509 -5.727 -29.062 1 97.38 313 ASP B CA 1
ATOM 5879 C C . ASP B 1 313 ? 1.37 -6.668 -27.859 1 97.38 313 ASP B C 1
ATOM 5881 O O . ASP B 1 313 ? 0.646 -7.664 -27.938 1 97.38 313 ASP B O 1
ATOM 5885 N N . THR B 1 314 ? 2.146 -6.465 -26.766 1 98.62 314 THR B N 1
ATOM 5886 C CA . THR B 1 314 ? 2.072 -7.328 -25.594 1 98.62 314 THR B CA 1
ATOM 5887 C C . THR B 1 314 ? 1.734 -6.512 -24.344 1 98.62 314 THR B C 1
ATOM 5889 O O . THR B 1 314 ? 2.463 -5.586 -24 1 98.62 314 THR B O 1
ATOM 5892 N N . LEU B 1 315 ? 0.611 -6.809 -23.703 1 98.75 315 LEU B N 1
ATOM 5893 C CA . LEU B 1 315 ? 0.255 -6.266 -22.391 1 98.75 315 LEU B CA 1
ATOM 5894 C C . LEU B 1 315 ? 0.9 -7.078 -21.266 1 98.75 315 LEU B C 1
ATOM 5896 O O . LEU B 1 315 ? 0.784 -8.305 -21.234 1 98.75 315 LEU B O 1
ATOM 5900 N N . ILE B 1 316 ? 1.649 -6.426 -20.438 1 98.94 316 ILE B N 1
ATOM 5901 C CA . ILE B 1 316 ? 2.193 -7.062 -19.234 1 98.94 316 ILE B CA 1
ATOM 5902 C C . ILE B 1 316 ? 1.58 -6.43 -17.984 1 98.94 316 ILE B C 1
ATOM 5904 O O . ILE B 1 316 ? 1.642 -5.211 -17.812 1 98.94 316 ILE B O 1
ATOM 5908 N N . VAL B 1 317 ? 0.928 -7.195 -17.188 1 98.94 317 VAL B N 1
ATOM 5909 C CA . VAL B 1 317 ? 0.329 -6.797 -15.922 1 98.94 317 VAL B CA 1
ATOM 5910 C C . VAL B 1 317 ? 1.053 -7.488 -14.773 1 98.94 317 VAL B C 1
ATOM 5912 O O . VAL B 1 317 ? 1.29 -8.695 -14.82 1 98.94 317 VAL B O 1
ATOM 5915 N N . VAL B 1 318 ? 1.499 -6.723 -13.773 1 98.94 318 VAL B N 1
ATOM 5916 C CA . VAL B 1 318 ? 2.154 -7.234 -12.578 1 98.94 318 VAL B CA 1
ATOM 5917 C C . VAL B 1 318 ? 1.323 -6.887 -11.344 1 98.94 318 VAL B C 1
ATOM 5919 O O . VAL B 1 318 ? 0.946 -5.73 -11.148 1 98.94 318 VAL B O 1
ATOM 5922 N N . THR B 1 319 ? 0.986 -7.863 -10.516 1 98.88 319 THR B N 1
ATOM 5923 C CA . THR B 1 319 ? 0.224 -7.586 -9.305 1 98.88 319 THR B CA 1
ATOM 5924 C C . THR B 1 319 ? 0.434 -8.688 -8.273 1 98.88 319 THR B C 1
ATOM 5926 O O . THR B 1 319 ? 1.282 -9.562 -8.453 1 98.88 319 THR B O 1
ATOM 5929 N N . ALA B 1 320 ? -0.175 -8.547 -7.117 1 98.88 320 ALA B N 1
ATOM 5930 C CA . ALA B 1 320 ? -0.302 -9.562 -6.078 1 98.88 320 ALA B CA 1
ATOM 5931 C C . ALA B 1 320 ? -1.752 -10.016 -5.93 1 98.88 320 ALA B C 1
ATOM 5933 O O . ALA B 1 320 ? -2.67 -9.352 -6.41 1 98.88 320 ALA B O 1
ATOM 5934 N N . ASP B 1 321 ? -1.936 -11.133 -5.352 1 98.62 321 ASP B N 1
ATOM 5935 C CA . ASP B 1 321 ? -3.289 -11.617 -5.102 1 98.62 321 ASP B CA 1
ATOM 5936 C C . ASP B 1 321 ? -3.801 -11.148 -3.742 1 98.62 321 ASP B C 1
ATOM 5938 O O . ASP B 1 321 ? -5.008 -10.992 -3.549 1 98.62 321 ASP B O 1
ATOM 5942 N N . HIS B 1 322 ? -3.02 -11.062 -2.775 1 98.44 322 HIS B N 1
ATOM 5943 C CA . HIS B 1 322 ? -3.178 -10.5 -1.438 1 98.44 322 HIS B CA 1
ATOM 5944 C C . HIS B 1 322 ? -1.846 -9.992 -0.891 1 98.44 322 HIS B C 1
ATOM 5946 O O . HIS B 1 322 ? -0.833 -10.016 -1.594 1 98.44 322 HIS B O 1
ATOM 5952 N N . SER B 1 323 ? -1.923 -9.477 0.342 1 98.25 323 SER B N 1
ATOM 5953 C CA . SER B 1 323 ? -0.71 -9.008 1.006 1 98.25 323 SER B CA 1
ATOM 5954 C C . SER B 1 323 ? -0.33 -9.914 2.17 1 98.25 323 SER B C 1
ATOM 5956 O O . SER B 1 323 ? -0.877 -11.016 2.314 1 98.25 323 SER B O 1
ATOM 5958 N N . HIS B 1 324 ? 0.756 -9.594 2.85 1 98.5 324 HIS B N 1
ATOM 5959 C CA . HIS B 1 324 ? 1.189 -10.164 4.121 1 98.5 324 HIS B CA 1
ATOM 5960 C C . HIS B 1 324 ? 1.431 -9.07 5.156 1 98.5 324 HIS B C 1
ATOM 5962 O O . HIS B 1 324 ? 1.436 -7.879 4.82 1 98.5 324 HIS B O 1
ATOM 5968 N N . THR B 1 325 ? 1.691 -9.438 6.422 1 98.12 325 THR B N 1
ATOM 5969 C CA . THR B 1 325 ? 1.682 -8.477 7.516 1 98.12 325 THR B CA 1
ATOM 5970 C C . THR B 1 325 ? 3.084 -7.926 7.766 1 98.12 325 THR B C 1
ATOM 5972 O O . THR B 1 325 ? 3.328 -7.273 8.781 1 98.12 325 THR B O 1
ATOM 5975 N N . MET B 1 326 ? 4.051 -8.203 6.844 1 98.06 326 MET B N 1
ATOM 5976 C CA . MET B 1 326 ? 5.402 -7.672 6.988 1 98.06 326 MET B CA 1
ATOM 5977 C C . MET B 1 326 ? 5.398 -6.148 6.914 1 98.06 326 MET B C 1
ATOM 5979 O O . MET B 1 326 ? 4.719 -5.566 6.07 1 98.06 326 MET B O 1
ATOM 5983 N N . THR B 1 327 ? 6.121 -5.535 7.793 1 97.88 327 THR B N 1
ATOM 5984 C CA . THR B 1 327 ? 6.223 -4.078 7.809 1 97.88 327 THR B CA 1
ATOM 5985 C C . THR B 1 327 ? 7.684 -3.639 7.773 1 97.88 327 THR B C 1
ATOM 5987 O O . THR B 1 327 ? 8.578 -4.43 8.07 1 97.88 327 THR B O 1
ATOM 5990 N N . ILE B 1 328 ? 7.961 -2.441 7.309 1 97.44 328 ILE B N 1
ATOM 5991 C CA . ILE B 1 328 ? 9.219 -1.714 7.406 1 97.44 328 ILE B CA 1
ATOM 5992 C C . ILE B 1 328 ? 9.117 -0.642 8.484 1 97.44 328 ILE B C 1
ATOM 5994 O O . ILE B 1 328 ? 8.32 0.289 8.375 1 97.44 328 ILE B O 1
ATOM 5998 N N . SER B 1 329 ? 9.891 -0.732 9.508 1 95.44 329 SER B N 1
ATOM 5999 C CA . SER B 1 329 ? 9.664 0.164 10.633 1 95.44 329 SER B CA 1
ATOM 6000 C C . SER B 1 329 ? 10.945 0.895 11.023 1 95.44 329 SER B C 1
ATOM 6002 O O . SER B 1 329 ? 12.047 0.418 10.75 1 95.44 329 SER B O 1
ATOM 6004 N N . GLY B 1 330 ? 10.797 2.07 11.727 1 93.06 330 GLY B N 1
ATOM 6005 C CA . GLY B 1 330 ? 11.891 2.775 12.367 1 93.06 330 GLY B CA 1
ATOM 6006 C C . GLY B 1 330 ? 12.461 3.891 11.516 1 93.06 330 GLY B C 1
ATOM 6007 O O . GLY B 1 330 ? 11.875 4.266 10.5 1 93.06 330 GLY B O 1
ATOM 6008 N N . TYR B 1 331 ? 13.547 4.414 12.008 1 94.69 331 TYR B N 1
ATOM 6009 C CA . TYR B 1 331 ? 14.195 5.523 11.32 1 94.69 331 TYR B CA 1
ATOM 6010 C C . TYR B 1 331 ? 15.672 5.234 11.086 1 94.69 331 TYR B C 1
ATOM 6012 O O . TYR B 1 331 ? 16.531 6.047 11.438 1 94.69 331 TYR B O 1
ATOM 6020 N N . PRO B 1 332 ? 15.93 4.109 10.508 1 94.12 332 PRO B N 1
ATOM 6021 C CA . PRO B 1 332 ? 17.344 3.832 10.227 1 94.12 332 PRO B CA 1
ATOM 6022 C C . PRO B 1 332 ? 17.938 4.781 9.195 1 94.12 332 PRO B C 1
ATOM 6024 O O . PRO B 1 332 ? 17.203 5.379 8.406 1 94.12 332 PRO B O 1
ATOM 6027 N N . LYS B 1 333 ? 19.234 4.879 9.195 1 94.75 333 LYS B N 1
ATOM 6028 C CA . LYS B 1 333 ? 19.938 5.691 8.211 1 94.75 333 LYS B CA 1
ATOM 6029 C C . LYS B 1 333 ? 19.719 5.156 6.801 1 94.75 333 LYS B C 1
ATOM 6031 O O . LYS B 1 333 ? 19.547 3.951 6.609 1 94.75 333 LYS B O 1
ATOM 6036 N N . LEU B 1 334 ? 19.859 6.152 5.922 1 95.06 334 LEU B N 1
ATOM 6037 C CA . LEU B 1 334 ? 19.844 5.707 4.535 1 95.06 334 LEU B CA 1
ATOM 6038 C C . LEU B 1 334 ? 20.953 4.707 4.266 1 95.06 334 LEU B C 1
ATOM 6040 O O . LEU B 1 334 ? 22.094 4.914 4.691 1 95.06 334 LEU B O 1
ATOM 6044 N N . GLY B 1 335 ? 20.672 3.596 3.613 1 94 335 GLY B N 1
ATOM 6045 C CA . GLY B 1 335 ? 21.672 2.58 3.316 1 94 335 GLY B CA 1
ATOM 6046 C C . GLY B 1 335 ? 21.703 1.461 4.34 1 94 335 GLY B C 1
ATOM 6047 O O . GLY B 1 335 ? 22.344 0.43 4.121 1 94 335 GLY B O 1
ATOM 6048 N N . ASN B 1 336 ? 21.047 1.692 5.5 1 94.81 336 ASN B N 1
ATOM 6049 C CA . ASN B 1 336 ? 20.922 0.596 6.457 1 94.81 336 ASN B CA 1
ATOM 6050 C C . ASN B 1 336 ? 20.391 -0.671 5.793 1 94.81 336 ASN B C 1
ATOM 6052 O O . ASN B 1 336 ? 19.484 -0.607 4.961 1 94.81 336 ASN B O 1
ATOM 6056 N N . ASN B 1 337 ? 21.016 -1.808 6.188 1 95.5 337 ASN B N 1
ATOM 6057 C CA . ASN B 1 337 ? 20.547 -3.062 5.617 1 95.5 337 ASN B CA 1
ATOM 6058 C C . ASN B 1 337 ? 19.078 -3.301 5.938 1 95.5 337 ASN B C 1
ATOM 6060 O O . ASN B 1 337 ? 18.672 -3.289 7.102 1 95.5 337 ASN B O 1
ATOM 6064 N N . ILE B 1 338 ? 18.266 -3.521 4.938 1 97.12 338 ILE B N 1
ATOM 6065 C CA . ILE B 1 338 ? 16.812 -3.668 5.086 1 97.12 338 ILE B CA 1
ATOM 6066 C C . ILE B 1 338 ? 16.516 -4.871 5.977 1 97.12 338 ILE B C 1
ATOM 6068 O O . ILE B 1 338 ? 15.445 -4.934 6.605 1 97.12 338 ILE B O 1
ATOM 6072 N N . LEU B 1 339 ? 17.422 -5.879 6.078 1 95.75 339 LEU B N 1
ATOM 6073 C CA . LEU B 1 339 ? 17.266 -7.066 6.91 1 95.75 339 LEU B CA 1
ATOM 6074 C C . LEU B 1 339 ? 17.859 -6.844 8.297 1 95.75 339 LEU B C 1
ATOM 6076 O O . LEU B 1 339 ? 17.859 -7.75 9.133 1 95.75 339 LEU B O 1
ATOM 6080 N N . GLY B 1 340 ? 18.391 -5.684 8.5 1 95.06 340 GLY B N 1
ATOM 6081 C CA . GLY B 1 340 ? 19.094 -5.398 9.742 1 95.06 340 GLY B CA 1
ATOM 6082 C C . GLY B 1 340 ? 18.188 -4.832 10.82 1 95.06 340 GLY B C 1
ATOM 6083 O O . GLY B 1 340 ? 17.016 -5.199 10.906 1 95.06 340 GLY B O 1
ATOM 6084 N N . THR B 1 341 ? 18.812 -4.008 11.688 1 92.88 341 THR B N 1
ATOM 6085 C CA . THR B 1 341 ? 18.125 -3.473 12.859 1 92.88 341 THR B CA 1
ATOM 6086 C C . THR B 1 341 ? 18.188 -1.948 12.875 1 92.88 341 THR B C 1
ATOM 6088 O O . THR B 1 341 ? 18.891 -1.343 12.07 1 92.88 341 THR B O 1
ATOM 6091 N N . SER B 1 342 ? 17.297 -1.359 13.633 1 91.56 342 SER B N 1
ATOM 6092 C CA . SER B 1 342 ? 17.281 0.055 13.992 1 91.56 342 SER B CA 1
ATOM 6093 C C . SER B 1 342 ? 17.281 0.241 15.508 1 91.56 342 SER B C 1
ATOM 6095 O O . SER B 1 342 ? 16.953 -0.69 16.25 1 91.56 342 SER B O 1
ATOM 6097 N N . VAL B 1 343 ? 17.734 1.455 15.961 1 90.5 343 VAL B N 1
ATOM 6098 C CA . VAL B 1 343 ? 17.797 1.737 17.391 1 90.5 343 VAL B CA 1
ATOM 6099 C C . VAL B 1 343 ? 16.969 2.984 17.703 1 90.5 343 VAL B C 1
ATOM 6101 O O . VAL B 1 343 ? 17.109 4.008 17.031 1 90.5 343 VAL B O 1
ATOM 6104 N N . SER B 1 344 ? 16.062 2.873 18.656 1 89.5 344 SER B N 1
ATOM 6105 C CA . SER B 1 344 ? 15.43 4.059 19.234 1 89.5 344 SER B CA 1
ATOM 6106 C C . SER B 1 344 ? 16.406 4.82 20.125 1 89.5 344 SER B C 1
ATOM 6108 O O . SER B 1 344 ? 16.75 4.352 21.203 1 89.5 344 SER B O 1
ATOM 6110 N N . GLU B 1 345 ? 16.703 5.918 19.703 1 82.94 345 GLU B N 1
ATOM 6111 C CA . GLU B 1 345 ? 17.688 6.691 20.469 1 82.94 345 GLU B CA 1
ATOM 6112 C C . GLU B 1 345 ? 17.109 7.168 21.797 1 82.94 345 GLU B C 1
ATOM 6114 O O . GLU B 1 345 ? 17.828 7.297 22.781 1 82.94 345 GLU B O 1
ATOM 6119 N N . GLU B 1 346 ? 15.891 7.332 21.844 1 84.12 346 GLU B N 1
ATOM 6120 C CA . GLU B 1 346 ? 15.242 7.875 23.031 1 84.12 346 GLU B CA 1
ATOM 6121 C C . GLU B 1 346 ? 15.32 6.898 24.203 1 84.12 346 GLU B C 1
ATOM 6123 O O . GLU B 1 346 ? 15.586 7.305 25.328 1 84.12 346 GLU B O 1
ATOM 6128 N N . ILE B 1 347 ? 15.125 5.578 23.906 1 88.31 347 ILE B N 1
ATOM 6129 C CA . ILE B 1 347 ? 15.07 4.617 25 1 88.31 347 ILE B CA 1
ATOM 6130 C C . ILE B 1 347 ? 16.141 3.555 24.812 1 88.31 347 ILE B C 1
ATOM 6132 O O . ILE B 1 347 ? 16.25 2.609 25.609 1 88.31 347 ILE B O 1
ATOM 6136 N N . ASN B 1 348 ? 16.969 3.688 23.781 1 89.06 348 ASN B N 1
ATOM 6137 C CA . ASN B 1 348 ? 18.094 2.795 23.484 1 89.06 348 ASN B CA 1
ATOM 6138 C C . ASN B 1 348 ? 17.625 1.349 23.344 1 89.06 348 ASN B C 1
ATOM 6140 O O . ASN B 1 348 ? 18.188 0.448 23.984 1 89.06 348 ASN B O 1
ATOM 6144 N N . VAL B 1 349 ? 16.578 1.14 22.641 1 88.56 349 VAL B N 1
ATOM 6145 C CA . VAL B 1 349 ? 16.047 -0.184 22.344 1 88.56 349 VAL B CA 1
ATOM 6146 C C . VAL B 1 349 ? 16.266 -0.504 20.859 1 88.56 349 VAL B C 1
ATOM 6148 O O . VAL B 1 349 ? 15.953 0.309 19.984 1 88.56 349 VAL B O 1
ATOM 6151 N N . GLU B 1 350 ? 16.859 -1.673 20.672 1 89.12 350 GLU B N 1
ATOM 6152 C CA . GLU B 1 350 ? 17.094 -2.158 19.312 1 89.12 350 GLU B CA 1
ATOM 6153 C C . GLU B 1 350 ? 15.93 -3.023 18.828 1 89.12 350 GLU B C 1
ATOM 6155 O O . GLU B 1 350 ? 15.352 -3.785 19.609 1 89.12 350 GLU B O 1
ATOM 6160 N N . TYR B 1 351 ? 15.531 -2.928 17.625 1 91.19 351 TYR B N 1
ATOM 6161 C CA . TYR B 1 351 ? 14.484 -3.721 16.984 1 91.19 351 TYR B CA 1
ATOM 6162 C C . TYR B 1 351 ? 14.797 -3.957 15.516 1 91.19 351 TYR B C 1
ATOM 6164 O O . TYR B 1 351 ? 15.57 -3.213 14.914 1 91.19 351 TYR B O 1
ATOM 6172 N N . THR B 1 352 ? 14.32 -5.047 14.945 1 92.94 352 THR B N 1
ATOM 6173 C CA . THR B 1 352 ? 14.555 -5.332 13.531 1 92.94 352 THR B CA 1
ATOM 6174 C C . THR B 1 352 ? 13.766 -4.379 12.648 1 92.94 352 THR B C 1
ATOM 6176 O O . THR B 1 352 ? 12.633 -4.012 12.977 1 92.94 352 THR B O 1
ATOM 6179 N N . VAL B 1 353 ? 14.297 -3.969 11.516 1 95.44 353 VAL B N 1
ATOM 6180 C CA . VAL B 1 353 ? 13.641 -3.092 10.555 1 95.44 353 VAL B CA 1
ATOM 6181 C C . VAL B 1 353 ? 12.383 -3.766 10.016 1 95.44 353 VAL B C 1
ATOM 6183 O O . VAL B 1 353 ? 11.336 -3.127 9.883 1 95.44 353 VAL B O 1
ATOM 6186 N N . LEU B 1 354 ? 12.539 -5.062 9.711 1 96.25 354 LEU B N 1
ATOM 6187 C CA . LEU B 1 354 ? 11.406 -5.844 9.242 1 96.25 354 LEU B CA 1
ATOM 6188 C C . LEU B 1 354 ? 10.812 -6.68 10.367 1 96.25 354 LEU B C 1
ATOM 6190 O O . LEU B 1 354 ? 11.547 -7.242 11.188 1 96.25 354 LEU B O 1
ATOM 6194 N N . SER B 1 355 ? 9.508 -6.754 10.5 1 96.12 355 SER B N 1
ATOM 6195 C CA . SER B 1 355 ? 8.789 -7.617 11.43 1 96.12 355 SER B CA 1
ATOM 6196 C C . SER B 1 355 ? 7.43 -8.023 10.883 1 96.12 355 SER B C 1
ATOM 6198 O O . SER B 1 355 ? 7.035 -7.582 9.797 1 96.12 355 SER B O 1
ATOM 6200 N N . TYR B 1 356 ? 6.766 -8.984 11.555 1 96.94 356 TYR B N 1
ATOM 6201 C CA . TYR B 1 356 ? 5.449 -9.477 11.172 1 96.94 356 TYR B CA 1
ATOM 6202 C C . TYR B 1 356 ? 4.441 -9.281 12.297 1 96.94 356 TYR B C 1
ATOM 6204 O O . TYR B 1 356 ? 4.82 -9.164 13.461 1 96.94 356 TYR B O 1
ATOM 6212 N N . ALA B 1 357 ? 3.129 -9.219 11.93 1 95.56 357 ALA B N 1
ATOM 6213 C CA . ALA B 1 357 ? 2.074 -9.133 12.938 1 95.56 357 ALA B CA 1
ATOM 6214 C C . ALA B 1 357 ? 1.926 -10.453 13.688 1 95.56 357 ALA B C 1
ATOM 6216 O O . ALA B 1 357 ? 1.515 -10.477 14.852 1 95.56 357 ALA B O 1
ATOM 6217 N N . ASN B 1 358 ? 2.125 -11.57 12.992 1 94.38 358 ASN B N 1
ATOM 6218 C CA . ASN B 1 358 ? 2.01 -12.898 13.586 1 94.38 358 ASN B CA 1
ATOM 6219 C C . ASN B 1 358 ? 2.9 -13.906 12.875 1 94.38 358 ASN B C 1
ATOM 6221 O O . ASN B 1 358 ? 3.498 -13.602 11.844 1 94.38 358 ASN B O 1
ATOM 6225 N N . GLY B 1 359 ? 3.078 -15.133 13.461 1 94.25 359 GLY B N 1
ATOM 6226 C CA . GLY B 1 359 ? 3.852 -16.172 12.797 1 94.25 359 GLY B CA 1
ATOM 6227 C C . GLY B 1 359 ? 4.867 -16.828 13.711 1 94.25 359 GLY B C 1
ATOM 6228 O O . GLY B 1 359 ? 4.855 -16.625 14.922 1 94.25 359 GLY B O 1
ATOM 6229 N N . PRO B 1 360 ? 5.719 -17.609 13.109 1 92.06 360 PRO B N 1
ATOM 6230 C CA . PRO B 1 360 ? 6.637 -18.453 13.883 1 92.06 360 PRO B CA 1
ATOM 6231 C C . PRO B 1 360 ? 7.77 -17.656 14.523 1 92.06 360 PRO B C 1
ATOM 6233 O O . PRO B 1 360 ? 8.492 -18.172 15.375 1 92.06 360 PRO B O 1
ATOM 6236 N N . GLY B 1 361 ? 7.969 -16.438 14.102 1 89 361 GLY B N 1
ATOM 6237 C CA . GLY B 1 361 ? 9.031 -15.633 14.672 1 89 361 GLY B CA 1
ATOM 6238 C C . GLY B 1 361 ? 8.672 -15.039 16.016 1 89 361 GLY B C 1
ATOM 6239 O O . GLY B 1 361 ? 9.406 -14.195 16.547 1 89 361 GLY B O 1
ATOM 6240 N N . TYR B 1 362 ? 7.531 -15.461 16.562 1 88.62 362 TYR B N 1
ATOM 6241 C CA . TYR B 1 362 ? 7.098 -14.977 17.859 1 88.62 362 TYR B CA 1
ATOM 6242 C C . TYR B 1 362 ? 8.102 -15.352 18.953 1 88.62 362 TYR B C 1
ATOM 6244 O O . TYR B 1 362 ? 8.602 -16.484 18.969 1 88.62 362 TYR B O 1
ATOM 6252 N N . ASN B 1 363 ? 8.422 -14.383 19.938 1 72.56 363 ASN B N 1
ATOM 6253 C CA . ASN B 1 363 ? 9.266 -14.547 21.125 1 72.56 363 ASN B CA 1
ATOM 6254 C C . ASN B 1 363 ? 10.727 -14.781 20.734 1 72.56 363 ASN B C 1
ATOM 6256 O O . ASN B 1 363 ? 11.422 -15.562 21.391 1 72.56 363 ASN B O 1
ATOM 6260 N N . THR B 1 364 ? 11.07 -14.219 19.672 1 70.62 364 THR B N 1
ATOM 6261 C CA . THR B 1 364 ? 12.492 -14.227 19.328 1 70.62 364 THR B CA 1
ATOM 6262 C C . THR B 1 364 ? 13.305 -13.445 20.359 1 70.62 364 THR B C 1
ATOM 6264 O O . THR B 1 364 ? 12.93 -12.328 20.734 1 70.62 364 THR B O 1
ATOM 6267 N N . SER B 1 365 ? 14.32 -14.078 20.875 1 70.56 365 SER B N 1
ATOM 6268 C CA . SER B 1 365 ? 15.172 -13.453 21.875 1 70.56 365 SER B CA 1
ATOM 6269 C C . SER B 1 365 ? 15.922 -12.258 21.297 1 70.56 365 SER B C 1
ATOM 6271 O O . SER B 1 365 ? 16.25 -12.25 20.109 1 70.56 365 SER B O 1
ATOM 6273 N N . ARG B 1 366 ? 16.219 -11.328 22.094 1 67.38 366 ARG B N 1
ATOM 6274 C CA . ARG B 1 366 ? 16.938 -10.125 21.688 1 67.38 366 ARG B CA 1
ATOM 6275 C C . ARG B 1 366 ? 18.375 -10.461 21.281 1 67.38 366 ARG B C 1
ATOM 6277 O O . ARG B 1 366 ? 19.031 -9.688 20.578 1 67.38 366 ARG B O 1
ATOM 6284 N N . ASP B 1 367 ? 18.891 -11.516 21.766 1 65.38 367 ASP B N 1
ATOM 6285 C CA . ASP B 1 367 ? 20.219 -11.953 21.359 1 65.38 367 ASP B CA 1
ATOM 6286 C C . ASP B 1 367 ? 20.281 -12.25 19.875 1 65.38 367 ASP B C 1
ATOM 6288 O O . ASP B 1 367 ? 21.359 -12.297 19.281 1 65.38 367 ASP B O 1
ATOM 6292 N N . ASN B 1 368 ? 19.25 -12.133 19.281 1 72.56 368 ASN B N 1
ATOM 6293 C CA . ASN B 1 368 ? 19.172 -12.508 17.875 1 72.56 368 ASN B CA 1
ATOM 6294 C C . ASN B 1 368 ? 19.109 -11.289 16.969 1 72.56 368 ASN B C 1
ATOM 6296 O O . ASN B 1 368 ? 18.719 -11.391 15.797 1 72.56 368 ASN B O 1
ATOM 6300 N N . PHE B 1 369 ? 19.688 -10.125 17.516 1 84.56 369 PHE B N 1
ATOM 6301 C CA . PHE B 1 369 ? 19.547 -8.914 16.719 1 84.56 369 PHE B CA 1
ATOM 6302 C C . PHE B 1 369 ? 20.875 -8.516 16.109 1 84.56 369 PHE B C 1
ATOM 6304 O O . PHE B 1 369 ? 20.984 -7.453 15.484 1 84.56 369 PHE B O 1
ATOM 6311 N N . GLU B 1 370 ? 21.922 -9.344 16.234 1 82.38 370 GLU B N 1
ATOM 6312 C CA . GLU B 1 370 ? 23.172 -9.102 15.555 1 82.38 370 GLU B CA 1
ATOM 6313 C C . GLU B 1 370 ? 23.031 -9.281 14.047 1 82.38 370 GLU B C 1
ATOM 6315 O O . GLU B 1 370 ? 22.328 -10.195 13.586 1 82.38 370 GLU B O 1
ATOM 6320 N N . ASN B 1 371 ? 23.703 -8.453 13.352 1 82.19 371 ASN B N 1
ATOM 6321 C CA . ASN B 1 371 ? 23.578 -8.461 11.898 1 82.19 371 ASN B CA 1
ATOM 6322 C C . ASN B 1 371 ? 23.922 -9.828 11.312 1 82.19 371 ASN B C 1
ATOM 6324 O O . ASN B 1 371 ? 23.312 -10.266 10.336 1 82.19 371 ASN B O 1
ATOM 6328 N N . ASN B 1 372 ? 24.922 -10.422 11.906 1 81.94 372 ASN B N 1
ATOM 6329 C CA . ASN B 1 372 ? 25.297 -11.734 11.383 1 81.94 372 ASN B CA 1
ATOM 6330 C C . ASN B 1 372 ? 24.156 -12.742 11.523 1 81.94 372 ASN B C 1
ATOM 6332 O O . ASN B 1 372 ? 24.109 -13.742 10.797 1 81.94 372 ASN B O 1
ATOM 6336 N N . ILE B 1 373 ? 23.281 -12.484 12.398 1 84.06 373 ILE B N 1
ATOM 6337 C CA . ILE B 1 373 ? 22.141 -13.367 12.609 1 84.06 373 ILE B CA 1
ATOM 6338 C C . ILE B 1 373 ? 20.953 -12.891 11.781 1 84.06 373 ILE B C 1
ATOM 6340 O O . ILE B 1 373 ? 20.375 -13.664 11.016 1 84.06 373 ILE B O 1
ATOM 6344 N N . THR B 1 374 ? 20.625 -11.594 11.852 1 85.69 374 THR B N 1
ATOM 6345 C CA . THR B 1 374 ? 19.438 -11.055 11.203 1 85.69 374 THR B CA 1
ATOM 6346 C C . THR B 1 374 ? 19.562 -11.164 9.688 1 85.69 374 THR B C 1
ATOM 6348 O O . THR B 1 374 ? 18.547 -11.195 8.977 1 85.69 374 THR B O 1
ATOM 6351 N N . LEU B 1 375 ? 20.766 -11.242 9.195 1 86.62 375 LEU B N 1
ATOM 6352 C CA . LEU B 1 375 ? 21 -11.289 7.758 1 86.62 375 LEU B CA 1
ATOM 6353 C C . LEU B 1 375 ? 21.031 -12.734 7.258 1 86.62 375 LEU B C 1
ATOM 6355 O O . LEU B 1 375 ? 21.141 -12.977 6.055 1 86.62 375 LEU B O 1
ATOM 6359 N N . GLY B 1 376 ? 20.875 -13.703 8.172 1 88.62 376 GLY B N 1
ATOM 6360 C CA . GLY B 1 376 ? 20.875 -15.109 7.805 1 88.62 376 GLY B CA 1
ATOM 6361 C C . GLY B 1 376 ? 19.688 -15.508 6.938 1 88.62 376 GLY B C 1
ATOM 6362 O O . GLY B 1 376 ? 18.609 -14.938 7.066 1 88.62 376 GLY B O 1
ATOM 6363 N N . ASN B 1 377 ? 19.906 -16.547 6.152 1 88.19 377 ASN B N 1
ATOM 6364 C CA . ASN B 1 377 ? 18.891 -16.984 5.207 1 88.19 377 ASN B CA 1
ATOM 6365 C C . ASN B 1 377 ? 17.672 -17.578 5.93 1 88.19 377 ASN B C 1
ATOM 6367 O O . ASN B 1 377 ? 16.562 -17.531 5.41 1 88.19 377 ASN B O 1
ATOM 6371 N N . GLU B 1 378 ? 17.906 -18.172 7.09 1 88.12 378 GLU B N 1
ATOM 6372 C CA . GLU B 1 378 ? 16.859 -18.875 7.793 1 88.12 378 GLU B CA 1
ATOM 6373 C C . GLU B 1 378 ? 16.297 -18.047 8.945 1 88.12 378 GLU B C 1
ATOM 6375 O O . GLU B 1 378 ? 15.547 -18.562 9.781 1 88.12 378 GLU B O 1
ATOM 6380 N N . TYR B 1 379 ? 16.781 -16.812 9.031 1 90.19 379 TYR B N 1
ATOM 6381 C CA . TYR B 1 379 ? 16.281 -15.961 10.117 1 90.19 379 TYR B CA 1
ATOM 6382 C C . TYR B 1 379 ? 14.781 -15.75 10 1 90.19 379 TYR B C 1
ATOM 6384 O O . TYR B 1 379 ? 14.266 -15.469 8.914 1 90.19 379 TYR B O 1
ATOM 6392 N N . LYS B 1 380 ? 14.047 -15.961 11.117 1 91.69 380 LYS B N 1
ATOM 6393 C CA . LYS B 1 380 ? 12.625 -15.656 11.219 1 91.69 380 LYS B CA 1
ATOM 6394 C C . LYS B 1 380 ? 12.391 -14.336 11.945 1 91.69 380 LYS B C 1
ATOM 6396 O O . LYS B 1 380 ? 12.703 -14.211 13.133 1 91.69 380 LYS B O 1
ATOM 6401 N N . GLN B 1 381 ? 11.852 -13.344 11.289 1 92.12 381 GLN B N 1
ATOM 6402 C CA . GLN B 1 381 ? 11.625 -12.023 11.883 1 92.12 381 GLN B CA 1
ATOM 6403 C C . GLN B 1 381 ? 10.656 -12.109 13.062 1 92.12 381 GLN B C 1
ATOM 6405 O O . GLN B 1 381 ? 9.703 -12.891 13.031 1 92.12 381 GLN B O 1
ATOM 6410 N N . PRO B 1 382 ? 10.859 -11.234 14.086 1 88.38 382 PRO B N 1
ATOM 6411 C CA . PRO B 1 382 ? 9.945 -11.203 15.227 1 88.38 382 PRO B CA 1
ATOM 6412 C C . PRO B 1 382 ? 8.5 -10.891 14.812 1 88.38 382 PRO B C 1
ATOM 6414 O O . PRO B 1 382 ? 8.273 -10.195 13.828 1 88.38 382 PRO B O 1
ATOM 6417 N N . ALA B 1 383 ? 7.496 -11.453 15.648 1 90 383 ALA B N 1
ATOM 6418 C CA . ALA B 1 383 ? 6.066 -11.273 15.406 1 90 383 ALA B CA 1
ATOM 6419 C C . ALA B 1 383 ? 5.332 -10.883 16.688 1 90 383 ALA B C 1
ATOM 6421 O O . ALA B 1 383 ? 5.785 -11.195 17.781 1 90 383 ALA B O 1
ATOM 6422 N N . THR B 1 384 ? 4.195 -10.188 16.484 1 89.44 384 THR B N 1
ATOM 6423 C CA . THR B 1 384 ? 3.379 -9.758 17.609 1 89.44 384 THR B CA 1
ATOM 6424 C C . THR B 1 384 ? 2.672 -10.945 18.266 1 89.44 384 THR B C 1
ATOM 6426 O O . THR B 1 384 ? 2.605 -11.047 19.484 1 89.44 384 THR B O 1
ATOM 6429 N N . PHE B 1 385 ? 2.143 -11.898 17.453 1 88.56 385 PHE B N 1
ATOM 6430 C CA . PHE B 1 385 ? 1.428 -13.07 17.938 1 88.56 385 PHE B CA 1
ATOM 6431 C C . PHE B 1 385 ? 2.068 -14.352 17.422 1 88.56 385 PHE B C 1
ATOM 6433 O O . PHE B 1 385 ? 2.553 -14.391 16.281 1 88.56 385 PHE B O 1
ATOM 6440 N N . TYR B 1 386 ? 1.982 -15.375 18.203 1 89.69 386 TYR B N 1
ATOM 6441 C CA . TYR B 1 386 ? 2.43 -16.672 17.703 1 89.69 386 TYR B CA 1
ATOM 6442 C C . TYR B 1 386 ? 1.346 -17.344 16.859 1 89.69 386 TYR B C 1
ATOM 6444 O O . TYR B 1 386 ? 0.194 -17.438 17.297 1 89.69 386 TYR B O 1
ATOM 6452 N N . LEU B 1 387 ? 1.651 -17.75 15.797 1 89.56 387 LEU B N 1
ATOM 6453 C CA . LEU B 1 387 ? 0.974 -18.719 14.93 1 89.56 387 LEU B CA 1
ATOM 6454 C C . LEU B 1 387 ? 1.98 -19.625 14.234 1 89.56 387 LEU B C 1
ATOM 6456 O O . LEU B 1 387 ? 3.137 -19.25 14.039 1 89.56 387 LEU B O 1
ATOM 6460 N N . ASP B 1 388 ? 1.565 -20.859 13.906 1 90.75 388 ASP B N 1
ATOM 6461 C CA . ASP B 1 388 ? 2.459 -21.781 13.219 1 90.75 388 ASP B CA 1
ATOM 6462 C C . ASP B 1 388 ? 2.824 -21.266 11.828 1 90.75 388 ASP B C 1
ATOM 6464 O O . ASP B 1 388 ? 3.9 -21.562 11.312 1 90.75 388 ASP B O 1
ATOM 6468 N N . SER B 1 389 ? 1.903 -20.531 11.25 1 94.38 389 SER B N 1
ATOM 6469 C CA . SER B 1 389 ? 2.027 -19.953 9.914 1 94.38 389 SER B CA 1
ATOM 6470 C C . SER B 1 389 ? 1.51 -18.516 9.883 1 94.38 389 SER B C 1
ATOM 6472 O O . SER B 1 389 ? 0.381 -18.25 10.297 1 94.38 389 SER B O 1
ATOM 6474 N N . GLU B 1 390 ? 2.438 -17.609 9.477 1 95.69 390 GLU B N 1
ATOM 6475 C CA . GLU B 1 390 ? 2.012 -16.219 9.352 1 95.69 390 GLU B CA 1
ATOM 6476 C C . GLU B 1 390 ? 0.802 -16.109 8.43 1 95.69 390 GLU B C 1
ATOM 6478 O O . GLU B 1 390 ? 0.674 -16.859 7.461 1 95.69 390 GLU B O 1
ATOM 6483 N N . THR B 1 391 ? -0.102 -15.148 8.656 1 97.06 391 THR B N 1
ATOM 6484 C CA . THR B 1 391 ? -1.337 -15.023 7.887 1 97.06 391 THR B CA 1
ATOM 6485 C C . THR B 1 391 ? -1.17 -14.008 6.758 1 97.06 391 THR B C 1
ATOM 6487 O O . THR B 1 391 ? -0.229 -13.211 6.762 1 97.06 391 THR B O 1
ATOM 6490 N N . HIS B 1 392 ? -2.141 -14.078 5.855 1 98.06 392 HIS B N 1
ATOM 6491 C CA . HIS B 1 392 ? -2.291 -13.008 4.871 1 98.06 392 HIS B CA 1
ATOM 6492 C C . HIS B 1 392 ? -2.734 -11.711 5.531 1 98.06 392 HIS B C 1
ATOM 6494 O O . HIS B 1 392 ? -3.191 -11.711 6.676 1 98.06 392 HIS B O 1
ATOM 6500 N N . ALA B 1 393 ? -2.457 -10.609 4.82 1 98 393 ALA B N 1
ATOM 6501 C CA . ALA B 1 393 ? -2.986 -9.297 5.203 1 98 393 ALA B CA 1
ATOM 6502 C C . ALA B 1 393 ? -4.055 -8.828 4.223 1 98 393 ALA B C 1
ATOM 6504 O O . ALA B 1 393 ? -4.074 -9.25 3.064 1 98 393 ALA B O 1
ATOM 6505 N N . GLY B 1 394 ? -4.938 -7.918 4.734 1 97.12 394 GLY B N 1
ATOM 6506 C CA . GLY B 1 394 ? -6.168 -7.637 4.016 1 97.12 394 GLY B CA 1
ATOM 6507 C C . GLY B 1 394 ? -6.121 -6.34 3.232 1 97.12 394 GLY B C 1
ATOM 6508 O O . GLY B 1 394 ? -7.094 -5.973 2.568 1 97.12 394 GLY B O 1
ATOM 6509 N N . GLU B 1 395 ? -4.984 -5.594 3.234 1 97.5 395 GLU B N 1
ATOM 6510 C CA . GLU B 1 395 ? -4.957 -4.305 2.553 1 97.5 395 GLU B CA 1
ATOM 6511 C C . GLU B 1 395 ? -4.906 -4.48 1.037 1 97.5 395 GLU B C 1
ATOM 6513 O O . GLU B 1 395 ? -4.504 -5.539 0.544 1 97.5 395 GLU B O 1
ATOM 6518 N N . ASP B 1 396 ? -5.32 -3.441 0.292 1 98.38 396 ASP B N 1
ATOM 6519 C CA . ASP B 1 396 ? -5.262 -3.434 -1.167 1 98.38 396 ASP B CA 1
ATOM 6520 C C . ASP B 1 396 ? -3.836 -3.664 -1.659 1 98.38 396 ASP B C 1
ATOM 6522 O O . ASP B 1 396 ? -2.873 -3.369 -0.949 1 98.38 396 ASP B O 1
ATOM 6526 N N . VAL B 1 397 ? -3.742 -4.211 -2.836 1 98.75 397 VAL B N 1
ATOM 6527 C CA . VAL B 1 397 ? -2.432 -4.445 -3.436 1 98.75 397 VAL B CA 1
ATOM 6528 C C . VAL B 1 397 ? -2.312 -3.66 -4.738 1 98.75 397 VAL B C 1
ATOM 6530 O O . VAL B 1 397 ? -3.316 -3.395 -5.406 1 98.75 397 VAL B O 1
ATOM 6533 N N . PRO B 1 398 ? -1.1 -3.27 -5.117 1 98.75 398 PRO B N 1
ATOM 6534 C CA . PRO B 1 398 ? -0.917 -2.516 -6.359 1 98.75 398 PRO B CA 1
ATOM 6535 C C . PRO B 1 398 ? -0.967 -3.402 -7.602 1 98.75 398 PRO B C 1
ATOM 6537 O O . PRO B 1 398 ? -0.663 -4.594 -7.523 1 98.75 398 PRO B O 1
ATOM 6540 N N . VAL B 1 399 ? -1.392 -2.805 -8.703 1 98.88 399 VAL B N 1
ATOM 6541 C CA . VAL B 1 399 ? -1.334 -3.379 -10.047 1 98.88 399 VAL B CA 1
ATOM 6542 C C . VAL B 1 399 ? -0.513 -2.473 -10.961 1 98.88 399 VAL B C 1
ATOM 6544 O O . VAL B 1 399 ? -0.716 -1.258 -10.984 1 98.88 399 VAL B O 1
ATOM 6547 N N . PHE B 1 400 ? 0.42 -3.033 -11.656 1 98.88 400 PHE B N 1
ATOM 6548 C CA . PHE B 1 400 ? 1.263 -2.332 -12.617 1 98.88 400 PHE B CA 1
ATOM 6549 C C . PHE B 1 400 ? 1.02 -2.852 -14.031 1 98.88 400 PHE B C 1
ATOM 6551 O O . PHE B 1 400 ? 0.854 -4.055 -14.234 1 98.88 400 PHE B O 1
ATOM 6558 N N . ALA B 1 401 ? 1.012 -1.934 -15.008 1 98.88 401 ALA B N 1
ATOM 6559 C CA . ALA B 1 401 ? 0.728 -2.398 -16.359 1 98.88 401 ALA B CA 1
ATOM 6560 C C . ALA B 1 401 ? 1.513 -1.593 -17.391 1 98.88 401 ALA B C 1
ATOM 6562 O O . ALA B 1 401 ? 1.736 -0.393 -17.219 1 98.88 401 ALA B O 1
ATOM 6563 N N . ILE B 1 402 ? 1.899 -2.227 -18.469 1 98.81 402 ILE B N 1
ATOM 6564 C CA . ILE B 1 402 ? 2.555 -1.625 -19.625 1 98.81 402 ILE B CA 1
ATOM 6565 C C . ILE B 1 402 ? 2.113 -2.34 -20.891 1 98.81 402 ILE B C 1
ATOM 6567 O O . ILE B 1 402 ? 1.762 -3.521 -20.859 1 98.81 402 ILE B O 1
ATOM 6571 N N . GLY B 1 403 ? 2.131 -1.646 -22.031 1 98.56 403 GLY B N 1
ATOM 6572 C CA . GLY B 1 403 ? 1.718 -2.215 -23.297 1 98.56 403 GLY B CA 1
ATOM 6573 C C . GLY B 1 403 ? 0.358 -1.725 -23.766 1 98.56 403 GLY B C 1
ATOM 6574 O O . GLY B 1 403 ? -0.137 -0.707 -23.281 1 98.56 403 GLY B O 1
ATOM 6575 N N . PRO B 1 404 ? -0.253 -2.383 -24.719 1 97.75 404 PRO B N 1
ATOM 6576 C CA . PRO B 1 404 ? -1.53 -1.928 -25.281 1 97.75 404 PRO B CA 1
ATOM 6577 C C . PRO B 1 404 ? -2.645 -1.886 -24.234 1 97.75 404 PRO B C 1
ATOM 6579 O O . PRO B 1 404 ? -2.83 -2.848 -23.484 1 97.75 404 PRO B O 1
ATOM 6582 N N . MET B 1 405 ? -3.32 -0.772 -24.172 1 97.31 405 MET B N 1
ATOM 6583 C CA . MET B 1 405 ? -4.5 -0.556 -23.344 1 97.31 405 MET B CA 1
ATOM 6584 C C . MET B 1 405 ? -4.133 -0.603 -21.859 1 97.31 405 MET B C 1
ATOM 6586 O O . MET B 1 405 ? -5.004 -0.794 -21.016 1 97.31 405 MET B O 1
ATOM 6590 N N . ALA B 1 406 ? -2.869 -0.469 -21.578 1 98.38 406 ALA B N 1
ATOM 6591 C CA . ALA B 1 406 ? -2.42 -0.492 -20.188 1 98.38 406 ALA B CA 1
ATOM 6592 C C . ALA B 1 406 ? -3.105 0.602 -19.375 1 98.38 406 ALA B C 1
ATOM 6594 O O . ALA B 1 406 ? -3.197 0.505 -18.141 1 98.38 406 ALA B O 1
ATOM 6595 N N . HIS B 1 407 ? -3.637 1.632 -20.016 1 97 407 HIS B N 1
ATOM 6596 C CA . HIS B 1 407 ? -4.297 2.746 -19.344 1 97 407 HIS B CA 1
ATOM 6597 C C . HIS B 1 407 ? -5.578 2.291 -18.656 1 97 407 HIS B C 1
ATOM 6599 O O . HIS B 1 407 ? -6.145 3.025 -17.844 1 97 407 HIS B O 1
ATOM 6605 N N . LEU B 1 408 ? -6.074 1.098 -18.969 1 97.62 408 LEU B N 1
ATOM 6606 C CA . LEU B 1 408 ? -7.25 0.544 -18.297 1 97.62 408 LEU B CA 1
ATOM 6607 C C . LEU B 1 408 ? -6.969 0.278 -16.828 1 97.62 408 LEU B C 1
ATOM 6609 O O . LEU B 1 408 ? -7.895 0.107 -16.031 1 97.62 408 LEU B O 1
ATOM 6613 N N . PHE B 1 409 ? -5.699 0.193 -16.484 1 98.25 409 PHE B N 1
ATOM 6614 C CA . PHE B 1 409 ? -5.305 -0.067 -15.109 1 98.25 409 PHE B CA 1
ATOM 6615 C C . PHE B 1 409 ? -4.977 1.233 -14.383 1 98.25 409 PHE B C 1
ATOM 6617 O O . PHE B 1 409 ? -3.805 1.577 -14.211 1 98.25 409 PHE B O 1
ATOM 6624 N N . GLN B 1 410 ? -5.969 1.884 -13.953 1 97.5 410 GLN B N 1
ATOM 6625 C CA . GLN B 1 410 ? -5.957 3.115 -13.172 1 97.5 410 GLN B CA 1
ATOM 6626 C C . GLN B 1 410 ? -7.07 3.117 -12.125 1 97.5 410 GLN B C 1
ATOM 6628 O O . GLN B 1 410 ? -8.086 2.443 -12.297 1 97.5 410 GLN B O 1
ATOM 6633 N N . GLY B 1 411 ? -6.855 3.879 -11.023 1 97.94 411 GLY B N 1
ATOM 6634 C CA . GLY B 1 411 ? -7.871 3.957 -9.992 1 97.94 411 GLY B CA 1
ATOM 6635 C C . GLY B 1 411 ? -7.891 2.744 -9.078 1 97.94 411 GLY B C 1
ATOM 6636 O O . GLY B 1 411 ? -6.879 2.055 -8.93 1 97.94 411 GLY B O 1
ATOM 6637 N N . VAL B 1 412 ? -8.977 2.559 -8.367 1 98.25 412 VAL B N 1
ATOM 6638 C CA . VAL B 1 412 ? -9.164 1.474 -7.406 1 98.25 412 VAL B CA 1
ATOM 6639 C C . VAL B 1 412 ? -10.281 0.552 -7.879 1 98.25 412 VAL B C 1
ATOM 6641 O O . VAL B 1 412 ? -11.383 1.012 -8.188 1 98.25 412 VAL B O 1
ATOM 6644 N N . HIS B 1 413 ? -9.969 -0.745 -7.918 1 98 413 HIS B N 1
ATOM 6645 C CA . HIS B 1 413 ? -10.953 -1.701 -8.414 1 98 413 HIS B CA 1
ATOM 6646 C C . HIS B 1 413 ? -11.016 -2.939 -7.527 1 98 413 HIS B C 1
ATOM 6648 O O . HIS B 1 413 ? -10.062 -3.23 -6.793 1 98 413 HIS B O 1
ATOM 6654 N N . ASP B 1 414 ? -12.188 -3.562 -7.652 1 98.06 414 ASP B N 1
ATOM 6655 C CA . ASP B 1 414 ? -12.227 -4.934 -7.148 1 98.06 414 ASP B CA 1
ATOM 6656 C C . ASP B 1 414 ? -11.289 -5.836 -7.945 1 98.06 414 ASP B C 1
ATOM 6658 O O . ASP B 1 414 ? -11.102 -5.641 -9.148 1 98.06 414 ASP B O 1
ATOM 6662 N N . GLN B 1 415 ? -10.742 -6.797 -7.293 1 98.56 415 GLN B N 1
ATOM 6663 C CA . GLN B 1 415 ? -9.781 -7.691 -7.926 1 98.56 415 GLN B CA 1
ATOM 6664 C C . GLN B 1 415 ? -10.383 -8.383 -9.141 1 98.56 415 GLN B C 1
ATOM 6666 O O . GLN B 1 415 ? -9.68 -8.688 -10.109 1 98.56 415 GLN B O 1
ATOM 6671 N N . SER B 1 416 ? -11.719 -8.586 -9.172 1 98.5 416 SER B N 1
ATOM 6672 C CA . SER B 1 416 ? -12.414 -9.266 -10.266 1 98.5 416 SER B CA 1
ATOM 6673 C C . SER B 1 416 ? -12.375 -8.43 -11.539 1 98.5 416 SER B C 1
ATOM 6675 O O . SER B 1 416 ? -12.688 -8.93 -12.625 1 98.5 416 SER B O 1
ATOM 6677 N N . TYR B 1 417 ? -11.953 -7.246 -11.469 1 98.38 417 TYR B N 1
ATOM 6678 C CA . TYR B 1 417 ? -11.844 -6.34 -12.609 1 98.38 417 TYR B CA 1
ATOM 6679 C C . TYR B 1 417 ? -10.703 -6.758 -13.523 1 98.38 417 TYR B C 1
ATOM 6681 O O . TYR B 1 417 ? -10.789 -6.598 -14.75 1 98.38 417 TYR B O 1
ATOM 6689 N N . ILE B 1 418 ? -9.688 -7.355 -13.023 1 98.81 418 ILE B N 1
ATOM 6690 C CA . ILE B 1 418 ? -8.391 -7.527 -13.664 1 98.81 418 ILE B CA 1
ATOM 6691 C C . ILE B 1 418 ? -8.539 -8.375 -14.93 1 98.81 418 ILE B C 1
ATOM 6693 O O . ILE B 1 418 ? -8.133 -7.961 -16.016 1 98.81 418 ILE B O 1
ATOM 6697 N N . PRO B 1 419 ? -9.164 -9.531 -14.875 1 98.62 419 PRO B N 1
ATOM 6698 C CA . PRO B 1 419 ? -9.234 -10.328 -16.109 1 98.62 419 PRO B CA 1
ATOM 6699 C C . PRO B 1 419 ? -10.141 -9.703 -17.156 1 98.62 419 PRO B C 1
ATOM 6701 O O . PRO B 1 419 ? -9.93 -9.898 -18.359 1 98.62 419 PRO B O 1
ATOM 6704 N N . HIS B 1 420 ? -11.141 -8.938 -16.75 1 98 420 HIS B N 1
ATOM 6705 C CA . HIS B 1 420 ? -12 -8.266 -17.719 1 98 420 HIS B CA 1
ATOM 6706 C C . HIS B 1 420 ? -11.242 -7.164 -18.453 1 98 420 HIS B C 1
ATOM 6708 O O . HIS B 1 420 ? -11.445 -6.961 -19.656 1 98 420 HIS B O 1
ATOM 6714 N N . ALA B 1 421 ? -10.422 -6.43 -17.719 1 98.25 421 ALA B N 1
ATOM 6715 C CA . ALA B 1 421 ? -9.578 -5.422 -18.359 1 98.25 421 ALA B CA 1
ATOM 6716 C C . ALA B 1 421 ? -8.617 -6.066 -19.359 1 98.25 421 ALA B C 1
ATOM 6718 O O . ALA B 1 421 ? -8.438 -5.566 -20.469 1 98.25 421 ALA B O 1
ATOM 6719 N N . MET B 1 422 ? -8.031 -7.18 -18.984 1 98.38 422 MET B N 1
ATOM 6720 C CA . MET B 1 422 ? -7.117 -7.883 -19.875 1 98.38 422 MET B CA 1
ATOM 6721 C C . MET B 1 422 ? -7.863 -8.445 -21.078 1 98.38 422 MET B C 1
ATOM 6723 O O . MET B 1 422 ? -7.348 -8.406 -22.203 1 98.38 422 MET B O 1
ATOM 6727 N N . SER B 1 423 ? -9.031 -8.984 -20.844 1 97.5 423 SER B N 1
ATOM 6728 C CA . SER B 1 423 ? -9.875 -9.492 -21.922 1 97.5 423 SER B CA 1
ATOM 6729 C C . SER B 1 423 ? -10.211 -8.398 -22.938 1 97.5 423 SER B C 1
ATOM 6731 O O . SER B 1 423 ? -10.148 -8.625 -24.141 1 97.5 423 SER B O 1
ATOM 6733 N N . PHE B 1 424 ? -10.57 -7.254 -22.391 1 96.88 424 PHE B N 1
ATOM 6734 C CA . PHE B 1 424 ? -10.883 -6.113 -23.25 1 96.88 424 PHE B CA 1
ATOM 6735 C C . PHE B 1 424 ? -9.664 -5.715 -24.078 1 96.88 424 PHE B C 1
ATOM 6737 O O . PHE B 1 424 ? -9.781 -5.492 -25.281 1 96.88 424 PHE B O 1
ATOM 6744 N N . ALA B 1 425 ? -8.539 -5.672 -23.453 1 96.69 425 ALA B N 1
ATOM 6745 C CA . ALA B 1 425 ? -7.305 -5.277 -24.125 1 96.69 425 ALA B CA 1
ATOM 6746 C C . ALA B 1 425 ? -6.938 -6.262 -25.234 1 96.69 425 ALA B C 1
ATOM 6748 O O . ALA B 1 425 ? -6.438 -5.863 -26.297 1 96.69 425 ALA B O 1
ATOM 6749 N N . ALA B 1 426 ? -7.199 -7.543 -25.031 1 95.88 426 ALA B N 1
ATOM 6750 C CA . ALA B 1 426 ? -6.781 -8.602 -25.953 1 95.88 426 ALA B CA 1
ATOM 6751 C C . ALA B 1 426 ? -7.895 -8.945 -26.938 1 95.88 426 ALA B C 1
ATOM 6753 O O . ALA B 1 426 ? -7.695 -9.742 -27.859 1 95.88 426 ALA B O 1
ATOM 6754 N N . CYS B 1 427 ? -9.094 -8.383 -26.75 1 94.56 427 CYS B N 1
ATOM 6755 C CA . CYS B 1 427 ? -10.266 -8.68 -27.562 1 94.56 427 CYS B CA 1
ATOM 6756 C C . CYS B 1 427 ? -10.586 -10.164 -27.547 1 94.56 427 CYS B C 1
ATOM 6758 O O . CYS B 1 427 ? -10.734 -10.789 -28.594 1 94.56 427 CYS B O 1
ATOM 6760 N N . ILE B 1 428 ? -10.633 -10.664 -26.297 1 96.19 428 ILE B N 1
ATOM 6761 C CA . ILE B 1 428 ? -10.977 -12.07 -26.141 1 96.19 428 ILE B CA 1
ATOM 6762 C C . ILE B 1 428 ? -12.07 -12.219 -25.078 1 96.19 428 ILE B C 1
ATOM 6764 O O . ILE B 1 428 ? -12.328 -11.289 -24.312 1 96.19 428 ILE B O 1
ATOM 6768 N N . GLY B 1 429 ? -12.719 -13.375 -25.031 1 94.94 429 GLY B N 1
ATOM 6769 C CA . GLY B 1 429 ? -13.695 -13.672 -23.984 1 94.94 429 GLY B CA 1
ATOM 6770 C C . GLY B 1 429 ? -14.906 -12.758 -24.031 1 94.94 429 GLY B C 1
ATOM 6771 O O . GLY B 1 429 ? -15.469 -12.516 -25.094 1 94.94 429 GLY B O 1
ATOM 6772 N N . PRO B 1 430 ? -15.359 -12.328 -22.859 1 88.19 430 PRO B N 1
ATOM 6773 C CA . PRO B 1 430 ? -16.594 -11.539 -22.766 1 88.19 430 PRO B CA 1
ATOM 6774 C C . PRO B 1 430 ? -16.484 -10.203 -23.484 1 88.19 430 PRO B C 1
ATOM 6776 O O . PRO B 1 430 ? -17.516 -9.586 -23.812 1 88.19 430 PRO B O 1
ATOM 6779 N N . SER B 1 431 ? -15.336 -9.734 -23.781 1 81.62 431 SER B N 1
ATOM 6780 C CA . SER B 1 431 ? -15.156 -8.414 -24.391 1 81.62 431 SER B CA 1
ATOM 6781 C C . SER B 1 431 ? -14.844 -8.539 -25.875 1 81.62 431 SER B C 1
ATOM 6783 O O . SER B 1 431 ? -14.414 -7.566 -26.516 1 81.62 431 SER B O 1
ATOM 6785 N N . LYS B 1 432 ? -14.875 -9.656 -26.516 1 80.19 432 LYS B N 1
ATOM 6786 C CA . LYS B 1 432 ? -14.5 -9.883 -27.906 1 80.19 432 LYS B CA 1
ATOM 6787 C C . LYS B 1 432 ? -15.234 -8.93 -28.828 1 80.19 432 LYS B C 1
ATOM 6789 O O . LYS B 1 432 ? -14.633 -8.367 -29.75 1 80.19 432 LYS B O 1
ATOM 6794 N N . ASP B 1 433 ? -16.484 -8.68 -28.578 1 70.94 433 ASP B N 1
ATOM 6795 C CA . ASP B 1 433 ? -17.266 -7.863 -29.516 1 70.94 433 ASP B CA 1
ATOM 6796 C C . ASP B 1 433 ? -17.312 -6.406 -29.062 1 70.94 433 ASP B C 1
ATOM 6798 O O . ASP B 1 433 ? -17.938 -5.566 -29.703 1 70.94 433 ASP B O 1
ATOM 6802 N N . SER B 1 434 ? -16.609 -6.016 -27.953 1 58.78 434 SER B N 1
ATOM 6803 C CA . SER B 1 434 ? -16.703 -4.668 -27.406 1 58.78 434 SER B CA 1
ATOM 6804 C C . SER B 1 434 ? -15.633 -3.754 -28.016 1 58.78 434 SER B C 1
ATOM 6806 O O . SER B 1 434 ? -15.641 -2.547 -27.766 1 58.78 434 SER B O 1
ATOM 6808 N N . ALA B 1 435 ? -14.555 -4.164 -28.578 1 50.81 435 ALA B N 1
ATOM 6809 C CA . ALA B 1 435 ? -13.453 -3.324 -29.047 1 50.81 435 ALA B CA 1
ATOM 6810 C C . ALA B 1 435 ? -13.938 -2.301 -30.062 1 50.81 435 ALA B C 1
ATOM 6812 O O . ALA B 1 435 ? -13.133 -1.627 -30.703 1 50.81 435 ALA B O 1
ATOM 6813 N N . VAL B 1 436 ? -14.938 -2.441 -30.641 1 41.28 436 VAL B N 1
ATOM 6814 C CA . VAL B 1 436 ? -15.273 -1.55 -31.734 1 41.28 436 VAL B CA 1
ATOM 6815 C C . VAL B 1 436 ? -15.188 -0.097 -31.281 1 41.28 436 VAL B C 1
ATOM 6817 O O . VAL B 1 436 ? -14.547 0.731 -31.922 1 41.28 436 VAL B O 1
ATOM 6820 N N . THR B 1 437 ? -16.375 0.59 -30.547 1 32.19 437 THR B N 1
ATOM 6821 C CA . THR B 1 437 ? -16.625 2.027 -30.562 1 32.19 437 THR B CA 1
ATOM 6822 C C . THR B 1 437 ? -15.781 2.73 -29.5 1 32.19 437 THR B C 1
ATOM 6824 O O . THR B 1 437 ? -16.141 2.742 -28.328 1 32.19 437 THR B O 1
ATOM 6827 N N . LEU B 1 438 ? -14.711 2.295 -29.281 1 26.45 438 LEU B N 1
ATOM 6828 C CA . LEU B 1 438 ? -14.062 3.326 -28.469 1 26.45 438 LEU B CA 1
ATOM 6829 C C . LEU B 1 438 ? -13.5 4.434 -29.359 1 26.45 438 LEU B C 1
ATOM 6831 O O . LEU B 1 438 ? -12.852 4.156 -30.375 1 26.45 438 LEU B O 1
#

Nearest PDB structures (foldseek):
  1k7h-assembly1_B  TM=9.623E-01  e=1.083E-58  Pandalus borealis
  1shq-assembly1_A  TM=9.619E-01  e=7.430E-58  Pandalus borealis
  3mk0-assembly1_A  TM=9.461E-01  e=6.138E-57  Homo sapiens
  7yiv-assembly1_H  TM=9.502E-01  e=8.869E-56  Homo sapiens
  4kjd-assembly1_B  TM=9.381E-01  e=1.161E-46  Rattus norvegicus

Sequence (876 aa):
MFLGDGMGMSTITASRIYKGQKAGLMGADAKLTFDEFPHTSLSKTYALDKQTSDSANTATAFLCGVKANYGTLGVNGKVLYENCKSSKDNYTNLQSILEWAQEDGKSTGFVTSTRVTHATPAGLYAHTASRNWEFESPDGDHECPDIALQLVKYMPGKNIQVILGGGRQAFFPNNESDVETKEKGKRTDRKYLIDEWLDDKKRISTRVHYVTNMTYLRSVKPEETDYLLGLLGYDNMPYELDRSKEEKEPAIWEMTDKAIRILRKNPNGFFLLVEGGRIDHAHHDGMAKKALEETVAMDKAIELALRLTDREDTLIVVTADHSHTMTISGYPKLGNNILGTSVSEEINVEYTVLSYANGPGYNTSRDNFENNITLGNEYKQPATFYLDSETHAGEDVPVFAIGPMAHLFQGVHDQSYIPHAMSFAACIGPSKDSAVTLMFLGDGMGMSTITASRIYKGQKAGLMGADAKLTFDEFPHTSLSKTYALDKQTSDSANTATAFLCGVKANYGTLGVNGKVLYENCKSSKDNYTNLQSILEWAQEDGKSTGFVTSTRVTHATPAGLYAHTASRNWEFESPDGDHECPDIALQLVKYMPGKNIQVILGGGRQAFFPNNESDVETKEKGKRTDRKYLIDEWLDDKKRISTRVHYVTNMTYLRSVKPEETDYLLGLLGYDNMPYELDRSKEEKEPAIWEMTDKAIRILRKNPNGFFLLVEGGRIDHAHHDGMAKKALEETVAMDKAIELALRLTDREDTLIVVTADHSHTMTISGYPKLGNNILGTSVSEEINVEYTVLSYANGPGYNTSRDNFENNITLGNEYKQPATFYLDSETHAGEDVPVFAIGPMAHLFQGVHDQSYIPHAMSFAACIGPSKDSAVTL

Solvent-accessible surface area (backbone atoms only — not comparable to full-atom values): 41621 Å² total; per-residue (Å²): 63,39,35,32,29,37,42,13,55,39,50,50,42,50,22,22,26,46,54,21,39,76,70,75,47,55,9,80,86,41,70,48,62,64,48,70,24,64,19,17,22,35,28,43,35,53,33,69,49,19,48,20,44,49,59,17,13,29,20,14,8,45,31,44,39,41,61,10,28,59,41,18,19,15,38,38,66,82,33,43,62,75,30,53,76,48,46,56,45,71,86,37,52,55,66,14,54,58,42,26,35,47,76,66,63,21,35,37,34,40,36,37,35,26,28,57,42,34,35,58,62,27,16,49,35,27,58,35,18,37,48,79,24,28,45,49,38,97,75,33,56,89,61,35,56,16,36,39,55,28,41,50,74,27,80,50,24,51,71,51,25,30,41,37,17,9,30,43,28,42,36,27,22,48,90,40,60,40,91,87,80,57,46,58,21,62,14,82,83,67,50,52,48,60,61,53,38,49,55,59,48,54,73,78,37,89,31,64,48,75,32,56,33,28,68,53,52,69,66,56,53,40,94,66,38,66,33,38,43,31,39,38,17,62,44,52,38,70,54,71,92,65,50,55,85,85,46,46,53,66,54,67,36,56,52,44,52,52,45,49,56,30,35,62,70,37,90,72,30,61,50,48,42,39,33,33,38,49,24,32,55,23,44,25,58,21,16,58,61,48,19,32,51,31,49,49,43,43,36,51,26,52,49,49,48,58,72,76,47,52,58,82,79,39,62,45,39,41,32,33,55,36,16,43,37,53,34,38,45,42,67,33,47,50,50,55,61,68,56,28,60,30,69,41,80,89,77,70,46,75,45,58,22,40,32,25,50,39,4,56,12,34,84,61,60,76,87,55,62,45,56,83,46,36,64,34,75,80,34,46,37,44,16,46,35,77,34,89,52,22,49,38,12,41,30,52,25,56,34,30,20,35,36,50,65,21,74,74,40,41,14,56,39,56,34,28,48,50,29,52,52,51,23,44,57,68,46,25,54,96,27,43,84,59,68,68,88,112,64,37,36,34,31,36,42,12,54,39,50,50,42,52,22,21,26,47,51,22,38,76,71,73,46,56,9,80,85,43,71,47,61,64,47,69,24,64,19,17,22,36,27,43,34,51,32,68,50,19,47,20,44,49,59,17,13,28,20,14,8,44,32,43,41,41,62,9,28,59,41,18,20,15,39,39,66,82,32,42,63,74,29,53,74,49,45,56,44,69,86,37,54,54,65,15,52,57,41,25,34,47,76,66,64,22,35,37,34,38,36,36,36,27,29,58,42,34,36,58,61,28,14,47,36,28,58,34,18,36,50,79,24,26,47,50,37,96,76,33,57,90,61,35,56,16,36,38,55,28,42,48,73,28,80,51,23,51,71,50,26,32,42,37,19,10,30,42,29,42,36,27,23,47,90,41,60,38,92,87,79,58,47,57,21,64,15,81,84,68,52,51,46,61,60,53,39,50,56,57,47,53,72,78,38,88,34,64,48,76,31,57,34,27,68,55,52,69,67,56,51,41,92,67,38,66,33,39,43,31,38,40,17,61,44,51,39,69,54,70,92,67,49,55,85,86,45,46,54,66,54,68,34,57,53,44,51,53,44,51,56,32,35,62,70,36,90,72,29,61,49,48,42,40,33,35,38,49,23,33,54,22,44,24,57,22,17,57,60,49,20,33,50,32,48,48,45,42,37,52,27,52,50,48,49,58,72,76,47,52,59,82,80,39,62,46,39,41,32,34,54,37,16,43,36,53,34,38,45,40,67,33,47,50,51,54,59,67,56,28,60,28,68,42,78,88,78,70,46,75,45,57,21,40,31,25,49,38,4,55,12,34,84,61,60,75,86,55,62,44,55,84,44,36,64,32,75,82,35,47,37,43,15,46,34,78,35,90,54,23,51,38,12,39,30,51,22,54,33,28,19,36,36,51,64,23,75,72,41,43,15,56,39,56,35,28,48,50,28,52,52,52,24,43,59,68,47,25,55,95,27,44,84,60,65,68,88,114

InterPro domains:
  IPR001952 Alkaline phosphatase [PF00245] (1-428)
  IPR001952 Alkaline phosphatase [PR00113] (52-67)
  IPR001952 Alkaline phosphatase [PR00113] (101-121)
  IPR001952 Alkaline phosphatase [PR00113] (159-169)
  IPR001952 Alkaline phosphatase [PR00113] (251-280)
  IPR001952 Alkaline phosphatase [PTHR11596] (1-433)
  IPR001952 Alkaline phosphatase [SM00098] (1-429)
  IPR001952 Alkaline phosphatase [cd16012] (1-427)
  IPR017850 Alkaline-phosphatase-like, core domain superfamily [G3DSA:3.40.720.10] (1-436)
  IPR017850 Alkaline-phosphatase-like, core domain superfamily [SSF53649] (1-431)

Foldseek 3Di:
DEAEAQCFPQLQQLLQQQVQVVVVHLRNPGDQPLNPFPFKAWAFQAAPPGLAADLQQLLLQQFQLAGDDHFWAQFHPQQAALDLQSQQPPVGGTATLQLQCVVLPAAEEEAELFACLARNNLNHFAGGSGSPQQQHHPVGCVRPNGSLCRLQPHPPNLRHAYYAWAAVLNQADQVAADPPPGHGHDHPVGHRSVVSNCVSVVVPDPQEDEEAWQVRLVVRDLVSHRHYHYHPYNGGHDQPVPDDPVRTHDQLLSSLLSVCSNRCVRPLYYYYYYYLNCLQVCVQQQQSLSNSSSVSSSSNSVVVVPVSDDLAQDKDKYKYSFHFQKHFDDDDDRSPNSLAWDADPVVGDIFGRIAHQEHQQEPPDPVQRDCVRSVDRSDRHYHNYYDPTGDTDRDIRMMGMTGFQSNVNYYYYYSSVNSVSVCCRSLTDPNVPVVPPD/DEAEAQCFPQLQQLLQQQVQVVVVHLRNPGDQPLNPFPFKEWAFQAAPPGLAADLQQLLLQQFQLAGDDHFWAQFHPQQAALDLQSQQPCVRGTATLQQQCVVVPAAEEEFELFACLARNNLNHFAGGSGSPQQQHHPVGCVRPNGSLCRLQPHPPNLRHAYYAWAAVLNQADQVAADPPPGHGHDHPVGHRSVVSNCVSVVVPDPQEDEEAWDVRLVVRDLVSHRHYHYHPYNGGHDQPVPDDPVRTHDFLLSSLLSVCSNRCVRPLYYYYYYYLNCLQVCVQQQQSLSNSSSVSSSSNSVVVVPVSDDLAQDKDKYKYSFHFQKHFDDDDDRSPNSLAWDADPVVGDIFGRIAHQEHQQEPPDPVQRDPVRSVDRNDRHYHNYYDPTGDTDRDIRMMGMTGFQSNLNYYYYYSSVNSVSVCCRSLTDPNVPVVPPD

Organism: Limulus polyphemus (NCBI:txid6850)

Radius of gyration: 28.6 Å; Cα contacts (8 Å, |Δi|>4): 2384; chains: 2; bounding box: 50×95×66 Å